Protein AF-0000000075588028 (afdb_homodimer)

Foldseek 3Di:
DVVVVVVVVVVVVVVVVVVLQCLLPDADDDDDFDLPLLADDQPDPPDRLPLDDDPALQPDAPCVQFVFPLLVVLLVLLCVAFPVLVVLVVVLVVLVVQLVVLVCLQAKDKDWDKDWDWDDDPPDHTDIKTKTKIKIKGWHPPRCLSVLVSVLSVLLSLLSLLVSLLVSLVLSLVSLLLQLVLQLLVVLLVLLVVLLVVLVVLLVVLVVCVVVPPPSDPVLNVLSVVLNVVSVVVSVVSVVVNQVSQQVSCVSSNHHRDDRDHDHNVPTDGDDCRVSSLHSVLLCVASNLSSLVSQLSSLSSQLSSLSSLQAKIKMKMKMWMFMQPPPPDGHPPTDIDIDIDIDIDHDDDDPCPSVVSNVVSVVSSVVSVVVSSVSSSVLNVLLNVLSNLLVVLVVLLVVLVVVLVVLVVQLVVLVVVVVVPVPRSVSNSVSSVVNSVSSSVSSVSSSSNVSSSSSNNSSSNHNSD/DVVVVVVVVVVVVVVVVVVLQCLLPDADDDDDFDLPQLADDQPDPVDRLPQDPDPALQPDAVCVQFVFPLLVVLLVLLCVAFVVLVVLVVVLVVLVVQLVVLVCLQAKDKDWDKDWDWDDDPPDHTDIKIKTKIKIKGWHPPRCLSVLSSQLSVLLSLLSLLVSLLVSLVLSLVSLLLQLVLQLLVLLLVLLVVLLVVLVVLLVVLVVCVVVPPQSDPVLNVVSVVLNVVSVVVNVVSVVVNQVSQQVSCVSSNHHRDDRDHDHNVPTDGDDCRVSSLHLVLLCPASNLSSLVSQLSSLSSQLSNLSSLQAKIKMKMKMWMFMQDPPPDGHPPTDIDIDIDIDIDHDDDDPCPSVVSSVVSVVSSVVSVVVSSVSSSVLNVLLNVLVNQLVVLVVLLVVLVVVLVVLVVQLVVLVVVVVVPVPRSVSNSVSSVVNSVSVSVSSVSSSSNVSSSSSNNSSSNHNSD

Nearest PDB structures (foldseek):
  4k7r-assembly1_A  TM=8.901E-01  e=1.497E-24  Escherichia coli K-12
  7akz-assembly1_A  TM=8.810E-01  e=5.188E-25  Pseudomonas aeruginosa PAO1
  6zre-assembly2_B  TM=8.779E-01  e=4.750E-25  Pseudomonas aeruginosa PAO1
  1wp1-assembly1_A  TM=8.869E-01  e=4.131E-24  Pseudomonas aeruginosa
  4mt4-assembly1_C  TM=8.392E-01  e=1.401E-21  Campylobacter jejuni

Structure (mmCIF, N/CA/C/O backbone):
data_AF-0000000075588028-model_v1
#
loop_
_entity.id
_entity.type
_entity.pdbx_description
1 polymer 'Uncharacterized protein'
#
loop_
_atom_site.group_PDB
_atom_site.id
_atom_site.type_symbol
_atom_site.label_atom_id
_atom_site.label_alt_id
_atom_site.label_comp_id
_atom_site.label_asym_id
_atom_site.label_entity_id
_atom_site.label_seq_id
_atom_site.pdbx_PDB_ins_code
_atom_site.Cartn_x
_atom_site.Cartn_y
_atom_site.Cartn_z
_atom_site.occupancy
_atom_site.B_iso_or_equiv
_atom_site.auth_seq_id
_atom_site.auth_comp_id
_atom_site.auth_asym_id
_atom_site.auth_atom_id
_atom_site.pdbx_PDB_model_num
ATOM 1 N N . MET A 1 1 ? 25.781 61.438 11.453 1 48 1 MET A N 1
ATOM 2 C CA . MET A 1 1 ? 26.156 60.031 11.727 1 48 1 MET A CA 1
ATOM 3 C C . MET A 1 1 ? 24.906 59.219 12.055 1 48 1 MET A C 1
ATOM 5 O O . MET A 1 1 ? 24.953 57.969 11.969 1 48 1 MET A O 1
ATOM 9 N N . LYS A 1 2 ? 23.922 59.875 12.719 1 62.16 2 LYS A N 1
ATOM 10 C CA . LYS A 1 2 ? 22.688 59.219 13.102 1 62.16 2 LYS A CA 1
ATOM 11 C C . LYS A 1 2 ? 21.875 58.812 11.875 1 62.16 2 LYS A C 1
ATOM 13 O O . LYS A 1 2 ? 21.188 57.781 11.875 1 62.16 2 LYS A O 1
ATOM 18 N N . LYS A 1 3 ? 21.844 59.625 10.828 1 65.94 3 LYS A N 1
ATOM 19 C CA . LYS A 1 3 ? 21.078 59.344 9.617 1 65.94 3 LYS A CA 1
ATOM 20 C C . LYS A 1 3 ? 21.672 58.188 8.828 1 65.94 3 LYS A C 1
ATOM 22 O O . LYS A 1 3 ? 20.938 57.406 8.227 1 65.94 3 LYS A O 1
ATOM 27 N N . ILE A 1 4 ? 22.984 58.062 8.875 1 60.91 4 ILE A N 1
ATOM 28 C CA . ILE A 1 4 ? 23.656 57 8.117 1 60.91 4 ILE A CA 1
ATOM 29 C C . ILE A 1 4 ? 23.375 55.656 8.734 1 60.91 4 ILE A C 1
ATOM 31 O O . ILE A 1 4 ? 23.125 54.688 8.023 1 60.91 4 ILE A O 1
ATOM 35 N N . TYR A 1 5 ? 23.328 55.625 10.109 1 59.22 5 TYR A N 1
ATOM 36 C CA . TYR A 1 5 ? 23.078 54.344 10.75 1 59.22 5 TYR A CA 1
ATOM 37 C C . TYR A 1 5 ? 21.641 53.875 10.492 1 59.22 5 TYR A C 1
ATOM 39 O O . TYR A 1 5 ? 21.406 52.656 10.328 1 59.22 5 TYR A O 1
ATOM 47 N N . SER A 1 6 ? 20.75 54.875 10.375 1 64.06 6 SER A N 1
ATOM 48 C CA . SER A 1 6 ? 19.375 54.5 10.109 1 64.06 6 SER A CA 1
ATOM 49 C C . SER A 1 6 ? 19.219 53.875 8.727 1 64.06 6 SER A C 1
ATOM 51 O O . SER A 1 6 ? 18.516 52.875 8.555 1 64.06 6 SER A O 1
ATOM 53 N N . HIS A 1 7 ? 19.922 54.469 7.793 1 66.31 7 HIS A N 1
ATOM 54 C CA . HIS A 1 7 ? 19.859 53.938 6.438 1 66.31 7 HIS A CA 1
ATOM 55 C C . HIS A 1 7 ? 20.562 52.562 6.344 1 66.31 7 HIS A C 1
ATOM 57 O O . HIS A 1 7 ? 20.125 51.688 5.59 1 66.31 7 HIS A O 1
ATOM 63 N N . MET A 1 8 ? 21.562 52.438 7.105 1 61.06 8 MET A N 1
ATOM 64 C CA . MET A 1 8 ? 22.281 51.188 7.074 1 61.06 8 MET A CA 1
ATOM 65 C C . MET A 1 8 ? 21.469 50.062 7.707 1 61.06 8 MET A C 1
ATOM 67 O O . MET A 1 8 ? 21.484 48.938 7.23 1 61.06 8 MET A O 1
ATOM 71 N N . ILE A 1 9 ? 20.781 50.406 8.781 1 60.84 9 ILE A N 1
ATOM 72 C CA . ILE A 1 9 ? 19.922 49.375 9.398 1 60.84 9 ILE A CA 1
ATOM 73 C C . ILE A 1 9 ? 18.781 49.031 8.445 1 60.84 9 ILE A C 1
ATOM 75 O O . ILE A 1 9 ? 18.422 47.875 8.297 1 60.84 9 ILE A O 1
ATOM 79 N N . LEU A 1 10 ? 18.281 50.062 7.781 1 60.84 10 LEU A N 1
ATOM 80 C CA . LEU A 1 10 ? 17.234 49.781 6.809 1 60.84 10 LEU A CA 1
ATOM 81 C C . LEU A 1 10 ? 17.75 48.938 5.66 1 60.84 10 LEU A C 1
ATOM 83 O O . LEU A 1 10 ? 17.062 48.031 5.176 1 60.84 10 LEU A O 1
ATOM 87 N N . LEU A 1 11 ? 18.938 49.25 5.266 1 58.44 11 LEU A N 1
ATOM 88 C CA . LEU A 1 11 ? 19.531 48.469 4.184 1 58.44 11 LEU A CA 1
ATOM 89 C C . LEU A 1 11 ? 19.844 47.062 4.641 1 58.44 11 LEU A C 1
ATOM 91 O O . LEU A 1 11 ? 19.656 46.094 3.883 1 58.44 11 LEU A O 1
ATOM 95 N N . ALA A 1 12 ? 20.359 46.875 5.789 1 57.34 12 ALA A N 1
ATOM 96 C CA . ALA A 1 12 ? 20.656 45.531 6.312 1 57.34 12 ALA A CA 1
ATOM 97 C C . ALA A 1 12 ? 19.375 44.719 6.461 1 57.34 12 ALA A C 1
ATOM 99 O O . ALA A 1 12 ? 19.359 43.531 6.137 1 57.34 12 ALA A O 1
ATOM 100 N N . LEU A 1 13 ? 18.406 45.375 6.914 1 58.62 13 LEU A N 1
ATOM 101 C CA . LEU A 1 13 ? 17.109 44.688 7.012 1 58.62 13 LEU A CA 1
ATOM 102 C C . LEU A 1 13 ? 16.578 44.312 5.633 1 58.62 13 LEU A C 1
ATOM 104 O O . LEU A 1 13 ? 15.977 43.25 5.457 1 58.62 13 LEU A O 1
ATOM 108 N N . ALA A 1 14 ? 16.891 45.156 4.672 1 56.53 14 ALA A N 1
ATOM 109 C CA . ALA A 1 14 ? 16.469 44.875 3.301 1 56.53 14 ALA A CA 1
ATOM 110 C C . ALA A 1 14 ? 17.25 43.688 2.719 1 56.53 14 ALA A C 1
ATOM 112 O O . ALA A 1 14 ? 16.688 42.875 1.979 1 56.53 14 ALA A O 1
ATOM 113 N N . THR A 1 15 ? 18.516 43.656 2.986 1 55.44 15 THR A N 1
ATOM 114 C CA . THR A 1 15 ? 19.344 42.594 2.42 1 55.44 15 THR A CA 1
ATOM 115 C C . THR A 1 15 ? 18.969 41.219 3.025 1 55.44 15 THR A C 1
ATOM 117 O O . THR A 1 15 ? 18.969 40.219 2.332 1 55.44 15 THR A O 1
ATOM 120 N N . VAL A 1 16 ? 18.891 41.125 4.289 1 54.81 16 VAL A N 1
ATOM 121 C CA . VAL A 1 16 ? 18.469 39.875 4.898 1 54.81 16 VAL A CA 1
ATOM 122 C C . VAL A 1 16 ? 17.109 39.438 4.316 1 54.81 16 VAL A C 1
ATOM 124 O O . VAL A 1 16 ? 16.875 38.25 4.109 1 54.81 16 VAL A O 1
ATOM 127 N N . SER A 1 17 ? 16.359 40.406 3.93 1 55.72 17 SER A N 1
ATOM 128 C CA . SER A 1 17 ? 15.062 40.094 3.332 1 55.72 17 SER A CA 1
ATOM 129 C C . SER A 1 17 ? 15.227 39.469 1.952 1 55.72 17 SER A C 1
ATOM 131 O O . SER A 1 17 ? 14.445 38.594 1.566 1 55.72 17 SER A O 1
ATOM 133 N N . LEU A 1 18 ? 16.281 39.906 1.206 1 54.34 18 LEU A N 1
ATOM 134 C CA . LEU A 1 18 ? 16.375 39.438 -0.17 1 54.34 18 LEU A CA 1
ATOM 135 C C . LEU A 1 18 ? 16.844 37.969 -0.214 1 54.34 18 LEU A C 1
ATOM 137 O O . LEU A 1 18 ? 16.391 37.219 -1.071 1 54.34 18 LEU A O 1
ATOM 141 N N . THR A 1 19 ? 17.906 37.656 0.457 1 53.19 19 THR A N 1
ATOM 142 C CA . THR A 1 19 ? 18.375 36.25 0.379 1 53.19 19 THR A CA 1
ATOM 143 C C . THR A 1 19 ? 17.297 35.312 0.869 1 53.19 19 THR A C 1
ATOM 145 O O . THR A 1 19 ? 17.188 34.188 0.38 1 53.19 19 THR A O 1
ATOM 148 N N . ALA A 1 20 ? 16.531 35.656 1.812 1 57.19 20 ALA A N 1
ATOM 149 C CA . ALA A 1 20 ? 15.414 34.875 2.309 1 57.19 20 ALA A CA 1
ATOM 150 C C . ALA A 1 20 ? 14.359 34.656 1.224 1 57.19 20 ALA A C 1
ATOM 152 O O . ALA A 1 20 ? 13.703 33.625 1.163 1 57.19 20 ALA A O 1
ATOM 153 N N . CYS A 1 21 ? 14.391 35.594 0.306 1 58.97 21 CYS A N 1
ATOM 154 C CA . CYS A 1 21 ? 13.336 35.594 -0.703 1 58.97 21 CYS A CA 1
ATOM 155 C C . CYS A 1 21 ? 13.492 34.469 -1.692 1 58.97 21 CYS A C 1
ATOM 157 O O . CYS A 1 21 ? 12.508 33.875 -2.133 1 58.97 21 CYS A O 1
ATOM 159 N N . LYS A 1 22 ? 14.797 34.188 -2.127 1 58.81 22 LYS A N 1
ATOM 160 C CA . LYS A 1 22 ? 14.938 33.125 -3.113 1 58.81 22 LYS A CA 1
ATOM 161 C C . LYS A 1 22 ? 14.477 31.781 -2.547 1 58.81 22 LYS A C 1
ATOM 163 O O . LYS A 1 22 ? 13.891 30.969 -3.264 1 58.81 22 LYS A O 1
ATOM 168 N N . ALA A 1 23 ? 14.617 31.609 -1.317 1 69.69 23 ALA A N 1
ATOM 169 C CA . ALA A 1 23 ? 14.258 30.344 -0.697 1 69.69 23 ALA A CA 1
ATOM 170 C C . ALA A 1 23 ? 12.742 30.219 -0.536 1 69.69 23 ALA A C 1
ATOM 172 O O . ALA A 1 23 ? 12.195 29.109 -0.586 1 69.69 23 ALA A O 1
ATOM 173 N N . LEU A 1 24 ? 12.016 31.297 -0.492 1 79.12 24 LEU A N 1
ATOM 174 C CA . LEU A 1 24 ? 10.594 31.281 -0.192 1 79.12 24 LEU A CA 1
ATOM 175 C C . LEU A 1 24 ? 9.766 31.188 -1.473 1 79.12 24 LEU A C 1
ATOM 177 O O . LEU A 1 24 ? 8.656 30.656 -1.46 1 79.12 24 LEU A O 1
ATOM 181 N N . TYR A 1 25 ? 10.328 31.562 -2.635 1 83.88 25 TYR A N 1
ATOM 182 C CA . TYR A 1 25 ? 9.531 31.656 -3.855 1 83.88 25 TYR A CA 1
ATOM 183 C C . TYR A 1 25 ? 10.008 30.641 -4.891 1 83.88 25 TYR A C 1
ATOM 185 O O . TYR A 1 25 ? 9.797 30.828 -6.09 1 83.88 25 TYR A O 1
ATOM 193 N N . GLY A 1 26 ? 10.664 29.703 -4.367 1 89.06 26 GLY A N 1
ATOM 194 C CA . GLY A 1 26 ? 11.195 28.703 -5.289 1 89.06 26 GLY A CA 1
ATOM 195 C C . GLY A 1 26 ? 10.117 27.953 -6.039 1 89.06 26 GLY A C 1
ATOM 196 O O . GLY A 1 26 ? 9 27.797 -5.543 1 89.06 26 GLY A O 1
ATOM 197 N N . LYS A 1 27 ? 10.406 27.516 -7.227 1 94.06 27 LYS A N 1
ATOM 198 C CA . LYS A 1 27 ? 9.547 26.656 -8.039 1 94.06 27 LYS A CA 1
ATOM 199 C C . LYS A 1 27 ? 10.07 25.219 -8.055 1 94.06 27 LYS A C 1
ATOM 201 O O . LYS A 1 27 ? 11.281 24.984 -8.016 1 94.06 27 LYS A O 1
ATOM 206 N N . TYR A 1 28 ? 9.164 24.375 -8.078 1 96.69 28 TYR A N 1
ATOM 207 C CA . TYR A 1 28 ? 9.539 22.969 -8.125 1 96.69 28 TYR A CA 1
ATOM 208 C C . TYR A 1 28 ? 10.281 22.641 -9.414 1 96.69 28 TYR A C 1
ATOM 210 O O . TYR A 1 28 ? 9.875 23.062 -10.5 1 96.69 28 TYR A O 1
ATOM 218 N N . GLU A 1 29 ? 11.383 21.969 -9.242 1 94.94 29 GLU A N 1
ATOM 219 C CA . GLU A 1 29 ? 12.141 21.359 -10.336 1 94.94 29 GLU A CA 1
ATOM 220 C C . GLU A 1 29 ? 12.344 19.859 -10.102 1 94.94 29 GLU A C 1
ATOM 222 O O . GLU A 1 29 ? 12.711 19.453 -9 1 94.94 29 GLU A O 1
ATOM 227 N N . ARG A 1 30 ? 12.141 19.141 -11.125 1 93 30 ARG A N 1
ATOM 228 C CA . ARG A 1 30 ? 12.25 17.688 -10.992 1 93 30 ARG A CA 1
ATOM 229 C C . ARG A 1 30 ? 13.664 17.281 -10.609 1 93 30 ARG A C 1
ATOM 231 O O . ARG A 1 30 ? 14.633 17.656 -11.281 1 93 30 ARG A O 1
ATOM 238 N N . PRO A 1 31 ? 13.836 16.406 -9.586 1 91.06 31 PRO A N 1
ATOM 239 C CA . PRO A 1 31 ? 15.148 15.867 -9.242 1 91.06 31 PRO A CA 1
ATOM 240 C C . PRO A 1 31 ? 15.656 14.852 -10.266 1 91.06 31 PRO A C 1
ATOM 242 O O . PRO A 1 31 ? 14.875 14.359 -11.086 1 91.06 31 PRO A O 1
ATOM 245 N N . GLU A 1 32 ? 16.969 14.578 -10.148 1 83.5 32 GLU A N 1
ATOM 246 C CA . GLU A 1 32 ? 17.594 13.609 -11.055 1 83.5 32 GLU A CA 1
ATOM 247 C C . GLU A 1 32 ? 17.016 12.211 -10.836 1 83.5 32 GLU A C 1
ATOM 249 O O . GLU A 1 32 ? 16.797 11.797 -9.695 1 83.5 32 GLU A O 1
ATOM 254 N N . LEU A 1 33 ? 16.641 11.695 -11.938 1 77.19 33 LEU A N 1
ATOM 255 C CA . LEU A 1 33 ? 16.125 10.336 -11.922 1 77.19 33 LEU A CA 1
ATOM 256 C C . LEU A 1 33 ? 17.125 9.367 -12.539 1 77.19 33 LEU A C 1
ATOM 258 O O . LEU A 1 33 ? 17.625 9.602 -13.633 1 77.19 33 LEU A O 1
ATOM 262 N N . LYS A 1 34 ? 17.547 8.414 -11.773 1 69.75 34 LYS A N 1
ATOM 263 C CA . LYS A 1 34 ? 18.391 7.371 -12.352 1 69.75 34 LYS A CA 1
ATOM 264 C C . LYS A 1 34 ? 17.562 6.414 -13.203 1 69.75 34 LYS A C 1
ATOM 266 O O . LYS A 1 34 ? 16.797 5.613 -12.68 1 69.75 34 LYS A O 1
ATOM 271 N N . THR A 1 35 ? 17.656 6.531 -14.516 1 69.94 35 THR A N 1
ATOM 272 C CA . THR A 1 35 ? 16.781 5.77 -15.406 1 69.94 35 THR A CA 1
ATOM 273 C C . THR A 1 35 ? 17.562 4.664 -16.109 1 69.94 35 THR A C 1
ATOM 275 O O . THR A 1 35 ? 17 3.926 -16.922 1 69.94 35 THR A O 1
ATOM 278 N N . SER A 1 36 ? 18.781 4.566 -15.695 1 71.31 36 SER A N 1
ATOM 279 C CA . SER A 1 36 ? 19.547 3.541 -16.391 1 71.31 36 SER A CA 1
ATOM 280 C C . SER A 1 36 ? 19.156 2.141 -15.93 1 71.31 36 SER A C 1
ATOM 282 O O . SER A 1 36 ? 18.969 1.906 -14.734 1 71.31 36 SER A O 1
ATOM 284 N N . GLY A 1 37 ? 18.891 1.226 -16.984 1 75.06 37 GLY A N 1
ATOM 285 C CA . GLY A 1 37 ? 18.703 -0.19 -16.703 1 75.06 37 GLY A CA 1
ATOM 286 C C . GLY A 1 37 ? 17.359 -0.5 -16.094 1 75.06 37 GLY A C 1
ATOM 287 O O . GLY A 1 37 ? 17.234 -1.419 -15.273 1 75.06 37 GLY A O 1
ATOM 288 N N . LEU A 1 38 ? 16.359 0.239 -16.438 1 79.06 38 LEU A N 1
ATOM 289 C CA . LEU A 1 38 ? 15.062 0.067 -15.773 1 79.06 38 LEU A CA 1
ATOM 290 C C . LEU A 1 38 ? 14.328 -1.155 -16.312 1 79.06 38 LEU A C 1
ATOM 292 O O . LEU A 1 38 ? 13.531 -1.769 -15.609 1 79.06 38 LEU A O 1
ATOM 296 N N . ILE A 1 39 ? 14.68 -1.475 -17.562 1 79.81 39 ILE A N 1
ATOM 297 C CA . ILE A 1 39 ? 13.992 -2.6 -18.188 1 79.81 39 ILE A CA 1
ATOM 298 C C . ILE A 1 39 ? 15 -3.688 -18.547 1 79.81 39 ILE A C 1
ATOM 300 O O . ILE A 1 39 ? 16.031 -3.408 -19.156 1 79.81 39 ILE A O 1
ATOM 304 N N . ARG A 1 40 ? 14.617 -4.836 -18.172 1 80.56 40 ARG A N 1
ATOM 305 C CA . ARG A 1 40 ? 15.5 -5.977 -18.406 1 80.56 40 ARG A CA 1
ATOM 306 C C . ARG A 1 40 ? 15.211 -6.625 -19.75 1 80.56 40 ARG A C 1
ATOM 308 O O . ARG A 1 40 ? 14.047 -6.754 -20.141 1 80.56 40 ARG A O 1
ATOM 315 N N . ASP A 1 41 ? 16.359 -7.008 -20.344 1 72.62 41 ASP A N 1
ATOM 316 C CA . ASP A 1 41 ? 16.219 -7.695 -21.625 1 72.62 41 ASP A CA 1
ATOM 317 C C . ASP A 1 41 ? 15.617 -9.086 -21.438 1 72.62 41 ASP A C 1
ATOM 319 O O . ASP A 1 41 ? 15.812 -9.719 -20.406 1 72.62 41 ASP A O 1
ATOM 323 N N . ILE A 1 42 ? 14.977 -9.531 -22.484 1 65.31 42 ILE A N 1
ATOM 324 C CA . ILE A 1 42 ? 14.25 -10.797 -22.406 1 65.31 42 ILE A CA 1
ATOM 325 C C . ILE A 1 42 ? 15.219 -11.961 -22.547 1 65.31 42 ILE A C 1
ATOM 327 O O . ILE A 1 42 ? 14.961 -13.055 -22.031 1 65.31 42 ILE A O 1
ATOM 331 N N . THR A 1 43 ? 16.219 -11.789 -23.328 1 62.47 43 THR A N 1
ATOM 332 C CA . THR A 1 43 ? 17.062 -12.938 -23.672 1 62.47 43 THR A CA 1
ATOM 333 C C . THR A 1 43 ? 18.375 -12.891 -22.906 1 62.47 43 THR A C 1
ATOM 335 O O . THR A 1 43 ? 18.891 -13.93 -22.469 1 62.47 43 THR A O 1
ATOM 338 N N . SER A 1 44 ? 18.828 -11.648 -22.734 1 61.94 44 SER A N 1
ATOM 339 C CA . SER A 1 44 ? 20.156 -11.562 -22.125 1 61.94 44 SER A CA 1
ATOM 340 C C . SER A 1 44 ? 20.062 -11.414 -20.609 1 61.94 44 SER A C 1
ATOM 342 O O . SER A 1 44 ? 19.25 -10.641 -20.109 1 61.94 44 SER A O 1
ATOM 344 N N . ASP A 1 45 ? 20.734 -12.328 -19.875 1 55.69 45 ASP A N 1
ATOM 345 C CA . ASP A 1 45 ? 20.734 -12.289 -18.422 1 55.69 45 ASP A CA 1
ATOM 346 C C . ASP A 1 45 ? 21.328 -10.984 -17.906 1 55.69 45 ASP A C 1
ATOM 348 O O . ASP A 1 45 ? 21.156 -10.641 -16.734 1 55.69 45 ASP A O 1
ATOM 352 N N . ARG A 1 46 ? 22.297 -10.516 -18.641 1 54.25 46 ARG A N 1
ATOM 353 C CA . ARG A 1 46 ? 23.047 -9.375 -18.125 1 54.25 46 ARG A CA 1
ATOM 354 C C . ARG A 1 46 ? 22.516 -8.062 -18.688 1 54.25 46 ARG A C 1
ATOM 356 O O . ARG A 1 46 ? 22.906 -6.98 -18.25 1 54.25 46 ARG A O 1
ATOM 363 N N . ASP A 1 47 ? 21.609 -8.078 -19.688 1 56.12 47 ASP A N 1
ATOM 364 C CA . ASP A 1 47 ? 21.531 -6.879 -20.516 1 56.12 47 ASP A CA 1
ATOM 365 C C . ASP A 1 47 ? 20.266 -6.09 -20.234 1 56.12 47 ASP A C 1
ATOM 367 O O . ASP A 1 47 ? 19.234 -6.664 -19.844 1 56.12 47 ASP A O 1
ATOM 371 N N . THR A 1 48 ? 20.453 -4.867 -19.922 1 60.31 48 THR A N 1
ATOM 372 C CA . THR A 1 48 ? 19.422 -3.84 -19.922 1 60.31 48 THR A CA 1
ATOM 373 C C . THR A 1 48 ? 18.953 -3.535 -21.344 1 60.31 48 THR A C 1
ATOM 375 O O . THR A 1 48 ? 19.75 -3.617 -22.297 1 60.31 48 THR A O 1
ATOM 378 N N . LEU A 1 49 ? 17.75 -3.738 -21.484 1 60.12 49 LEU A N 1
ATOM 379 C CA . LEU A 1 49 ? 17.203 -3.373 -22.797 1 60.12 49 LEU A CA 1
ATOM 380 C C . LEU A 1 49 ? 17.469 -1.905 -23.109 1 60.12 49 LEU A C 1
ATOM 382 O O . LEU A 1 49 ? 17.281 -1.038 -22.25 1 60.12 49 LEU A O 1
ATOM 386 N N . ALA A 1 50 ? 18.547 -1.751 -24.125 1 50.59 50 ALA A N 1
ATOM 387 C CA . ALA A 1 50 ? 18.859 -0.409 -24.609 1 50.59 50 ALA A CA 1
ATOM 388 C C . ALA A 1 50 ? 17.594 0.303 -25.094 1 50.59 50 ALA A C 1
ATOM 390 O O . ALA A 1 50 ? 16.734 -0.313 -25.719 1 50.59 50 ALA A O 1
ATOM 391 N N . ALA A 1 51 ? 17.391 1.486 -24.469 1 49.59 51 ALA A N 1
ATOM 392 C CA . ALA A 1 51 ? 16.344 2.453 -24.781 1 49.59 51 ALA A CA 1
ATOM 393 C C . ALA A 1 51 ? 16.344 2.787 -26.266 1 49.59 51 ALA A C 1
ATOM 395 O O . ALA A 1 51 ? 17.281 3.4 -26.781 1 49.59 51 ALA A O 1
ATOM 396 N N . THR A 1 52 ? 16.078 1.812 -27.234 1 47.22 52 THR A N 1
ATOM 397 C CA . THR A 1 52 ? 16.031 2.461 -28.531 1 47.22 52 THR A CA 1
ATOM 398 C C . THR A 1 52 ? 14.852 3.428 -28.625 1 47.22 52 THR A C 1
ATOM 400 O O . THR A 1 52 ? 13.969 3.416 -27.766 1 47.22 52 THR A O 1
ATOM 403 N N . ASP A 1 53 ? 14.57 3.771 -30.156 1 45.59 53 ASP A N 1
ATOM 404 C CA . ASP A 1 53 ? 13.742 4.852 -30.672 1 45.59 53 ASP A CA 1
ATOM 405 C C . ASP A 1 53 ? 12.367 4.852 -30.016 1 45.59 53 ASP A C 1
ATOM 407 O O . ASP A 1 53 ? 11.953 3.85 -29.422 1 45.59 53 ASP A O 1
ATOM 411 N N . THR A 1 54 ? 11.477 6.047 -30.281 1 45.22 54 THR A N 1
ATOM 412 C CA . THR A 1 54 ? 10.344 6.871 -29.891 1 45.22 54 THR A CA 1
ATOM 413 C C . THR A 1 54 ? 9.047 6.062 -29.938 1 45.22 54 THR A C 1
ATOM 415 O O . THR A 1 54 ? 8.016 6.512 -29.438 1 45.22 54 THR A O 1
ATOM 418 N N . SER A 1 55 ? 8.508 5.492 -31.203 1 51.38 55 SER A N 1
ATOM 419 C CA . SER A 1 55 ? 7.082 5.387 -31.484 1 51.38 55 SER A CA 1
ATOM 420 C C . SER A 1 55 ? 6.43 4.305 -30.641 1 51.38 55 SER A C 1
ATOM 422 O O . SER A 1 55 ? 6.676 3.115 -30.844 1 51.38 55 SER A O 1
ATOM 424 N N . SER A 1 56 ? 6.238 4.496 -29.25 1 62.47 56 SER A N 1
ATOM 425 C CA . SER A 1 56 ? 5.992 3.709 -28.047 1 62.47 56 SER A CA 1
ATOM 426 C C . SER A 1 56 ? 4.656 2.975 -28.141 1 62.47 56 SER A C 1
ATOM 428 O O . SER A 1 56 ? 3.67 3.525 -28.625 1 62.47 56 SER A O 1
ATOM 430 N N . PHE A 1 57 ? 4.621 1.544 -28.219 1 75.25 57 PHE A N 1
ATOM 431 C CA . PHE A 1 57 ? 3.457 0.68 -28.047 1 75.25 57 PHE A CA 1
ATOM 432 C C . PHE A 1 57 ? 2.422 1.342 -27.141 1 75.25 57 PHE A C 1
ATOM 434 O O . PHE A 1 57 ? 1.217 1.209 -27.375 1 75.25 57 PHE A O 1
ATOM 441 N N . ALA A 1 58 ? 2.902 2.246 -26.375 1 77.81 58 ALA A N 1
ATOM 442 C CA . ALA A 1 58 ? 2.014 2.906 -25.422 1 77.81 58 ALA A CA 1
ATOM 443 C C . ALA A 1 58 ? 1.254 4.055 -26.078 1 77.81 58 ALA A C 1
ATOM 445 O O . ALA A 1 58 ? 0.206 4.477 -25.594 1 77.81 58 ALA A O 1
ATOM 446 N N . ASN A 1 59 ? 1.768 4.531 -27.156 1 79.94 59 ASN A N 1
ATOM 447 C CA . ASN A 1 59 ? 1.162 5.688 -27.812 1 79.94 59 ASN A CA 1
ATOM 448 C C . ASN A 1 59 ? 0.052 5.273 -28.766 1 79.94 59 ASN A C 1
ATOM 450 O O . ASN A 1 59 ? -0.716 6.117 -29.234 1 79.94 59 ASN A O 1
ATOM 454 N N . ILE A 1 60 ? 0.008 4.016 -29.016 1 83.88 60 ILE A N 1
ATOM 455 C CA . ILE A 1 60 ? -1.064 3.52 -29.875 1 83.88 60 ILE A CA 1
ATOM 456 C C . ILE A 1 60 ? -2.4 3.621 -29.141 1 83.88 60 ILE A C 1
ATOM 458 O O . ILE A 1 60 ? -2.529 3.152 -28 1 83.88 60 ILE A O 1
ATOM 462 N N . PRO A 1 61 ? -3.406 4.281 -29.844 1 90.94 61 PRO A N 1
ATOM 463 C CA . PRO A 1 61 ? -4.723 4.297 -29.219 1 90.94 61 PRO A CA 1
ATOM 464 C C . PRO A 1 61 ? -5.25 2.895 -28.922 1 90.94 61 PRO A C 1
ATOM 466 O O . PRO A 1 61 ? -4.992 1.959 -29.672 1 90.94 61 PRO A O 1
ATOM 469 N N . TRP A 1 62 ? -5.949 2.857 -27.844 1 94.25 62 TRP A N 1
ATOM 470 C CA . TRP A 1 62 ? -6.359 1.533 -27.375 1 94.25 62 TRP A CA 1
ATOM 471 C C . TRP A 1 62 ? -7.227 0.842 -28.438 1 94.25 62 TRP A C 1
ATOM 473 O O . TRP A 1 62 ? -7.203 -0.385 -28.547 1 94.25 62 TRP A O 1
ATOM 483 N N . ARG A 1 63 ? -7.965 1.579 -29.266 1 94.94 63 ARG A N 1
ATOM 484 C CA . ARG A 1 63 ? -8.82 1.002 -30.297 1 94.94 63 ARG A CA 1
ATOM 485 C C . ARG A 1 63 ? -7.992 0.31 -31.375 1 94.94 63 ARG A C 1
ATOM 487 O O . ARG A 1 63 ? -8.461 -0.628 -32.031 1 94.94 63 ARG A O 1
ATOM 494 N N . SER A 1 64 ? -6.77 0.747 -31.547 1 92.75 64 SER A N 1
ATOM 495 C CA . SER A 1 64 ? -5.887 0.153 -32.531 1 92.75 64 SER A CA 1
ATOM 496 C C . SER A 1 64 ? -5.145 -1.054 -31.984 1 92.75 64 SER A C 1
ATOM 498 O O . SER A 1 64 ? -4.594 -1.857 -32.719 1 92.75 64 SER A O 1
ATOM 500 N N . VAL A 1 65 ? -5.117 -1.183 -30.703 1 92.88 65 VAL A N 1
ATOM 501 C CA . VAL A 1 65 ? -4.52 -2.344 -30.047 1 92.88 65 VAL A CA 1
ATOM 502 C C . VAL A 1 65 ? -5.559 -3.455 -29.906 1 92.88 65 VAL A C 1
ATOM 504 O O . VAL A 1 65 ? -5.293 -4.609 -30.266 1 92.88 65 VAL A O 1
ATOM 507 N N . PHE A 1 66 ? -6.68 -3.037 -29.391 1 96.5 66 PHE A N 1
ATOM 508 C CA . PHE A 1 66 ? -7.801 -3.957 -29.219 1 96.5 66 PHE A CA 1
ATOM 509 C C . PHE A 1 66 ? -8.781 -3.826 -30.375 1 96.5 66 PHE A C 1
ATOM 511 O O . PHE A 1 66 ? -9.758 -3.074 -30.281 1 96.5 66 PHE A O 1
ATOM 518 N N . THR A 1 67 ? -8.625 -4.68 -31.359 1 95.44 67 THR A N 1
ATOM 519 C CA . THR A 1 67 ? -9.312 -4.453 -32.625 1 95.44 67 THR A CA 1
ATOM 520 C C . THR A 1 67 ? -10.641 -5.211 -32.656 1 95.44 67 THR A C 1
ATOM 522 O O . THR A 1 67 ? -11.477 -4.969 -33.531 1 95.44 67 THR A O 1
ATOM 525 N N . ASP A 1 68 ? -10.867 -6.141 -31.75 1 97.56 68 ASP A N 1
ATOM 526 C CA . ASP A 1 68 ? -12.141 -6.852 -31.703 1 97.56 68 ASP A CA 1
ATOM 527 C C . ASP A 1 68 ? -13.297 -5.891 -31.406 1 97.56 68 ASP A C 1
ATOM 529 O O . ASP A 1 68 ? -13.328 -5.254 -30.359 1 97.56 68 ASP A O 1
ATOM 533 N N . PRO A 1 69 ? -14.281 -5.836 -32.375 1 97.38 69 PRO A N 1
ATOM 534 C CA . PRO A 1 69 ? -15.352 -4.852 -32.219 1 97.38 69 PRO A CA 1
ATOM 535 C C . PRO A 1 69 ? -16.172 -5.086 -30.938 1 97.38 69 PRO A C 1
ATOM 537 O O . PRO A 1 69 ? -16.641 -4.129 -30.328 1 97.38 69 PRO A O 1
ATOM 540 N N . GLN A 1 70 ? -16.359 -6.301 -30.578 1 98 70 GLN A N 1
ATOM 541 C CA . GLN A 1 70 ? -17.094 -6.578 -29.344 1 98 70 GLN A CA 1
ATOM 542 C C . GLN A 1 70 ? -16.344 -6.074 -28.125 1 98 70 GLN A C 1
ATOM 544 O O . GLN A 1 70 ? -16.938 -5.5 -27.203 1 98 70 GLN A O 1
ATOM 549 N N . LEU A 1 71 ? -15.039 -6.285 -28.125 1 98.5 71 LEU A N 1
ATOM 550 C CA . LEU A 1 71 ? -14.211 -5.793 -27.016 1 98.5 71 LEU A CA 1
ATOM 551 C C . LEU A 1 71 ? -14.227 -4.27 -26.969 1 98.5 71 LEU A C 1
ATOM 553 O O . LEU A 1 71 ? -14.312 -3.682 -25.891 1 98.5 71 LEU A O 1
ATOM 557 N N . GLN A 1 72 ? -14.172 -3.654 -28.125 1 97.94 72 GLN A N 1
ATOM 558 C CA . GLN A 1 72 ? -14.188 -2.195 -28.156 1 97.94 72 GLN A CA 1
ATOM 559 C C . GLN A 1 72 ? -15.469 -1.64 -27.562 1 97.94 72 GLN A C 1
ATOM 561 O O . GLN A 1 72 ? -15.438 -0.643 -26.828 1 97.94 72 GLN A O 1
ATOM 566 N N . LYS A 1 73 ? -16.547 -2.293 -27.875 1 98.25 73 LYS A N 1
ATOM 567 C CA . LYS A 1 73 ? -17.812 -1.871 -27.312 1 98.25 73 LYS A CA 1
ATOM 568 C C . LYS A 1 73 ? -17.812 -1.987 -25.797 1 98.25 73 LYS A C 1
ATOM 570 O O . LYS A 1 73 ? -18.312 -1.102 -25.094 1 98.25 73 LYS A O 1
ATOM 575 N N . LEU A 1 74 ? -17.281 -3.029 -25.266 1 98.69 74 LEU A N 1
ATOM 576 C CA . LEU A 1 74 ? -17.219 -3.248 -23.828 1 98.69 74 LEU A CA 1
ATOM 577 C C . LEU A 1 74 ? -16.312 -2.215 -23.156 1 98.69 74 LEU A C 1
ATOM 579 O O . LEU A 1 74 ? -16.641 -1.692 -22.094 1 98.69 74 LEU A O 1
ATOM 583 N N . ILE A 1 75 ? -15.18 -1.929 -23.781 1 98.56 75 ILE A N 1
ATOM 584 C CA . ILE A 1 75 ? -14.2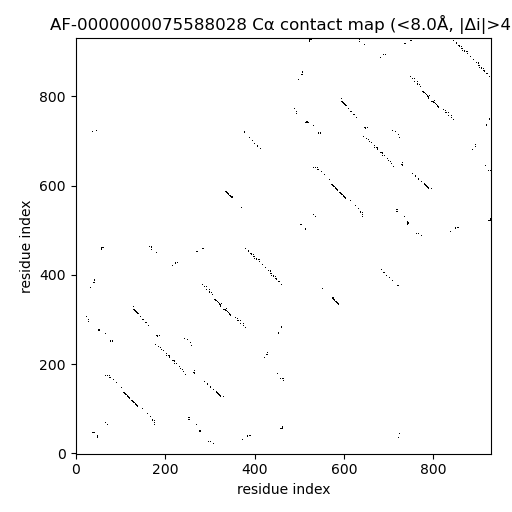66 -0.937 -23.234 1 98.56 75 ILE A CA 1
ATOM 585 C C . ILE A 1 75 ? -14.945 0.43 -23.188 1 98.56 75 ILE A C 1
ATOM 587 O O . ILE A 1 75 ? -14.867 1.141 -22.188 1 98.56 75 ILE A O 1
ATOM 591 N N . GLU A 1 76 ? -15.672 0.745 -24.25 1 98 76 GLU A N 1
ATOM 592 C CA . GLU A 1 76 ? -16.406 2.008 -24.281 1 98 76 GLU A CA 1
ATOM 593 C C . GLU A 1 76 ? -17.453 2.072 -23.172 1 98 76 GLU A C 1
ATOM 595 O O . GLU A 1 76 ? -17.594 3.098 -22.5 1 98 76 GLU A O 1
ATOM 600 N N . GLN A 1 77 ? -18.125 0.985 -23.031 1 98.12 77 GLN A N 1
ATOM 601 C CA . GLN A 1 77 ? -19.125 0.917 -21.969 1 98.12 77 GLN A CA 1
ATOM 602 C C . GLN A 1 77 ? -18.469 1.105 -20.609 1 98.12 77 GLN A C 1
ATOM 604 O O . GLN A 1 77 ? -19 1.833 -19.766 1 98.12 77 GLN A O 1
ATOM 609 N N . GLY A 1 78 ? -17.375 0.414 -20.344 1 98.31 78 GLY A N 1
ATOM 610 C CA . GLY A 1 78 ? -16.641 0.586 -19.094 1 98.31 78 GLY A CA 1
ATOM 611 C C . GLY A 1 78 ? -16.172 2.01 -18.875 1 98.31 78 GLY A C 1
ATOM 612 O O . GLY A 1 78 ? -16.281 2.541 -17.766 1 98.31 78 GLY A O 1
ATOM 613 N N . LEU A 1 79 ? -15.68 2.67 -19.906 1 98.12 79 LEU A N 1
ATOM 614 C CA . LEU A 1 79 ? -15.172 4.035 -19.812 1 98.12 79 LEU A CA 1
ATOM 615 C C . LEU A 1 79 ? -16.297 5.012 -19.469 1 98.12 79 LEU A C 1
ATOM 617 O O . LEU A 1 79 ? -16.062 6.047 -18.844 1 98.12 79 LEU A O 1
ATOM 621 N N . ASN A 1 80 ? -17.516 4.617 -19.812 1 97.69 80 ASN A N 1
ATOM 622 C CA . ASN A 1 80 ? -18.656 5.516 -19.609 1 97.69 80 ASN A CA 1
ATOM 623 C C . ASN A 1 80 ? -19.359 5.25 -18.281 1 97.69 80 ASN A C 1
ATOM 625 O O . ASN A 1 80 ? -20.016 6.133 -17.734 1 97.69 80 ASN A O 1
ATOM 629 N N . HIS A 1 81 ? -19.172 3.967 -17.703 1 97.94 81 HIS A N 1
ATOM 630 C CA . HIS A 1 81 ? -20.094 3.619 -16.641 1 97.94 81 HIS A CA 1
ATOM 631 C C . HIS A 1 81 ? -19.344 3.092 -15.414 1 97.94 81 HIS A C 1
ATOM 633 O O . HIS A 1 81 ? -19.938 2.896 -14.352 1 97.94 81 HIS A O 1
ATOM 639 N N . ASN A 1 82 ? -18.094 2.822 -15.477 1 98.25 82 ASN A N 1
ATOM 640 C CA . ASN A 1 82 ? -17.375 2.277 -14.328 1 98.25 82 ASN A CA 1
ATOM 641 C C . ASN A 1 82 ? -17.328 3.273 -13.172 1 98.25 82 ASN A C 1
ATOM 643 O O . ASN A 1 82 ? -16.859 4.398 -13.344 1 98.25 82 ASN A O 1
ATOM 647 N N . PRO A 1 83 ? -17.766 2.834 -12.023 1 98.19 83 PRO A N 1
ATOM 648 C CA . PRO A 1 83 ? -17.875 3.783 -10.914 1 98.19 83 PRO A CA 1
ATOM 649 C C . PRO A 1 83 ? -16.516 4.32 -10.461 1 98.19 83 PRO A C 1
ATOM 651 O O . PRO A 1 83 ? -16.406 5.469 -10.023 1 98.19 83 PRO A O 1
ATOM 654 N N . ASN A 1 84 ? -15.531 3.527 -10.5 1 98.25 84 ASN A N 1
ATOM 655 C CA . ASN A 1 84 ? -14.219 4.012 -10.094 1 98.25 84 ASN A CA 1
ATOM 656 C C . ASN A 1 84 ? -13.734 5.148 -10.984 1 98.25 84 ASN A C 1
ATOM 658 O O . ASN A 1 84 ? -13.148 6.117 -10.5 1 98.25 84 ASN A O 1
ATOM 662 N N . LEU A 1 85 ? -13.883 5.027 -12.305 1 98.25 85 LEU A N 1
ATOM 663 C CA . LEU A 1 85 ? -13.469 6.078 -13.234 1 98.25 85 LEU A CA 1
ATOM 664 C C . LEU A 1 85 ? -14.328 7.324 -13.055 1 98.25 85 LEU A C 1
ATOM 666 O O . LEU A 1 85 ? -13.82 8.445 -13.07 1 98.25 85 LEU A O 1
ATOM 670 N N . LEU A 1 86 ? -15.617 7.129 -12.883 1 98.38 86 LEU A N 1
ATOM 671 C CA . LEU A 1 86 ? -16.516 8.25 -12.641 1 98.38 86 LEU A CA 1
ATOM 672 C C . LEU A 1 86 ? -16.125 9 -11.367 1 98.38 86 LEU A C 1
ATOM 674 O O . LEU A 1 86 ? -16.109 10.234 -11.352 1 98.38 86 LEU A O 1
ATOM 678 N N . ASN A 1 87 ? -15.781 8.25 -10.375 1 98.75 87 ASN A N 1
ATOM 679 C CA . ASN A 1 87 ? -15.359 8.867 -9.125 1 98.75 87 ASN A CA 1
ATOM 680 C C . ASN A 1 87 ? -14.023 9.578 -9.266 1 98.75 87 ASN A C 1
ATOM 682 O O . ASN A 1 87 ? -13.797 10.617 -8.648 1 98.75 87 ASN A O 1
ATOM 686 N N . ALA A 1 88 ? -13.125 9.047 -10.039 1 98.44 88 ALA A N 1
ATOM 687 C CA . ALA A 1 88 ? -11.867 9.727 -10.312 1 98.44 88 ALA A CA 1
ATOM 688 C C . ALA A 1 88 ? -12.102 11.07 -11 1 98.44 88 ALA A C 1
ATOM 690 O O . ALA A 1 88 ? -11.414 12.047 -10.711 1 98.44 88 ALA A O 1
ATOM 691 N N . ALA A 1 89 ? -13.047 11.148 -11.883 1 98.56 89 ALA A N 1
ATOM 692 C CA . ALA A 1 89 ? -13.406 12.406 -12.539 1 98.56 89 ALA A CA 1
ATOM 693 C C . ALA A 1 89 ? -13.945 13.414 -11.531 1 98.56 89 ALA A C 1
ATOM 695 O O . ALA A 1 89 ? -13.656 14.609 -11.633 1 98.56 89 ALA A O 1
ATOM 696 N N . LEU A 1 90 ? -14.734 12.93 -10.547 1 98.75 90 LEU A N 1
ATOM 697 C CA . LEU A 1 90 ? -15.258 13.805 -9.508 1 98.75 90 LEU A CA 1
ATOM 698 C C . LEU A 1 90 ? -14.125 14.336 -8.625 1 98.75 90 LEU A C 1
ATOM 700 O O . LEU A 1 90 ? -14.172 15.477 -8.172 1 98.75 90 LEU A O 1
ATOM 704 N N . ASN A 1 91 ? -13.148 13.539 -8.398 1 98.69 91 ASN A N 1
ATOM 705 C CA . ASN A 1 91 ? -11.977 14.008 -7.66 1 98.69 91 ASN A CA 1
ATOM 706 C C . ASN A 1 91 ? -11.297 15.172 -8.367 1 98.69 91 ASN A C 1
ATOM 708 O O . ASN A 1 91 ? -10.828 16.109 -7.719 1 98.69 91 ASN A O 1
ATOM 712 N N . VAL A 1 92 ? -11.188 15.133 -9.688 1 98.75 92 VAL A N 1
ATOM 713 C CA . VAL A 1 92 ? -10.609 16.219 -10.469 1 98.75 92 VAL A CA 1
ATOM 714 C C . VAL A 1 92 ? -11.422 17.5 -10.266 1 98.75 92 VAL A C 1
ATOM 716 O O . VAL A 1 92 ? -10.867 18.562 -10.039 1 98.75 92 VAL A O 1
ATOM 719 N N . LYS A 1 93 ? -12.742 17.344 -10.258 1 98.75 93 LYS A N 1
ATOM 720 C CA . LYS A 1 93 ? -13.617 18.484 -10.031 1 98.75 93 LYS A CA 1
ATOM 721 C C . LYS A 1 93 ? -13.414 19.062 -8.633 1 98.75 93 LYS A C 1
ATOM 723 O O . LYS A 1 93 ? -13.406 20.297 -8.453 1 98.75 93 LYS A O 1
ATOM 728 N N . MET A 1 94 ? -13.266 18.234 -7.664 1 98.75 94 MET A N 1
ATOM 729 C CA . MET A 1 94 ? -12.992 18.688 -6.301 1 98.75 94 MET A CA 1
ATOM 730 C C . MET A 1 94 ? -11.68 19.453 -6.23 1 98.75 94 MET A C 1
ATOM 732 O O . MET A 1 94 ? -11.602 20.5 -5.586 1 98.75 94 MET A O 1
ATOM 736 N N . ALA A 1 95 ? -10.664 18.938 -6.93 1 98.69 95 ALA A N 1
ATOM 737 C CA . ALA A 1 95 ? -9.367 19.594 -6.945 1 98.69 95 ALA A CA 1
ATOM 738 C C . ALA A 1 95 ? -9.453 20.953 -7.645 1 98.69 95 ALA A C 1
ATOM 740 O O . ALA A 1 95 ? -8.789 21.906 -7.242 1 98.69 95 ALA A O 1
ATOM 741 N N . GLU A 1 96 ? -10.258 21.016 -8.695 1 98.81 96 GLU A N 1
ATOM 742 C CA . GLU A 1 96 ? -10.484 22.281 -9.391 1 98.81 96 GLU A CA 1
ATOM 743 C C . GLU A 1 96 ? -11.125 23.312 -8.469 1 98.81 96 GLU A C 1
ATOM 745 O O . GLU A 1 96 ? -10.734 24.484 -8.461 1 98.81 96 GLU A O 1
ATOM 750 N N . ALA A 1 97 ? -12.102 22.875 -7.676 1 98.75 97 ALA A N 1
ATOM 751 C CA . ALA A 1 97 ? -12.766 23.766 -6.734 1 98.75 97 ALA A CA 1
ATOM 752 C C . ALA A 1 97 ? -11.797 24.266 -5.668 1 98.75 97 ALA A C 1
ATOM 754 O O . ALA A 1 97 ? -11.812 25.453 -5.305 1 98.75 97 ALA A O 1
ATOM 755 N N . GLN A 1 98 ? -10.93 23.453 -5.203 1 98.62 98 GLN A N 1
ATOM 756 C CA . GLN A 1 98 ? -9.938 23.828 -4.195 1 98.62 98 GLN A CA 1
ATOM 757 C C . GLN A 1 98 ? -8.93 24.828 -4.758 1 98.62 98 GLN A C 1
ATOM 759 O O . GLN A 1 98 ? -8.516 25.75 -4.066 1 98.62 98 GLN A O 1
ATOM 764 N N . LEU A 1 99 ? -8.477 24.594 -6.023 1 98.62 99 LEU A N 1
ATOM 765 C CA . LEU A 1 99 ? -7.562 25.547 -6.668 1 98.62 99 LEU A CA 1
ATOM 766 C C . LEU A 1 99 ? -8.219 26.906 -6.82 1 98.62 99 LEU A C 1
ATOM 768 O O . LEU A 1 99 ? -7.57 27.938 -6.609 1 98.62 99 LEU A O 1
ATOM 772 N N . GLN A 1 100 ? -9.547 26.906 -7.156 1 98.75 100 GLN A N 1
ATOM 773 C CA . GLN A 1 100 ? -10.266 28.172 -7.285 1 98.75 100 GLN A CA 1
ATOM 774 C C . GLN A 1 100 ? -10.32 28.906 -5.953 1 98.75 100 GLN A C 1
ATOM 776 O O . GLN A 1 100 ? -10.133 30.125 -5.902 1 98.75 100 GLN A O 1
ATOM 781 N N . ALA A 1 101 ? -10.539 28.188 -4.871 1 98.56 101 ALA A N 1
ATOM 782 C CA . ALA A 1 101 ? -10.539 28.797 -3.543 1 98.56 101 ALA A CA 1
ATOM 783 C C . ALA A 1 101 ? -9.164 29.359 -3.201 1 98.56 101 ALA A C 1
ATOM 785 O O . ALA A 1 101 ? -9.055 30.453 -2.625 1 98.56 101 ALA A O 1
ATOM 786 N N . ALA A 1 102 ? -8.133 28.625 -3.541 1 98.25 102 ALA A N 1
ATOM 787 C CA . ALA A 1 102 ? -6.77 29.094 -3.285 1 98.25 102 ALA A CA 1
ATOM 788 C C . ALA A 1 102 ? -6.465 30.359 -4.07 1 98.25 102 ALA A C 1
ATOM 790 O O . ALA A 1 102 ? -5.805 31.266 -3.561 1 98.25 102 ALA A O 1
ATOM 791 N N . LYS A 1 103 ? -6.953 30.484 -5.305 1 98.38 103 LYS A N 1
ATOM 792 C CA . LYS A 1 103 ? -6.781 31.672 -6.129 1 98.38 103 LYS A CA 1
ATOM 793 C C . LYS A 1 103 ? -7.504 32.875 -5.52 1 98.38 103 LYS A C 1
ATOM 795 O O . LYS A 1 103 ? -6.973 33.969 -5.508 1 98.38 103 LYS A O 1
ATOM 800 N N . LEU A 1 104 ? -8.703 32.594 -4.934 1 98.31 104 LEU A N 1
ATOM 801 C CA . LEU A 1 104 ? -9.523 33.688 -4.406 1 98.31 104 LEU A CA 1
ATOM 802 C C . LEU A 1 104 ? -9.039 34.094 -3.023 1 98.31 104 LEU A C 1
ATOM 804 O O . LEU A 1 104 ? -9.43 35.156 -2.523 1 98.31 104 LEU A O 1
ATOM 808 N N . SER A 1 105 ? -8.125 33.344 -2.398 1 97.5 105 SER A N 1
ATOM 809 C CA . SER A 1 105 ? -7.586 33.656 -1.081 1 97.5 105 SER A CA 1
ATOM 810 C C . SER A 1 105 ? -6.715 34.906 -1.129 1 97.5 105 SER A C 1
ATOM 812 O O . SER A 1 105 ? -6.402 35.5 -0.091 1 97.5 105 SER A O 1
ATOM 814 N N . PHE A 1 106 ? -6.297 35.406 -2.387 1 97.81 106 PHE A N 1
ATOM 815 C CA . PHE A 1 106 ? -5.488 36.594 -2.561 1 97.81 106 PHE A CA 1
ATOM 816 C C . PHE A 1 106 ? -6.348 37.875 -2.434 1 97.81 106 PHE A C 1
ATOM 818 O O . PHE A 1 106 ? -5.82 38.969 -2.314 1 97.81 106 PHE A O 1
ATOM 825 N N . LEU A 1 107 ? -7.715 37.688 -2.332 1 98.06 107 LEU A N 1
ATOM 826 C CA . LEU A 1 107 ? -8.633 38.812 -2.242 1 98.06 107 LEU A CA 1
ATOM 827 C C . LEU A 1 107 ? -9.148 38.969 -0.817 1 98.06 107 LEU A C 1
ATOM 829 O O . LEU A 1 107 ? -9.188 38 -0.049 1 98.06 107 LEU A O 1
ATOM 833 N N . PRO A 1 108 ? -9.531 40.188 -0.394 1 97.81 108 PRO A N 1
ATOM 834 C CA . PRO A 1 108 ? -10.094 40.406 0.944 1 97.81 108 PRO A CA 1
ATOM 835 C C . PRO A 1 108 ? -11.43 39.688 1.135 1 97.81 108 PRO A C 1
ATOM 837 O O . PRO A 1 108 ? -12.219 39.562 0.189 1 97.81 108 PRO A O 1
ATOM 840 N N . SER A 1 109 ? -11.688 39.188 2.264 1 98 109 SER A N 1
ATOM 841 C CA . SER A 1 109 ? -13.016 38.719 2.646 1 98 109 SER A CA 1
ATOM 842 C C . SER A 1 109 ? -13.891 39.875 3.111 1 98 109 SER A C 1
ATOM 844 O O . SER A 1 109 ? -13.391 40.875 3.605 1 98 109 SER A O 1
ATOM 846 N N . VAL A 1 110 ? -15.219 39.812 2.865 1 97.88 110 VAL A N 1
ATOM 847 C CA . VAL A 1 110 ? -16.172 40.844 3.273 1 97.88 110 VAL A CA 1
ATOM 848 C C . VAL A 1 110 ? -17.297 40.219 4.07 1 97.88 110 VAL A C 1
ATOM 850 O O . VAL A 1 110 ? -17.797 39.156 3.709 1 97.88 110 VAL A O 1
ATOM 853 N N . ALA A 1 111 ? -17.672 40.844 5.238 1 97.94 111 ALA A N 1
ATOM 854 C CA . ALA A 1 111 ? -18.766 40.344 6.066 1 97.94 111 ALA A CA 1
ATOM 855 C C . ALA A 1 111 ? -19.594 41.5 6.625 1 97.94 111 ALA A C 1
ATOM 857 O O . ALA A 1 111 ? -19.094 42.625 6.781 1 97.94 111 ALA A O 1
ATOM 858 N N . LEU A 1 112 ? -20.922 41.25 6.789 1 97.56 112 LEU A N 1
ATOM 859 C CA . LEU A 1 112 ? -21.828 42.125 7.547 1 97.56 112 LEU A CA 1
ATOM 860 C C . LEU A 1 112 ? -22.047 41.562 8.953 1 97.56 112 LEU A C 1
ATOM 862 O O . LEU A 1 112 ? -22.453 40.406 9.109 1 97.56 112 LEU A O 1
ATOM 866 N N . THR A 1 113 ? -21.766 42.406 10.023 1 96.94 113 THR A N 1
ATOM 867 C CA . THR A 1 113 ? -21.828 41.906 11.383 1 96.94 113 THR A CA 1
ATOM 868 C C . THR A 1 113 ? -22.625 42.844 12.289 1 96.94 113 THR A C 1
ATOM 870 O O . THR A 1 113 ? -22.094 43.344 13.281 1 96.94 113 THR A O 1
ATOM 873 N N . PRO A 1 114 ? -23.875 42.969 12.109 1 96.31 114 PRO A N 1
ATOM 874 C CA . PRO A 1 114 ? -24.656 43.812 13 1 96.31 114 PRO A CA 1
ATOM 875 C C . PRO A 1 114 ? -24.625 43.344 14.453 1 96.31 114 PRO A C 1
ATOM 877 O O . PRO A 1 114 ? -24.641 42.156 14.711 1 96.31 114 PRO A O 1
ATOM 880 N N . GLN A 1 115 ? -24.562 44.406 15.344 1 96.5 115 GLN A N 1
ATOM 881 C CA . GLN A 1 115 ? -24.484 44.094 16.766 1 96.5 115 GLN A CA 1
ATOM 882 C C . GLN A 1 115 ? -25.25 45.094 17.625 1 96.5 115 GLN A C 1
ATOM 884 O O . GLN A 1 115 ? -25.344 46.25 17.266 1 96.5 115 GLN A O 1
ATOM 889 N N . GLY A 1 116 ? -25.875 44.594 18.734 1 95.81 116 GLY A N 1
ATOM 890 C CA . GLY A 1 116 ? -26.453 45.406 19.797 1 95.81 116 GLY A CA 1
ATOM 891 C C . GLY A 1 116 ? -25.891 45.031 21.172 1 95.81 116 GLY A C 1
ATOM 892 O O . GLY A 1 116 ? -25.656 43.875 21.469 1 95.81 116 GLY A O 1
ATOM 893 N N . THR A 1 117 ? -25.547 46.094 21.906 1 95.38 117 THR A N 1
ATOM 894 C CA . THR A 1 117 ? -24.984 45.906 23.234 1 95.38 117 THR A CA 1
ATOM 895 C C . THR A 1 117 ? -25.781 46.656 24.297 1 95.38 117 THR A C 1
ATOM 897 O O . THR A 1 117 ? -26.047 47.844 24.141 1 95.38 117 THR A O 1
ATOM 900 N N . LEU A 1 118 ? -26.078 45.906 25.422 1 96.06 118 LEU A N 1
ATOM 901 C CA . LEU A 1 118 ? -26.641 46.5 26.625 1 96.06 118 LEU A CA 1
ATOM 902 C C . LEU A 1 118 ? -25.688 46.344 27.797 1 96.06 118 LEU A C 1
ATOM 904 O O . LEU A 1 118 ? -25.188 45.25 28.047 1 96.06 118 LEU A O 1
ATOM 908 N N . SER A 1 119 ? -25.359 47.438 28.359 1 94.44 119 SER A N 1
ATOM 909 C CA . SER A 1 119 ? -24.484 47.375 29.531 1 94.44 119 SER A CA 1
ATOM 910 C C . SER A 1 119 ? -25 48.25 30.656 1 94.44 119 SER A C 1
ATOM 912 O O . SER A 1 119 ? -25.531 49.344 30.406 1 94.44 119 SER A O 1
ATOM 914 N N . SER A 1 120 ? -24.875 47.688 31.906 1 96.06 120 SER A N 1
ATOM 915 C CA . SER A 1 120 ? -25.25 48.406 33.094 1 96.06 120 SER A CA 1
ATOM 916 C C . SER A 1 120 ? -24.141 48.406 34.125 1 96.06 120 SER A C 1
ATOM 918 O O . SER A 1 120 ? -23.484 47.375 34.344 1 96.06 120 SER A O 1
ATOM 920 N N . TRP A 1 121 ? -23.969 49.625 34.594 1 93.81 121 TRP A N 1
ATOM 921 C CA . TRP A 1 121 ? -22.969 49.75 35.656 1 93.81 121 TRP A CA 1
ATOM 922 C C . TRP A 1 121 ? -23.641 49.969 37 1 93.81 121 TRP A C 1
ATOM 924 O O . TRP A 1 121 ? -24.266 51 37.25 1 93.81 121 TRP A O 1
ATOM 934 N N . ASP A 1 122 ? -23.422 49 37.938 1 95.69 122 ASP A N 1
ATOM 935 C CA . ASP A 1 122 ? -23.906 49.094 39.312 1 95.69 122 ASP A CA 1
ATOM 936 C C . ASP A 1 122 ? -25.406 49.344 39.344 1 95.69 122 ASP A C 1
ATOM 938 O O . ASP A 1 122 ? -25.875 50.219 40.062 1 95.69 122 ASP A O 1
ATOM 942 N N . GLY A 1 123 ? -26.125 48.812 38.562 1 93.88 123 GLY A N 1
ATOM 943 C CA . GLY A 1 123 ? -27.578 48.844 38.594 1 93.88 123 GLY A CA 1
ATOM 944 C C . GLY A 1 123 ? -28.172 50.062 37.875 1 93.88 123 GLY A C 1
ATOM 945 O O . GLY A 1 123 ? -29.391 50.188 37.812 1 93.88 123 GLY A O 1
ATOM 946 N N . ASN A 1 124 ? -27.391 50.969 37.375 1 95.44 124 ASN A N 1
ATOM 947 C CA . ASN A 1 124 ? -27.875 52.125 36.656 1 95.44 124 ASN A CA 1
ATOM 948 C C . ASN A 1 124 ? -28.516 51.75 35.312 1 95.44 124 ASN A C 1
ATOM 950 O O . ASN A 1 124 ? -28.422 50.625 34.875 1 95.44 124 ASN A O 1
ATOM 954 N N . LYS A 1 125 ? -29.203 52.781 34.812 1 94.69 125 LYS A N 1
ATOM 955 C CA . LYS A 1 125 ? -29.844 52.562 33.531 1 94.69 125 LYS A CA 1
ATOM 956 C C . LYS A 1 125 ? -28.844 52.062 32.5 1 94.69 125 LYS A C 1
ATOM 958 O O . LYS A 1 125 ? -27.703 52.531 32.438 1 94.69 125 LYS A O 1
ATOM 963 N N . ALA A 1 126 ? -29.312 51.031 31.672 1 94.75 126 ALA A N 1
ATOM 964 C CA . ALA A 1 126 ? -28.422 50.375 30.719 1 94.75 126 ALA A CA 1
ATOM 965 C C . ALA A 1 126 ? -28.094 51.312 29.547 1 94.75 126 ALA A C 1
ATOM 967 O O . ALA A 1 126 ? -28.969 52 29.031 1 94.75 126 ALA A O 1
ATOM 968 N N . ASN A 1 127 ? -26.844 51.406 29.234 1 93.62 127 ASN A N 1
ATOM 969 C CA . ASN A 1 127 ? -26.422 52 27.969 1 93.62 127 ASN A CA 1
ATOM 970 C C . ASN A 1 127 ? -26.781 51.094 26.781 1 93.62 127 ASN A C 1
ATOM 972 O O . ASN A 1 127 ? -26.594 49.875 26.844 1 93.62 127 ASN A O 1
ATOM 976 N N . LYS A 1 128 ? -27.469 51.656 25.719 1 95.81 128 LYS A N 1
ATOM 977 C CA . LYS A 1 128 ? -27.859 50.938 24.516 1 95.81 128 LYS A CA 1
ATOM 978 C C . LYS A 1 128 ? -27 51.344 23.328 1 95.81 128 LYS A C 1
ATOM 980 O O . LYS A 1 128 ? -27.094 52.469 22.859 1 95.81 128 LYS A O 1
ATOM 985 N N . ILE A 1 129 ? -26.234 50.5 22.844 1 96.31 129 ILE A N 1
ATOM 986 C CA . ILE A 1 129 ? -25.359 50.75 21.719 1 96.31 129 ILE A CA 1
ATOM 987 C C . ILE A 1 129 ? -25.703 49.812 20.562 1 96.31 129 ILE A C 1
ATOM 989 O O . ILE A 1 129 ? -25.953 48.625 20.766 1 96.31 129 ILE A O 1
ATOM 993 N N . TYR A 1 130 ? -25.922 50.344 19.359 1 96.31 130 TYR A N 1
ATOM 994 C CA . TYR A 1 130 ? -26.062 49.531 18.156 1 96.31 130 TYR A CA 1
ATOM 995 C C . TYR A 1 130 ? -24.984 49.844 17.141 1 96.31 130 TYR A C 1
ATOM 997 O O . TYR A 1 130 ? -24.5 50.969 17.094 1 96.31 130 TYR A O 1
ATOM 1005 N N . SER A 1 131 ? -24.547 48.938 16.406 1 96.38 131 SER A N 1
ATOM 1006 C CA . SER A 1 131 ? -23.578 49.094 15.328 1 96.38 131 SER A CA 1
ATOM 1007 C C . SER A 1 131 ? -23.891 48.219 14.133 1 96.38 131 SER A C 1
ATOM 1009 O O . SER A 1 131 ? -24.25 47.031 14.305 1 96.38 131 SER A O 1
ATOM 1011 N N . LEU A 1 132 ? -23.891 48.688 12.914 1 96.94 132 LEU A N 1
ATOM 1012 C CA . LEU A 1 132 ? -24.094 47.969 11.664 1 96.94 132 LEU A CA 1
ATOM 1013 C C . LEU A 1 132 ? -22.859 48.062 10.781 1 96.94 132 LEU A C 1
ATOM 1015 O O . LEU A 1 132 ? -22.844 48.75 9.773 1 96.94 132 LEU A O 1
ATOM 1019 N N . PRO A 1 133 ? -21.906 47.281 11.07 1 96.75 133 PRO A N 1
ATOM 1020 C CA . PRO A 1 133 ? -20.641 47.375 10.336 1 96.75 133 PRO A CA 1
ATOM 1021 C C . PRO A 1 133 ? -20.594 46.438 9.125 1 96.75 133 PRO A C 1
ATOM 1023 O O . PRO A 1 133 ? -21.109 45.344 9.18 1 96.75 133 PRO A O 1
ATOM 1026 N N . ILE A 1 134 ? -20.031 46.906 7.98 1 97.62 134 ILE A N 1
ATOM 1027 C CA . ILE A 1 134 ? -19.453 46.094 6.918 1 97.62 134 ILE A CA 1
ATOM 1028 C C . ILE A 1 134 ? -17.938 46.031 7.078 1 97.62 134 ILE A C 1
ATOM 1030 O O . ILE A 1 134 ? -17.266 47.062 7.176 1 97.62 134 ILE A O 1
ATOM 1034 N N . GLN A 1 135 ? -17.484 44.844 7.195 1 97.88 135 GLN A N 1
ATOM 1035 C CA . GLN A 1 135 ? -16.078 44.656 7.492 1 97.88 135 GLN A CA 1
ATOM 1036 C C . GLN A 1 135 ? -15.367 43.906 6.367 1 97.88 135 GLN A C 1
ATOM 1038 O O . GLN A 1 135 ? -15.93 42.969 5.797 1 97.88 135 GLN A O 1
ATOM 1043 N N . ALA A 1 136 ? -14.18 44.344 5.961 1 97.94 136 ALA A N 1
ATOM 1044 C CA . ALA A 1 136 ? -13.297 43.688 5.02 1 97.94 136 ALA A CA 1
ATOM 1045 C C . ALA A 1 136 ? -11.969 43.312 5.68 1 97.94 136 ALA A C 1
ATOM 1047 O O . ALA A 1 136 ? -11.453 44.062 6.504 1 97.94 136 ALA A O 1
ATOM 1048 N N . SER A 1 137 ? -11.5 42.125 5.441 1 97.75 137 SER A N 1
ATOM 1049 C CA . SER A 1 137 ? -10.203 41.688 5.934 1 97.75 137 SER A CA 1
ATOM 1050 C C . SER A 1 137 ? -9.367 41.094 4.805 1 97.75 137 SER A C 1
ATOM 1052 O O . SER A 1 137 ? -9.844 40.25 4.035 1 97.75 137 SER A O 1
ATOM 1054 N N . TRP A 1 138 ? -8.102 41.5 4.648 1 97.44 138 TRP A N 1
ATOM 1055 C CA . TRP A 1 138 ? -7.199 41.094 3.574 1 97.44 138 TRP A CA 1
ATOM 1056 C C . TRP A 1 138 ? -5.855 40.625 4.133 1 97.44 138 TRP A C 1
ATOM 1058 O O . TRP A 1 138 ? -5.16 41.406 4.801 1 97.44 138 TRP A O 1
ATOM 1068 N N . ASN A 1 139 ? -5.574 39.344 3.928 1 96.69 139 ASN A N 1
ATOM 1069 C CA . ASN A 1 139 ? -4.219 38.875 4.184 1 96.69 139 ASN A CA 1
ATOM 1070 C C . ASN A 1 139 ? -3.303 39.094 2.984 1 96.69 139 ASN A C 1
ATOM 1072 O O . ASN A 1 139 ? -3.463 38.469 1.939 1 96.69 139 ASN A O 1
ATOM 1076 N N . VAL A 1 140 ? -2.314 39.969 3.129 1 96.5 140 VAL A N 1
ATOM 1077 C CA . VAL A 1 140 ? -1.401 40.312 2.043 1 96.5 140 VAL A CA 1
ATOM 1078 C C . VAL A 1 140 ? -0.266 39.281 1.985 1 96.5 140 VAL A C 1
ATOM 1080 O O . VAL A 1 140 ? 0.41 39.062 2.988 1 96.5 140 VAL A O 1
ATOM 1083 N N . ASP A 1 141 ? -0.029 38.781 0.864 1 94.75 141 ASP A N 1
ATOM 1084 C CA . ASP A 1 141 ? 0.974 37.719 0.721 1 94.75 141 ASP A CA 1
ATOM 1085 C C . ASP A 1 141 ? 2.365 38.312 0.505 1 94.75 141 ASP A C 1
ATOM 1087 O O . ASP A 1 141 ? 2.889 38.312 -0.61 1 94.75 141 ASP A O 1
ATOM 1091 N N . LEU A 1 142 ? 2.982 38.625 1.513 1 92.94 142 LEU A N 1
ATOM 1092 C CA . LEU A 1 142 ? 4.285 39.281 1.432 1 92.94 142 LEU A CA 1
ATOM 1093 C C . LEU A 1 142 ? 5.395 38.25 1.242 1 92.94 142 LEU A C 1
ATOM 1095 O O . LEU A 1 142 ? 6.383 38.531 0.553 1 92.94 142 LEU A O 1
ATOM 1099 N N . PHE A 1 143 ? 5.215 37.125 1.823 1 94.19 143 PHE A N 1
ATOM 1100 C CA . PHE A 1 143 ? 6.332 36.188 1.865 1 94.19 143 PHE A CA 1
ATOM 1101 C C . PHE A 1 143 ? 5.945 34.875 1.242 1 94.19 143 PHE A C 1
ATOM 1103 O O . PHE A 1 143 ? 6.52 33.812 1.575 1 94.19 143 PHE A O 1
ATOM 1110 N N . GLY A 1 144 ? 4.848 34.844 0.465 1 95.19 144 GLY A N 1
ATOM 1111 C CA . GLY A 1 144 ? 4.582 33.75 -0.456 1 95.19 144 GLY A CA 1
ATOM 1112 C C . GLY A 1 144 ? 3.77 32.625 0.165 1 95.19 144 GLY A C 1
ATOM 1113 O O . GLY A 1 144 ? 3.75 31.5 -0.351 1 95.19 144 GLY A O 1
ATOM 1114 N N . THR A 1 145 ? 3.121 32.781 1.363 1 95.88 145 THR A N 1
ATOM 1115 C CA . THR A 1 145 ? 2.293 31.75 1.973 1 95.88 145 THR A CA 1
ATOM 1116 C C . THR A 1 145 ? 1.124 31.391 1.062 1 95.88 145 THR A C 1
ATOM 1118 O O . THR A 1 145 ? 0.881 30.203 0.795 1 95.88 145 THR A O 1
ATOM 1121 N N . LEU A 1 146 ? 0.4 32.406 0.582 1 97 146 LEU A N 1
ATOM 1122 C CA . LEU A 1 146 ? -0.727 32.156 -0.312 1 97 146 LEU A CA 1
ATOM 1123 C C . LEU A 1 146 ? -0.247 31.625 -1.66 1 97 146 LEU A C 1
ATOM 1125 O O . LEU A 1 146 ? -0.893 30.75 -2.26 1 97 146 LEU A O 1
ATOM 1129 N N . LEU A 1 147 ? 0.918 32.188 -2.139 1 97.31 147 LEU A N 1
ATOM 1130 C CA . LEU A 1 147 ? 1.48 31.734 -3.412 1 97.31 147 LEU A CA 1
ATOM 1131 C C . LEU A 1 147 ? 1.814 30.25 -3.379 1 97.31 147 LEU A C 1
ATOM 1133 O O . LEU A 1 147 ? 1.425 29.5 -4.277 1 97.31 147 LEU A O 1
ATOM 1137 N N . SER A 1 148 ? 2.57 29.859 -2.334 1 97.5 148 SER A N 1
ATOM 1138 C CA . SER A 1 148 ? 2.953 28.453 -2.23 1 97.5 148 SER A CA 1
ATOM 1139 C C . SER A 1 148 ? 1.729 27.562 -2.066 1 97.5 148 SER A C 1
ATOM 1141 O O . SER A 1 148 ? 1.689 26.453 -2.604 1 97.5 148 SER A O 1
ATOM 1143 N N . SER A 1 149 ? 0.722 27.969 -1.305 1 97.38 149 SER A N 1
ATOM 1144 C CA . SER A 1 149 ? -0.517 27.219 -1.155 1 97.38 149 SER A CA 1
ATOM 1145 C C . SER A 1 149 ? -1.234 27.062 -2.492 1 97.38 149 SER A C 1
ATOM 1147 O O . SER A 1 149 ? -1.754 25.984 -2.803 1 97.38 149 SER A O 1
ATOM 1149 N N . LYS A 1 150 ? -1.335 28.125 -3.281 1 98.19 150 LYS A N 1
ATOM 1150 C CA . LYS A 1 150 ? -1.943 28.062 -4.605 1 98.19 150 LYS A CA 1
ATOM 1151 C C . LYS A 1 150 ? -1.187 27.094 -5.516 1 98.19 150 LYS A C 1
ATOM 1153 O O . LYS A 1 150 ? -1.796 26.281 -6.199 1 98.19 150 LYS A O 1
ATOM 1158 N N . ARG A 1 151 ? 0.147 27.219 -5.5 1 98.31 151 ARG A N 1
ATOM 1159 C CA . ARG A 1 151 ? 0.962 26.328 -6.328 1 98.31 151 ARG A CA 1
ATOM 1160 C C . ARG A 1 151 ? 0.805 24.875 -5.895 1 98.31 151 ARG A C 1
ATOM 1162 O O . ARG A 1 151 ? 0.784 23.969 -6.734 1 98.31 151 ARG A O 1
ATOM 1169 N N . SER A 1 152 ? 0.72 24.641 -4.535 1 98.31 152 SER A N 1
ATOM 1170 C CA . SER A 1 152 ? 0.43 23.297 -4.02 1 98.31 152 SER A CA 1
ATOM 1171 C C . SER A 1 152 ? -0.888 22.766 -4.574 1 98.31 152 SER A C 1
ATOM 1173 O O . SER A 1 152 ? -0.966 21.609 -5.008 1 98.31 152 SER A O 1
ATOM 1175 N N . ALA A 1 153 ? -1.913 23.609 -4.602 1 98.5 153 ALA A N 1
ATOM 1176 C CA . ALA A 1 153 ? -3.217 23.219 -5.129 1 98.5 153 ALA A CA 1
ATOM 1177 C C . ALA A 1 153 ? -3.139 22.938 -6.629 1 98.5 153 ALA A C 1
ATOM 1179 O O . ALA A 1 153 ? -3.828 22.047 -7.137 1 98.5 153 ALA A O 1
ATOM 1180 N N . GLN A 1 154 ? -2.352 23.719 -7.359 1 98.62 154 GLN A N 1
ATOM 1181 C CA . GLN A 1 154 ? -2.184 23.531 -8.797 1 98.62 154 GLN A CA 1
ATOM 1182 C C . GLN A 1 154 ? -1.615 22.156 -9.102 1 98.62 154 GLN A C 1
ATOM 1184 O O . GLN A 1 154 ? -2.125 21.438 -9.977 1 98.62 154 GLN A O 1
ATOM 1189 N N . VAL A 1 155 ? -0.583 21.797 -8.422 1 98.5 155 VAL A N 1
ATOM 1190 C CA . VAL A 1 155 ? 0.039 20.5 -8.703 1 98.5 155 VAL A CA 1
ATOM 1191 C C . VAL A 1 155 ? -0.848 19.375 -8.172 1 98.5 155 VAL A C 1
ATOM 1193 O O . VAL A 1 155 ? -0.867 18.281 -8.734 1 98.5 155 VAL A O 1
ATOM 1196 N N . ALA A 1 156 ? -1.634 19.609 -7.078 1 98.56 156 ALA A N 1
ATOM 1197 C CA . ALA A 1 156 ? -2.611 18.641 -6.613 1 98.56 156 ALA A CA 1
ATOM 1198 C C . ALA A 1 156 ? -3.652 18.344 -7.691 1 98.56 156 ALA A C 1
ATOM 1200 O O . ALA A 1 156 ? -4.102 17.203 -7.836 1 98.56 156 ALA A O 1
ATOM 1201 N N . LEU A 1 157 ? -4.078 19.375 -8.461 1 98.69 157 LEU A N 1
ATOM 1202 C CA . LEU A 1 157 ? -4.988 19.172 -9.586 1 98.69 157 LEU A CA 1
ATOM 1203 C C . LEU A 1 157 ? -4.348 18.281 -10.648 1 98.69 157 LEU A C 1
ATOM 1205 O O . LEU A 1 157 ? -4.984 17.359 -11.164 1 98.69 157 LEU A O 1
ATOM 1209 N N . LEU A 1 158 ? -3.1 18.562 -10.953 1 98.38 158 LEU A N 1
ATOM 1210 C CA . LEU A 1 158 ? -2.391 17.75 -11.93 1 98.38 158 LEU A CA 1
ATOM 1211 C C . LEU A 1 158 ? -2.305 16.297 -11.461 1 98.38 158 LEU A C 1
ATOM 1213 O O . LEU A 1 158 ? -2.473 15.367 -12.258 1 98.38 158 LEU A O 1
ATOM 1217 N N . GLN A 1 159 ? -2.023 16.062 -10.125 1 97.94 159 GLN A N 1
ATOM 1218 C CA . GLN A 1 159 ? -1.987 14.727 -9.547 1 97.94 159 GLN A CA 1
ATOM 1219 C C . GLN A 1 159 ? -3.32 14.008 -9.734 1 97.94 159 GLN A C 1
ATOM 1221 O O . GLN A 1 159 ? -3.35 12.828 -10.07 1 97.94 159 GLN A O 1
ATOM 1226 N N . SER A 1 160 ? -4.391 14.703 -9.492 1 98.44 160 SER A N 1
ATOM 1227 C CA . SER A 1 160 ? -5.723 14.117 -9.617 1 98.44 160 SER A CA 1
ATOM 1228 C C . SER A 1 160 ? -6.031 13.734 -11.062 1 98.44 160 SER A C 1
ATOM 1230 O O . SER A 1 160 ? -6.629 12.688 -11.312 1 98.44 160 SER A O 1
ATOM 1232 N N . LYS A 1 161 ? -5.633 14.594 -12.031 1 98.06 161 LYS A N 1
ATOM 1233 C CA . LYS A 1 161 ? -5.805 14.273 -13.445 1 98.06 161 LYS A CA 1
ATOM 1234 C C . LYS A 1 161 ? -5.004 13.031 -13.828 1 98.06 161 LYS A C 1
ATOM 1236 O O . LYS A 1 161 ? -5.508 12.164 -14.539 1 98.06 161 LYS A O 1
ATOM 1241 N N . ASP A 1 162 ? -3.777 13.008 -13.344 1 97.19 162 ASP A N 1
ATOM 1242 C CA . ASP A 1 162 ? -2.934 11.836 -13.594 1 97.19 162 ASP A CA 1
ATOM 1243 C C . ASP A 1 162 ? -3.564 10.57 -13.023 1 97.19 162 ASP A C 1
ATOM 1245 O O . ASP A 1 162 ? -3.527 9.516 -13.656 1 97.19 162 ASP A O 1
ATOM 1249 N N . TYR A 1 163 ? -4.113 10.594 -11.844 1 97.44 163 TYR A N 1
ATOM 1250 C CA . TYR A 1 163 ? -4.77 9.445 -11.219 1 97.44 163 TYR A CA 1
ATOM 1251 C C . TYR A 1 163 ? -5.957 8.977 -12.055 1 97.44 163 TYR A C 1
ATOM 1253 O O . TYR A 1 163 ? -6.168 7.773 -12.219 1 97.44 163 TYR A O 1
ATOM 1261 N N . GLN A 1 164 ? -6.703 9.875 -12.547 1 97.75 164 GLN A N 1
ATOM 1262 C CA . GLN A 1 164 ? -7.824 9.516 -13.406 1 97.75 164 GLN A CA 1
ATOM 1263 C C . GLN A 1 164 ? -7.355 8.727 -14.625 1 97.75 164 GLN A C 1
ATOM 1265 O O . GLN A 1 164 ? -7.953 7.711 -14.984 1 97.75 164 GLN A O 1
ATOM 1270 N N . VAL A 1 165 ? -6.316 9.227 -15.266 1 96.81 165 VAL A N 1
ATOM 1271 C CA . VAL A 1 165 ? -5.766 8.547 -16.438 1 96.81 165 VAL A CA 1
ATOM 1272 C C . VAL A 1 165 ? -5.293 7.145 -16.031 1 96.81 165 VAL A C 1
ATOM 1274 O O . VAL A 1 165 ? -5.496 6.184 -16.781 1 96.81 165 VAL A O 1
ATOM 1277 N N . SER A 1 166 ? -4.621 7.027 -14.875 1 96.44 166 SER A N 1
ATOM 1278 C CA . SER A 1 166 ? -4.16 5.727 -14.406 1 96.44 166 SER A CA 1
ATOM 1279 C C . SER A 1 166 ? -5.328 4.766 -14.203 1 96.44 166 SER A C 1
ATOM 1281 O O . SER A 1 166 ? -5.234 3.586 -14.539 1 96.44 166 SER A O 1
ATOM 1283 N N . VAL A 1 167 ? -6.418 5.254 -13.656 1 97.38 167 VAL A N 1
ATOM 1284 C CA . VAL A 1 167 ? -7.613 4.438 -13.461 1 97.38 167 VAL A CA 1
ATOM 1285 C C . VAL A 1 167 ? -8.156 3.99 -14.82 1 97.38 167 VAL A C 1
ATOM 1287 O O . VAL A 1 167 ? -8.539 2.83 -14.992 1 97.38 167 VAL A O 1
ATOM 1290 N N . GLN A 1 168 ? -8.18 4.887 -15.773 1 97.38 168 GLN A N 1
ATOM 1291 C CA . GLN A 1 168 ? -8.656 4.578 -17.109 1 97.38 168 GLN A CA 1
ATOM 1292 C C . GLN A 1 168 ? -7.828 3.471 -17.75 1 97.38 168 GLN A C 1
ATOM 1294 O O . GLN A 1 168 ? -8.383 2.512 -18.297 1 97.38 168 GLN A O 1
ATOM 1299 N N . THR A 1 169 ? -6.523 3.643 -17.734 1 95.75 169 THR A N 1
ATOM 1300 C CA . THR A 1 169 ? -5.621 2.668 -18.344 1 95.75 169 THR A CA 1
ATOM 1301 C C . THR A 1 169 ? -5.805 1.294 -17.703 1 95.75 169 THR A C 1
ATOM 1303 O O . THR A 1 169 ? -5.883 0.284 -18.406 1 95.75 169 THR A O 1
ATOM 1306 N N . LYS A 1 170 ? -5.91 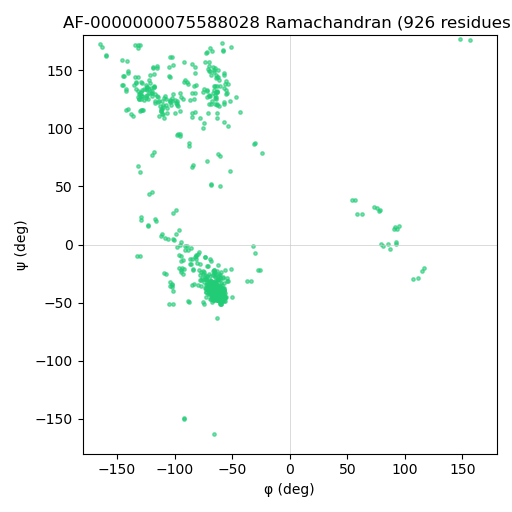1.248 -16.391 1 97.12 170 LYS A N 1
ATOM 1307 C CA . LYS A 1 170 ? -6.098 -0.018 -15.68 1 97.12 170 LYS A CA 1
ATOM 1308 C C . LYS A 1 170 ? -7.453 -0.634 -16 1 97.12 170 LYS A C 1
ATOM 1310 O O . LYS A 1 170 ? -7.574 -1.854 -16.125 1 97.12 170 LYS A O 1
ATOM 1315 N N . LEU A 1 171 ? -8.43 0.173 -16.125 1 98.12 171 LEU A N 1
ATOM 1316 C CA . LEU A 1 171 ? -9.766 -0.305 -16.453 1 98.12 171 LEU A CA 1
ATOM 1317 C C . LEU A 1 171 ? -9.781 -0.972 -17.812 1 98.12 171 LEU A C 1
ATOM 1319 O O . LEU A 1 171 ? -10.32 -2.07 -17.969 1 98.12 171 LEU A O 1
ATOM 1323 N N . ILE A 1 172 ? -9.172 -0.308 -18.781 1 98.06 172 ILE A N 1
ATOM 1324 C CA . ILE A 1 172 ? -9.109 -0.851 -20.125 1 98.06 172 ILE A CA 1
ATOM 1325 C C . ILE A 1 172 ? -8.406 -2.207 -20.109 1 98.06 172 ILE A C 1
ATOM 1327 O O . ILE A 1 172 ? -8.906 -3.178 -20.688 1 98.06 172 ILE A O 1
ATOM 1331 N N . ALA A 1 173 ? -7.297 -2.285 -19.406 1 97.69 173 ALA A N 1
ATOM 1332 C CA . ALA A 1 173 ? -6.543 -3.533 -19.328 1 97.69 173 ALA A CA 1
ATOM 1333 C C . ALA A 1 173 ? -7.363 -4.621 -18.641 1 97.69 173 ALA A C 1
ATOM 1335 O O . ALA A 1 173 ? -7.367 -5.773 -19.078 1 97.69 173 ALA A O 1
ATOM 1336 N N . ASN A 1 174 ? -8.078 -4.273 -17.594 1 98.5 174 ASN A N 1
ATOM 1337 C CA . ASN A 1 174 ? -8.875 -5.246 -16.844 1 98.5 174 ASN A CA 1
ATOM 1338 C C . ASN A 1 174 ? -10.016 -5.797 -17.688 1 98.5 174 ASN A C 1
ATOM 1340 O O . ASN A 1 174 ? -10.273 -7.004 -17.672 1 98.5 174 ASN A O 1
ATOM 1344 N N . ILE A 1 175 ? -10.625 -4.93 -18.422 1 98.69 175 ILE A N 1
ATOM 1345 C CA . ILE A 1 175 ? -11.711 -5.371 -19.297 1 98.69 175 ILE A CA 1
ATOM 1346 C C . ILE A 1 175 ? -11.172 -6.293 -20.375 1 98.69 175 ILE A C 1
ATOM 1348 O O . ILE A 1 175 ? -11.742 -7.355 -20.641 1 98.69 175 ILE A O 1
ATOM 1352 N N . ALA A 1 176 ? -10.094 -5.895 -20.984 1 98.5 176 ALA A N 1
ATOM 1353 C CA . ALA A 1 176 ? -9.484 -6.727 -22.016 1 98.5 176 ALA A CA 1
ATOM 1354 C C . ALA A 1 176 ? -9.117 -8.102 -21.469 1 98.5 176 ALA A C 1
ATOM 1356 O O . ALA A 1 176 ? -9.43 -9.125 -22.078 1 98.5 176 ALA A O 1
ATOM 1357 N N . ASN A 1 177 ? -8.523 -8.133 -20.297 1 98.38 177 ASN A N 1
ATOM 1358 C CA . ASN A 1 177 ? -8.117 -9.398 -19.688 1 98.38 177 ASN A CA 1
ATOM 1359 C C . ASN A 1 177 ? -9.32 -10.289 -19.375 1 98.38 177 ASN A C 1
ATOM 1361 O O . ASN A 1 177 ? -9.281 -11.5 -19.594 1 98.38 177 ASN A O 1
ATOM 1365 N N . MET A 1 178 ? -10.352 -9.719 -18.906 1 98.56 178 MET A N 1
ATOM 1366 C CA . MET A 1 178 ? -11.539 -10.508 -18.594 1 98.56 178 MET A CA 1
ATOM 1367 C C . MET A 1 178 ? -12.211 -11.016 -19.875 1 98.56 178 MET A C 1
ATOM 1369 O O . MET A 1 178 ? -12.695 -12.148 -19.922 1 98.56 178 MET A O 1
ATOM 1373 N N . TYR A 1 179 ? -12.211 -10.195 -20.891 1 98.56 179 TYR A N 1
ATOM 1374 C CA . TYR A 1 179 ? -12.758 -10.602 -22.188 1 98.56 179 TYR A CA 1
ATOM 1375 C C . TYR A 1 179 ? -11.984 -11.781 -22.766 1 98.56 179 TYR A C 1
ATOM 1377 O O . TYR A 1 179 ? -12.578 -12.781 -23.172 1 98.56 179 TYR A O 1
ATOM 1385 N N . TYR A 1 180 ? -10.711 -11.672 -22.75 1 98.62 180 TYR A N 1
ATOM 1386 C CA . TYR A 1 180 ? -9.883 -12.75 -23.281 1 98.62 180 TYR A CA 1
ATOM 1387 C C . TYR A 1 180 ? -9.977 -13.984 -22.406 1 98.62 180 TYR A C 1
ATOM 1389 O O . TYR A 1 180 ? -9.859 -15.117 -22.891 1 98.62 180 TYR A O 1
ATOM 1397 N N . THR A 1 181 ? -10.18 -13.82 -21.094 1 98.75 181 THR A N 1
ATOM 1398 C CA . THR A 1 181 ? -10.438 -14.969 -20.219 1 98.75 181 THR A CA 1
ATOM 1399 C C . THR A 1 181 ? -11.68 -15.719 -20.672 1 98.75 181 THR A C 1
ATOM 1401 O O . THR A 1 181 ? -11.68 -16.953 -20.734 1 98.75 181 THR A O 1
ATOM 1404 N N . LEU A 1 182 ? -12.672 -15 -21.047 1 98.81 182 LEU A N 1
ATOM 1405 C CA . LEU A 1 182 ? -13.891 -15.625 -21.547 1 98.81 182 LEU A CA 1
ATOM 1406 C C . LEU A 1 182 ? -13.617 -16.391 -22.844 1 98.81 182 LEU A C 1
ATOM 1408 O O . LEU A 1 182 ? -14.109 -17.516 -23.016 1 98.81 182 LEU A O 1
ATOM 1412 N N . LEU A 1 183 ? -12.867 -15.797 -23.703 1 98.75 183 LEU A N 1
ATOM 1413 C CA . LEU A 1 183 ? -12.555 -16.469 -24.953 1 98.75 183 LEU A CA 1
ATOM 1414 C C . LEU A 1 183 ? -11.75 -17.75 -24.703 1 98.75 183 LEU A C 1
ATOM 1416 O O . LEU A 1 183 ? -11.961 -18.766 -25.359 1 98.75 183 LEU A O 1
ATOM 1420 N N . MET A 1 184 ? -10.797 -17.672 -23.75 1 98.69 184 MET A N 1
ATOM 1421 C CA . MET A 1 184 ? -10.039 -18.844 -23.344 1 98.69 184 MET A CA 1
ATOM 1422 C C . MET A 1 184 ? -10.961 -19.953 -22.844 1 98.69 184 MET A C 1
ATOM 1424 O O . MET A 1 184 ? -10.867 -21.094 -23.266 1 98.69 184 MET A O 1
ATOM 1428 N N . LEU A 1 185 ? -11.891 -19.578 -21.984 1 98.75 185 LEU A N 1
ATOM 1429 C CA . LEU A 1 185 ? -12.805 -20.547 -21.375 1 98.75 185 LEU A CA 1
ATOM 1430 C C . LEU A 1 185 ? -13.727 -21.141 -22.438 1 98.75 185 LEU A C 1
ATOM 1432 O O . LEU A 1 185 ? -14.031 -22.344 -22.391 1 98.75 185 LEU A O 1
ATOM 1436 N N . ASP A 1 186 ? -14.156 -20.391 -23.391 1 98.75 186 ASP A N 1
ATOM 1437 C CA . ASP A 1 186 ? -14.977 -20.891 -24.5 1 98.75 186 ASP A CA 1
ATOM 1438 C C . ASP A 1 186 ? -14.219 -21.938 -25.297 1 98.75 186 ASP A C 1
ATOM 1440 O O . ASP A 1 186 ? -14.773 -22.984 -25.641 1 98.75 186 ASP A O 1
ATOM 1444 N N . LYS A 1 187 ? -13 -21.562 -25.609 1 98.56 187 LYS A N 1
ATOM 1445 C CA . LYS A 1 187 ? -12.195 -22.516 -26.375 1 98.56 187 LYS A CA 1
ATOM 1446 C C . LYS A 1 187 ? -11.945 -23.797 -25.578 1 98.56 187 LYS A C 1
ATOM 1448 O O . LYS A 1 187 ? -11.977 -24.891 -26.141 1 98.56 187 LYS A O 1
ATOM 1453 N N . GLN A 1 188 ? -11.742 -23.703 -24.281 1 98.5 188 GLN A N 1
ATOM 1454 C CA . GLN A 1 188 ? -11.586 -24.859 -23.406 1 98.5 188 GLN A CA 1
ATOM 1455 C C . GLN A 1 188 ? -12.867 -25.688 -23.359 1 98.5 188 GLN A C 1
ATOM 1457 O O . GLN A 1 188 ? -12.82 -26.922 -23.375 1 98.5 188 GLN A O 1
ATOM 1462 N N . LEU A 1 189 ? -13.969 -25 -23.312 1 98.44 189 LEU A N 1
ATOM 1463 C CA . LEU A 1 189 ? -15.25 -25.688 -23.297 1 98.44 189 LEU A CA 1
ATOM 1464 C C . LEU A 1 189 ? -15.445 -26.516 -24.562 1 98.44 189 LEU A C 1
ATOM 1466 O O . LEU A 1 189 ? -15.914 -27.656 -24.516 1 98.44 189 LEU A O 1
ATOM 1470 N N . ASN A 1 190 ? -15.07 -25.984 -25.672 1 98.31 190 ASN A N 1
ATOM 1471 C CA . ASN A 1 190 ? -15.172 -26.719 -26.922 1 98.31 190 ASN A CA 1
ATOM 1472 C C . ASN A 1 190 ? -14.305 -27.969 -26.922 1 98.31 190 ASN A C 1
ATOM 1474 O O . ASN A 1 190 ? -14.758 -29.031 -27.344 1 98.31 190 ASN A O 1
ATOM 1478 N N . ILE A 1 191 ? -13.094 -27.75 -26.438 1 98.06 191 ILE A N 1
ATOM 1479 C CA . ILE A 1 191 ? -12.156 -28.859 -26.391 1 98.06 191 ILE A CA 1
ATOM 1480 C C . ILE A 1 191 ? -12.695 -29.953 -25.453 1 98.06 191 ILE A C 1
ATOM 1482 O O . ILE A 1 191 ? -12.648 -31.141 -25.781 1 98.06 191 ILE A O 1
ATOM 1486 N N . VAL A 1 192 ? -13.18 -29.594 -24.344 1 98.06 192 VAL A N 1
ATOM 1487 C CA . VAL A 1 192 ? -13.664 -30.547 -23.359 1 98.06 192 VAL A CA 1
ATOM 1488 C C . VAL A 1 192 ? -14.938 -31.219 -23.875 1 98.06 192 VAL A C 1
ATOM 1490 O O . VAL A 1 192 ? -15.164 -32.406 -23.609 1 98.06 192 VAL A O 1
ATOM 1493 N N . THR A 1 193 ? -15.75 -30.531 -24.609 1 97.88 193 THR A N 1
ATOM 1494 C CA . THR A 1 193 ? -16.938 -31.109 -25.234 1 97.88 193 THR A CA 1
ATOM 1495 C C . THR A 1 193 ? -16.562 -32.156 -26.266 1 97.88 193 THR A C 1
ATOM 1497 O O . THR A 1 193 ? -17.188 -33.219 -26.344 1 97.88 193 THR A O 1
ATOM 1500 N N . ASP A 1 194 ? -15.609 -31.797 -27.062 1 97.12 194 ASP A N 1
ATOM 1501 C CA . ASP A 1 194 ? -15.102 -32.781 -28.016 1 97.12 194 ASP A CA 1
ATOM 1502 C C . ASP A 1 194 ? -14.57 -34.031 -27.297 1 97.12 194 ASP A C 1
ATOM 1504 O O . ASP A 1 194 ? -14.789 -35.156 -27.75 1 97.12 194 ASP A O 1
ATOM 1508 N N . MET A 1 195 ? -13.898 -33.75 -26.188 1 96.69 195 MET A N 1
ATOM 1509 C CA . MET A 1 195 ? -13.344 -34.875 -25.438 1 96.69 195 MET A CA 1
ATOM 1510 C C . MET A 1 195 ? -14.453 -35.688 -24.781 1 96.69 195 MET A C 1
ATOM 1512 O O . MET A 1 195 ? -14.328 -36.938 -24.656 1 96.69 195 MET A O 1
ATOM 1516 N N . GLU A 1 196 ? -15.516 -35.062 -24.391 1 97 196 GLU A N 1
ATOM 1517 C CA . GLU A 1 196 ? -16.688 -35.75 -23.875 1 97 196 GLU A CA 1
ATOM 1518 C C . GLU A 1 196 ? -17.203 -36.781 -24.891 1 97 196 GLU A C 1
ATOM 1520 O O . GLU A 1 196 ? -17.453 -37.938 -24.531 1 97 196 GLU A O 1
ATOM 1525 N N . LYS A 1 197 ? -17.281 -36.438 -26.062 1 97.25 197 LYS A N 1
ATOM 1526 C CA . LYS A 1 197 ? -17.734 -37.312 -27.125 1 97.25 197 LYS A CA 1
ATOM 1527 C C . LYS A 1 197 ? -16.75 -38.469 -27.344 1 97.25 197 LYS A C 1
ATOM 1529 O O . LYS A 1 197 ? -17.156 -39.625 -27.469 1 97.25 197 LYS A O 1
ATOM 1534 N N . LEU A 1 198 ? -15.531 -38.031 -27.359 1 94.88 198 LEU A N 1
ATOM 1535 C CA . LEU A 1 198 ? -14.492 -39.031 -27.625 1 94.88 198 LEU A CA 1
ATOM 1536 C C . LEU A 1 198 ? -14.469 -40.094 -26.516 1 94.88 198 LEU A C 1
ATOM 1538 O O . LEU A 1 198 ? -14.383 -41.281 -26.797 1 94.88 198 LEU A O 1
ATOM 1542 N N . THR A 1 199 ? -14.5 -39.719 -25.281 1 95.94 199 THR A N 1
ATOM 1543 C CA . THR A 1 199 ? -14.438 -40.656 -24.156 1 95.94 199 THR A CA 1
ATOM 1544 C C . THR A 1 199 ? -15.727 -41.469 -24.062 1 95.94 199 THR A C 1
ATOM 1546 O O . THR A 1 199 ? -15.695 -42.625 -23.656 1 95.94 199 THR A O 1
ATOM 1549 N N . LYS A 1 200 ? -16.859 -40.938 -24.422 1 96.69 200 LYS A N 1
ATOM 1550 C CA . LYS A 1 200 ? -18.109 -41.688 -24.469 1 96.69 200 LYS A CA 1
ATOM 1551 C C . LYS A 1 200 ? -18.031 -42.781 -25.531 1 96.69 200 LYS A C 1
ATOM 1553 O O . LYS A 1 200 ? -18.453 -43.938 -25.281 1 96.69 200 LYS A O 1
ATOM 1558 N N . ASP A 1 201 ? -17.516 -42.406 -26.688 1 94.88 201 ASP A N 1
ATOM 1559 C CA . ASP A 1 201 ? -17.344 -43.406 -27.75 1 94.88 201 ASP A CA 1
ATOM 1560 C C . ASP A 1 201 ? -16.438 -44.531 -27.281 1 94.88 201 ASP A C 1
ATOM 1562 O O . ASP A 1 201 ? -16.734 -45.719 -27.562 1 94.88 201 ASP A O 1
ATOM 1566 N N . THR A 1 202 ? -15.359 -44.125 -26.625 1 92.38 202 THR A N 1
ATOM 1567 C CA . THR A 1 202 ? -14.438 -45.156 -26.125 1 92.38 202 THR A CA 1
ATOM 1568 C C . THR A 1 202 ? -15.141 -46.062 -25.125 1 92.38 202 THR A C 1
ATOM 1570 O O . THR A 1 202 ? -14.984 -47.281 -25.188 1 92.38 202 THR A O 1
ATOM 1573 N N . TRP A 1 203 ? -15.93 -45.531 -24.234 1 93.44 203 TRP A N 1
ATOM 1574 C CA . TRP A 1 203 ? -16.688 -46.312 -23.266 1 93.44 203 TRP A CA 1
ATOM 1575 C C . TRP A 1 203 ? -17.656 -47.25 -23.969 1 93.44 203 TRP A C 1
ATOM 1577 O O . TRP A 1 203 ? -17.703 -48.469 -23.672 1 93.44 203 TRP A O 1
ATOM 1587 N N . ASP A 1 204 ? -18.391 -46.844 -24.953 1 93.5 204 ASP A N 1
ATOM 1588 C CA . ASP A 1 204 ? -19.375 -47.625 -25.688 1 93.5 204 ASP A CA 1
ATOM 1589 C C . ASP A 1 204 ? -18.703 -48.781 -26.422 1 93.5 204 ASP A C 1
ATOM 1591 O O . ASP A 1 204 ? -19.234 -49.906 -26.422 1 93.5 204 ASP A O 1
ATOM 1595 N N . ILE A 1 205 ? -17.609 -48.406 -27 1 89.5 205 ILE A N 1
ATOM 1596 C CA . ILE A 1 205 ? -16.875 -49.469 -27.719 1 89.5 205 ILE A CA 1
ATOM 1597 C C . ILE A 1 205 ? -16.422 -50.531 -26.734 1 89.5 205 ILE A C 1
ATOM 1599 O O . ILE A 1 205 ? -16.531 -51.719 -27.031 1 89.5 205 ILE A O 1
ATOM 1603 N N . MET A 1 206 ? -15.93 -50.156 -25.547 1 88.62 206 MET A N 1
ATOM 1604 C CA . MET A 1 206 ? -15.445 -51.125 -24.562 1 88.62 206 MET A CA 1
ATOM 1605 C C . MET A 1 206 ? -16.594 -51.969 -24.031 1 88.62 206 MET A C 1
ATOM 1607 O O . MET A 1 206 ? -16.422 -53.156 -23.75 1 88.62 206 MET A O 1
ATOM 1611 N N . VAL A 1 207 ? -17.766 -51.406 -23.891 1 90 207 VAL A N 1
ATOM 1612 C CA . VAL A 1 207 ? -18.953 -52.156 -23.453 1 90 207 VAL A CA 1
ATOM 1613 C C . VAL A 1 207 ? -19.297 -53.219 -24.5 1 90 207 VAL A C 1
ATOM 1615 O O . VAL A 1 207 ? -19.578 -54.375 -24.156 1 90 207 VAL A O 1
ATOM 1618 N N . LEU A 1 208 ? -19.234 -52.844 -25.719 1 88.31 208 LEU A N 1
ATOM 1619 C CA . LEU A 1 208 ? -19.578 -53.75 -26.812 1 88.31 208 LEU A CA 1
ATOM 1620 C C . LEU A 1 208 ? -18.547 -54.875 -26.922 1 88.31 208 LEU A C 1
ATOM 1622 O O . LEU A 1 208 ? -18.891 -56.031 -27.141 1 88.31 208 LEU A O 1
ATOM 1626 N N . GLN A 1 209 ? -17.312 -54.531 -26.766 1 84.5 209 GLN A N 1
ATOM 1627 C CA . GLN A 1 209 ? -16.234 -55.5 -26.891 1 84.5 209 GLN A CA 1
ATOM 1628 C C . GLN A 1 209 ? -16.234 -56.5 -25.734 1 84.5 209 GLN A C 1
ATOM 1630 O O . GLN A 1 209 ? -15.898 -57.656 -25.922 1 84.5 209 GLN A O 1
ATOM 1635 N N . LYS A 1 210 ? -16.562 -56.031 -24.516 1 85.31 210 LYS A N 1
ATOM 1636 C CA . LYS A 1 210 ? -16.609 -56.906 -23.375 1 85.31 210 LYS A CA 1
ATO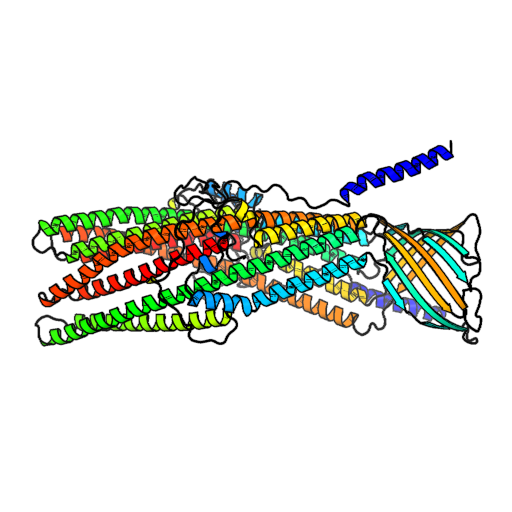M 1637 C C . LYS A 1 210 ? -17.531 -58.094 -23.641 1 85.31 210 LYS A C 1
ATOM 1639 O O . LYS A 1 210 ? -17.234 -59.219 -23.234 1 85.31 210 LYS A O 1
ATOM 1644 N N . ASP A 1 211 ? -18.484 -57.938 -24.375 1 83.69 211 ASP A N 1
ATOM 1645 C CA . ASP A 1 211 ? -19.453 -59 -24.625 1 83.69 211 ASP A CA 1
ATOM 1646 C C . ASP A 1 211 ? -19.109 -59.781 -25.891 1 83.69 211 ASP A C 1
ATOM 1648 O O . ASP A 1 211 ? -19.469 -60.969 -26.016 1 83.69 211 ASP A O 1
ATOM 1652 N N . ALA A 1 212 ? -18.391 -59.188 -26.766 1 81.38 212 ALA A N 1
ATOM 1653 C CA . ALA A 1 212 ? -18.203 -59.75 -28.094 1 81.38 212 ALA A CA 1
ATOM 1654 C C . ALA A 1 212 ? -16.812 -60.375 -28.234 1 81.38 212 ALA A C 1
ATOM 1656 O O . ALA A 1 212 ? -16.594 -61.219 -29.109 1 81.38 212 ALA A O 1
ATOM 1657 N N . VAL A 1 213 ? -15.906 -59.844 -27.594 1 77 213 VAL A N 1
ATOM 1658 C CA . VAL A 1 213 ? -14.516 -60.25 -27.812 1 77 213 VAL A CA 1
ATOM 1659 C C . VAL A 1 213 ? -13.969 -60.906 -26.547 1 77 213 VAL A C 1
ATOM 1661 O O . VAL A 1 213 ? -14.039 -60.344 -25.453 1 77 213 VAL A O 1
ATOM 1664 N N . ALA A 1 214 ? -13.445 -62.062 -26.641 1 73.19 214 ALA A N 1
ATOM 1665 C CA . ALA A 1 214 ? -12.836 -62.781 -25.516 1 73.19 214 ALA A CA 1
ATOM 1666 C C . ALA A 1 214 ? -11.602 -62.062 -25 1 73.19 214 ALA A C 1
ATOM 1668 O O . ALA A 1 214 ? -10.781 -61.562 -25.781 1 73.19 214 ALA A O 1
ATOM 1669 N N . GLY A 1 215 ? -11.602 -61.656 -23.625 1 71.75 215 GLY A N 1
ATOM 1670 C CA . GLY A 1 215 ? -10.406 -61.094 -23.031 1 71.75 215 GLY A CA 1
ATOM 1671 C C . GLY A 1 215 ? -10.594 -59.656 -22.594 1 71.75 215 GLY A C 1
ATOM 1672 O O . GLY A 1 215 ? -9.805 -59.125 -21.812 1 71.75 215 GLY A O 1
ATOM 1673 N N . VAL A 1 216 ? -11.586 -59.094 -23.188 1 75.5 216 VAL A N 1
ATOM 1674 C CA . VAL A 1 216 ? -11.859 -57.75 -22.719 1 75.5 216 VAL A CA 1
ATOM 1675 C C . VAL A 1 216 ? -12.453 -57.781 -21.312 1 75.5 216 VAL A C 1
ATOM 1677 O O . VAL A 1 216 ? -13.477 -58.438 -21.094 1 75.5 216 VAL A O 1
ATOM 1680 N N . ARG A 1 217 ? -11.672 -57.25 -20.359 1 81.88 217 ARG A N 1
ATOM 1681 C CA . ARG A 1 217 ? -12 -57.344 -18.938 1 81.88 217 ARG A CA 1
ATOM 1682 C C . ARG A 1 217 ? -12.945 -56.219 -18.516 1 81.88 217 ARG A C 1
ATOM 1684 O O . ARG A 1 217 ? -12.984 -55.188 -19.141 1 81.88 217 ARG A O 1
ATOM 1691 N N . SER A 1 218 ? -13.617 -56.469 -17.531 1 87.19 218 SER A N 1
ATOM 1692 C CA . SER A 1 218 ? -14.516 -55.469 -16.922 1 87.19 218 SER A CA 1
ATOM 1693 C C . SER A 1 218 ? -13.742 -54.25 -16.422 1 87.19 218 SER A C 1
ATOM 1695 O O . SER A 1 218 ? -14.281 -53.156 -16.375 1 87.19 218 SER A O 1
ATOM 1697 N N . THR A 1 219 ? -12.531 -54.406 -16.094 1 86.44 219 THR A N 1
ATOM 1698 C CA . THR A 1 219 ? -11.688 -53.312 -15.586 1 86.44 219 THR A CA 1
ATOM 1699 C C . THR A 1 219 ? -11.477 -52.25 -16.656 1 86.44 219 THR A C 1
ATOM 1701 O O . THR A 1 219 ? -11.398 -51.062 -16.344 1 86.44 219 THR A O 1
ATOM 1704 N N . ALA A 1 220 ? -11.523 -52.656 -17.906 1 86.19 220 ALA A N 1
ATOM 1705 C CA . ALA A 1 220 ? -11.375 -51.688 -19 1 86.19 220 ALA A CA 1
ATOM 1706 C C . ALA A 1 220 ? -12.617 -50.812 -19.141 1 86.19 220 ALA A C 1
ATOM 1708 O O . ALA A 1 220 ? -12.508 -49.594 -19.359 1 86.19 220 ALA A O 1
ATOM 1709 N N . VAL A 1 221 ? -13.758 -51.5 -19.078 1 90.5 221 VAL A N 1
ATOM 1710 C CA . VAL A 1 221 ? -15.023 -50.781 -19.172 1 90.5 221 VAL A CA 1
ATOM 1711 C C . VAL A 1 221 ? -15.125 -49.781 -18.031 1 90.5 221 VAL A C 1
ATOM 1713 O O . VAL A 1 221 ? -15.477 -48.625 -18.25 1 90.5 221 VAL A O 1
ATOM 1716 N N . GLN A 1 222 ? -14.734 -50.188 -16.875 1 93.5 222 GLN A N 1
ATOM 1717 C CA . GLN A 1 222 ? -14.812 -49.344 -15.68 1 93.5 222 GLN A CA 1
ATOM 1718 C C . GLN A 1 222 ? -13.875 -48.156 -15.805 1 93.5 222 GLN A C 1
ATOM 1720 O O . GLN A 1 222 ? -14.234 -47.031 -15.43 1 93.5 222 GLN A O 1
ATOM 1725 N N . ARG A 1 223 ? -12.703 -48.312 -16.297 1 91.94 223 ARG A N 1
ATOM 1726 C CA . ARG A 1 223 ? -11.75 -47.219 -16.469 1 91.94 223 ARG A CA 1
ATOM 1727 C C . ARG A 1 223 ? -12.242 -46.219 -17.5 1 91.94 223 ARG A C 1
ATOM 1729 O O . ARG A 1 223 ? -12.094 -45 -17.312 1 91.94 223 ARG A O 1
ATOM 1736 N N . ALA A 1 224 ? -12.734 -46.75 -18.578 1 92.56 224 ALA A N 1
ATOM 1737 C CA . ALA A 1 224 ? -13.25 -45.844 -19.625 1 92.56 224 ALA A CA 1
ATOM 1738 C C . ALA A 1 224 ? -14.43 -45.031 -19.109 1 92.56 224 ALA A C 1
ATOM 1740 O O . ALA A 1 224 ? -14.523 -43.844 -19.391 1 92.56 224 ALA A O 1
ATOM 1741 N N . GLU A 1 225 ? -15.289 -45.688 -18.344 1 95.5 225 GLU A N 1
ATOM 1742 C CA . GLU A 1 225 ? -16.422 -45 -17.734 1 95.5 225 GLU A CA 1
ATOM 1743 C C . GLU A 1 225 ? -15.961 -43.906 -16.797 1 95.5 225 GLU A C 1
ATOM 1745 O O . GLU A 1 225 ? -16.484 -42.781 -16.844 1 95.5 225 GLU A O 1
ATOM 1750 N N . SER A 1 226 ? -15.031 -44.219 -15.938 1 96.12 226 SER A N 1
ATOM 1751 C CA . SER A 1 226 ? -14.469 -43.219 -15.008 1 96.12 226 SER A CA 1
ATOM 1752 C C . SER A 1 226 ? -13.875 -42.031 -15.758 1 96.12 226 SER A C 1
ATOM 1754 O O . SER A 1 226 ? -14.023 -40.906 -15.328 1 96.12 226 SER A O 1
ATOM 1756 N N . SER A 1 227 ? -13.172 -42.312 -16.844 1 95.19 227 SER A N 1
ATOM 1757 C CA . SER A 1 227 ? -12.562 -41.25 -17.656 1 95.19 227 SER A CA 1
ATOM 1758 C C . SER A 1 227 ? -13.625 -40.312 -18.234 1 95.19 227 SER A C 1
ATOM 1760 O O . SER A 1 227 ? -13.445 -39.094 -18.25 1 95.19 227 SER A O 1
ATOM 1762 N N . TYR A 1 228 ? -14.719 -40.938 -18.719 1 96.19 228 TYR A N 1
ATOM 1763 C CA . TYR A 1 228 ? -15.844 -40.156 -19.219 1 96.19 228 TYR A CA 1
ATOM 1764 C C . TYR A 1 228 ? -16.391 -39.219 -18.141 1 96.19 228 TYR A C 1
ATOM 1766 O O . TYR A 1 228 ? -16.578 -38.031 -18.391 1 96.19 228 TYR A O 1
ATOM 1774 N N . TYR A 1 229 ? -16.531 -39.719 -16.938 1 96.94 229 TYR A N 1
ATOM 1775 C CA . TYR A 1 229 ? -17.078 -38.906 -15.836 1 96.94 229 TYR A CA 1
ATOM 1776 C C . TYR A 1 229 ? -16.109 -37.781 -15.445 1 96.94 229 TYR A C 1
ATOM 1778 O O . TYR A 1 229 ? -16.547 -36.688 -15.078 1 96.94 229 TYR A O 1
ATOM 1786 N N . SER A 1 230 ? -14.836 -38.062 -15.484 1 96.62 230 SER A N 1
ATOM 1787 C CA . SER A 1 230 ? -13.836 -37.031 -15.203 1 96.62 230 SER A CA 1
ATOM 1788 C C . SER A 1 230 ? -13.969 -35.844 -16.172 1 96.62 230 SER A C 1
ATOM 1790 O O . SER A 1 230 ? -13.867 -34.688 -15.758 1 96.62 230 SER A O 1
ATOM 1792 N N . VAL A 1 231 ? -14.195 -36.125 -17.422 1 96.94 231 VAL A N 1
ATOM 1793 C CA . VAL A 1 231 ? -14.344 -35.094 -18.438 1 96.94 231 VAL A CA 1
ATOM 1794 C C . VAL A 1 231 ? -15.609 -34.281 -18.156 1 96.94 231 VAL A C 1
ATOM 1796 O O . VAL A 1 231 ? -15.625 -33.062 -18.312 1 96.94 231 VAL A O 1
ATOM 1799 N N . LEU A 1 232 ? -16.672 -35.031 -17.719 1 97.56 232 LEU A N 1
ATOM 1800 C CA . LEU A 1 232 ? -17.922 -34.344 -17.406 1 97.56 232 LEU A CA 1
ATOM 1801 C C . LEU A 1 232 ? -17.75 -33.344 -16.281 1 97.56 232 LEU A C 1
ATOM 1803 O O . LEU A 1 232 ? -18.312 -32.25 -16.312 1 97.56 232 LEU A O 1
ATOM 1807 N N . THR A 1 233 ? -17 -33.719 -15.234 1 97.81 233 THR A N 1
ATOM 1808 C CA . THR A 1 233 ? -16.766 -32.812 -14.117 1 97.81 233 THR A CA 1
ATOM 1809 C C . THR A 1 233 ? -15.961 -31.578 -14.562 1 97.81 233 THR A C 1
ATOM 1811 O O . THR A 1 233 ? -16.203 -30.469 -14.109 1 97.81 233 THR A O 1
ATOM 1814 N N . GLN A 1 234 ? -15.016 -31.797 -15.422 1 97.38 234 GLN A N 1
ATOM 1815 C CA . GLN A 1 234 ? -14.227 -30.688 -15.953 1 97.38 234 GLN A CA 1
ATOM 1816 C C . GLN A 1 234 ? -15.086 -29.734 -16.766 1 97.38 234 GLN A C 1
ATOM 1818 O O . GLN A 1 234 ? -14.922 -28.516 -16.672 1 97.38 234 GLN A O 1
ATOM 1823 N N . LYS A 1 235 ? -15.953 -30.266 -17.609 1 97.81 235 LYS A N 1
ATOM 1824 C CA . LYS A 1 235 ? -16.875 -29.453 -18.406 1 97.81 235 LYS A CA 1
ATOM 1825 C C . LYS A 1 235 ? -17.734 -28.578 -17.5 1 97.81 235 LYS A C 1
ATOM 1827 O O . LYS A 1 235 ? -17.906 -27.391 -17.766 1 97.81 235 LYS A O 1
ATOM 1832 N N . THR A 1 236 ? -18.25 -29.156 -16.406 1 98.31 236 THR A N 1
ATOM 1833 C CA . THR A 1 236 ? -19.078 -28.438 -15.453 1 98.31 236 THR A CA 1
ATOM 1834 C C . THR A 1 236 ? -18.297 -27.297 -14.805 1 98.31 236 THR A C 1
ATOM 1836 O O . THR A 1 236 ? -18.812 -26.188 -14.617 1 98.31 236 THR A O 1
ATOM 1839 N N . ASP A 1 237 ? -17.062 -27.547 -14.469 1 98.19 237 ASP A N 1
ATOM 1840 C CA . ASP A 1 237 ? -16.203 -26.547 -13.867 1 98.19 237 ASP A CA 1
ATOM 1841 C C . ASP A 1 237 ? -15.992 -25.359 -14.82 1 98.19 237 ASP A C 1
ATOM 1843 O O . ASP A 1 237 ? -16.016 -24.203 -14.391 1 98.19 237 ASP A O 1
ATOM 1847 N N . ILE A 1 238 ? -15.734 -25.609 -16.094 1 98.5 238 ILE A N 1
ATOM 1848 C CA . ILE A 1 238 ? -15.477 -24.562 -17.078 1 98.5 238 ILE A CA 1
ATOM 1849 C C . ILE A 1 238 ? -16.734 -23.719 -17.266 1 98.5 238 ILE A C 1
ATOM 1851 O O . ILE A 1 238 ? -16.656 -22.484 -17.359 1 98.5 238 ILE A O 1
ATOM 1855 N N . LYS A 1 239 ? -17.875 -24.375 -17.281 1 98.44 239 LYS A N 1
ATOM 1856 C CA . LYS A 1 239 ? -19.125 -23.641 -17.406 1 98.44 239 LYS A CA 1
ATOM 1857 C C . LYS A 1 239 ? -19.328 -22.672 -16.234 1 98.44 239 LYS A C 1
ATOM 1859 O O . LYS A 1 239 ? -19.781 -21.547 -16.438 1 98.44 239 LYS A O 1
ATOM 1864 N N . ARG A 1 240 ? -19.062 -23.141 -15.055 1 98.31 240 ARG A N 1
ATOM 1865 C CA . ARG A 1 240 ? -19.125 -22.281 -13.883 1 98.31 240 ARG A CA 1
ATOM 1866 C C . ARG A 1 240 ? -18.203 -21.062 -14.039 1 98.31 240 ARG A C 1
ATOM 1868 O O . ARG A 1 240 ? -18.625 -19.938 -13.789 1 98.31 240 ARG A O 1
ATOM 1875 N N . GLN A 1 241 ? -16.984 -21.297 -14.477 1 98.62 241 GLN A N 1
ATOM 1876 C CA . GLN A 1 241 ? -15.984 -20.234 -14.633 1 98.62 241 GLN A CA 1
ATOM 1877 C C . GLN A 1 241 ? -16.453 -19.203 -15.664 1 98.62 241 GLN A C 1
ATOM 1879 O O . GLN A 1 241 ? -16.203 -18.016 -15.5 1 98.62 241 GLN A O 1
ATOM 1884 N N . ILE A 1 242 ? -17.047 -19.656 -16.734 1 98.69 242 ILE A N 1
ATOM 1885 C CA . ILE A 1 242 ? -17.562 -18.75 -17.75 1 98.69 242 ILE A CA 1
ATOM 1886 C C . ILE A 1 242 ? -18.594 -17.812 -17.141 1 98.69 242 ILE A C 1
ATOM 1888 O O . ILE A 1 242 ? -18.484 -16.594 -17.281 1 98.69 242 ILE A O 1
ATOM 1892 N N . ARG A 1 243 ? -19.5 -18.375 -16.391 1 98.44 243 ARG A N 1
ATOM 1893 C CA . ARG A 1 243 ? -20.547 -17.562 -15.781 1 98.44 243 ARG A CA 1
ATOM 1894 C C . ARG A 1 243 ? -19.969 -16.594 -14.758 1 98.44 243 ARG A C 1
ATOM 1896 O O . ARG A 1 243 ? -20.375 -15.438 -14.703 1 98.44 243 ARG A O 1
ATOM 1903 N N . GLU A 1 244 ? -19.078 -17.047 -13.945 1 98.44 244 GLU A N 1
ATOM 1904 C CA . GLU A 1 244 ? -18.438 -16.188 -12.953 1 98.44 244 GLU A CA 1
ATOM 1905 C C . GLU A 1 244 ? -17.688 -15.047 -13.617 1 98.44 244 GLU A C 1
ATOM 1907 O O . GLU A 1 244 ? -17.703 -13.914 -13.125 1 98.44 244 GLU A O 1
ATOM 1912 N N . THR A 1 245 ? -16.984 -15.289 -14.695 1 98.75 245 THR A N 1
ATOM 1913 C CA . THR A 1 245 ? -16.25 -14.258 -15.414 1 98.75 245 THR A CA 1
ATOM 1914 C C . THR A 1 245 ? -17.203 -13.258 -16.062 1 98.75 245 THR A C 1
ATOM 1916 O O . THR A 1 245 ? -16.938 -12.055 -16.062 1 98.75 245 THR A O 1
ATOM 1919 N N . GLU A 1 246 ? -18.281 -13.789 -16.609 1 98.75 246 GLU A N 1
ATOM 1920 C CA . GLU A 1 246 ? -19.297 -12.898 -17.156 1 98.75 246 GLU A CA 1
ATOM 1921 C C . GLU A 1 246 ? -19.844 -11.961 -16.078 1 98.75 246 GLU A C 1
ATOM 1923 O O . GLU A 1 246 ? -20.031 -10.766 -16.328 1 98.75 246 GLU A O 1
ATOM 1928 N N . ASN A 1 247 ? -20.109 -12.523 -14.883 1 98.5 247 ASN A N 1
ATOM 1929 C CA . ASN A 1 247 ? -20.594 -11.719 -13.773 1 98.5 247 ASN A CA 1
ATOM 1930 C C . ASN A 1 247 ? -19.594 -10.641 -13.375 1 98.5 247 ASN A C 1
ATOM 1932 O O . ASN A 1 247 ? -19.953 -9.484 -13.18 1 98.5 247 ASN A O 1
ATOM 1936 N N . ALA A 1 248 ? -18.344 -11.031 -13.273 1 98.56 248 ALA A N 1
ATOM 1937 C CA . ALA A 1 248 ? -17.297 -10.102 -12.883 1 98.56 248 ALA A CA 1
ATOM 1938 C C . ALA A 1 248 ? -17.141 -8.984 -13.914 1 98.56 248 ALA A C 1
ATOM 1940 O O . ALA A 1 248 ? -16.969 -7.816 -13.555 1 98.56 248 ALA A O 1
ATOM 1941 N N . LEU A 1 249 ? -17.125 -9.328 -15.172 1 98.75 249 LEU A N 1
ATOM 1942 C CA . LEU A 1 249 ? -17 -8.336 -16.234 1 98.75 249 LEU A CA 1
ATOM 1943 C C . LEU A 1 249 ? -18.188 -7.395 -16.25 1 98.75 249 LEU A C 1
ATOM 1945 O O . LEU A 1 249 ? -18.031 -6.188 -16.438 1 98.75 249 LEU A O 1
ATOM 1949 N N . SER A 1 250 ? -19.375 -7.977 -16.047 1 98.62 250 SER A N 1
ATOM 1950 C CA . SER A 1 250 ? -20.578 -7.148 -15.984 1 98.62 250 SER A CA 1
ATOM 1951 C C . SER A 1 250 ? -20.469 -6.102 -14.883 1 98.62 250 SER A C 1
ATOM 1953 O O . SER A 1 250 ? -20.797 -4.934 -15.086 1 98.62 250 SER A O 1
ATOM 1955 N N . LEU A 1 251 ? -19.953 -6.496 -13.734 1 98.19 251 LEU A N 1
ATOM 1956 C CA . LEU A 1 251 ? -19.766 -5.562 -12.633 1 98.19 251 LEU A CA 1
ATOM 1957 C C . LEU A 1 251 ? -18.797 -4.453 -13.023 1 98.19 251 LEU A C 1
ATOM 1959 O O . LEU A 1 251 ? -19.031 -3.281 -12.719 1 98.19 251 LEU A O 1
ATOM 1963 N N . LEU A 1 252 ? -17.719 -4.828 -13.688 1 97.94 252 LEU A N 1
ATOM 1964 C CA . LEU A 1 252 ? -16.719 -3.871 -14.141 1 97.94 252 LEU A CA 1
ATOM 1965 C C . LEU A 1 252 ? -17.328 -2.861 -15.109 1 97.94 252 LEU A C 1
ATOM 1967 O O . LEU A 1 252 ? -16.891 -1.709 -15.164 1 97.94 252 LEU A O 1
ATOM 1971 N N . LEU A 1 253 ? -18.312 -3.256 -15.844 1 98.44 253 LEU A N 1
ATOM 1972 C CA . LEU A 1 253 ? -18.953 -2.434 -16.859 1 98.44 253 LEU A CA 1
ATOM 1973 C C . LEU A 1 253 ? -20.078 -1.611 -16.266 1 98.44 253 LEU A C 1
ATOM 1975 O O . LEU A 1 253 ? -20.719 -0.82 -16.953 1 98.44 253 LEU A O 1
ATOM 1979 N N . GLY A 1 254 ? -20.422 -1.802 -14.945 1 97 254 GLY A N 1
ATOM 1980 C CA . GLY A 1 254 ? -21.469 -1.054 -14.281 1 97 254 GLY A CA 1
ATOM 1981 C C . GLY A 1 254 ? -22.859 -1.531 -14.641 1 97 254 GLY A C 1
ATOM 1982 O O . GLY A 1 254 ? -23.797 -0.731 -14.719 1 97 254 GLY A O 1
ATOM 1983 N N . GLN A 1 255 ? -23 -2.826 -14.969 1 96.88 255 GLN A N 1
ATOM 1984 C CA . GLN A 1 255 ? -24.297 -3.375 -15.352 1 96.88 255 GLN A CA 1
ATOM 1985 C C . GLN A 1 255 ? -24.594 -4.656 -14.57 1 96.88 255 GLN A C 1
ATOM 1987 O O . GLN A 1 255 ? -23.719 -5.191 -13.883 1 96.88 255 GLN A O 1
ATOM 1992 N N . GLN A 1 256 ? -25.781 -5.156 -14.688 1 97.44 256 GLN A N 1
ATOM 1993 C CA . GLN A 1 256 ? -26.203 -6.398 -14.055 1 97.44 256 GLN A CA 1
ATOM 1994 C C . GLN A 1 256 ? -25.547 -7.605 -14.727 1 97.44 256 GLN A C 1
ATOM 1996 O O . GLN A 1 256 ? -25.297 -7.586 -15.93 1 97.44 256 GLN A O 1
ATOM 2001 N N . ALA A 1 257 ? -25.375 -8.602 -13.914 1 97.88 257 ALA A N 1
ATOM 2002 C CA . ALA A 1 257 ? -24.797 -9.844 -14.445 1 97.88 257 ALA A CA 1
ATOM 2003 C C . ALA A 1 257 ? -25.609 -10.367 -15.625 1 97.88 257 ALA A C 1
ATOM 2005 O O . ALA A 1 257 ? -26.844 -10.461 -15.539 1 97.88 257 ALA A O 1
ATOM 2006 N N . GLN A 1 258 ? -24.922 -10.688 -16.766 1 97.56 258 GLN A N 1
ATOM 2007 C CA . GLN A 1 258 ? -25.562 -11.195 -17.969 1 97.56 258 GLN A CA 1
ATOM 2008 C C . GLN A 1 258 ? -24.531 -11.852 -18.906 1 97.56 258 GLN A C 1
ATOM 2010 O O . GLN A 1 258 ? -23.328 -11.742 -18.672 1 97.56 258 GLN A O 1
ATOM 2015 N N . THR A 1 259 ? -25.062 -12.484 -19.859 1 97.62 259 THR A N 1
ATOM 2016 C CA . THR A 1 259 ? -24.203 -13.023 -20.891 1 97.62 259 THR A CA 1
ATOM 2017 C C . THR A 1 259 ? -23.484 -11.906 -21.641 1 97.62 259 THR A C 1
ATOM 2019 O O . THR A 1 259 ? -24.062 -10.836 -21.859 1 97.62 259 THR A O 1
ATOM 2022 N N . ILE A 1 260 ? -22.312 -12.141 -22.047 1 98.44 260 ILE A N 1
ATOM 2023 C CA . ILE A 1 260 ? -21.5 -11.164 -22.766 1 98.44 260 ILE A CA 1
ATOM 2024 C C . ILE A 1 260 ? -21.25 -11.648 -24.188 1 98.44 260 ILE A C 1
ATOM 2026 O O . ILE A 1 260 ? -20.703 -12.734 -24.391 1 98.44 260 ILE A O 1
ATOM 2030 N N . ALA A 1 261 ? -21.656 -10.828 -25.141 1 97.44 261 ALA A N 1
ATOM 2031 C CA . ALA A 1 261 ? -21.359 -11.141 -26.547 1 97.44 261 ALA A CA 1
ATOM 2032 C C . ALA A 1 261 ? -19.844 -11.094 -26.797 1 97.44 261 ALA A C 1
ATOM 2034 O O . ALA A 1 261 ? -19.156 -10.188 -26.328 1 97.44 261 ALA A O 1
ATOM 2035 N N . ARG A 1 262 ? -19.359 -12.094 -27.531 1 97.44 262 ARG A N 1
ATOM 2036 C CA . ARG A 1 262 ? -17.906 -12.156 -27.719 1 97.44 262 ARG A CA 1
ATOM 2037 C C . ARG A 1 262 ? -17.547 -12.992 -28.938 1 97.44 262 ARG A C 1
ATOM 2039 O O . ARG A 1 262 ? -18.406 -13.703 -29.484 1 97.44 262 ARG A O 1
ATOM 2046 N N . GLY A 1 263 ? -16.328 -12.812 -29.391 1 95.81 263 GLY A N 1
ATOM 2047 C CA . GLY A 1 263 ? -15.797 -13.602 -30.484 1 95.81 263 GLY A CA 1
ATOM 2048 C C . GLY A 1 263 ? -15.062 -14.844 -30.031 1 95.81 263 GLY A C 1
ATOM 2049 O O . GLY A 1 263 ? -15.469 -15.484 -29.047 1 95.81 263 GLY A O 1
ATOM 2050 N N . SER A 1 264 ? -14.039 -15.227 -30.859 1 96.81 264 SER A N 1
ATOM 2051 C CA . SER A 1 264 ? -13.25 -16.406 -30.516 1 96.81 264 SER A CA 1
ATOM 2052 C C . SER A 1 264 ? -11.781 -16.047 -30.312 1 96.81 264 SER A C 1
ATOM 2054 O O . SER A 1 264 ? -11.297 -15.047 -30.828 1 96.81 264 SER A O 1
ATOM 2056 N N . LEU A 1 265 ? -11.195 -16.859 -29.5 1 96.81 265 LEU A N 1
ATOM 2057 C CA . LEU A 1 265 ? -9.797 -16.641 -29.156 1 96.81 265 LEU A CA 1
ATOM 2058 C C . LEU A 1 265 ? -8.93 -16.641 -30.422 1 96.81 265 LEU A C 1
ATOM 2060 O O . LEU A 1 265 ? -8.016 -15.82 -30.547 1 96.81 265 LEU A O 1
ATOM 2064 N N . ASP A 1 266 ? -9.234 -17.5 -31.422 1 94.06 266 ASP A N 1
ATOM 2065 C CA . ASP A 1 266 ? -8.414 -17.703 -32.594 1 94.06 266 ASP A CA 1
ATOM 2066 C C . ASP A 1 266 ? -8.492 -16.5 -33.531 1 94.06 266 ASP A C 1
ATOM 2068 O O . ASP A 1 266 ? -7.621 -16.312 -34.406 1 94.06 266 ASP A O 1
ATOM 2072 N N . GLN A 1 267 ? -9.484 -15.688 -33.375 1 94.5 267 GLN A N 1
ATOM 2073 C CA . GLN A 1 267 ? -9.695 -14.547 -34.25 1 94.5 267 GLN A CA 1
ATOM 2074 C C . GLN A 1 267 ? -9.078 -13.281 -33.656 1 94.5 267 GLN A C 1
ATOM 2076 O O . GLN A 1 267 ? -9.102 -12.227 -34.312 1 94.5 267 GLN A O 1
ATOM 2081 N N . GLN A 1 268 ? -8.461 -13.445 -32.531 1 95.94 268 GLN A N 1
ATOM 2082 C CA . GLN A 1 268 ? -7.871 -12.273 -31.891 1 95.94 268 GLN A CA 1
ATOM 2083 C C . GLN A 1 268 ? -6.488 -11.969 -32.469 1 95.94 268 GLN A C 1
ATOM 2085 O O . GLN A 1 268 ? -5.719 -12.891 -32.75 1 95.94 268 GLN A O 1
ATOM 2090 N N . THR A 1 269 ? -6.27 -10.672 -32.719 1 90.25 269 THR A N 1
ATOM 2091 C CA . THR A 1 269 ? -4.961 -10.219 -33.188 1 90.25 269 THR A CA 1
ATOM 2092 C C . THR A 1 269 ? -4.457 -9.062 -32.312 1 90.25 269 THR A C 1
ATOM 2094 O O . THR A 1 269 ? -5.105 -8.016 -32.25 1 90.25 269 THR A O 1
ATOM 2097 N N . LEU A 1 270 ? -3.369 -9.336 -31.641 1 91.44 270 LEU A N 1
ATOM 2098 C CA . LEU A 1 270 ? -2.695 -8.297 -30.875 1 91.44 270 LEU A CA 1
ATOM 2099 C C . LEU A 1 270 ? -1.31 -8.016 -31.453 1 91.44 270 LEU A C 1
ATOM 2101 O O . LEU A 1 270 ? -0.712 -8.883 -32.094 1 91.44 270 LEU A O 1
ATOM 2105 N N . PRO A 1 271 ? -0.87 -6.809 -31.219 1 84.44 271 PRO A N 1
ATOM 2106 C CA . PRO A 1 271 ? 0.478 -6.512 -31.703 1 84.44 271 PRO A CA 1
ATOM 2107 C C . PRO A 1 271 ? 1.535 -7.457 -31.141 1 84.44 271 PRO A C 1
ATOM 2109 O O . PRO A 1 271 ? 1.464 -7.836 -29.969 1 84.44 271 PRO A O 1
ATOM 2112 N N . ALA A 1 272 ? 2.426 -7.961 -32 1 75.44 272 ALA A N 1
ATOM 2113 C CA . ALA A 1 272 ? 3.439 -8.93 -31.594 1 75.44 272 ALA A CA 1
ATOM 2114 C C . ALA A 1 272 ? 4.828 -8.297 -31.594 1 75.44 272 ALA A C 1
ATOM 2116 O O . ALA A 1 272 ? 5.758 -8.836 -30.984 1 75.44 272 ALA A O 1
ATOM 2117 N N . LYS A 1 273 ? 4.965 -7.285 -32.375 1 68.44 273 LYS A N 1
ATOM 2118 C CA . LYS A 1 273 ? 6.273 -6.641 -32.438 1 68.44 273 LYS A CA 1
ATOM 2119 C C . LYS A 1 273 ? 6.324 -5.441 -31.484 1 68.44 273 LYS A C 1
ATOM 2121 O O . LYS A 1 273 ? 5.586 -4.473 -31.656 1 68.44 273 LYS A O 1
ATOM 2126 N N . PHE A 1 274 ? 6.84 -5.848 -30.359 1 64.31 274 PHE A N 1
ATOM 2127 C CA . PHE A 1 274 ? 6.992 -4.789 -29.375 1 64.31 274 PHE A CA 1
ATOM 2128 C C . PHE A 1 274 ? 8.305 -4.039 -29.578 1 64.31 274 PHE A C 1
ATOM 2130 O O . PHE A 1 274 ? 9.375 -4.645 -29.609 1 64.31 274 PHE A O 1
ATOM 2137 N N . SER A 1 275 ? 8.367 -3.314 -30.75 1 51.03 275 SER A N 1
ATOM 2138 C CA . SER A 1 275 ? 9.664 -2.652 -30.859 1 51.03 275 SER A CA 1
ATOM 2139 C C . SER A 1 275 ? 10.227 -2.307 -29.484 1 51.03 275 SER A C 1
ATOM 2141 O O . SER A 1 275 ? 9.539 -1.718 -28.656 1 51.03 275 SER A O 1
ATOM 2143 N N . THR A 1 276 ? 10.914 -3.213 -28.891 1 49.53 276 THR A N 1
ATOM 2144 C CA . THR A 1 276 ? 11.562 -3.098 -27.578 1 49.53 276 THR A CA 1
ATOM 2145 C C . THR A 1 276 ? 12.016 -1.664 -27.328 1 49.53 276 THR A C 1
ATOM 2147 O O . THR A 1 276 ? 12.68 -1.384 -26.328 1 49.53 276 THR A O 1
ATOM 2150 N N . GLY A 1 277 ? 11.812 -0.797 -28.266 1 50.12 277 GLY A N 1
ATOM 2151 C CA . GLY A 1 277 ? 12.289 0.513 -27.859 1 50.12 277 GLY A CA 1
ATOM 2152 C C . GLY A 1 277 ? 11.469 1.12 -26.734 1 50.12 277 GLY A C 1
ATOM 2153 O O . GLY A 1 277 ? 10.703 2.062 -26.953 1 50.12 277 GLY A O 1
ATOM 2154 N N . ILE A 1 278 ? 11.297 0.313 -25.656 1 55 278 ILE A N 1
ATOM 2155 C CA . ILE A 1 278 ? 10.562 0.793 -24.5 1 55 278 ILE A CA 1
ATOM 2156 C C . ILE A 1 278 ? 11.297 1.987 -23.891 1 55 278 ILE A C 1
ATOM 2158 O O . ILE A 1 278 ? 12.375 1.834 -23.312 1 55 278 ILE A O 1
ATOM 2162 N N . GLY A 1 279 ? 11.148 3.115 -24.516 1 55.72 279 GLY A N 1
ATOM 2163 C CA . GLY A 1 279 ? 11.859 4.309 -24.078 1 55.72 279 GLY A CA 1
ATOM 2164 C C . GLY A 1 279 ? 11.578 4.684 -22.641 1 55.72 279 GLY A C 1
ATOM 2165 O O . GLY A 1 279 ? 10.438 4.586 -22.188 1 55.72 279 GLY A O 1
ATOM 2166 N N . LEU A 1 280 ? 12.648 4.754 -21.859 1 57.75 280 LEU A N 1
ATOM 2167 C CA . LEU A 1 280 ? 12.695 5.266 -20.484 1 57.75 280 LEU A CA 1
ATOM 2168 C C . LEU A 1 280 ? 11.766 6.469 -20.328 1 57.75 280 LEU A C 1
ATOM 2170 O O . LEU A 1 280 ? 11.172 6.668 -19.266 1 57.75 280 LEU A O 1
ATOM 2174 N N . GLN A 1 281 ? 11.641 7.199 -21.422 1 60.81 281 GLN A N 1
ATOM 2175 C CA . GLN A 1 281 ? 10.805 8.398 -21.344 1 60.81 281 GLN A CA 1
ATOM 2176 C C . GLN A 1 281 ? 9.352 8.039 -21.078 1 60.81 281 GLN A C 1
ATOM 2178 O O . GLN A 1 281 ? 8.641 8.789 -20.406 1 60.81 281 GLN A O 1
ATOM 2183 N N . LEU A 1 282 ? 9.07 6.805 -21.469 1 60.31 282 LEU A N 1
ATOM 2184 C CA . LEU A 1 282 ? 7.676 6.41 -21.297 1 60.31 282 LEU A CA 1
ATOM 2185 C C . LEU A 1 282 ? 7.371 6.094 -19.844 1 60.31 282 LEU A C 1
ATOM 2187 O O . LEU A 1 282 ? 6.297 6.426 -19.344 1 60.31 282 LEU A O 1
ATOM 2191 N N . LEU A 1 283 ? 8.336 5.664 -19.172 1 68.44 283 LEU A N 1
ATOM 2192 C CA . LEU A 1 283 ? 8.07 5.324 -17.781 1 68.44 283 LEU A CA 1
ATOM 2193 C C . LEU A 1 283 ? 7.934 6.582 -16.922 1 68.44 283 LEU A C 1
ATOM 2195 O O . LEU A 1 283 ? 7.121 6.621 -16 1 68.44 283 LEU A O 1
ATOM 2199 N N . LYS A 1 284 ? 8.555 7.547 -17.516 1 66.94 284 LYS A N 1
ATOM 2200 C CA . LYS A 1 284 ? 8.539 8.789 -16.75 1 66.94 284 LYS A CA 1
ATOM 2201 C C . LYS A 1 284 ? 7.223 9.531 -16.938 1 66.94 284 LYS A C 1
ATOM 2203 O O . LYS A 1 284 ? 6.832 10.328 -16.078 1 66.94 284 LYS A O 1
ATOM 2208 N N . ASN A 1 285 ? 6.555 9.109 -17.953 1 71.94 285 ASN A N 1
ATOM 2209 C CA . ASN A 1 285 ? 5.332 9.859 -18.219 1 71.94 285 ASN A CA 1
ATOM 2210 C C . ASN A 1 285 ? 4.09 9.016 -17.953 1 71.94 285 ASN A C 1
ATOM 2212 O O . ASN A 1 285 ? 2.979 9.398 -18.328 1 71.94 285 ASN A O 1
ATOM 2216 N N . ARG A 1 286 ? 4.41 7.82 -17.375 1 87.81 286 ARG A N 1
ATOM 2217 C CA . ARG A 1 286 ? 3.258 7.043 -16.938 1 87.81 286 ARG A CA 1
ATOM 2218 C C . ARG A 1 286 ? 2.451 7.805 -15.891 1 87.81 286 ARG A C 1
ATOM 2220 O O . ARG A 1 286 ? 3.02 8.414 -14.984 1 87.81 286 ARG A O 1
ATOM 2227 N N . ALA A 1 287 ? 1.137 7.758 -16.062 1 94 287 ALA A N 1
ATOM 2228 C CA . ALA A 1 287 ? 0.261 8.617 -15.273 1 94 287 ALA A CA 1
ATOM 2229 C C . ALA A 1 287 ? 0.467 8.383 -13.781 1 94 287 ALA A C 1
ATOM 2231 O O . ALA A 1 287 ? 0.49 9.336 -12.992 1 94 287 ALA A O 1
ATOM 2232 N N . ASP A 1 288 ? 0.626 7.152 -13.344 1 94.94 288 ASP A N 1
ATOM 2233 C CA . ASP A 1 288 ? 0.788 6.871 -11.922 1 94.94 288 ASP A CA 1
ATOM 2234 C C . ASP A 1 288 ? 2.152 7.34 -11.422 1 94.94 288 ASP A C 1
ATOM 2236 O O . ASP A 1 288 ? 2.277 7.812 -10.289 1 94.94 288 ASP A O 1
ATOM 2240 N N . VAL A 1 289 ? 3.229 7.234 -12.227 1 93.88 289 VAL A N 1
ATOM 2241 C CA . VAL A 1 289 ? 4.559 7.73 -11.875 1 93.88 289 VAL A CA 1
ATOM 2242 C C . VAL A 1 289 ? 4.539 9.258 -11.805 1 93.88 289 VAL A C 1
ATOM 2244 O O . VAL A 1 289 ? 5.082 9.844 -10.859 1 93.88 289 VAL A O 1
ATOM 2247 N N . HIS A 1 290 ? 3.889 9.883 -12.82 1 94.94 290 HIS A N 1
ATOM 2248 C CA . HIS A 1 290 ? 3.777 11.336 -12.812 1 94.94 290 HIS A CA 1
ATOM 2249 C C . HIS A 1 290 ? 2.939 11.82 -11.633 1 94.94 290 HIS A C 1
ATOM 2251 O O . HIS A 1 290 ? 3.234 12.859 -11.047 1 94.94 290 HIS A O 1
ATOM 2257 N N . ALA A 1 291 ? 1.839 11.055 -11.266 1 96.75 291 ALA A N 1
ATOM 2258 C CA . ALA A 1 291 ? 1.051 11.398 -10.086 1 96.75 291 ALA A CA 1
ATOM 2259 C C . ALA A 1 291 ? 1.922 11.406 -8.836 1 96.75 291 ALA A C 1
ATOM 2261 O O . ALA A 1 291 ? 1.796 12.305 -7.992 1 96.75 291 ALA A O 1
ATOM 2262 N N . ALA A 1 292 ? 2.82 10.414 -8.68 1 96.56 292 ALA A N 1
ATOM 2263 C CA . ALA A 1 292 ? 3.744 10.367 -7.547 1 96.56 292 ALA A CA 1
ATOM 2264 C C . ALA A 1 292 ? 4.691 11.562 -7.559 1 96.56 292 ALA A C 1
ATOM 2266 O O . ALA A 1 292 ? 5.031 12.109 -6.508 1 96.56 292 ALA A O 1
ATOM 2267 N N . GLU A 1 293 ? 5.145 11.992 -8.766 1 96.25 293 GLU A N 1
ATOM 2268 C CA . GLU A 1 293 ? 5.977 13.18 -8.883 1 96.25 293 GLU A CA 1
ATOM 2269 C C . GLU A 1 293 ? 5.215 14.43 -8.453 1 96.25 293 GLU A C 1
ATOM 2271 O O . GLU A 1 293 ? 5.773 15.305 -7.789 1 96.25 293 GLU A O 1
ATOM 2276 N N . MET A 1 294 ? 3.951 14.523 -8.828 1 97.69 294 MET A N 1
ATOM 2277 C CA . MET A 1 294 ? 3.156 15.688 -8.445 1 97.69 294 MET A CA 1
ATOM 2278 C C . MET A 1 294 ? 2.934 15.727 -6.938 1 97.69 294 MET A C 1
ATOM 2280 O O . MET A 1 294 ? 2.865 16.797 -6.34 1 97.69 294 MET A O 1
ATOM 2284 N N . ASN A 1 295 ? 2.818 14.555 -6.32 1 98.31 295 ASN A N 1
ATOM 2285 C CA . ASN A 1 295 ? 2.799 14.531 -4.859 1 98.31 295 ASN A CA 1
ATOM 2286 C C . ASN A 1 295 ? 4.098 15.078 -4.273 1 98.31 295 ASN A C 1
ATOM 2288 O O . ASN A 1 295 ? 4.074 15.789 -3.266 1 98.31 295 ASN A O 1
ATOM 2292 N N . LEU A 1 296 ? 5.277 14.742 -4.918 1 98.06 296 LEU A N 1
ATOM 2293 C CA . LEU A 1 296 ? 6.574 15.289 -4.535 1 98.06 296 LEU A CA 1
ATOM 2294 C C . LEU A 1 296 ? 6.586 16.812 -4.684 1 98.06 296 LEU A C 1
ATOM 2296 O O . LEU A 1 296 ? 7.023 17.516 -3.777 1 98.06 296 LEU A O 1
ATOM 2300 N N . ALA A 1 297 ? 6.039 17.281 -5.758 1 98.44 297 ALA A N 1
ATOM 2301 C CA . ALA A 1 297 ? 5.953 18.719 -5.992 1 98.44 297 ALA A CA 1
ATOM 2302 C C . ALA A 1 297 ? 5.078 19.406 -4.941 1 98.44 297 ALA A C 1
ATOM 2304 O O . ALA A 1 297 ? 5.402 20.484 -4.457 1 98.44 297 ALA A O 1
ATOM 2305 N N . GLN A 1 298 ? 3.967 18.766 -4.637 1 98.56 298 GLN A N 1
ATOM 2306 C CA . GLN A 1 298 ? 3.084 19.312 -3.605 1 98.56 298 GLN A CA 1
ATOM 2307 C C . GLN A 1 298 ? 3.814 19.438 -2.273 1 98.56 298 GLN A C 1
ATOM 2309 O O . GLN A 1 298 ? 3.705 20.469 -1.602 1 98.56 298 GLN A O 1
ATOM 2314 N N . CYS A 1 299 ? 4.59 18.406 -1.881 1 98.56 299 CYS A N 1
ATOM 2315 C CA . CYS A 1 299 ? 5.359 18.438 -0.642 1 98.56 299 CYS A CA 1
ATOM 2316 C C . CYS A 1 299 ? 6.418 19.531 -0.689 1 98.56 299 CYS A C 1
ATOM 2318 O O . CYS A 1 299 ? 6.727 20.156 0.333 1 98.56 299 CYS A O 1
ATOM 2320 N N . PHE A 1 300 ? 7.031 19.844 -1.873 1 98.38 300 PHE A N 1
ATOM 2321 C CA . PHE A 1 300 ? 7.977 20.938 -2.047 1 98.38 300 PHE A CA 1
ATOM 2322 C C . PHE A 1 300 ? 7.332 22.266 -1.688 1 98.38 300 PHE A C 1
ATOM 2324 O O . PHE A 1 300 ? 7.902 23.062 -0.927 1 98.38 300 PHE A O 1
ATOM 2331 N N . TYR A 1 301 ? 6.102 22.5 -2.191 1 98.5 301 TYR A N 1
ATOM 2332 C CA . TYR A 1 301 ? 5.426 23.766 -1.926 1 98.5 301 TYR A CA 1
ATOM 2333 C C . TYR A 1 301 ? 4.945 23.828 -0.48 1 98.5 301 TYR A C 1
ATOM 2335 O O . TYR A 1 301 ? 4.91 24.906 0.117 1 98.5 301 TYR A O 1
ATOM 2343 N N . ASN A 1 302 ? 4.633 22.734 0.139 1 98.06 302 ASN A N 1
ATOM 2344 C CA . ASN A 1 302 ? 4.297 22.703 1.559 1 98.06 302 ASN A CA 1
ATOM 2345 C C . ASN A 1 302 ? 5.492 23.109 2.422 1 98.06 302 ASN A C 1
ATOM 2347 O O . ASN A 1 302 ? 5.324 23.719 3.475 1 98.06 302 ASN A O 1
ATOM 2351 N N . VAL A 1 303 ? 6.742 22.672 1.994 1 98.31 303 VAL A N 1
ATOM 2352 C CA . VAL A 1 303 ? 7.949 23.125 2.68 1 98.31 303 VAL A CA 1
ATOM 2353 C C . VAL A 1 303 ? 8.062 24.656 2.572 1 98.31 303 VAL A C 1
ATOM 2355 O O . VAL A 1 303 ? 8.375 25.328 3.557 1 98.31 303 VAL A O 1
ATOM 2358 N N . GLN A 1 304 ? 7.742 25.219 1.383 1 97.62 304 GLN A N 1
ATOM 2359 C CA . GLN A 1 304 ? 7.77 26.656 1.2 1 97.62 304 GLN A CA 1
ATOM 2360 C C . GLN A 1 304 ? 6.746 27.344 2.104 1 97.62 304 GLN A C 1
ATOM 2362 O O . GLN A 1 304 ? 7.031 28.406 2.686 1 97.62 304 GLN A O 1
ATOM 2367 N N . THR A 1 305 ? 5.574 26.734 2.201 1 97.44 305 THR A N 1
ATOM 2368 C CA . THR A 1 305 ? 4.543 27.266 3.084 1 97.44 305 THR A CA 1
ATOM 2369 C C . THR A 1 305 ? 5.016 27.25 4.535 1 97.44 305 THR A C 1
ATOM 2371 O O . THR A 1 305 ? 4.84 28.234 5.258 1 97.44 305 THR A O 1
ATOM 2374 N N . ALA A 1 306 ? 5.617 26.156 4.949 1 97.44 306 ALA A N 1
ATOM 2375 C CA . ALA A 1 306 ? 6.137 26.062 6.312 1 97.44 306 ALA A CA 1
ATOM 2376 C C . ALA A 1 306 ? 7.227 27.094 6.559 1 97.44 306 ALA A C 1
ATOM 2378 O O . ALA A 1 306 ? 7.293 27.688 7.641 1 97.44 306 ALA A O 1
ATOM 2379 N N . ARG A 1 307 ? 8.086 27.391 5.594 1 96.94 307 ARG A N 1
ATOM 2380 C CA . ARG A 1 307 ? 9.133 28.406 5.699 1 96.94 307 ARG A CA 1
ATOM 2381 C C . ARG A 1 307 ? 8.531 29.797 5.824 1 96.94 307 ARG A C 1
ATOM 2383 O O . ARG A 1 307 ? 9.016 30.625 6.605 1 96.94 307 ARG A O 1
ATOM 2390 N N . SER A 1 308 ? 7.48 29.969 5.066 1 96.12 308 SER A N 1
ATOM 2391 C CA . SER A 1 308 ? 6.867 31.281 5.035 1 96.12 308 SER A CA 1
ATOM 2392 C C . SER A 1 308 ? 6.258 31.641 6.387 1 96.12 308 SER A C 1
ATOM 2394 O O . SER A 1 308 ? 6.133 32.812 6.723 1 96.12 308 SER A O 1
ATOM 2396 N N . ARG A 1 309 ? 5.945 30.672 7.238 1 96 309 ARG A N 1
ATOM 2397 C CA . ARG A 1 309 ? 5.289 30.906 8.523 1 96 309 ARG A CA 1
ATOM 2398 C C . ARG A 1 309 ? 6.258 31.516 9.531 1 96 309 ARG A C 1
ATOM 2400 O O . ARG A 1 309 ? 5.844 32 10.578 1 96 309 ARG A O 1
ATOM 2407 N N . PHE A 1 310 ? 7.594 31.562 9.25 1 96.25 310 PHE A N 1
ATOM 2408 C CA . PHE A 1 310 ? 8.594 32.188 10.117 1 96.25 310 PHE A CA 1
ATOM 2409 C C . PHE A 1 310 ? 8.648 33.688 9.883 1 96.25 310 PHE A C 1
ATOM 2411 O O . PHE A 1 310 ? 9.234 34.406 10.68 1 96.25 310 PHE A O 1
ATOM 2418 N N . TYR A 1 311 ? 7.961 34.156 8.805 1 95.06 311 TYR A N 1
ATOM 2419 C CA . TYR A 1 311 ? 8.016 35.562 8.43 1 95.06 311 TYR A CA 1
ATOM 2420 C C . TYR A 1 311 ? 6.742 36.281 8.836 1 95.06 311 TYR A C 1
ATOM 2422 O O . TYR A 1 311 ? 5.727 35.656 9.141 1 95.06 311 TYR A O 1
ATOM 2430 N N . PRO A 1 312 ? 6.773 37.625 8.914 1 95 312 PRO A N 1
ATOM 2431 C CA . PRO A 1 312 ? 5.602 38.375 9.375 1 95 312 PRO A CA 1
ATOM 2432 C C . PRO A 1 312 ? 4.395 38.219 8.461 1 95 312 PRO A C 1
ATOM 2434 O O . PRO A 1 312 ? 4.547 38.125 7.242 1 95 312 PRO A O 1
ATOM 2437 N N . ALA A 1 313 ? 3.262 38.188 9.055 1 95.69 313 ALA A N 1
ATOM 2438 C CA . ALA A 1 313 ? 1.999 38.188 8.32 1 95.69 313 ALA A CA 1
ATOM 2439 C C . ALA A 1 313 ? 1.328 39.562 8.383 1 95.69 313 ALA A C 1
ATOM 2441 O O . ALA A 1 313 ? 1.146 40.125 9.461 1 95.69 313 ALA A O 1
ATOM 2442 N N . LEU A 1 314 ? 1.043 40.094 7.199 1 97.06 314 LEU A N 1
ATOM 2443 C CA . LEU A 1 314 ? 0.376 41.406 7.109 1 97.06 314 LEU A CA 1
ATOM 2444 C C . LEU A 1 314 ? -1.123 41.219 6.891 1 97.06 314 LEU A C 1
ATOM 2446 O O . LEU A 1 314 ? -1.544 40.594 5.926 1 97.06 314 LEU A O 1
ATOM 2450 N N . ASN A 1 315 ? -1.865 41.719 7.781 1 97.56 315 ASN A N 1
ATOM 2451 C CA . ASN A 1 315 ? -3.316 41.75 7.645 1 97.56 315 ASN A CA 1
ATOM 2452 C C . ASN A 1 315 ? -3.828 43.188 7.59 1 97.56 315 ASN A C 1
ATOM 2454 O O . ASN A 1 315 ? -3.406 44.031 8.383 1 97.56 315 ASN A O 1
ATOM 2458 N N . ILE A 1 316 ? -4.617 43.5 6.645 1 98.06 316 ILE A N 1
ATOM 2459 C CA . ILE A 1 316 ? -5.289 44.812 6.535 1 98.06 316 ILE A CA 1
ATOM 2460 C C . ILE A 1 316 ? -6.793 44.625 6.715 1 98.06 316 ILE A C 1
ATOM 2462 O O . ILE A 1 316 ? -7.414 43.812 6.02 1 98.06 316 ILE A O 1
ATOM 2466 N N . SER A 1 317 ? -7.32 45.312 7.645 1 97.69 317 SER A N 1
ATOM 2467 C CA . SER A 1 317 ? -8.758 45.25 7.875 1 97.69 317 SER A CA 1
ATOM 2468 C C . SER A 1 317 ? -9.391 46.625 7.762 1 97.69 317 SER A C 1
ATOM 2470 O O . SER A 1 317 ? -8.773 47.625 8.117 1 97.69 317 SER A O 1
ATOM 2472 N N . ALA A 1 318 ? -10.531 46.688 7.199 1 96.88 318 ALA A N 1
ATOM 2473 C CA . ALA A 1 318 ? -11.32 47.938 7.07 1 96.88 318 ALA A CA 1
ATOM 2474 C C . ALA A 1 318 ? -12.781 47.688 7.453 1 96.88 318 ALA A C 1
ATOM 2476 O O . ALA A 1 318 ? -13.312 46.594 7.234 1 96.88 318 ALA A O 1
ATOM 2477 N N . SER A 1 319 ? -13.328 48.688 8.055 1 96.94 319 SER A N 1
ATOM 2478 C CA . SER A 1 319 ? -14.742 48.594 8.406 1 96.94 319 SER A CA 1
ATOM 2479 C C . SER A 1 319 ? -15.453 49.938 8.289 1 96.94 319 SER A C 1
ATOM 2481 O O . SER A 1 319 ? -14.859 50.969 8.555 1 96.94 319 SER A O 1
ATOM 2483 N N . GLY A 1 320 ? -16.625 49.969 7.754 1 96.69 320 GLY A N 1
ATOM 2484 C CA . GLY A 1 320 ? -17.609 51.031 7.844 1 96.69 320 GLY A CA 1
ATOM 2485 C C . GLY A 1 320 ? -18.828 50.656 8.648 1 96.69 320 GLY A C 1
ATOM 2486 O O . GLY A 1 320 ? -19.547 49.719 8.305 1 96.69 320 GLY A O 1
ATOM 2487 N N . ALA A 1 321 ? -18.969 51.406 9.742 1 96.88 321 ALA A N 1
ATOM 2488 C CA . ALA A 1 321 ? -20.078 51.031 10.625 1 96.88 321 ALA A CA 1
ATOM 2489 C C . ALA A 1 321 ? -21 52.219 10.867 1 96.88 321 ALA A C 1
ATOM 2491 O O . ALA A 1 321 ? -20.531 53.344 11.148 1 96.88 321 ALA A O 1
ATOM 2492 N N . PHE A 1 322 ? -22.25 52.031 10.656 1 96.94 322 PHE A N 1
ATOM 2493 C CA . PHE A 1 322 ? -23.234 52.969 11.211 1 96.94 322 PHE A CA 1
ATOM 2494 C C . PHE A 1 322 ? -23.531 52.625 12.672 1 96.94 322 PHE A C 1
ATOM 2496 O O . PHE A 1 322 ? -24 51.531 12.984 1 96.94 322 PHE A O 1
ATOM 2503 N N . THR A 1 323 ? -23.156 53.5 13.57 1 97.06 323 THR A N 1
ATOM 2504 C CA . THR A 1 323 ? -23.219 53.219 14.992 1 97.06 323 THR A CA 1
ATOM 2505 C C . THR A 1 323 ? -23.562 54.469 15.789 1 97.06 323 THR A C 1
ATOM 2507 O O . THR A 1 323 ? -23.375 55.594 15.312 1 97.06 323 THR A O 1
ATOM 2510 N N . ASN A 1 324 ? -24.062 54.281 17 1 96.25 324 ASN A N 1
ATOM 2511 C CA . ASN A 1 324 ? -24.375 55.406 17.844 1 96.25 324 ASN A CA 1
ATOM 2512 C C . ASN A 1 324 ? -23.297 55.656 18.906 1 96.25 324 ASN A C 1
ATOM 2514 O O . ASN A 1 324 ? -23.5 56.438 19.844 1 96.25 324 ASN A O 1
ATOM 2518 N N . SER A 1 325 ? -22.234 54.906 18.844 1 92.06 325 SER A N 1
ATOM 2519 C CA . SER A 1 325 ? -21.141 55.125 19.797 1 92.06 325 SER A CA 1
ATOM 2520 C C . SER A 1 325 ? -19.797 55.031 19.094 1 92.06 325 SER A C 1
ATOM 2522 O O . SER A 1 325 ? -19.406 53.969 18.609 1 92.06 325 SER A O 1
ATOM 2524 N N . GLY A 1 326 ? -19.078 56.156 18.984 1 81.62 326 GLY A N 1
ATOM 2525 C CA . GLY A 1 326 ? -17.734 56.188 18.406 1 81.62 326 GLY A CA 1
ATOM 2526 C C . GLY A 1 326 ? -16.641 56.125 19.453 1 81.62 326 GLY A C 1
ATOM 2527 O O . GLY A 1 326 ? -15.469 56.375 19.141 1 81.62 326 GLY A O 1
ATOM 2528 N N . GLY A 1 327 ? -16.984 55.812 20.672 1 78.88 327 GLY A N 1
ATOM 2529 C CA . GLY A 1 327 ? -16 55.75 21.75 1 78.88 327 GLY A CA 1
ATOM 2530 C C . GLY A 1 327 ? -16.094 56.906 22.719 1 78.88 327 GLY A C 1
ATOM 2531 O O . GLY A 1 327 ? -15.648 56.781 23.859 1 78.88 327 GLY A O 1
ATOM 2532 N N . MET A 1 328 ? -16.516 58.094 22.344 1 78.56 328 MET A N 1
ATOM 2533 C CA . MET A 1 328 ? -16.562 59.281 23.203 1 78.56 328 MET A CA 1
ATOM 2534 C C . MET A 1 328 ? -17.938 59.438 23.844 1 78.56 328 MET A C 1
ATOM 2536 O O . MET A 1 328 ? -18.109 60.25 24.75 1 78.56 328 MET A O 1
ATOM 2540 N N . GLY A 1 329 ? -18.844 58.688 23.422 1 85.25 329 GLY A N 1
ATOM 2541 C CA . GLY A 1 329 ? -20.203 58.75 23.953 1 85.25 329 GLY A CA 1
ATOM 2542 C C . GLY A 1 329 ? -21.25 58.219 22.984 1 85.25 329 GLY A C 1
ATOM 2543 O O . GLY A 1 329 ? -20.922 57.781 21.875 1 85.25 329 GLY A O 1
ATOM 2544 N N . ILE A 1 330 ? -22.5 58.188 23.5 1 93.81 330 ILE A N 1
ATOM 2545 C CA . ILE A 1 330 ? -23.609 57.688 22.688 1 93.81 330 ILE A CA 1
ATOM 2546 C C . ILE A 1 330 ? -24.312 58.875 22.016 1 93.81 330 ILE A C 1
ATOM 2548 O O . ILE A 1 330 ? -24.625 59.875 22.656 1 93.81 330 ILE A O 1
ATOM 2552 N N . VAL A 1 331 ? -24.531 58.812 20.734 1 92.94 331 VAL A N 1
ATOM 2553 C CA . VAL A 1 331 ? -25.188 59.875 19.969 1 92.94 331 VAL A CA 1
ATOM 2554 C C . VAL A 1 331 ? -26.344 59.25 19.156 1 92.94 331 VAL A C 1
ATOM 2556 O O . VAL A 1 331 ? -26.188 58.188 18.562 1 92.94 331 VAL A O 1
ATOM 2559 N N . ASN A 1 332 ? -27.484 59.938 19.094 1 91.88 332 ASN A N 1
ATOM 2560 C CA . ASN A 1 332 ? -28.641 59.5 18.312 1 91.88 332 ASN A CA 1
ATOM 2561 C C . ASN A 1 332 ? -29.172 60.625 17.438 1 91.88 332 ASN A C 1
ATOM 2563 O O . ASN A 1 332 ? -29.438 61.719 17.922 1 91.88 332 ASN A O 1
ATOM 2567 N N . PRO A 1 333 ? -29.375 60.406 16.156 1 91.5 333 PRO A N 1
ATOM 2568 C CA . PRO A 1 333 ? -29.188 59.188 15.398 1 91.5 333 PRO A CA 1
ATOM 2569 C C . PRO A 1 333 ? -27.719 58.812 15.234 1 91.5 333 PRO A C 1
ATOM 2571 O O . PRO A 1 333 ? -26.844 59.656 15.43 1 91.5 333 PRO A O 1
ATOM 2574 N N . GLY A 1 334 ? -27.406 57.5 14.984 1 95 334 GLY A N 1
ATOM 2575 C CA . GLY A 1 334 ? -26.047 57.031 14.789 1 95 334 GLY A CA 1
ATOM 2576 C C . GLY A 1 334 ? -25.328 57.719 13.648 1 95 334 GLY A C 1
ATOM 2577 O O . GLY A 1 334 ? -25.953 58.438 12.867 1 95 334 GLY A O 1
ATOM 2578 N N . LYS A 1 335 ? -23.984 57.562 13.555 1 95.94 335 LYS A N 1
ATOM 2579 C CA . LYS A 1 335 ? -23.125 58.125 12.523 1 95.94 335 LYS A CA 1
ATOM 2580 C C . LYS A 1 335 ? -22.188 57.062 11.953 1 95.94 335 LYS A C 1
ATOM 2582 O O . LYS A 1 335 ? -22.141 55.938 12.445 1 95.94 335 LYS A O 1
ATOM 2587 N N . TRP A 1 336 ? -21.531 57.562 10.875 1 96.19 336 TRP A N 1
ATOM 2588 C CA . TRP A 1 336 ? -20.625 56.625 10.211 1 96.19 336 TRP A CA 1
ATOM 2589 C C . TRP A 1 336 ? -19.266 56.656 10.883 1 96.19 336 TRP A C 1
ATOM 2591 O O . TRP A 1 336 ? -18.688 57.719 11.133 1 96.19 336 TRP A O 1
ATOM 2601 N N . LEU A 1 337 ? -18.875 55.531 11.273 1 96.19 337 LEU A N 1
ATOM 2602 C CA . LEU A 1 337 ? -17.5 55.344 11.75 1 96.19 337 LEU A CA 1
ATOM 2603 C C . LEU A 1 337 ? -16.703 54.5 10.75 1 96.19 337 LEU A C 1
ATOM 2605 O O . LEU A 1 337 ? -17 53.344 10.523 1 96.19 337 LEU A O 1
ATOM 2609 N N . LEU A 1 338 ? -15.711 55.125 10.086 1 97.25 338 LEU A N 1
ATOM 2610 C CA . LEU A 1 338 ? -14.805 54.406 9.172 1 97.25 338 LEU A CA 1
ATOM 2611 C C . LEU A 1 338 ? -13.477 54.125 9.852 1 97.25 338 LEU A C 1
ATOM 2613 O O . LEU A 1 338 ? -12.914 54.969 10.531 1 97.25 338 LEU A O 1
ATOM 2617 N N . THR A 1 339 ? -13.055 52.875 9.781 1 96.5 339 THR A N 1
ATOM 2618 C CA . THR A 1 339 ? -11.805 52.469 10.414 1 96.5 339 THR A CA 1
ATOM 2619 C C . THR A 1 339 ? -10.969 51.625 9.461 1 96.5 339 THR A C 1
ATOM 2621 O O . THR A 1 339 ? -11.508 50.781 8.727 1 96.5 339 THR A O 1
ATOM 2624 N N . ALA A 1 340 ? -9.664 51.781 9.367 1 97.44 340 ALA A N 1
ATOM 2625 C CA . ALA A 1 340 ? -8.68 50.969 8.68 1 97.44 340 ALA A CA 1
ATOM 2626 C C . ALA A 1 340 ? -7.535 50.594 9.609 1 97.44 340 ALA A C 1
ATOM 2628 O O . ALA A 1 340 ? -6.988 51.438 10.32 1 97.44 340 ALA A O 1
ATOM 2629 N N . VAL A 1 341 ? -7.25 49.344 9.672 1 97.44 341 VAL A N 1
ATOM 2630 C CA . VAL A 1 341 ? -6.195 48.844 10.547 1 97.44 341 VAL A CA 1
ATOM 2631 C C . VAL A 1 341 ? -5.211 48 9.742 1 97.44 341 VAL A C 1
ATOM 2633 O O . VAL A 1 341 ? -5.609 47.094 9.016 1 97.44 341 VAL A O 1
ATOM 2636 N N . GLY A 1 342 ? -3.98 48.344 9.789 1 97.31 342 GLY A N 1
ATOM 2637 C CA . GLY A 1 342 ? -2.896 47.5 9.328 1 97.31 342 GLY A CA 1
ATOM 2638 C C . GLY A 1 342 ? -2.123 46.844 10.453 1 97.31 342 GLY A C 1
ATOM 2639 O O . GLY A 1 342 ? -1.71 47.5 11.406 1 97.31 342 GLY A O 1
ATOM 2640 N N . SER A 1 343 ? -2.062 45.531 10.406 1 96.75 343 SER A N 1
ATOM 2641 C CA . SER A 1 343 ? -1.371 44.812 11.469 1 96.75 343 SER A CA 1
ATOM 2642 C C . SER A 1 343 ? -0.345 43.844 10.891 1 96.75 343 SER A C 1
ATOM 2644 O O . SER A 1 343 ? -0.641 43.094 9.945 1 96.75 343 SER A O 1
ATOM 2646 N N . LEU A 1 344 ? 0.867 43.938 11.359 1 96.38 344 LEU A N 1
ATOM 2647 C CA . LEU A 1 344 ? 1.945 43 11.008 1 96.38 344 LEU A CA 1
ATOM 2648 C C . LEU A 1 344 ? 2.318 42.125 12.188 1 96.38 344 LEU A C 1
ATOM 2650 O O . LEU A 1 344 ? 2.711 42.625 13.242 1 96.38 344 LEU A O 1
ATOM 2654 N N . THR A 1 345 ? 2.17 40.812 12.031 1 95.81 345 THR A N 1
ATOM 2655 C CA . THR A 1 345 ? 2.486 39.906 13.125 1 95.81 345 THR A CA 1
ATOM 2656 C C . THR A 1 345 ? 3.73 39.062 12.797 1 95.81 345 THR A C 1
ATOM 2658 O O . THR A 1 345 ? 3.74 38.312 11.828 1 95.81 345 THR A O 1
ATOM 2661 N N . GLN A 1 346 ? 4.797 39.219 13.555 1 95.56 346 GLN A N 1
ATOM 2662 C CA . GLN A 1 346 ? 6.039 38.469 13.43 1 95.56 346 GLN A CA 1
ATOM 2663 C C . GLN A 1 346 ? 6.215 37.5 14.602 1 95.56 346 GLN A C 1
ATOM 2665 O O . GLN A 1 346 ? 6.488 37.906 15.727 1 95.56 346 GLN A O 1
ATOM 2670 N N . PRO A 1 347 ? 6.078 36.188 14.305 1 95.5 347 PRO A N 1
ATOM 2671 C CA . PRO A 1 347 ? 6.398 35.25 15.391 1 95.5 347 PRO A CA 1
ATOM 2672 C C . PRO A 1 347 ? 7.879 35.281 15.766 1 95.5 347 PRO A C 1
ATOM 2674 O O . PRO A 1 347 ? 8.742 35.25 14.883 1 95.5 347 PRO A O 1
ATOM 2677 N N . ILE A 1 348 ? 8.156 35.344 17 1 96.12 348 ILE A N 1
ATOM 2678 C CA . ILE A 1 348 ? 9.523 35.312 17.484 1 96.12 348 ILE A CA 1
ATOM 2679 C C . ILE A 1 348 ? 9.82 33.938 18.094 1 96.12 348 ILE A C 1
ATOM 2681 O O . ILE A 1 348 ? 10.844 33.312 17.766 1 96.12 348 ILE A O 1
ATOM 2685 N N . PHE A 1 349 ? 9 33.5 18.953 1 96.94 349 PHE A N 1
ATOM 2686 C CA . PHE A 1 349 ? 9.047 32.188 19.578 1 96.94 349 PHE A CA 1
ATOM 2687 C C . PHE A 1 349 ? 7.648 31.594 19.734 1 96.94 349 PHE A C 1
ATOM 2689 O O . PHE A 1 349 ? 6.824 32.156 20.469 1 96.94 349 PHE A O 1
ATOM 2696 N N . GLN A 1 350 ? 7.344 30.453 19.062 1 96.38 350 GLN A N 1
ATOM 2697 C CA . GLN A 1 350 ? 6.023 29.844 19.062 1 96.38 350 GLN A CA 1
ATOM 2698 C C . GLN A 1 350 ? 6.082 28.406 19.578 1 96.38 350 GLN A C 1
ATOM 2700 O O . GLN A 1 350 ? 5.566 27.484 18.938 1 96.38 350 GLN A O 1
ATOM 2705 N N . ASN A 1 351 ? 6.828 28.219 20.625 1 95.75 351 ASN A N 1
ATOM 2706 C CA . ASN A 1 351 ? 6.883 26.969 21.359 1 95.75 351 ASN A CA 1
ATOM 2707 C C . ASN A 1 351 ? 7.41 25.828 20.5 1 95.75 351 ASN A C 1
ATOM 2709 O O . ASN A 1 351 ? 6.977 24.688 20.641 1 95.75 351 ASN A O 1
ATOM 2713 N N . GLY A 1 352 ? 8.203 26.156 19.516 1 96.44 352 GLY A N 1
ATOM 2714 C CA . GLY A 1 352 ? 8.82 25.156 18.656 1 96.44 352 GLY A CA 1
ATOM 2715 C C . GLY A 1 352 ? 7.883 24.625 17.594 1 96.44 352 GLY A C 1
ATOM 2716 O O . GLY A 1 352 ? 8.266 23.766 16.797 1 96.44 352 GLY A O 1
ATOM 2717 N N . LYS A 1 353 ? 6.66 25.094 17.547 1 97.25 353 LYS A N 1
ATOM 2718 C CA . LYS A 1 353 ? 5.66 24.578 16.609 1 97.25 353 LYS A CA 1
ATOM 2719 C C . LYS A 1 353 ? 6.07 24.859 15.164 1 97.25 353 LYS A C 1
ATOM 2721 O O . LYS A 1 353 ? 5.918 24 14.297 1 97.25 353 LYS A O 1
ATOM 2726 N N . LEU A 1 354 ? 6.617 26.078 14.875 1 97.69 354 LEU A N 1
ATOM 2727 C CA . LEU A 1 354 ? 7.02 26.422 13.516 1 97.69 354 LEU A CA 1
ATOM 2728 C C . LEU A 1 354 ? 8.203 25.562 13.062 1 97.69 354 LEU A C 1
ATOM 2730 O O . LEU A 1 354 ? 8.219 25.078 11.938 1 97.69 354 LEU A O 1
ATOM 2734 N N . VAL A 1 355 ? 9.203 25.406 13.977 1 97.88 355 VAL A N 1
ATOM 2735 C CA . VAL A 1 355 ? 10.383 24.594 13.656 1 97.88 355 VAL A CA 1
ATOM 2736 C C . VAL A 1 355 ? 9.969 23.156 13.406 1 97.88 355 VAL A C 1
ATOM 2738 O O . VAL A 1 355 ? 10.391 22.531 12.43 1 97.88 355 VAL A O 1
ATOM 2741 N N . ALA A 1 356 ? 9.133 22.609 14.336 1 97.94 356 ALA A N 1
ATOM 2742 C CA . ALA A 1 356 ? 8.641 21.25 14.164 1 97.94 356 ALA A CA 1
ATOM 2743 C C . ALA A 1 356 ? 7.875 21.094 12.859 1 97.94 356 ALA A C 1
ATOM 2745 O O . ALA A 1 356 ? 8.039 20.109 12.141 1 97.94 356 ALA A O 1
ATOM 2746 N N . GLY A 1 357 ? 7.016 22.078 12.562 1 97.88 357 GLY A N 1
ATOM 2747 C CA . GLY A 1 357 ? 6.262 22.062 11.32 1 97.88 357 GLY A CA 1
ATOM 2748 C C . GLY A 1 357 ? 7.148 22.016 10.086 1 97.88 357 GLY A C 1
ATOM 2749 O O . GLY A 1 357 ? 6.875 21.266 9.148 1 97.88 357 GLY A O 1
ATOM 2750 N N . LEU A 1 358 ? 8.227 22.781 10.039 1 98.12 358 LEU A N 1
ATOM 2751 C CA . LEU A 1 358 ? 9.164 22.797 8.914 1 98.12 358 LEU A CA 1
ATOM 2752 C C . LEU A 1 358 ? 9.891 21.469 8.797 1 98.12 358 LEU A C 1
ATOM 2754 O O . LEU A 1 358 ? 10.047 20.938 7.699 1 98.12 358 LEU A O 1
ATOM 2758 N N . LYS A 1 359 ? 10.336 20.922 9.961 1 98.44 359 LYS A N 1
ATOM 2759 C CA . LYS A 1 359 ? 11.016 19.625 9.953 1 98.44 359 LYS A CA 1
ATOM 2760 C C . LYS A 1 359 ? 10.109 18.531 9.414 1 98.44 359 LYS A C 1
ATOM 2762 O O . LYS A 1 359 ? 10.539 17.688 8.625 1 98.44 359 LYS A O 1
ATOM 2767 N N . VAL A 1 360 ? 8.828 18.516 9.82 1 98.44 360 VAL A N 1
ATOM 2768 C CA . VAL A 1 360 ? 7.852 17.531 9.352 1 98.44 360 VAL A CA 1
ATOM 2769 C C . VAL A 1 360 ? 7.641 17.688 7.844 1 98.44 360 VAL A C 1
ATOM 2771 O O . VAL A 1 360 ? 7.633 16.703 7.105 1 98.44 360 VAL A O 1
ATOM 2774 N N . ALA A 1 361 ? 7.465 18.938 7.375 1 98.44 361 ALA A N 1
ATOM 2775 C CA . ALA A 1 361 ? 7.273 19.188 5.949 1 98.44 361 ALA A CA 1
ATOM 2776 C C . ALA A 1 361 ? 8.461 18.672 5.141 1 98.44 361 ALA A C 1
ATOM 2778 O O . ALA A 1 361 ? 8.289 18.062 4.082 1 98.44 361 ALA A O 1
ATOM 2779 N N . LYS A 1 362 ? 9.688 18.906 5.617 1 98.56 362 LYS A N 1
ATOM 2780 C CA . LYS A 1 362 ? 10.891 18.453 4.934 1 98.56 362 LYS A CA 1
ATOM 2781 C C . LYS A 1 362 ? 10.945 16.922 4.906 1 98.56 362 LYS A C 1
ATOM 2783 O O . LYS A 1 362 ? 11.328 16.328 3.898 1 98.56 362 LYS A O 1
ATOM 2788 N N . ALA A 1 363 ? 10.609 16.266 6.043 1 98.75 363 ALA A N 1
ATOM 2789 C CA . ALA A 1 363 ? 10.586 14.805 6.098 1 98.75 363 ALA A CA 1
ATOM 2790 C C . ALA A 1 363 ? 9.562 14.234 5.117 1 98.75 363 ALA A C 1
ATOM 2792 O O . ALA A 1 363 ? 9.828 13.234 4.453 1 98.75 363 ALA A O 1
ATOM 2793 N N . GLN A 1 364 ? 8.414 14.875 4.996 1 98.69 364 GLN A N 1
ATOM 2794 C CA . GLN A 1 364 ? 7.383 14.43 4.066 1 98.69 364 GLN A CA 1
ATOM 2795 C C . GLN A 1 364 ? 7.84 14.586 2.619 1 98.69 364 GLN A C 1
ATOM 2797 O O . GLN A 1 364 ? 7.504 13.758 1.767 1 98.69 364 GLN A O 1
ATOM 2802 N N . TYR A 1 365 ? 8.547 15.648 2.334 1 98.56 365 TYR A N 1
ATOM 2803 C CA . TYR A 1 365 ? 9.141 15.797 1.011 1 98.56 365 TYR A CA 1
ATOM 2804 C C . TYR A 1 365 ? 10.086 14.641 0.7 1 98.56 365 TYR A C 1
ATOM 2806 O O . TYR A 1 365 ? 10.031 14.062 -0.388 1 98.56 365 TYR A O 1
ATOM 2814 N N . GLU A 1 366 ? 10.922 14.281 1.669 1 98.56 366 GLU A N 1
ATOM 2815 C CA . GLU A 1 366 ? 11.859 13.18 1.478 1 98.56 366 GLU A CA 1
ATOM 2816 C C . GLU A 1 366 ? 11.125 11.852 1.291 1 98.56 366 GLU A C 1
ATOM 2818 O O . GLU A 1 366 ? 11.531 11.016 0.485 1 98.56 366 GLU A O 1
ATOM 2823 N N . GLN A 1 367 ? 10.062 11.625 2.057 1 98.56 367 GLN A N 1
ATOM 2824 C CA . GLN A 1 367 ? 9.242 10.43 1.872 1 98.56 367 GLN A CA 1
ATOM 2825 C C . GLN A 1 367 ? 8.656 10.375 0.463 1 98.56 367 GLN A C 1
ATOM 2827 O O . GLN A 1 367 ? 8.68 9.328 -0.185 1 98.56 367 GLN A O 1
ATOM 2832 N N . ALA A 1 368 ? 8.094 11.547 -0.003 1 98.44 368 ALA A N 1
ATOM 2833 C CA . ALA A 1 368 ? 7.527 11.617 -1.346 1 98.44 368 ALA A CA 1
ATOM 2834 C C . ALA A 1 368 ? 8.586 11.328 -2.406 1 98.44 368 ALA A C 1
ATOM 2836 O O . ALA A 1 368 ? 8.305 10.695 -3.422 1 98.44 368 ALA A O 1
ATOM 2837 N N . TYR A 1 369 ? 9.828 11.781 -2.164 1 97.44 369 TYR A N 1
ATOM 2838 C CA . TYR A 1 369 ? 10.938 11.516 -3.064 1 97.44 369 TYR A CA 1
ATOM 2839 C C . TYR A 1 369 ? 11.227 10.023 -3.154 1 97.44 369 TYR A C 1
ATOM 2841 O O . TYR A 1 369 ? 11.344 9.469 -4.25 1 97.44 369 TYR A O 1
ATOM 2849 N N . ASN A 1 370 ? 11.289 9.328 -2.012 1 97.06 370 ASN A N 1
ATOM 2850 C CA . ASN A 1 370 ? 11.516 7.887 -1.971 1 97.06 370 ASN A CA 1
ATOM 2851 C C . ASN A 1 370 ? 10.406 7.125 -2.695 1 97.06 370 ASN A C 1
ATOM 2853 O O . ASN A 1 370 ? 10.68 6.203 -3.465 1 97.06 370 ASN A O 1
ATOM 2857 N N . ASN A 1 371 ? 9.172 7.504 -2.443 1 97.06 371 ASN A N 1
ATOM 2858 C CA . ASN A 1 371 ? 8.023 6.844 -3.057 1 97.06 371 ASN A CA 1
ATOM 2859 C C . ASN A 1 371 ? 8.008 7.031 -4.57 1 97.06 371 ASN A C 1
ATOM 2861 O O . ASN A 1 371 ? 7.668 6.109 -5.312 1 97.06 371 ASN A O 1
ATOM 2865 N N . TRP A 1 372 ? 8.367 8.266 -5.031 1 95.56 372 TRP A N 1
ATOM 2866 C CA . TRP A 1 372 ? 8.438 8.547 -6.461 1 95.56 372 TRP A CA 1
ATOM 2867 C C . TRP A 1 372 ? 9.523 7.711 -7.129 1 95.56 372 TRP A C 1
ATOM 2869 O O . TRP A 1 372 ? 9.281 7.074 -8.156 1 95.56 372 TRP A O 1
ATOM 2879 N N . GLN A 1 373 ? 10.672 7.621 -6.52 1 93.31 373 GLN A N 1
ATOM 2880 C CA . GLN A 1 373 ? 11.75 6.797 -7.051 1 93.31 373 GLN A CA 1
ATOM 2881 C C . GLN A 1 373 ? 11.328 5.332 -7.137 1 93.31 373 GLN A C 1
ATOM 2883 O O . GLN A 1 373 ? 11.594 4.66 -8.133 1 93.31 373 GLN A O 1
ATOM 2888 N N . ASN A 1 374 ? 10.719 4.824 -6.109 1 94.19 374 ASN A N 1
ATOM 2889 C CA . ASN A 1 374 ? 10.258 3.441 -6.086 1 94.19 374 ASN A CA 1
ATOM 2890 C C . ASN A 1 374 ? 9.219 3.176 -7.168 1 94.19 374 ASN A C 1
ATOM 2892 O O . ASN A 1 374 ? 9.172 2.08 -7.73 1 94.19 374 ASN A O 1
ATOM 2896 N N . SER A 1 375 ? 8.359 4.191 -7.41 1 94.19 375 SER A N 1
ATOM 2897 C CA . SER A 1 375 ? 7.344 4.02 -8.445 1 94.19 375 SER A CA 1
ATOM 2898 C C . SER A 1 375 ? 7.977 3.85 -9.82 1 94.19 375 SER A C 1
ATOM 2900 O O . SER A 1 375 ? 7.461 3.105 -10.656 1 94.19 375 SER A O 1
ATOM 2902 N N . VAL A 1 376 ? 9.055 4.5 -10.047 1 91.5 376 VAL A N 1
ATOM 2903 C CA . VAL A 1 376 ? 9.781 4.363 -11.312 1 91.5 376 VAL A CA 1
ATOM 2904 C C . VAL A 1 376 ? 10.344 2.949 -11.43 1 91.5 376 VAL A C 1
ATOM 2906 O O . VAL A 1 376 ? 10.195 2.297 -12.469 1 91.5 376 VAL A O 1
ATOM 2909 N N . LEU A 1 377 ? 11.008 2.451 -10.367 1 91.94 377 LEU A N 1
ATOM 2910 C CA . LEU A 1 377 ? 11.562 1.1 -10.352 1 91.94 377 LEU A CA 1
ATOM 2911 C C . LEU A 1 377 ? 10.461 0.062 -10.547 1 91.94 377 LEU A C 1
ATOM 2913 O O . LEU A 1 377 ? 10.633 -0.898 -11.305 1 91.94 377 LEU A O 1
ATOM 2917 N N . ALA A 1 378 ? 9.328 0.281 -9.898 1 93.75 378 ALA A N 1
ATOM 2918 C CA . ALA A 1 378 ? 8.203 -0.638 -10 1 93.75 378 ALA A CA 1
ATOM 2919 C C . ALA A 1 378 ? 7.652 -0.673 -11.422 1 93.75 378 ALA A C 1
ATOM 2921 O O . ALA A 1 378 ? 7.285 -1.737 -11.93 1 93.75 378 ALA A O 1
ATOM 2922 N N . ALA A 1 379 ? 7.562 0.473 -12.016 1 91.56 379 ALA A N 1
ATOM 2923 C CA . ALA A 1 379 ? 7.109 0.54 -13.406 1 91.56 379 ALA A CA 1
ATOM 2924 C C . ALA A 1 379 ? 8.023 -0.269 -14.32 1 91.56 379 ALA A C 1
ATOM 2926 O O . ALA A 1 379 ? 7.547 -1.003 -15.188 1 91.56 379 ALA A O 1
ATOM 2927 N N . GLY A 1 380 ? 9.305 -0.116 -14.133 1 88.69 380 GLY A N 1
ATOM 2928 C CA . GLY A 1 380 ? 10.242 -0.917 -14.898 1 88.69 380 GLY A CA 1
ATOM 2929 C C . GLY A 1 380 ? 10.07 -2.408 -14.68 1 88.69 380 GLY A C 1
ATOM 2930 O O . GLY A 1 380 ? 10.141 -3.193 -15.625 1 88.69 380 GLY A O 1
ATOM 2931 N N . ASN A 1 381 ? 9.93 -2.789 -13.484 1 91.94 381 ASN A N 1
ATOM 2932 C CA . ASN A 1 381 ? 9.711 -4.184 -13.125 1 91.94 381 ASN A CA 1
ATOM 2933 C C . ASN A 1 381 ? 8.477 -4.754 -13.812 1 91.94 381 ASN A C 1
ATOM 2935 O O . ASN A 1 381 ? 8.492 -5.887 -14.297 1 91.94 381 ASN A O 1
ATOM 2939 N N . GLU A 1 382 ? 7.418 -3.971 -13.914 1 92.56 382 GLU A N 1
ATOM 2940 C CA . GLU A 1 382 ? 6.188 -4.402 -14.57 1 92.56 382 GLU A CA 1
ATOM 2941 C C . GLU A 1 382 ? 6.418 -4.676 -16.047 1 92.56 382 GLU A C 1
ATOM 2943 O O . GLU A 1 382 ? 5.93 -5.676 -16.578 1 92.56 382 GLU A O 1
ATOM 2948 N N . VAL A 1 383 ? 7.121 -3.799 -16.656 1 89.5 383 VAL A N 1
ATOM 2949 C CA . VAL A 1 383 ? 7.434 -3.977 -18.062 1 89.5 383 VAL A CA 1
ATOM 2950 C C . VAL A 1 383 ? 8.281 -5.23 -18.25 1 89.5 383 VAL A C 1
ATOM 2952 O O . VAL A 1 383 ? 7.984 -6.066 -19.109 1 89.5 383 VAL A O 1
ATOM 2955 N N . SER A 1 384 ? 9.328 -5.398 -17.453 1 90.44 384 SER A N 1
ATOM 2956 C CA . SER A 1 384 ? 10.211 -6.551 -17.531 1 90.44 384 SER A CA 1
ATOM 2957 C C . SER A 1 384 ? 9.445 -7.855 -17.344 1 90.44 384 SER A C 1
ATOM 2959 O O . SER A 1 384 ? 9.672 -8.828 -18.062 1 90.44 384 SER A O 1
ATOM 2961 N N . ASN A 1 385 ? 8.547 -7.887 -16.453 1 93.44 385 ASN A N 1
ATOM 2962 C CA . ASN A 1 385 ? 7.754 -9.078 -16.188 1 93.44 385 ASN A CA 1
ATOM 2963 C C . ASN A 1 385 ? 6.812 -9.398 -17.344 1 93.44 385 ASN A C 1
ATOM 2965 O O . ASN A 1 385 ? 6.633 -10.562 -17.703 1 93.44 385 ASN A O 1
ATOM 2969 N N . ALA A 1 386 ? 6.184 -8.352 -17.891 1 92.06 386 ALA A N 1
ATOM 2970 C CA . ALA A 1 386 ? 5.301 -8.578 -19.031 1 92.06 386 ALA A CA 1
ATOM 2971 C C . ALA A 1 386 ? 6.066 -9.148 -20.219 1 92.06 386 ALA A C 1
ATOM 2973 O O . ALA A 1 386 ? 5.578 -10.047 -20.906 1 92.06 386 ALA A O 1
ATOM 2974 N N . LEU A 1 387 ? 7.254 -8.695 -20.406 1 89.69 387 LEU A N 1
ATOM 2975 C CA . LEU A 1 387 ? 8.07 -9.156 -21.516 1 89.69 387 LEU A CA 1
ATOM 2976 C C . LEU A 1 387 ? 8.477 -10.617 -21.328 1 89.69 387 LEU A C 1
ATOM 2978 O O . LEU A 1 387 ? 8.391 -11.406 -22.266 1 89.69 387 LEU A O 1
ATOM 2982 N N . ILE A 1 388 ? 8.914 -10.945 -20.156 1 92.5 388 ILE A N 1
ATOM 2983 C CA . ILE A 1 388 ? 9.336 -12.32 -19.938 1 92.5 388 ILE A CA 1
ATOM 2984 C C . ILE A 1 388 ? 8.117 -13.25 -19.969 1 92.5 388 ILE A C 1
ATOM 2986 O O . ILE A 1 388 ? 8.211 -14.391 -20.422 1 92.5 388 ILE A O 1
ATOM 2990 N N . GLN A 1 389 ? 6.973 -12.773 -19.516 1 94.31 389 GLN A N 1
ATOM 2991 C CA . GLN A 1 389 ? 5.738 -13.547 -19.625 1 94.31 389 GLN A CA 1
ATOM 2992 C C . GLN A 1 389 ? 5.387 -13.82 -21.078 1 94.31 389 GLN A C 1
ATOM 2994 O O . GLN A 1 389 ? 5.027 -14.945 -21.438 1 94.31 389 GLN A O 1
ATOM 2999 N N . TYR A 1 390 ? 5.5 -12.867 -21.938 1 93.19 390 TYR A N 1
ATOM 3000 C CA . TYR A 1 390 ? 5.219 -13.016 -23.359 1 93.19 390 TYR A CA 1
ATOM 3001 C C . TYR A 1 390 ? 6.133 -14.062 -23.984 1 93.19 390 TYR A C 1
ATOM 3003 O O . TYR A 1 390 ? 5.664 -14.992 -24.656 1 93.19 390 TYR A O 1
ATOM 3011 N N . ASN A 1 391 ? 7.395 -13.914 -23.75 1 92.31 391 ASN A N 1
ATOM 3012 C CA . ASN A 1 391 ? 8.375 -14.805 -24.344 1 92.31 391 ASN A CA 1
ATOM 3013 C C . ASN A 1 391 ? 8.18 -16.25 -23.875 1 92.31 391 ASN A C 1
ATOM 3015 O O . ASN A 1 391 ? 8.234 -17.172 -24.688 1 92.31 391 ASN A O 1
ATOM 3019 N N . SER A 1 392 ? 7.965 -16.391 -22.594 1 95.38 392 SER A N 1
ATOM 3020 C CA . SER A 1 392 ? 7.762 -17.719 -22.047 1 95.38 392 SER A CA 1
ATOM 3021 C C . SER A 1 392 ? 6.496 -18.359 -22.594 1 95.38 392 SER A C 1
ATOM 3023 O O . SER A 1 392 ? 6.508 -19.531 -22.984 1 95.38 392 SER A O 1
ATOM 3025 N N . ALA A 1 393 ? 5.43 -17.578 -22.656 1 96.25 393 ALA A N 1
ATOM 3026 C CA . ALA A 1 393 ? 4.168 -18.109 -23.172 1 96.25 393 ALA A CA 1
ATOM 3027 C C . ALA A 1 393 ? 4.297 -18.484 -24.641 1 96.25 393 ALA A C 1
ATOM 3029 O O . ALA A 1 393 ? 3.777 -19.516 -25.078 1 96.25 393 ALA A O 1
ATOM 3030 N N . GLU A 1 394 ? 4.984 -17.703 -25.422 1 94.19 394 GLU A N 1
ATOM 3031 C CA . GLU A 1 394 ? 5.211 -17.969 -26.828 1 94.19 394 GLU A CA 1
ATOM 3032 C C . GLU A 1 394 ? 6.016 -19.266 -27.016 1 94.19 394 GLU A C 1
ATOM 3034 O O . GLU A 1 394 ? 5.656 -20.109 -27.828 1 94.19 394 GLU A O 1
ATOM 3039 N N . GLU A 1 395 ? 7.07 -19.391 -26.25 1 95.88 395 GLU A N 1
ATOM 3040 C CA . GLU A 1 395 ? 7.906 -20.578 -26.328 1 95.88 395 GLU A CA 1
ATOM 3041 C C . GLU A 1 395 ? 7.117 -21.828 -25.953 1 95.88 395 GLU A C 1
ATOM 3043 O O . GLU A 1 395 ? 7.156 -22.828 -26.656 1 95.88 395 GLU A O 1
ATOM 3048 N N . LYS A 1 396 ? 6.32 -21.766 -24.906 1 97.31 396 LYS A N 1
ATOM 3049 C CA . LYS A 1 396 ? 5.539 -22.906 -24.438 1 97.31 396 LYS A CA 1
ATOM 3050 C C . LYS A 1 396 ? 4.457 -23.266 -25.453 1 97.31 396 LYS A C 1
ATOM 3052 O O . LYS A 1 396 ? 4.254 -24.453 -25.75 1 97.31 396 LYS A O 1
ATOM 3057 N N . SER A 1 397 ? 3.812 -22.281 -25.969 1 96.81 397 SER A N 1
ATOM 3058 C CA . SER A 1 397 ? 2.766 -22.516 -26.953 1 96.81 397 SER A CA 1
ATOM 3059 C C . SER A 1 397 ? 3.309 -23.266 -28.172 1 96.81 397 SER A C 1
ATOM 3061 O O . SER A 1 397 ? 2.676 -24.203 -28.672 1 96.81 397 SER A O 1
ATOM 3063 N N . LYS A 1 398 ? 4.469 -22.938 -28.641 1 97.31 398 LYS A N 1
ATOM 3064 C CA . LYS A 1 398 ? 5.082 -23.594 -29.797 1 97.31 398 LYS A CA 1
ATOM 3065 C C . LYS A 1 398 ? 5.422 -25.047 -29.484 1 97.31 398 LYS A C 1
ATOM 3067 O O . LYS A 1 398 ? 5.172 -25.938 -30.297 1 97.31 398 LYS A O 1
ATOM 3072 N N . ILE A 1 399 ? 5.949 -25.234 -28.297 1 98 399 ILE A N 1
ATOM 3073 C CA . ILE A 1 399 ? 6.293 -26.594 -27.891 1 98 399 ILE A CA 1
ATOM 3074 C C . ILE A 1 399 ? 5.023 -27.438 -27.766 1 98 399 ILE A C 1
ATOM 3076 O O . ILE A 1 399 ? 4.977 -28.578 -28.234 1 98 399 ILE A O 1
ATOM 3080 N N . GLU A 1 400 ? 3.98 -26.859 -27.203 1 98 400 GLU A N 1
ATOM 3081 C CA . GLU A 1 400 ? 2.721 -27.562 -26.969 1 98 400 GLU A CA 1
ATOM 3082 C C . GLU A 1 400 ? 2.014 -27.875 -28.297 1 98 400 GLU A C 1
ATOM 3084 O O . GLU A 1 400 ? 1.353 -28.906 -28.422 1 98 400 GLU A O 1
ATOM 3089 N N . ALA A 1 401 ? 2.164 -27.031 -29.281 1 97.44 401 ALA A N 1
ATOM 3090 C CA . ALA A 1 401 ? 1.598 -27.297 -30.609 1 97.44 401 ALA A CA 1
ATOM 3091 C C . ALA A 1 401 ? 2.203 -28.562 -31.203 1 97.44 401 ALA A C 1
ATOM 3093 O O . ALA A 1 401 ? 1.484 -29.406 -31.766 1 97.44 401 ALA A O 1
ATOM 3094 N N . LYS A 1 402 ? 3.49 -28.719 -31.094 1 97.75 402 LYS A N 1
ATOM 3095 C CA . LYS A 1 402 ? 4.152 -29.938 -31.562 1 97.75 402 LYS A CA 1
ATOM 3096 C C . LYS A 1 402 ? 3.693 -31.156 -30.766 1 97.75 402 LYS A C 1
ATOM 3098 O O . LYS A 1 402 ? 3.447 -32.219 -31.328 1 97.75 402 LYS A O 1
ATOM 3103 N N . GLN A 1 403 ? 3.559 -30.969 -29.5 1 97.5 403 GLN A N 1
ATOM 3104 C CA . GLN A 1 403 ? 3.133 -32.031 -28.609 1 97.5 403 GLN A CA 1
ATOM 3105 C C . GLN A 1 403 ? 1.724 -32.5 -28.953 1 97.5 403 GLN A C 1
ATOM 3107 O O . GLN A 1 403 ? 1.437 -33.719 -28.906 1 97.5 403 GLN A O 1
ATOM 3112 N N . ILE A 1 404 ? 0.863 -31.578 -29.25 1 97.62 404 ILE A N 1
ATOM 3113 C CA . ILE A 1 404 ? -0.518 -31.906 -29.594 1 97.62 404 ILE A CA 1
ATOM 3114 C C . ILE A 1 404 ? -0.552 -32.75 -30.875 1 97.62 404 ILE A C 1
ATOM 3116 O O . ILE A 1 404 ? -1.301 -33.719 -30.953 1 97.62 404 ILE A O 1
ATOM 3120 N N . GLU A 1 405 ? 0.243 -32.438 -31.859 1 97.38 405 GLU A N 1
ATOM 3121 C CA . GLU A 1 405 ? 0.299 -33.219 -33.094 1 97.38 405 GLU A CA 1
ATOM 3122 C C . GLU A 1 405 ? 0.708 -34.656 -32.812 1 97.38 405 GLU A C 1
ATOM 3124 O O . GLU A 1 405 ? 0.092 -35.594 -33.312 1 97.38 405 GLU A O 1
ATOM 3129 N N . VAL A 1 406 ? 1.678 -34.75 -31.984 1 97.31 406 VAL A N 1
ATOM 3130 C CA . VAL A 1 406 ? 2.172 -36.062 -31.625 1 97.31 406 VAL A CA 1
ATOM 3131 C C . VAL A 1 406 ? 1.086 -36.844 -30.859 1 97.31 406 VAL A C 1
ATOM 3133 O O . VAL A 1 406 ? 0.862 -38.031 -31.125 1 97.31 406 VAL A O 1
ATOM 3136 N N . LEU A 1 407 ? 0.359 -36.219 -29.969 1 96.94 407 LEU A N 1
ATOM 3137 C CA . LEU A 1 407 ? -0.632 -36.875 -29.125 1 96.94 407 LEU A CA 1
ATOM 3138 C C . LEU A 1 407 ? -1.887 -37.219 -29.906 1 96.94 407 LEU A C 1
ATOM 3140 O O . LEU A 1 407 ? -2.537 -38.219 -29.641 1 96.94 407 LEU A O 1
ATOM 3144 N N . LYS A 1 408 ? -2.236 -36.406 -30.891 1 96.06 408 LYS A N 1
ATOM 3145 C CA . LYS A 1 408 ? -3.342 -36.75 -31.781 1 96.06 408 LYS A CA 1
ATOM 3146 C C . LYS A 1 408 ? -3.059 -38.031 -32.531 1 96.06 408 LYS A C 1
ATOM 3148 O O . LYS A 1 408 ? -3.922 -38.906 -32.625 1 96.06 408 LYS A O 1
ATOM 3153 N N . GLN A 1 409 ? -1.867 -38.125 -33.094 1 96.12 409 GLN A N 1
ATOM 3154 C CA . GLN A 1 409 ? -1.463 -39.344 -33.75 1 96.12 409 GLN A CA 1
ATOM 3155 C C . GLN A 1 409 ? -1.467 -40.531 -32.781 1 96.12 409 GLN A C 1
ATOM 3157 O O . GLN A 1 409 ? -1.871 -41.625 -33.125 1 96.12 409 GLN A O 1
ATOM 3162 N N . ASN A 1 410 ? -1.061 -40.281 -31.578 1 94.56 410 ASN A N 1
ATOM 3163 C CA . ASN A 1 410 ? -1.031 -41.312 -30.562 1 94.56 410 ASN A CA 1
ATOM 3164 C C . ASN A 1 410 ? -2.432 -41.844 -30.25 1 94.56 410 ASN A C 1
ATOM 3166 O O . ASN A 1 410 ? -2.625 -43.031 -30.109 1 94.56 410 ASN A O 1
ATOM 3170 N N . VAL A 1 411 ? -3.383 -41 -30.094 1 93.81 411 VAL A N 1
ATOM 3171 C CA . VAL A 1 411 ? -4.766 -41.406 -29.859 1 93.81 411 VAL A CA 1
ATOM 3172 C C . VAL A 1 411 ? -5.266 -42.25 -31.031 1 93.81 411 VAL A C 1
ATOM 3174 O O . VAL A 1 411 ? -5.84 -43.312 -30.828 1 93.81 411 VAL A O 1
ATOM 3177 N N . ASN A 1 412 ? -5.031 -41.844 -32.25 1 93.31 412 ASN A N 1
ATOM 3178 C CA . ASN A 1 412 ? -5.469 -42.562 -33.438 1 93.31 412 ASN A CA 1
ATOM 3179 C C . ASN A 1 412 ? -4.836 -43.969 -33.5 1 93.31 412 ASN A C 1
ATOM 3181 O O . ASN A 1 412 ? -5.535 -44.969 -33.688 1 93.31 412 ASN A O 1
ATOM 3185 N N . ASP A 1 413 ? -3.514 -43.938 -33.281 1 91.81 413 ASP A N 1
ATOM 3186 C CA . ASP A 1 413 ? -2.795 -45.219 -33.406 1 91.81 413 ASP A CA 1
ATOM 3187 C C . ASP A 1 413 ? -3.227 -46.188 -32.312 1 91.81 413 ASP A C 1
ATOM 3189 O O . ASP A 1 413 ? -3.377 -47.375 -32.531 1 91.81 413 ASP A O 1
ATOM 3193 N N . THR A 1 414 ? -3.396 -45.688 -31.078 1 90.31 414 THR A N 1
ATOM 3194 C CA . THR A 1 414 ? -3.793 -46.562 -29.969 1 90.31 414 THR A CA 1
ATOM 3195 C C . THR A 1 414 ? -5.219 -47.062 -30.172 1 90.31 414 THR A C 1
ATOM 3197 O O . THR A 1 414 ? -5.531 -48.219 -29.812 1 90.31 414 THR A O 1
ATOM 3200 N N . ARG A 1 415 ? -6.094 -46.344 -30.703 1 87.62 415 ARG A N 1
ATOM 3201 C CA . ARG A 1 415 ? -7.457 -46.781 -31 1 87.62 415 ARG A CA 1
ATOM 3202 C C . ARG A 1 415 ? -7.477 -47.875 -32.062 1 87.62 415 ARG A C 1
ATOM 3204 O O . ARG A 1 415 ? -8.234 -48.844 -31.969 1 87.62 415 ARG A O 1
ATOM 3211 N N . GLU A 1 416 ? -6.625 -47.719 -33.094 1 86.31 416 GLU A N 1
ATOM 3212 C CA . GLU A 1 416 ? -6.523 -48.75 -34.156 1 86.31 416 GLU A CA 1
ATOM 3213 C C . GLU A 1 416 ? -6.004 -50.062 -33.594 1 86.31 416 GLU A C 1
ATOM 3215 O O . GLU A 1 416 ? -6.5 -51.125 -33.938 1 86.31 416 GLU A O 1
ATOM 3220 N N . LEU A 1 417 ? -5.051 -49.938 -32.688 1 83.5 417 LEU A N 1
ATOM 3221 C CA . LEU A 1 417 ? -4.473 -51.125 -32.094 1 83.5 417 LEU A CA 1
ATOM 3222 C C . LEU A 1 417 ? -5.488 -51.812 -31.172 1 83.5 417 LEU A C 1
ATOM 3224 O O . LEU A 1 417 ? -5.504 -53.062 -31.078 1 83.5 417 LEU A O 1
ATOM 3228 N N . MET A 1 418 ? -6.227 -51.031 -30.406 1 80.25 418 MET A N 1
ATOM 3229 C CA . MET A 1 418 ? -7.238 -51.594 -29.516 1 80.25 418 MET A CA 1
ATOM 3230 C C . MET A 1 418 ? -8.258 -52.406 -30.312 1 80.25 418 MET A C 1
ATOM 3232 O O . MET A 1 418 ? -8.742 -53.438 -29.828 1 80.25 418 MET A O 1
ATOM 3236 N N . ALA A 1 419 ? -8.469 -52.062 -31.5 1 73.38 419 ALA A N 1
ATOM 3237 C CA . ALA A 1 419 ? -9.398 -52.781 -32.344 1 73.38 419 ALA A CA 1
ATOM 3238 C C . ALA A 1 419 ? -8.812 -54.125 -32.781 1 73.38 419 ALA A C 1
ATOM 3240 O O . ALA A 1 419 ? -9.547 -55.094 -33 1 73.38 419 ALA A O 1
ATOM 3241 N N . SER A 1 420 ? -7.535 -54.188 -32.812 1 70.06 420 SER A N 1
ATOM 3242 C CA . SER A 1 420 ? -6.906 -55.406 -33.312 1 70.06 420 SER A CA 1
ATOM 3243 C C . SER A 1 420 ? -6.383 -56.281 -32.188 1 70.06 420 SER A C 1
ATOM 3245 O O . SER A 1 420 ? -6.227 -57.5 -32.344 1 70.06 420 SER A O 1
ATOM 3247 N N . ALA A 1 421 ? -5.867 -55.562 -31.047 1 62.44 421 ALA A N 1
ATOM 3248 C CA . ALA A 1 421 ? -5.215 -56.312 -29.984 1 62.44 421 ALA A CA 1
ATOM 3249 C C . ALA A 1 421 ? -5.797 -55.938 -28.625 1 62.44 421 ALA A C 1
ATOM 3251 O O . ALA A 1 421 ? -6.219 -54.812 -28.406 1 62.44 421 ALA A O 1
ATOM 3252 N N . ASN A 1 422 ? -6.348 -56.906 -27.688 1 53.91 422 ASN A N 1
ATOM 3253 C CA . ASN A 1 422 ? -7.09 -56.75 -26.438 1 53.91 422 ASN A CA 1
ATOM 3254 C C . ASN A 1 422 ? -6.328 -55.906 -25.422 1 53.91 422 ASN A C 1
ATOM 3256 O O . ASN A 1 422 ? -6.875 -55.531 -24.391 1 53.91 422 ASN A O 1
ATOM 3260 N N . SER A 1 423 ? -4.996 -55.719 -25.453 1 56.59 423 SER A N 1
ATOM 3261 C CA . SER A 1 423 ? -4.277 -55.281 -24.25 1 56.59 423 SER A CA 1
ATOM 3262 C C . SER A 1 423 ? -4.008 -53.781 -24.281 1 56.59 423 SER A C 1
ATOM 3264 O O . SER A 1 423 ? -3.287 -53.25 -23.438 1 56.59 423 SER A O 1
ATOM 3266 N N . THR A 1 424 ? -5.035 -52.969 -25.031 1 76.5 424 THR A N 1
ATOM 3267 C CA . THR A 1 424 ? -4.453 -51.656 -25.266 1 76.5 424 THR A CA 1
ATOM 3268 C C . THR A 1 424 ? -5.414 -50.562 -24.812 1 76.5 424 THR A C 1
ATOM 3270 O O . THR A 1 424 ? -5.246 -49.406 -25.172 1 76.5 424 THR A O 1
ATOM 3273 N N . TYR A 1 425 ? -6.363 -51.031 -23.812 1 79.38 425 TYR A N 1
ATOM 3274 C CA . TYR A 1 425 ? -7.348 -50 -23.469 1 79.38 425 TYR A CA 1
ATOM 3275 C C . TYR A 1 425 ? -6.73 -48.906 -22.609 1 79.38 425 TYR A C 1
ATOM 3277 O O . TYR A 1 425 ? -7.078 -47.75 -22.734 1 79.38 425 TYR A O 1
ATOM 3285 N N . LEU A 1 426 ? -5.848 -49.25 -21.719 1 81.56 426 LEU A N 1
ATOM 3286 C CA . LEU A 1 426 ? -5.18 -48.312 -20.859 1 81.56 426 LEU A CA 1
ATOM 3287 C C . LEU A 1 426 ? -4.383 -47.281 -21.672 1 81.56 426 LEU A C 1
ATOM 3289 O O . LEU A 1 426 ? -4.312 -46.125 -21.312 1 81.56 426 LEU A O 1
ATOM 3293 N N . GLU A 1 427 ? -3.896 -47.75 -22.766 1 85.88 427 GLU A N 1
ATOM 3294 C CA . GLU A 1 427 ? -3.123 -46.875 -23.641 1 85.88 427 GLU A CA 1
ATOM 3295 C C . GLU A 1 427 ? -4.016 -45.812 -24.297 1 85.88 427 GLU A C 1
ATOM 3297 O O . GLU A 1 427 ? -3.623 -44.656 -24.422 1 85.88 427 GLU A O 1
ATOM 3302 N N . VAL A 1 428 ? -5.199 -46.25 -24.672 1 88.06 428 VAL A N 1
ATOM 3303 C CA . VAL A 1 428 ? -6.133 -45.344 -25.312 1 88.06 428 VAL A CA 1
ATOM 3304 C C . VAL A 1 428 ? -6.562 -44.25 -24.312 1 88.06 428 VAL A C 1
ATOM 3306 O O . VAL A 1 428 ? -6.527 -43.062 -24.625 1 88.06 428 VAL A O 1
ATOM 3309 N N . ILE A 1 429 ? -6.918 -44.688 -23.109 1 88.81 429 ILE A N 1
ATOM 3310 C CA . ILE A 1 429 ? -7.418 -43.781 -22.078 1 88.81 429 ILE A CA 1
ATOM 3311 C C . ILE A 1 429 ? -6.316 -42.781 -21.672 1 88.81 429 ILE A C 1
ATOM 3313 O O . ILE A 1 429 ? -6.562 -41.594 -21.547 1 88.81 429 ILE A O 1
ATOM 3317 N N . THR A 1 430 ? -5.141 -43.281 -21.469 1 89.88 430 THR A N 1
ATOM 3318 C CA . THR A 1 430 ? -4.004 -42.438 -21.125 1 89.88 430 THR A CA 1
ATOM 3319 C C . THR A 1 430 ? -3.695 -41.469 -22.266 1 89.88 430 THR A C 1
ATOM 3321 O O . THR A 1 430 ? -3.365 -40.281 -22 1 89.88 430 THR A O 1
ATOM 3324 N N . ALA A 1 431 ? -3.764 -41.938 -23.5 1 91.94 431 ALA A N 1
ATOM 3325 C CA . ALA A 1 431 ? -3.525 -41.062 -24.656 1 91.94 431 ALA A CA 1
ATOM 3326 C C . ALA A 1 431 ? -4.551 -39.938 -24.719 1 91.94 431 ALA A C 1
ATOM 3328 O O . ALA A 1 431 ? -4.191 -38.781 -24.953 1 91.94 431 ALA A O 1
ATOM 3329 N N . GLU A 1 432 ? -5.797 -40.312 -24.516 1 93.31 432 GLU A N 1
ATOM 3330 C CA . GLU A 1 432 ? -6.867 -39.312 -24.531 1 93.31 432 GLU A CA 1
ATOM 3331 C C . GLU A 1 432 ? -6.68 -38.281 -23.438 1 93.31 432 GLU A C 1
ATOM 3333 O O . GLU A 1 432 ? -6.809 -37.062 -23.672 1 93.31 432 GLU A O 1
ATOM 3338 N N . SER A 1 433 ? -6.391 -38.75 -22.281 1 93.69 433 SER A N 1
ATOM 3339 C CA . SER A 1 433 ? -6.18 -37.844 -21.141 1 93.69 433 SER A CA 1
ATOM 3340 C C . SER A 1 433 ? -4.996 -36.938 -21.375 1 93.69 433 SER A C 1
ATOM 3342 O O . SER A 1 433 ? -5.066 -35.719 -21.078 1 93.69 433 SER A O 1
ATOM 3344 N N . SER A 1 434 ? -3.936 -37.438 -21.844 1 94.19 434 SER A N 1
ATOM 3345 C CA . SER A 1 434 ? -2.752 -36.656 -22.141 1 94.19 434 SER A CA 1
ATOM 3346 C C . SER A 1 434 ? -3.047 -35.594 -23.188 1 94.19 434 SER A C 1
ATOM 3348 O O . SER A 1 434 ? -2.621 -34.438 -23.062 1 94.19 434 SER A O 1
ATOM 3350 N N . LEU A 1 435 ? -3.764 -35.969 -24.281 1 95.81 435 LEU A N 1
ATOM 3351 C CA . LEU A 1 435 ? -4.129 -35.031 -25.328 1 95.81 435 LEU A CA 1
ATOM 3352 C C . LEU A 1 435 ? -4.965 -33.875 -24.766 1 95.81 435 LEU A C 1
ATOM 3354 O O . LEU A 1 435 ? -4.672 -32.719 -25.016 1 95.81 435 LEU A O 1
ATOM 3358 N N . LEU A 1 436 ? -5.977 -34.219 -23.984 1 95.75 436 LEU A N 1
ATOM 3359 C CA . LEU A 1 436 ? -6.848 -33.188 -23.391 1 95.75 436 LEU A CA 1
ATOM 3360 C C . LEU A 1 436 ? -6.043 -32.219 -22.547 1 95.75 436 LEU A C 1
ATOM 3362 O O . LEU A 1 436 ? -6.195 -31 -22.688 1 95.75 436 LEU A O 1
ATOM 3366 N N . ASN A 1 437 ? -5.188 -32.75 -21.688 1 95.62 437 ASN A N 1
ATOM 3367 C CA . ASN A 1 437 ? -4.41 -31.922 -20.766 1 95.62 437 ASN A CA 1
ATOM 3368 C C . ASN A 1 437 ? -3.52 -30.938 -21.531 1 95.62 437 ASN A C 1
ATOM 3370 O O . ASN A 1 437 ? -3.461 -29.75 -21.188 1 95.62 437 ASN A O 1
ATOM 3374 N N . VAL A 1 438 ? -2.826 -31.375 -22.516 1 96.88 438 VAL A N 1
ATOM 3375 C CA . VAL A 1 438 ? -1.908 -30.516 -23.266 1 96.88 438 VAL A CA 1
ATOM 3376 C C . VAL A 1 438 ? -2.697 -29.5 -24.078 1 96.88 438 VAL A C 1
ATOM 3378 O O . VAL A 1 438 ? -2.266 -28.359 -24.25 1 96.88 438 VAL A O 1
ATOM 3381 N N . GLN A 1 439 ? -3.85 -29.922 -24.641 1 96.88 439 GLN A N 1
ATOM 3382 C CA . GLN A 1 439 ? -4.699 -28.969 -25.359 1 96.88 439 GLN A CA 1
ATOM 3383 C C . GLN A 1 439 ? -5.152 -27.844 -24.438 1 96.88 439 GLN A C 1
ATOM 3385 O O . GLN A 1 439 ? -5.113 -26.672 -24.828 1 96.88 439 GLN A O 1
ATOM 3390 N N . LEU A 1 440 ? -5.539 -28.156 -23.25 1 96.69 440 LEU A N 1
ATOM 3391 C CA . LEU A 1 440 ? -5.984 -27.156 -22.281 1 96.69 440 LEU A CA 1
ATOM 3392 C C . LEU A 1 440 ? -4.832 -26.234 -21.891 1 96.69 440 LEU A C 1
ATOM 3394 O O . LEU A 1 440 ? -5.016 -25.016 -21.766 1 96.69 440 LEU A O 1
ATOM 3398 N N . THR A 1 441 ? -3.666 -26.766 -21.703 1 96.88 441 THR A N 1
ATOM 3399 C CA . THR A 1 441 ? -2.512 -25.969 -21.297 1 96.88 441 THR A CA 1
ATOM 3400 C C . THR A 1 441 ? -2.07 -25.047 -22.422 1 96.88 441 THR A C 1
ATOM 3402 O O . THR A 1 441 ? -1.646 -23.906 -22.172 1 96.88 441 THR A O 1
ATOM 3405 N N . LYS A 1 442 ? -2.107 -25.531 -23.656 1 97.5 442 LYS A N 1
ATOM 3406 C CA . LYS A 1 442 ? -1.758 -24.641 -24.766 1 97.5 442 LYS A CA 1
ATOM 3407 C C . LYS A 1 442 ? -2.697 -23.438 -24.828 1 97.5 442 LYS A C 1
ATOM 3409 O O . LYS A 1 442 ? -2.254 -22.312 -25.031 1 97.5 442 LYS A O 1
ATOM 3414 N N . ILE A 1 443 ? -4.016 -23.703 -24.656 1 97.56 443 ILE A N 1
ATOM 3415 C CA . ILE A 1 443 ? -4.996 -22.625 -24.672 1 97.56 443 ILE A CA 1
ATOM 3416 C C . ILE A 1 443 ? -4.68 -21.625 -23.562 1 97.56 443 ILE A C 1
ATOM 3418 O O . ILE A 1 443 ? -4.742 -20.422 -23.781 1 97.56 443 ILE A O 1
ATOM 3422 N N . ALA A 1 444 ? -4.328 -22.125 -22.391 1 97.12 444 ALA A N 1
ATOM 3423 C CA . ALA A 1 444 ? -3.971 -21.281 -21.25 1 97.12 444 ALA A CA 1
ATOM 3424 C C . ALA A 1 444 ? -2.727 -20.438 -21.562 1 97.12 444 ALA A C 1
ATOM 3426 O O . ALA A 1 444 ? -2.656 -19.266 -21.203 1 97.12 444 ALA A O 1
ATOM 3427 N N . ASP A 1 445 ? -1.741 -21.047 -22.219 1 97.31 445 ASP A N 1
ATOM 3428 C CA . ASP A 1 445 ? -0.512 -20.328 -22.547 1 97.31 445 ASP A CA 1
ATOM 3429 C C . ASP A 1 445 ? -0.747 -19.328 -23.672 1 97.31 445 ASP A C 1
ATOM 3431 O O . ASP A 1 445 ? -0.137 -18.266 -23.703 1 97.31 445 ASP A O 1
ATOM 3435 N N . ASP A 1 446 ? -1.633 -19.703 -24.609 1 96.38 446 ASP A N 1
ATOM 3436 C CA . ASP A 1 446 ? -2.041 -18.734 -25.625 1 96.38 446 ASP A CA 1
ATOM 3437 C C . ASP A 1 446 ? -2.707 -17.516 -24.984 1 96.38 446 ASP A C 1
ATOM 3439 O O . ASP A 1 446 ? -2.422 -16.375 -25.359 1 96.38 446 ASP A O 1
ATOM 3443 N N . PHE A 1 447 ? -3.541 -17.75 -24.047 1 97.12 447 PHE A N 1
ATOM 3444 C CA . PHE A 1 447 ? -4.168 -16.688 -23.281 1 97.12 447 PHE A CA 1
ATOM 3445 C C . PHE A 1 447 ? -3.119 -15.875 -22.531 1 97.12 447 PHE A C 1
ATOM 3447 O O . PHE A 1 447 ? -3.189 -14.648 -22.484 1 97.12 447 PHE A O 1
ATOM 3454 N N . SER A 1 448 ? -2.17 -16.594 -21.891 1 97.38 448 SER A N 1
ATOM 3455 C CA . SER A 1 448 ? -1.11 -15.922 -21.141 1 97.38 448 SER A CA 1
ATOM 3456 C C . SER A 1 448 ? -0.315 -14.977 -22.031 1 97.38 448 SER A C 1
ATOM 3458 O O . SER A 1 448 ? 0.109 -13.906 -21.594 1 97.38 448 SER A O 1
ATOM 3460 N N . LYS A 1 449 ? -0.084 -15.352 -23.219 1 95.38 449 LYS A N 1
ATOM 3461 C CA . LYS A 1 449 ? 0.589 -14.5 -24.188 1 95.38 449 LYS A CA 1
ATOM 3462 C C . LYS A 1 449 ? -0.206 -13.219 -24.438 1 95.38 449 LYS A C 1
ATOM 3464 O O . LYS A 1 449 ? 0.357 -12.125 -24.453 1 95.38 449 LYS A O 1
ATOM 3469 N N . MET A 1 450 ? -1.47 -13.367 -24.609 1 96.12 450 MET A N 1
ATOM 3470 C CA . MET A 1 450 ? -2.344 -12.211 -24.812 1 96.12 450 MET A CA 1
ATOM 3471 C C . MET A 1 450 ? -2.35 -11.312 -23.578 1 96.12 450 MET A C 1
ATOM 3473 O O . MET A 1 450 ? -2.273 -10.094 -23.703 1 96.12 450 MET A O 1
ATOM 3477 N N . GLN A 1 451 ? -2.412 -11.93 -22.438 1 96.81 451 GLN A N 1
ATOM 3478 C CA . GLN A 1 451 ? -2.385 -11.188 -21.188 1 96.81 451 GLN A CA 1
ATOM 3479 C C . GLN A 1 451 ? -1.098 -10.383 -21.047 1 96.81 451 GLN A C 1
ATOM 3481 O O . GLN A 1 451 ? -1.113 -9.258 -20.547 1 96.81 451 GLN A O 1
ATOM 3486 N N . ALA A 1 452 ? -0.014 -10.984 -21.453 1 95.19 452 ALA A N 1
ATOM 3487 C CA . ALA A 1 452 ? 1.276 -10.305 -21.391 1 95.19 452 ALA A CA 1
ATOM 3488 C C . ALA A 1 452 ? 1.267 -9.047 -22.25 1 95.19 452 ALA A C 1
ATOM 3490 O O . ALA A 1 452 ? 1.816 -8.016 -21.859 1 95.19 452 ALA A O 1
ATOM 3491 N N . VAL A 1 453 ? 0.651 -9.109 -23.391 1 93.88 453 VAL A N 1
ATOM 3492 C CA . VAL A 1 453 ? 0.562 -7.961 -24.281 1 93.88 453 VAL A CA 1
ATOM 3493 C C . VAL A 1 453 ? -0.289 -6.871 -23.641 1 93.88 453 VAL A C 1
ATOM 3495 O O . VAL A 1 453 ? 0.088 -5.695 -23.641 1 93.88 453 VAL A O 1
ATOM 3498 N N . VAL A 1 454 ? -1.439 -7.273 -23.078 1 95.81 454 VAL A N 1
ATOM 3499 C CA . VAL A 1 454 ? -2.322 -6.332 -22.406 1 95.81 454 VAL A CA 1
ATOM 3500 C C . VAL A 1 454 ? -1.582 -5.672 -21.25 1 95.81 454 VAL A C 1
ATOM 3502 O O . VAL A 1 454 ? -1.623 -4.449 -21.094 1 95.81 454 VAL A O 1
ATOM 3505 N N . ASN A 1 455 ? -0.892 -6.508 -20.484 1 93.69 455 ASN A N 1
ATOM 3506 C CA . ASN A 1 455 ? -0.148 -6.012 -19.328 1 93.69 455 ASN A CA 1
ATOM 3507 C C . ASN A 1 455 ? 0.994 -5.09 -19.75 1 93.69 455 ASN A C 1
ATOM 3509 O O . ASN A 1 455 ? 1.276 -4.098 -19.078 1 93.69 455 ASN A O 1
ATOM 3513 N N . LEU A 1 456 ? 1.651 -5.461 -20.812 1 90.5 456 LEU A N 1
ATOM 3514 C CA . LEU A 1 456 ? 2.723 -4.621 -21.344 1 90.5 456 LEU A CA 1
ATOM 3515 C C . LEU A 1 456 ? 2.186 -3.266 -21.781 1 90.5 456 LEU A C 1
ATOM 3517 O O . LEU A 1 456 ? 2.783 -2.229 -21.484 1 90.5 456 LEU A O 1
ATOM 3521 N N . TYR A 1 457 ? 1.078 -3.281 -22.5 1 90.12 457 TYR A N 1
ATOM 3522 C CA . TYR A 1 457 ? 0.438 -2.055 -22.953 1 90.12 457 TYR A CA 1
ATOM 3523 C C . TYR A 1 457 ? 0.108 -1.141 -21.781 1 90.12 457 TYR A C 1
ATOM 3525 O O . TYR A 1 457 ? 0.422 0.052 -21.812 1 90.12 457 TYR A O 1
ATOM 3533 N N . SER A 1 458 ? -0.464 -1.716 -20.719 1 91.38 458 SER A N 1
ATOM 3534 C CA . SER A 1 458 ? -0.814 -0.965 -19.516 1 91.38 458 SER A CA 1
ATOM 3535 C C . SER A 1 458 ? 0.432 -0.484 -18.781 1 91.38 458 SER A C 1
ATOM 3537 O O . SER A 1 458 ? 0.484 0.657 -18.328 1 91.38 458 SER A O 1
ATOM 3539 N N . ALA A 1 459 ? 1.432 -1.322 -18.688 1 90.12 459 ALA A N 1
ATOM 3540 C CA . ALA A 1 459 ? 2.664 -1.013 -17.969 1 90.12 459 ALA A CA 1
ATOM 3541 C C . ALA A 1 459 ? 3.408 0.144 -18.625 1 90.12 459 ALA A C 1
ATOM 3543 O O . ALA A 1 459 ? 4.113 0.902 -17.953 1 90.12 459 ALA A O 1
ATOM 3544 N N . LEU A 1 460 ? 3.186 0.306 -19.906 1 87.12 460 LEU A N 1
ATOM 3545 C CA . LEU A 1 460 ? 3.854 1.366 -20.656 1 87.12 460 LEU A CA 1
ATOM 3546 C C . LEU A 1 460 ? 3.01 2.637 -20.656 1 87.12 460 LEU A C 1
ATOM 3548 O O . LEU A 1 460 ? 3.438 3.664 -21.188 1 87.12 460 LEU A O 1
ATOM 3552 N N . GLY A 1 461 ? 1.805 2.533 -20.078 1 87.25 461 GLY A N 1
ATOM 3553 C CA . GLY A 1 461 ? 0.942 3.701 -20 1 87.25 461 GLY A CA 1
ATOM 3554 C C . GLY A 1 461 ? -0.052 3.793 -21.141 1 87.25 461 GLY A C 1
ATOM 3555 O O . GLY A 1 461 ? -0.596 4.863 -21.406 1 87.25 461 GLY A O 1
ATOM 3556 N N . GLY A 1 462 ? -0.228 2.691 -21.828 1 86.12 462 GLY A N 1
ATOM 3557 C CA . GLY A 1 462 ? -1.186 2.67 -22.938 1 86.12 462 GLY A CA 1
ATOM 3558 C C . GLY A 1 462 ? -2.623 2.828 -22.469 1 86.12 462 GLY A C 1
ATOM 3559 O O . GLY A 1 462 ? -2.961 2.461 -21.344 1 86.12 462 GLY A O 1
ATOM 3560 N N . GLY A 1 463 ? -3.488 3.404 -23.406 1 85.25 463 GLY A N 1
ATOM 3561 C CA . GLY A 1 463 ? -4.898 3.584 -23.109 1 85.25 463 GLY A CA 1
ATOM 3562 C C . GLY A 1 463 ? -5.211 4.945 -22.516 1 85.25 463 GLY A C 1
ATOM 3563 O O . GLY A 1 463 ? -6.367 5.238 -22.188 1 85.25 463 GLY A O 1
ATOM 3564 N N . ALA A 1 464 ? -4.188 5.734 -22.422 1 84 464 ALA A N 1
ATOM 3565 C CA . ALA A 1 464 ? -4.355 7.062 -21.828 1 84 464 ALA A CA 1
ATOM 3566 C C . ALA A 1 464 ? -5.129 7.98 -22.781 1 84 464 ALA A C 1
ATOM 3568 O O . ALA A 1 464 ? -5.734 8.961 -22.344 1 84 464 ALA A O 1
ATOM 3569 N N . LYS A 1 465 ? -5.062 7.738 -24.062 1 76.19 465 LYS A N 1
ATOM 3570 C CA . LYS A 1 465 ? -5.75 8.555 -25.062 1 76.19 465 LYS A CA 1
ATOM 3571 C C . LYS A 1 465 ? -6.977 7.832 -25.609 1 76.19 465 LYS A C 1
ATOM 3573 O O . LYS A 1 465 ? -6.969 6.605 -25.766 1 76.19 465 LYS A O 1
ATOM 3578 N N . MET B 1 1 ? -16.203 34.219 63.25 1 48.88 1 MET B N 1
ATOM 3579 C CA . MET B 1 1 ? -16.891 33.125 62.562 1 48.88 1 MET B CA 1
ATOM 3580 C C . MET B 1 1 ? -16.75 33.219 61.062 1 48.88 1 MET B C 1
ATOM 3582 O O . MET B 1 1 ? -16.875 32.219 60.344 1 48.88 1 MET B O 1
ATOM 3586 N N . LYS B 1 2 ? -16.734 34.469 60.5 1 62.59 2 LYS B N 1
ATOM 3587 C CA . LYS B 1 2 ? -16.609 34.719 59.094 1 62.59 2 LYS B CA 1
ATOM 3588 C C . LYS B 1 2 ? -15.219 34.312 58.594 1 62.59 2 LYS B C 1
ATOM 3590 O O . LYS B 1 2 ? -15.062 33.844 57.469 1 62.59 2 LYS B O 1
ATOM 3595 N N . LYS B 1 3 ? -14.164 34.531 59.375 1 66.69 3 LYS B N 1
ATOM 3596 C CA . LYS B 1 3 ? -12.797 34.188 58.969 1 66.69 3 LYS B CA 1
ATOM 3597 C C . LYS B 1 3 ? -12.586 32.688 58.938 1 66.69 3 LYS B C 1
ATOM 3599 O O . LYS B 1 3 ? -11.859 32.188 58.062 1 66.69 3 LYS B O 1
ATOM 3604 N N . ILE B 1 4 ? -13.281 31.984 59.844 1 62.31 4 ILE B N 1
ATOM 3605 C CA . ILE B 1 4 ? -13.109 30.547 59.938 1 62.31 4 ILE B CA 1
ATOM 3606 C C . ILE B 1 4 ? -13.773 29.875 58.719 1 62.31 4 ILE B C 1
ATOM 3608 O O . ILE B 1 4 ? -13.211 28.953 58.125 1 62.31 4 ILE B O 1
ATOM 3612 N N . TYR B 1 5 ? -14.938 30.438 58.312 1 60.91 5 TYR B N 1
ATOM 3613 C CA . TYR B 1 5 ? -15.625 29.844 57.188 1 60.91 5 TYR B CA 1
ATOM 3614 C C . TYR B 1 5 ? -14.844 30.078 55.906 1 60.91 5 TYR B C 1
ATOM 3616 O O . TYR B 1 5 ? -14.805 29.203 55.031 1 60.91 5 TYR B O 1
ATOM 3624 N N . SER B 1 6 ? -14.125 31.25 55.906 1 66.12 6 SER B N 1
ATOM 3625 C CA . SER B 1 6 ? -13.344 31.516 54.719 1 66.12 6 SER B CA 1
ATOM 3626 C C . SER B 1 6 ? -12.18 30.547 54.562 1 66.12 6 SER B C 1
ATOM 3628 O O . SER B 1 6 ? -11.891 30.047 53.469 1 66.12 6 SER B O 1
ATOM 3630 N N . HIS B 1 7 ? -11.602 30.25 55.75 1 69.25 7 HIS B N 1
ATOM 3631 C CA . HIS B 1 7 ? -10.484 29.312 55.719 1 69.25 7 HIS B CA 1
ATOM 3632 C C . HIS B 1 7 ? -10.969 27.891 55.438 1 69.25 7 HIS B C 1
ATOM 3634 O O . HIS B 1 7 ? -10.281 27.109 54.75 1 69.25 7 HIS B O 1
ATOM 3640 N N . MET B 1 8 ? -12.102 27.609 55.938 1 63.59 8 MET B N 1
ATOM 3641 C CA . MET B 1 8 ? -12.641 26.266 55.719 1 63.59 8 MET B CA 1
ATOM 3642 C C . MET B 1 8 ? -13.047 26.078 54.25 1 63.59 8 MET B C 1
ATOM 3644 O O . MET B 1 8 ? -12.852 25 53.688 1 63.59 8 MET B O 1
ATOM 3648 N N . ILE B 1 9 ? -13.641 27.109 53.625 1 63.84 9 ILE B N 1
ATOM 3649 C CA . ILE B 1 9 ? -13.984 27.031 52.219 1 63.84 9 ILE B CA 1
ATOM 3650 C C . ILE B 1 9 ? -12.719 26.922 51.375 1 63.84 9 ILE B C 1
ATOM 3652 O O . ILE B 1 9 ? -12.648 26.141 50.438 1 63.84 9 ILE B O 1
ATOM 3656 N N . LEU B 1 10 ? -11.711 27.672 51.812 1 63.91 10 LEU B N 1
ATOM 3657 C CA . LEU B 1 10 ? -10.445 27.562 51.094 1 63.91 10 LEU B CA 1
ATOM 3658 C C . LEU B 1 10 ? -9.836 26.172 51.25 1 63.91 10 LEU B C 1
ATOM 3660 O O . LEU B 1 10 ? -9.273 25.625 50.312 1 63.91 10 LEU B O 1
ATOM 3664 N N . LEU B 1 11 ? -9.977 25.672 52.469 1 61.22 11 LEU B N 1
ATOM 3665 C CA . LEU B 1 11 ? -9.445 24.328 52.688 1 61.22 11 LEU B CA 1
ATOM 3666 C C . LEU B 1 11 ? -10.258 23.281 51.938 1 61.22 11 LEU B C 1
ATOM 3668 O O . LEU B 1 11 ? -9.695 22.328 51.406 1 61.22 11 LEU B O 1
ATOM 3672 N N . ALA B 1 12 ? -11.562 23.375 51.938 1 59.41 12 ALA B N 1
ATOM 3673 C CA . ALA B 1 12 ? -12.398 22.422 51.188 1 59.41 12 ALA B CA 1
ATOM 3674 C C . ALA B 1 12 ? -12.102 22.5 49.688 1 59.41 12 ALA B C 1
ATOM 3676 O O . ALA B 1 12 ? -12.031 21.453 49.031 1 59.41 12 ALA B O 1
ATOM 3677 N N . LEU B 1 13 ? -11.938 23.656 49.219 1 60.31 13 LEU B N 1
ATOM 3678 C CA . LEU B 1 13 ? -11.578 23.812 47.812 1 60.31 13 LEU B CA 1
ATOM 3679 C C . LEU B 1 13 ? -10.203 23.219 47.531 1 60.31 13 LEU B C 1
ATOM 3681 O O . LEU B 1 13 ? -9.977 22.641 46.469 1 60.31 13 LEU B O 1
ATOM 3685 N N . ALA B 1 14 ? -9.375 23.297 48.562 1 58.53 14 ALA B N 1
ATOM 3686 C CA . ALA B 1 14 ? -8.039 22.719 48.406 1 58.53 14 ALA B CA 1
ATOM 3687 C C . ALA B 1 14 ? -8.094 21.203 48.406 1 58.53 14 ALA B C 1
ATOM 3689 O O . ALA B 1 14 ? -7.352 20.547 47.688 1 58.53 14 ALA B O 1
ATOM 3690 N N . THR B 1 15 ? -8.914 20.641 49.281 1 56.5 15 THR B N 1
ATOM 3691 C CA . THR B 1 15 ? -8.977 19.188 49.375 1 56.5 15 THR B CA 1
ATOM 3692 C C . THR B 1 15 ? -9.594 18.594 48.125 1 56.5 15 THR B C 1
ATOM 3694 O O . THR B 1 15 ? -9.172 17.531 47.656 1 56.5 15 THR B O 1
ATOM 3697 N N . VAL B 1 16 ? -10.688 19.078 47.625 1 55.22 16 VAL B N 1
ATOM 3698 C CA . VAL B 1 16 ? -11.273 18.578 46.406 1 55.22 16 VAL B CA 1
ATOM 3699 C C . VAL B 1 16 ? -10.258 18.688 45.25 1 55.22 16 VAL B C 1
ATOM 3701 O O . VAL B 1 16 ? -10.195 17.828 44.375 1 55.22 16 VAL B O 1
ATOM 3704 N N . SER B 1 17 ? -9.422 19.625 45.406 1 55 17 SER B N 1
ATOM 3705 C CA . SER B 1 17 ? -8.391 19.797 44.406 1 55 17 SER B CA 1
ATOM 3706 C C . SER B 1 17 ? -7.371 18.656 44.438 1 55 17 SER B C 1
ATOM 3708 O O . SER B 1 17 ? -6.855 18.25 43.406 1 55 17 SER B O 1
ATOM 3710 N N . LEU B 1 18 ? -7.125 18.141 45.656 1 54.38 18 LEU B N 1
ATOM 3711 C CA . LEU B 1 18 ? -6.051 17.156 45.75 1 54.38 18 LEU B CA 1
ATOM 3712 C C . LEU B 1 18 ? -6.5 15.82 45.188 1 54.38 18 LEU B C 1
ATOM 3714 O O . LEU B 1 18 ? -5.699 15.086 44.594 1 54.38 18 LEU B O 1
ATOM 3718 N N . THR B 1 19 ? -7.641 15.328 45.594 1 52.97 19 THR B N 1
ATOM 3719 C CA . THR B 1 19 ? -8.055 14.023 45.094 1 52.97 19 THR B CA 1
ATOM 3720 C C . THR B 1 19 ? -8.172 14.055 43.562 1 52.97 19 THR B C 1
ATOM 3722 O O . THR B 1 19 ? -7.93 13.047 42.906 1 52.97 19 THR B O 1
ATOM 3725 N N . ALA B 1 20 ? -8.617 15.07 42.938 1 56.44 20 ALA B N 1
ATOM 3726 C CA . ALA B 1 20 ? -8.68 15.25 41.5 1 56.44 20 ALA B CA 1
ATOM 3727 C C . ALA B 1 20 ? -7.293 15.172 40.875 1 56.44 20 ALA B C 1
ATOM 3729 O O . ALA B 1 20 ? -7.141 14.695 39.75 1 56.44 20 ALA B O 1
ATOM 3730 N N . CYS B 1 21 ? -6.348 15.445 41.688 1 58.59 21 CYS B N 1
ATOM 3731 C CA . CYS B 1 21 ? -4.977 15.555 41.219 1 58.59 21 CYS B CA 1
ATOM 3732 C C . CYS B 1 21 ? -4.414 14.18 40.844 1 58.59 21 CYS B C 1
ATOM 3734 O O . CYS B 1 21 ? -3.668 14.039 39.875 1 58.59 21 CYS B O 1
ATOM 3736 N N . LYS B 1 22 ? -4.711 13.125 41.719 1 59.16 22 LYS B N 1
ATOM 3737 C CA . LYS B 1 22 ? -4.133 11.82 41.438 1 59.16 22 LYS B CA 1
ATOM 3738 C C . LYS B 1 22 ? -4.641 11.297 40.094 1 59.16 22 LYS B C 1
ATOM 3740 O O . LYS B 1 22 ? -3.896 10.648 39.344 1 59.16 22 LYS B O 1
ATOM 3745 N N . ALA B 1 23 ? -5.789 11.641 39.719 1 68.38 23 ALA B N 1
ATOM 3746 C CA . ALA B 1 23 ? -6.402 11.125 38.469 1 68.38 23 ALA B CA 1
ATOM 3747 C C . ALA B 1 23 ? -5.852 11.852 37.25 1 68.38 23 ALA B C 1
ATOM 3749 O O . ALA B 1 23 ? -5.746 11.258 36.188 1 68.38 23 ALA B O 1
ATOM 3750 N N . LEU B 1 24 ? -5.355 12.945 37.375 1 79.31 24 LEU B N 1
ATOM 3751 C CA . LEU B 1 24 ? -4.965 13.773 36.25 1 79.31 24 LEU B CA 1
ATOM 3752 C C . LEU B 1 24 ? -3.492 13.562 35.906 1 79.31 24 LEU B C 1
ATOM 3754 O O . LEU B 1 24 ? -3.09 13.727 34.75 1 79.31 24 LEU B O 1
ATOM 3758 N N . TYR B 1 25 ? -2.66 13.016 36.875 1 83.75 25 TYR B N 1
ATOM 3759 C CA . TYR B 1 25 ? -1.218 12.961 36.656 1 83.75 25 TYR B CA 1
ATOM 3760 C C . TYR B 1 25 ? -0.726 11.523 36.625 1 83.75 25 TYR B C 1
ATOM 3762 O O . TYR B 1 25 ? 0.453 11.25 36.875 1 83.75 25 TYR B O 1
ATOM 3770 N N . GLY B 1 26 ? -1.648 10.711 36.344 1 88.94 26 GLY B N 1
ATOM 3771 C CA . GLY B 1 26 ? -1.28 9.305 36.344 1 88.94 26 GLY B CA 1
ATOM 3772 C C . GLY B 1 26 ? -0.287 8.961 35.25 1 88.94 26 GLY B C 1
ATOM 3773 O O . GLY B 1 26 ? -0.247 9.625 34.188 1 88.94 26 GLY B O 1
ATOM 3774 N N . LYS B 1 27 ? 0.556 7.98 35.469 1 94 27 LYS B N 1
ATOM 3775 C CA . LYS B 1 27 ? 1.492 7.426 34.5 1 94 27 LYS B CA 1
ATOM 3776 C C . LYS B 1 27 ? 1.002 6.082 33.969 1 94 27 LYS B C 1
ATOM 3778 O O . LYS B 1 27 ? 0.372 5.312 34.719 1 94 27 LYS B O 1
ATOM 3783 N N . TYR B 1 28 ? 1.278 5.91 32.781 1 96.56 28 TYR B N 1
ATOM 3784 C CA . TYR B 1 28 ? 0.88 4.648 32.156 1 96.56 28 TYR B CA 1
ATOM 3785 C C . TYR B 1 28 ? 1.595 3.473 32.812 1 96.56 28 TYR B C 1
ATOM 3787 O O . TYR B 1 28 ? 2.803 3.527 33.031 1 96.56 28 TYR B O 1
ATOM 3795 N N . GLU B 1 29 ? 0.862 2.488 33.156 1 94.38 29 GLU B N 1
ATOM 3796 C CA . GLU B 1 29 ? 1.345 1.182 33.594 1 94.38 29 GLU B CA 1
ATOM 3797 C C . GLU B 1 29 ? 0.762 0.061 32.719 1 94.38 29 GLU B C 1
ATOM 3799 O O . GLU B 1 29 ? -0.438 0.047 32.438 1 94.38 29 GLU B O 1
ATOM 3804 N N . ARG B 1 30 ? 1.591 -0.832 32.344 1 92.69 30 ARG B N 1
ATOM 3805 C CA . ARG B 1 30 ? 1.144 -1.916 31.484 1 92.69 30 ARG B CA 1
ATOM 3806 C C . ARG B 1 30 ? 0.093 -2.775 32.188 1 92.69 30 ARG B C 1
ATOM 3808 O O . ARG B 1 30 ? 0.317 -3.264 33.281 1 92.69 30 ARG B O 1
ATOM 3815 N N . PRO B 1 31 ? -0.989 -3.041 31.516 1 90.69 31 PRO B N 1
ATOM 3816 C CA . PRO B 1 31 ? -1.99 -3.959 32.062 1 90.69 31 PRO B CA 1
ATOM 3817 C C . PRO B 1 31 ? -1.527 -5.414 32.031 1 90.69 31 PRO B C 1
ATOM 3819 O O . PRO B 1 31 ? -0.557 -5.75 31.359 1 90.69 31 PRO B O 1
ATOM 3822 N N . GLU B 1 32 ? -2.281 -6.227 32.812 1 83.12 32 GLU B N 1
ATOM 3823 C CA . GLU B 1 32 ? -1.975 -7.652 32.875 1 83.12 32 GLU B CA 1
ATOM 3824 C C . GLU B 1 32 ? -2.182 -8.312 31.5 1 83.12 32 GLU B C 1
ATOM 3826 O O . GLU B 1 32 ? -3.16 -8.023 30.812 1 83.12 32 GLU B O 1
ATOM 3831 N N . LEU B 1 33 ? -1.136 -8.961 31.125 1 77.12 33 LEU B N 1
ATOM 3832 C CA . LEU B 1 33 ? -1.188 -9.703 29.875 1 77.12 33 LEU B CA 1
ATOM 3833 C C . LEU B 1 33 ? -1.342 -11.195 30.125 1 77.12 33 LEU B C 1
ATOM 3835 O O . LEU B 1 33 ? -0.595 -11.773 30.922 1 77.12 33 LEU B O 1
ATOM 3839 N N . LYS B 1 34 ? -2.41 -11.781 29.625 1 69.12 34 LYS B N 1
ATOM 3840 C CA . LYS B 1 34 ? -2.547 -13.227 29.719 1 69.12 34 LYS B CA 1
ATOM 3841 C C . LYS B 1 34 ? -1.645 -13.93 28.719 1 69.12 34 LYS B C 1
ATOM 3843 O O . LYS B 1 34 ? -1.919 -13.914 27.516 1 69.12 34 LYS B O 1
ATOM 3848 N N . THR B 1 35 ? -0.525 -14.414 29.141 1 69.75 35 THR B N 1
ATOM 3849 C CA . THR B 1 35 ? 0.464 -14.961 28.219 1 69.75 35 THR B CA 1
ATOM 3850 C C . THR B 1 35 ? 0.481 -16.484 28.297 1 69.75 35 THR B C 1
ATOM 3852 O O . THR B 1 35 ? 1.278 -17.125 27.609 1 69.75 35 THR B O 1
ATOM 3855 N N . SER B 1 36 ? -0.421 -17.016 29.062 1 69.25 36 SER B N 1
ATOM 3856 C CA . SER B 1 36 ? -0.413 -18.469 29.188 1 69.25 36 SER B CA 1
ATOM 3857 C C . SER B 1 36 ? -0.901 -19.125 27.891 1 69.25 36 SER B C 1
ATOM 3859 O O . SER B 1 36 ? -1.901 -18.703 27.312 1 69.25 36 SER B O 1
ATOM 3861 N N . GLY B 1 37 ? -0.065 -20.125 27.297 1 71.94 37 GLY B N 1
ATOM 3862 C CA . GLY B 1 37 ? -0.507 -20.953 26.188 1 71.94 37 GLY B CA 1
ATOM 3863 C C . GLY B 1 37 ? -0.453 -20.234 24.859 1 71.94 37 GLY B C 1
ATOM 3864 O O . GLY B 1 37 ? -1.267 -20.5 23.969 1 71.94 37 GLY B O 1
ATOM 3865 N N . LEU B 1 38 ? 0.422 -19.344 24.719 1 76.25 38 LEU B N 1
ATOM 3866 C CA . LEU B 1 38 ? 0.445 -18.531 23.5 1 76.25 38 LEU B CA 1
ATOM 3867 C C . LEU B 1 38 ? 1.014 -19.328 22.328 1 76.25 38 LEU B C 1
ATOM 3869 O O . LEU B 1 38 ? 0.669 -19.062 21.172 1 76.25 38 LEU B O 1
ATOM 3873 N N . ILE B 1 39 ? 1.84 -20.328 22.641 1 73.19 39 ILE B N 1
ATOM 3874 C CA . ILE B 1 39 ? 2.494 -21.094 21.594 1 73.19 39 ILE B CA 1
ATOM 3875 C C . ILE B 1 39 ? 2.098 -22.562 21.703 1 73.19 39 ILE B C 1
ATOM 3877 O O . ILE B 1 39 ? 2.141 -23.141 22.781 1 73.19 39 ILE B O 1
ATOM 3881 N N . ARG B 1 40 ? 1.684 -23.094 20.547 1 74.75 40 ARG B N 1
ATOM 3882 C CA . ARG B 1 40 ? 1.244 -24.484 20.516 1 74.75 40 ARG B CA 1
ATOM 3883 C C . ARG B 1 40 ? 2.418 -25.422 20.266 1 74.75 40 ARG B C 1
ATOM 3885 O O . ARG B 1 40 ? 3.301 -25.125 19.453 1 74.75 40 ARG B O 1
ATOM 3892 N N . ASP B 1 41 ? 2.35 -26.547 21.078 1 66.94 41 ASP B N 1
ATOM 3893 C CA . ASP B 1 41 ? 3.379 -27.562 20.891 1 66.94 41 ASP B CA 1
ATOM 3894 C C . ASP B 1 41 ? 3.211 -28.266 19.547 1 66.94 41 ASP B C 1
ATOM 3896 O O . ASP B 1 41 ? 2.092 -28.406 19.062 1 66.94 41 ASP B O 1
ATOM 3900 N N . ILE B 1 42 ? 4.293 -28.688 19 1 63.16 42 ILE B N 1
ATOM 3901 C CA . ILE B 1 42 ? 4.301 -29.281 17.672 1 63.16 42 ILE B CA 1
ATOM 3902 C C . ILE B 1 42 ? 3.768 -30.719 17.734 1 63.16 42 ILE B C 1
ATOM 3904 O O . ILE B 1 42 ? 3.217 -31.219 16.75 1 63.16 42 ILE B O 1
ATOM 3908 N N . THR B 1 43 ? 4.082 -31.375 18.781 1 60.34 43 THR B N 1
ATOM 3909 C CA . THR B 1 43 ? 3.793 -32.812 18.812 1 60.34 43 THR B CA 1
ATOM 3910 C C . THR B 1 43 ? 2.547 -33.094 19.656 1 60.34 43 THR B C 1
ATOM 3912 O O . THR B 1 43 ? 1.787 -34 19.344 1 60.34 43 THR B O 1
ATOM 3915 N N . SER B 1 44 ? 2.389 -32.25 20.719 1 58.12 44 SER B N 1
ATOM 3916 C CA . SER B 1 44 ? 1.293 -32.594 21.609 1 58.12 44 SER B CA 1
ATOM 3917 C C . SER B 1 44 ? 0.024 -31.828 21.266 1 58.12 44 SER B C 1
ATOM 3919 O O . SER B 1 44 ? 0.074 -30.625 21 1 58.12 44 SER B O 1
ATOM 3921 N N . ASP B 1 45 ? -1.024 -32.5 20.844 1 54.97 45 ASP B N 1
ATOM 3922 C CA . ASP B 1 45 ? -2.307 -31.859 20.547 1 54.97 45 ASP B CA 1
ATOM 3923 C C . ASP B 1 45 ? -2.752 -30.969 21.719 1 54.97 45 ASP B C 1
ATOM 3925 O O . ASP B 1 45 ? -3.648 -30.141 21.562 1 54.97 45 ASP B O 1
ATOM 3929 N N . ARG B 1 46 ? -2.629 -31.5 22.922 1 51.84 46 ARG B N 1
ATOM 3930 C CA . ARG B 1 46 ? -3.232 -30.812 24.062 1 51.84 46 ARG B CA 1
ATOM 3931 C C . ARG B 1 46 ? -2.297 -29.75 24.625 1 51.84 46 ARG B C 1
ATOM 3933 O O . ARG B 1 46 ? -2.67 -29 25.531 1 51.84 46 ARG B O 1
ATOM 3940 N N . ASP B 1 47 ? -0.875 -29.406 24.203 1 54.81 47 ASP B N 1
ATOM 3941 C CA . ASP B 1 47 ? -0.036 -28.828 25.25 1 54.81 47 ASP B CA 1
ATOM 3942 C C . ASP B 1 47 ? 0.683 -27.578 24.75 1 54.81 47 ASP B C 1
ATOM 3944 O O . ASP B 1 47 ? 0.85 -27.391 23.547 1 54.81 47 ASP B O 1
ATOM 3948 N N . THR B 1 48 ? 0.62 -26.5 25.562 1 57.03 48 THR B N 1
ATOM 3949 C CA . THR B 1 48 ? 1.336 -25.234 25.516 1 57.03 48 THR B CA 1
ATOM 3950 C C . THR B 1 48 ? 2.84 -25.453 25.656 1 57.03 48 THR B C 1
ATOM 3952 O O . THR B 1 48 ? 3.273 -26.359 26.359 1 57.03 48 THR B O 1
ATOM 3955 N N . LEU B 1 49 ? 3.586 -25.109 24.781 1 56.31 49 LEU B N 1
ATOM 3956 C CA . LEU B 1 49 ? 5.039 -25.125 24.875 1 56.31 49 LEU B CA 1
ATOM 3957 C C . LEU B 1 49 ? 5.512 -24.359 26.109 1 56.31 49 LEU B C 1
ATOM 3959 O O . LEU B 1 49 ? 5.082 -23.219 26.328 1 56.31 49 LEU B O 1
ATOM 3963 N N . ALA B 1 50 ? 5.938 -25.141 27.328 1 48.97 50 ALA B N 1
ATOM 3964 C CA . ALA B 1 50 ? 6.531 -24.547 28.516 1 48.97 50 ALA B CA 1
ATOM 3965 C C . ALA B 1 50 ? 7.637 -23.562 28.156 1 48.97 50 ALA B C 1
ATOM 3967 O O . ALA B 1 50 ? 8.328 -23.75 27.141 1 48.97 50 ALA B O 1
ATOM 3968 N N . ALA B 1 51 ? 7.586 -22.25 28.688 1 48.41 51 ALA B N 1
ATOM 3969 C CA . ALA B 1 51 ? 8.453 -21.078 28.562 1 48.41 51 ALA B CA 1
ATOM 3970 C C . ALA B 1 51 ? 9.852 -21.391 29.094 1 48.41 51 ALA B C 1
ATOM 3972 O O . ALA B 1 51 ? 10.078 -21.391 30.312 1 48.41 51 ALA B O 1
ATOM 3973 N N . THR B 1 52 ? 10.664 -22.391 28.828 1 47 52 THR B N 1
ATOM 3974 C CA . THR B 1 52 ? 11.977 -22.406 29.453 1 47 52 THR B CA 1
ATOM 3975 C C . THR B 1 52 ? 12.766 -21.141 29.078 1 47 52 THR B C 1
ATOM 3977 O O . THR B 1 52 ? 12.398 -20.438 28.141 1 47 52 THR B O 1
ATOM 3980 N N . ASP B 1 53 ? 14.211 -20.969 29.859 1 45.53 53 ASP B N 1
ATOM 3981 C CA . ASP B 1 53 ? 15.195 -19.891 29.922 1 45.53 53 ASP B CA 1
ATOM 3982 C C . ASP B 1 53 ? 15.578 -19.406 28.531 1 45.53 53 ASP B C 1
ATOM 3984 O O . ASP B 1 53 ? 16.641 -18.812 28.344 1 45.53 53 ASP B O 1
ATOM 3988 N N . THR B 1 54 ? 15.422 -20.109 27.469 1 45.19 54 THR B N 1
ATOM 3989 C CA . THR B 1 54 ? 16.281 -20.172 26.281 1 45.19 54 THR B CA 1
ATOM 3990 C C . THR B 1 54 ? 16.734 -18.766 25.875 1 45.19 54 THR B C 1
ATOM 3992 O O . THR B 1 54 ? 15.922 -17.828 25.875 1 45.19 54 THR B O 1
ATOM 3995 N N . SER B 1 55 ? 17.891 -18.391 25.922 1 51.22 55 SER B N 1
ATOM 3996 C CA . SER B 1 55 ? 18.703 -17.531 25.062 1 51.22 55 SER B CA 1
ATOM 3997 C C . SER B 1 55 ? 18.172 -17.5 23.641 1 51.22 55 SER B C 1
ATOM 3999 O O . SER B 1 55 ? 18.031 -18.547 23 1 51.22 55 SER B O 1
ATOM 4001 N N . SER B 1 56 ? 17.125 -16.781 23.203 1 62.75 56 SER B N 1
ATOM 4002 C CA . SER B 1 56 ? 16.047 -16.656 22.234 1 62.75 56 SER B CA 1
ATOM 4003 C C . SER B 1 56 ? 16.578 -16.516 20.812 1 62.75 56 SER B C 1
ATOM 4005 O O . SER B 1 56 ? 17.562 -15.812 20.578 1 62.75 56 SER B O 1
ATOM 4007 N N . PHE B 1 57 ? 16.422 -17.625 19.891 1 74.88 57 PHE B N 1
ATOM 4008 C CA . PHE B 1 57 ? 16.641 -17.609 18.438 1 74.88 57 PHE B CA 1
ATOM 4009 C C . PHE B 1 57 ? 16.453 -16.203 17.891 1 74.88 57 PHE B C 1
ATOM 4011 O O . PHE B 1 57 ? 17.188 -15.789 16.984 1 74.88 57 PHE B O 1
ATOM 4018 N N . ALA B 1 58 ? 15.758 -15.445 18.609 1 77.69 58 ALA B N 1
ATOM 4019 C CA . ALA B 1 58 ? 15.469 -14.086 18.141 1 77.69 58 ALA B CA 1
ATOM 4020 C C . ALA B 1 58 ? 16.609 -13.141 18.484 1 77.69 58 ALA B C 1
ATOM 4022 O O . ALA B 1 58 ? 16.75 -12.078 17.859 1 77.69 58 ALA B O 1
ATOM 4023 N N . ASN B 1 59 ? 17.406 -13.492 19.469 1 79.94 59 ASN B N 1
ATOM 4024 C CA . ASN B 1 59 ? 18.469 -12.609 19.922 1 79.94 59 ASN B CA 1
ATOM 4025 C C . ASN B 1 59 ? 19.734 -12.773 19.078 1 79.94 59 ASN B C 1
ATOM 4027 O O . ASN B 1 59 ? 20.656 -11.961 19.172 1 79.94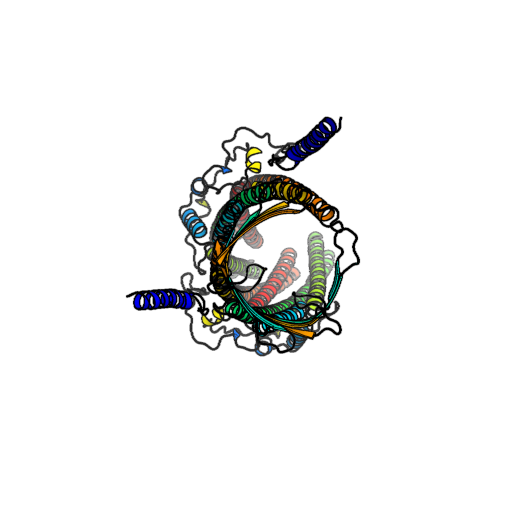 59 ASN B O 1
ATOM 4031 N N . ILE B 1 60 ? 19.734 -13.812 18.297 1 83.69 60 ILE B N 1
ATOM 4032 C CA . ILE B 1 60 ? 20.875 -14.016 17.406 1 83.69 60 ILE B CA 1
ATOM 4033 C C . ILE B 1 60 ? 20.859 -12.953 16.297 1 83.69 60 ILE B C 1
ATOM 4035 O O . ILE B 1 60 ? 19.844 -12.742 15.641 1 83.69 60 ILE B O 1
ATOM 4039 N N . PRO B 1 61 ? 22.047 -12.266 16.156 1 90.88 61 PRO B N 1
ATOM 4040 C CA . PRO B 1 61 ? 22.094 -11.32 15.039 1 90.88 61 PRO B CA 1
ATOM 4041 C C . PRO B 1 61 ? 21.797 -11.984 13.695 1 90.88 61 PRO B C 1
ATOM 4043 O O . PRO B 1 61 ? 22.172 -13.141 13.477 1 90.88 61 PRO B O 1
ATOM 4046 N N . TRP B 1 62 ? 21.203 -11.203 12.867 1 94.19 62 TRP B N 1
ATOM 4047 C CA . TRP B 1 62 ? 20.734 -11.797 11.617 1 94.19 62 TRP B CA 1
ATOM 4048 C C . TRP B 1 62 ? 21.906 -12.336 10.805 1 94.19 62 TRP B C 1
ATOM 4050 O O . TRP B 1 62 ? 21.75 -13.32 10.078 1 94.19 62 TRP B O 1
ATOM 4060 N N . ARG B 1 63 ? 23.094 -11.734 10.945 1 94.75 63 ARG B N 1
ATOM 4061 C CA . ARG B 1 63 ? 24.266 -12.188 10.195 1 94.75 63 ARG B CA 1
ATOM 4062 C C . ARG B 1 63 ? 24.688 -13.586 10.633 1 94.75 63 ARG B C 1
ATOM 4064 O O . ARG B 1 63 ? 25.281 -14.328 9.852 1 94.75 63 ARG B O 1
ATOM 4071 N N . SER B 1 64 ? 24.359 -13.977 11.875 1 92.62 64 SER B N 1
ATOM 4072 C CA . SER B 1 64 ? 24.703 -15.297 12.391 1 92.62 64 SER B CA 1
ATOM 4073 C C . SER B 1 64 ? 23.641 -16.328 12.023 1 92.62 64 SER B C 1
ATOM 4075 O O . SER B 1 64 ? 23.891 -17.531 12.094 1 92.62 64 SER B O 1
ATOM 4077 N N . VAL B 1 65 ? 22.5 -15.883 11.641 1 92.75 65 VAL B N 1
ATOM 4078 C CA . VAL B 1 65 ? 21.438 -16.766 11.18 1 92.75 65 VAL B CA 1
ATOM 4079 C C . VAL B 1 65 ? 21.562 -17.016 9.68 1 92.75 65 VAL B C 1
ATOM 4081 O O . VAL B 1 65 ? 21.516 -18.156 9.227 1 92.75 65 VAL B O 1
ATOM 4084 N N . PHE B 1 66 ? 21.719 -15.93 8.984 1 96.44 66 PHE B N 1
ATOM 4085 C CA . PHE B 1 66 ? 21.906 -15.984 7.543 1 96.44 66 PHE B CA 1
ATOM 4086 C C . PHE B 1 66 ? 23.391 -15.898 7.191 1 96.44 66 PHE B C 1
ATOM 4088 O O . PHE B 1 66 ? 23.906 -14.805 6.953 1 96.44 66 PHE B O 1
ATOM 4095 N N . THR B 1 67 ? 24 -17.047 7.035 1 95.38 67 THR B N 1
ATOM 4096 C CA . THR B 1 67 ? 25.453 -17.094 6.988 1 95.38 67 THR B CA 1
ATOM 4097 C C . THR B 1 67 ? 25.953 -17.016 5.547 1 95.38 67 THR B C 1
ATOM 4099 O O . THR B 1 67 ? 27.141 -16.797 5.305 1 95.38 67 THR B O 1
ATOM 4102 N N . ASP B 1 68 ? 25.094 -17.188 4.559 1 97.44 68 ASP B N 1
ATOM 4103 C CA . ASP B 1 68 ? 25.484 -17.062 3.16 1 97.44 68 ASP B CA 1
ATOM 4104 C C . ASP B 1 68 ? 25.953 -15.633 2.854 1 97.44 68 ASP B C 1
ATOM 4106 O O . ASP B 1 68 ? 25.172 -14.688 2.992 1 97.44 68 ASP B O 1
ATOM 4110 N N . PRO B 1 69 ? 27.234 -15.492 2.389 1 97.44 69 PRO B N 1
ATOM 4111 C CA . PRO B 1 69 ? 27.766 -14.141 2.186 1 97.44 69 PRO B CA 1
ATOM 4112 C C . PRO B 1 69 ? 27 -13.359 1.128 1 97.44 69 PRO B C 1
ATOM 4114 O O . PRO B 1 69 ? 26.875 -12.133 1.232 1 97.44 69 PRO B O 1
ATOM 4117 N N . GLN B 1 70 ? 26.562 -14.023 0.117 1 97.88 70 GLN B N 1
ATOM 4118 C CA . GLN B 1 70 ? 25.766 -13.328 -0.899 1 97.88 70 GLN B CA 1
ATOM 4119 C C . GLN B 1 70 ? 24.469 -12.805 -0.32 1 97.88 70 GLN B C 1
ATOM 4121 O O . GLN B 1 70 ? 24.062 -11.68 -0.604 1 97.88 70 GLN B O 1
ATOM 4126 N N . LEU B 1 71 ? 23.812 -13.609 0.492 1 98.38 71 LEU B N 1
ATOM 4127 C CA . LEU B 1 71 ? 22.578 -13.188 1.143 1 98.38 71 LEU B CA 1
ATOM 4128 C C . LEU B 1 71 ? 22.828 -12.016 2.088 1 98.38 71 LEU B C 1
ATOM 4130 O O . LEU B 1 71 ? 22.047 -11.062 2.131 1 98.38 71 LEU B O 1
ATOM 4134 N N . GLN B 1 72 ? 23.906 -12.07 2.805 1 97.94 72 GLN B N 1
ATOM 4135 C CA . GLN B 1 72 ? 24.234 -10.992 3.729 1 97.94 72 GLN B CA 1
ATOM 4136 C C . GLN B 1 72 ? 24.406 -9.672 2.988 1 97.94 72 GLN B C 1
ATOM 4138 O O . GLN B 1 72 ? 23.953 -8.625 3.463 1 97.94 72 GLN B O 1
ATOM 4143 N N . LYS B 1 73 ? 25.062 -9.727 1.86 1 98.31 73 LYS B N 1
ATOM 4144 C CA . LYS B 1 73 ? 25.25 -8.531 1.05 1 98.31 73 LYS B CA 1
ATOM 4145 C C . LYS B 1 73 ? 23.891 -7.961 0.61 1 98.31 73 LYS B C 1
ATOM 4147 O O . LYS B 1 73 ? 23.688 -6.75 0.651 1 98.31 73 LYS B O 1
ATOM 4152 N N . LEU B 1 74 ? 22.969 -8.797 0.205 1 98.62 74 LEU B N 1
ATOM 4153 C CA . LEU B 1 74 ? 21.656 -8.367 -0.238 1 98.62 74 LEU B CA 1
ATOM 4154 C C . LEU B 1 74 ? 20.859 -7.762 0.917 1 98.62 74 LEU B C 1
ATOM 4156 O O . LEU B 1 74 ? 20.188 -6.742 0.747 1 98.62 74 LEU B O 1
ATOM 4160 N N . ILE B 1 75 ? 20.938 -8.391 2.074 1 98.44 75 ILE B N 1
ATOM 4161 C CA . ILE B 1 75 ? 20.234 -7.871 3.242 1 98.44 75 ILE B CA 1
ATOM 4162 C C . ILE B 1 75 ? 20.781 -6.488 3.602 1 98.44 75 ILE B C 1
ATOM 4164 O O . ILE B 1 75 ? 20.016 -5.562 3.865 1 98.44 75 ILE B O 1
ATOM 4168 N N . GLU B 1 76 ? 22.078 -6.336 3.545 1 98.06 76 GLU B N 1
ATOM 4169 C CA . GLU B 1 76 ? 22.688 -5.039 3.824 1 98.06 76 GLU B CA 1
ATOM 4170 C C . GLU B 1 76 ? 22.219 -3.984 2.826 1 98.06 76 GLU B C 1
ATOM 4172 O O . GLU B 1 76 ? 21.906 -2.857 3.209 1 98.06 76 GLU B O 1
ATOM 4177 N N . GLN B 1 77 ? 22.203 -4.379 1.611 1 97.94 77 GLN B N 1
ATOM 4178 C CA . GLN B 1 77 ? 21.734 -3.467 0.578 1 97.94 77 GLN B CA 1
ATOM 4179 C C . GLN B 1 77 ? 20.281 -3.053 0.836 1 97.94 77 GLN B C 1
ATOM 4181 O O . GLN B 1 77 ? 19.938 -1.874 0.722 1 97.94 77 GLN B O 1
ATOM 4186 N N . GLY B 1 78 ? 19.406 -4.027 1.159 1 98.12 78 GLY B N 1
ATOM 4187 C CA . GLY B 1 78 ? 18.031 -3.721 1.489 1 98.12 78 GLY B CA 1
ATOM 4188 C C . GLY B 1 78 ? 17.891 -2.795 2.684 1 98.12 78 GLY B C 1
ATOM 4189 O O . GLY B 1 78 ? 17.078 -1.864 2.664 1 98.12 78 GLY B O 1
ATOM 4190 N N . LEU B 1 79 ? 18.703 -2.998 3.686 1 98.06 79 LEU B N 1
ATOM 4191 C CA . LEU B 1 79 ? 18.656 -2.189 4.898 1 98.06 79 LEU B CA 1
ATOM 4192 C C . LEU B 1 79 ? 19.062 -0.75 4.609 1 98.06 79 LEU B C 1
ATOM 4194 O O . LEU B 1 79 ? 18.625 0.177 5.293 1 98.06 79 LEU B O 1
ATOM 4198 N N . ASN B 1 80 ? 19.812 -0.575 3.535 1 97.38 80 ASN B N 1
ATOM 4199 C CA . ASN B 1 80 ? 20.344 0.754 3.23 1 97.38 80 ASN B CA 1
ATOM 4200 C C . ASN B 1 80 ? 19.453 1.48 2.219 1 97.38 80 ASN B C 1
ATOM 4202 O O . ASN B 1 80 ? 19.453 2.711 2.166 1 97.38 80 ASN B O 1
ATOM 4206 N N . HIS B 1 81 ? 18.609 0.707 1.438 1 96.75 81 HIS B N 1
ATOM 4207 C CA . HIS B 1 81 ? 18.047 1.376 0.273 1 96.75 81 HIS B CA 1
ATOM 4208 C C . HIS B 1 81 ? 16.547 1.124 0.17 1 96.75 81 HIS B C 1
ATOM 4210 O O . HIS B 1 81 ? 15.867 1.729 -0.661 1 96.75 81 HIS B O 1
ATOM 4216 N N . ASN B 1 82 ? 15.984 0.237 0.951 1 97.81 82 ASN B N 1
ATOM 4217 C CA . ASN B 1 82 ? 14.555 -0.04 0.849 1 97.81 82 ASN B CA 1
ATOM 4218 C C . ASN B 1 82 ? 13.719 1.181 1.226 1 97.81 82 ASN B C 1
ATOM 4220 O O . ASN B 1 82 ? 13.867 1.728 2.318 1 97.81 82 ASN B O 1
ATOM 4224 N N . PRO B 1 83 ? 12.844 1.582 0.339 1 97.25 83 PRO B N 1
ATOM 4225 C CA . PRO B 1 83 ? 12.117 2.83 0.578 1 97.25 83 PRO B CA 1
ATOM 4226 C C . PRO B 1 83 ? 11.219 2.762 1.812 1 97.25 83 PRO B C 1
ATOM 4228 O O . PRO B 1 83 ? 11.039 3.766 2.508 1 97.25 83 PRO B O 1
ATOM 4231 N N . ASN B 1 84 ? 10.648 1.631 2.084 1 97.81 84 ASN B N 1
ATOM 4232 C CA . ASN B 1 84 ? 9.789 1.512 3.254 1 97.81 84 ASN B CA 1
ATOM 4233 C C . ASN B 1 84 ? 10.57 1.719 4.547 1 97.81 84 ASN B C 1
ATOM 4235 O O . ASN B 1 84 ? 10.078 2.363 5.477 1 97.81 84 ASN B O 1
ATOM 4239 N N . LEU B 1 85 ? 11.758 1.192 4.633 1 98.19 85 LEU B N 1
ATOM 4240 C CA . LEU B 1 85 ? 12.586 1.367 5.824 1 98.19 85 LEU B CA 1
ATOM 4241 C C . LEU B 1 85 ? 13.078 2.807 5.938 1 98.19 85 LEU B C 1
ATOM 4243 O O . LEU B 1 85 ? 13.078 3.381 7.027 1 98.19 85 LEU B O 1
ATOM 4247 N N . LEU B 1 86 ? 13.461 3.385 4.809 1 98.25 86 LEU B N 1
ATOM 4248 C CA . LEU B 1 86 ? 13.875 4.785 4.793 1 98.25 86 LEU B CA 1
ATOM 4249 C C . LEU B 1 86 ? 12.75 5.688 5.273 1 98.25 86 LEU B C 1
ATOM 4251 O O . LEU B 1 86 ? 12.977 6.598 6.078 1 98.25 86 LEU B O 1
ATOM 4255 N N . ASN B 1 87 ? 11.547 5.395 4.797 1 98.62 87 ASN B N 1
ATOM 4256 C CA . ASN B 1 87 ? 10.383 6.191 5.184 1 98.62 87 ASN B CA 1
ATOM 4257 C C . ASN B 1 87 ? 10.031 5.988 6.656 1 98.62 87 ASN B C 1
ATOM 4259 O O . ASN B 1 87 ? 9.602 6.926 7.328 1 98.62 87 ASN B O 1
ATOM 4263 N N . ALA B 1 88 ? 10.227 4.773 7.168 1 98.44 88 ALA B N 1
ATOM 4264 C CA . ALA B 1 88 ? 10.008 4.523 8.594 1 98.44 88 ALA B CA 1
ATOM 4265 C C . ALA B 1 88 ? 10.977 5.344 9.445 1 98.44 88 ALA B C 1
ATOM 4267 O O . ALA B 1 88 ? 10.602 5.855 10.5 1 98.44 88 ALA B O 1
ATOM 4268 N N . ALA B 1 89 ? 12.211 5.512 9.023 1 98.56 89 ALA B N 1
ATOM 4269 C CA . ALA B 1 89 ? 13.188 6.332 9.727 1 98.56 89 ALA B CA 1
ATOM 4270 C C . ALA B 1 89 ? 12.766 7.801 9.734 1 98.56 89 ALA B C 1
ATOM 4272 O O . ALA B 1 89 ? 12.953 8.5 10.734 1 98.56 89 ALA B O 1
ATOM 4273 N N . LEU B 1 90 ? 12.188 8.227 8.641 1 98.75 90 LEU B N 1
ATOM 4274 C CA . LEU B 1 90 ? 11.703 9.602 8.555 1 98.75 90 LEU B CA 1
ATOM 4275 C C . LEU B 1 90 ? 10.516 9.82 9.484 1 98.75 90 LEU B C 1
ATOM 4277 O O . LEU B 1 90 ? 10.359 10.898 10.055 1 98.75 90 LEU B O 1
ATOM 4281 N N . ASN B 1 91 ? 9.672 8.836 9.68 1 98.62 91 ASN B N 1
ATOM 4282 C CA . ASN B 1 91 ? 8.586 8.922 10.656 1 98.62 91 ASN B CA 1
ATOM 4283 C C . ASN B 1 91 ? 9.125 9.148 12.07 1 98.62 91 ASN B C 1
ATOM 4285 O O . ASN B 1 91 ? 8.531 9.898 12.844 1 98.62 91 ASN B O 1
ATOM 4289 N N . VAL B 1 92 ? 10.242 8.492 12.414 1 98.75 92 VAL B N 1
ATOM 4290 C CA . VAL B 1 92 ? 10.867 8.672 13.727 1 98.75 92 VAL B CA 1
ATOM 4291 C C . VAL B 1 92 ? 11.32 10.117 13.883 1 98.75 92 VAL B C 1
ATOM 4293 O O . VAL B 1 92 ? 11.094 10.734 14.93 1 98.75 92 VAL B O 1
ATOM 4296 N N . LYS B 1 93 ? 11.914 10.672 12.836 1 98.62 93 LYS B N 1
ATOM 4297 C CA . LYS B 1 93 ? 12.359 12.062 12.875 1 98.62 93 LYS B CA 1
ATOM 4298 C C . LYS B 1 93 ? 11.18 13.008 13.07 1 98.62 93 LYS B C 1
ATOM 4300 O O . LYS B 1 93 ? 11.281 13.984 13.812 1 98.62 93 LYS B O 1
ATOM 4305 N N . MET B 1 94 ? 10.078 12.75 12.43 1 98.69 94 MET B N 1
ATOM 4306 C CA . MET B 1 94 ? 8.875 13.562 12.586 1 98.69 94 MET B CA 1
ATOM 4307 C C . MET B 1 94 ? 8.352 13.484 14.016 1 98.69 94 MET B C 1
ATOM 4309 O O . MET B 1 94 ? 7.973 14.5 14.602 1 98.69 94 MET B O 1
ATOM 4313 N N . ALA B 1 95 ? 8.367 12.258 14.555 1 98.56 95 ALA B N 1
ATOM 4314 C CA . ALA B 1 95 ? 7.918 12.078 15.938 1 98.56 95 ALA B CA 1
ATOM 4315 C C . ALA B 1 95 ? 8.828 12.812 16.906 1 98.56 95 ALA B C 1
ATOM 4317 O O . ALA B 1 95 ? 8.367 13.375 17.906 1 98.56 95 ALA B O 1
ATOM 4318 N N . GLU B 1 96 ? 10.117 12.844 16.641 1 98.69 96 GLU B N 1
ATOM 4319 C CA . GLU B 1 96 ? 11.078 13.586 17.453 1 98.69 96 GLU B CA 1
ATOM 4320 C C . GLU B 1 96 ? 10.781 15.086 17.438 1 98.69 96 GLU B C 1
ATOM 4322 O O . GLU B 1 96 ? 10.828 15.75 18.469 1 98.69 96 GLU B O 1
ATOM 4327 N N . ALA B 1 97 ? 10.492 15.562 16.234 1 98.44 97 ALA B N 1
ATOM 4328 C CA . ALA B 1 97 ? 10.172 16.984 16.094 1 98.44 97 ALA B CA 1
ATOM 4329 C C . ALA B 1 97 ? 8.898 17.328 16.875 1 98.44 97 ALA B C 1
ATOM 4331 O O . ALA B 1 97 ? 8.828 18.375 17.531 1 98.44 97 ALA B O 1
ATOM 4332 N N . GLN B 1 98 ? 7.91 16.484 16.891 1 97.94 98 GLN B N 1
ATOM 4333 C CA . GLN B 1 98 ? 6.656 16.703 17.609 1 97.94 98 GLN B CA 1
ATOM 4334 C C . GLN B 1 98 ? 6.867 16.672 19.109 1 97.94 98 GLN B C 1
ATOM 4336 O O . GLN B 1 98 ? 6.254 17.453 19.844 1 97.94 98 GLN B O 1
ATOM 4341 N N . LEU B 1 99 ? 7.723 15.773 19.594 1 98.44 99 LEU B N 1
ATOM 4342 C CA . LEU B 1 99 ? 8.047 15.719 21.016 1 98.44 99 LEU B CA 1
ATOM 4343 C C . LEU B 1 99 ? 8.75 17 21.469 1 98.44 99 LEU B C 1
ATOM 4345 O O . LEU B 1 99 ? 8.469 17.531 22.531 1 98.44 99 LEU B O 1
ATOM 4349 N N . GLN B 1 100 ? 9.648 17.484 20.609 1 98.44 100 GLN B N 1
ATOM 4350 C CA . GLN B 1 100 ? 10.344 18.719 20.938 1 98.44 100 GLN B CA 1
ATOM 4351 C C . GLN B 1 100 ? 9.375 19.891 21.047 1 98.44 100 GLN B C 1
ATOM 4353 O O . GLN B 1 100 ? 9.484 20.719 21.938 1 98.44 100 GLN B O 1
ATOM 4358 N N . ALA B 1 101 ? 8.391 19.969 20.125 1 98.12 101 ALA B N 1
ATOM 4359 C CA . ALA B 1 101 ? 7.363 21 20.188 1 98.12 101 ALA B CA 1
ATOM 4360 C C . ALA B 1 101 ? 6.531 20.875 21.453 1 98.12 101 ALA B C 1
ATOM 4362 O O . ALA B 1 101 ? 6.199 21.875 22.094 1 98.12 101 ALA B O 1
ATOM 4363 N N . ALA B 1 102 ? 6.195 19.656 21.812 1 97.88 102 ALA B N 1
ATOM 4364 C CA . ALA B 1 102 ? 5.434 19.422 23.047 1 97.88 102 ALA B CA 1
ATOM 4365 C C . ALA B 1 102 ? 6.219 19.875 24.266 1 97.88 102 ALA B C 1
ATOM 4367 O O . ALA B 1 102 ? 5.648 20.453 25.203 1 97.88 102 ALA B O 1
ATOM 4368 N N . LYS B 1 103 ? 7.512 19.703 24.344 1 98.31 103 LYS B N 1
ATOM 4369 C CA . LYS B 1 103 ? 8.375 20.125 25.453 1 98.31 103 LYS B CA 1
ATOM 4370 C C . LYS B 1 103 ? 8.438 21.656 25.531 1 98.31 103 LYS B C 1
ATOM 4372 O O . LYS B 1 103 ? 8.414 22.219 26.625 1 98.31 103 LYS B O 1
ATOM 4377 N N . LEU B 1 104 ? 8.445 22.25 24.359 1 98.19 104 LEU B N 1
ATOM 4378 C CA . LEU B 1 104 ? 8.602 23.703 24.312 1 98.19 104 LEU B CA 1
ATOM 4379 C C . LEU B 1 104 ? 7.273 24.406 24.578 1 98.19 104 LEU B C 1
ATOM 4381 O O . LEU B 1 104 ? 7.238 25.609 24.828 1 98.19 104 LEU B O 1
ATOM 4385 N N . SER B 1 105 ? 6.145 23.641 24.609 1 97.38 105 SER B N 1
ATOM 4386 C CA . SER B 1 105 ? 4.82 24.203 24.844 1 97.38 105 SER B CA 1
ATOM 4387 C C . SER B 1 105 ? 4.688 24.688 26.281 1 97.38 105 SER B C 1
ATOM 4389 O O . SER B 1 105 ? 3.764 25.453 26.609 1 97.38 105 SER B O 1
ATOM 4391 N N . PHE B 1 106 ? 5.648 24.328 27.234 1 97.69 106 PHE B N 1
ATOM 4392 C CA . PHE B 1 106 ? 5.637 24.75 28.625 1 97.69 106 PHE B CA 1
ATOM 4393 C C . PHE B 1 106 ? 6.18 26.172 28.766 1 97.69 106 PHE B C 1
ATOM 4395 O O . PHE B 1 106 ? 6.035 26.797 29.812 1 97.69 106 PHE B O 1
ATOM 4402 N N . LEU B 1 107 ? 6.723 26.734 27.656 1 97.88 107 LEU B N 1
ATOM 4403 C CA . LEU B 1 107 ? 7.277 28.078 27.672 1 97.88 107 LEU B CA 1
ATOM 4404 C C . LEU B 1 107 ? 6.305 29.078 27.047 1 97.88 107 LEU B C 1
ATOM 4406 O O . LEU B 1 107 ? 5.445 28.688 26.25 1 97.88 107 LEU B O 1
ATOM 4410 N N . PRO B 1 108 ? 6.383 30.344 27.406 1 97.69 108 PRO B N 1
ATOM 4411 C CA . PRO B 1 108 ? 5.531 31.328 26.766 1 97.69 108 PRO B CA 1
ATOM 4412 C C . PRO B 1 108 ? 5.891 31.562 25.297 1 97.69 108 PRO B C 1
ATOM 4414 O O . PRO B 1 108 ? 7.066 31.484 24.922 1 97.69 108 PRO B O 1
ATOM 4417 N N . SER B 1 109 ? 4.977 31.812 24.5 1 97.75 109 SER B N 1
ATOM 4418 C CA . SER B 1 109 ? 5.23 32.281 23.141 1 97.75 109 SER B CA 1
ATOM 4419 C C . SER B 1 109 ? 5.477 33.781 23.109 1 97.75 109 SER B C 1
ATOM 4421 O O . SER B 1 109 ? 5.043 34.5 24 1 97.75 109 SER B O 1
ATOM 4423 N N . VAL B 1 110 ? 6.223 34.25 22.141 1 98 110 VAL B N 1
ATOM 4424 C CA . VAL B 1 110 ? 6.543 35.688 21.984 1 98 110 VAL B CA 1
ATOM 4425 C C . VAL B 1 110 ? 6.332 36.094 20.547 1 98 110 VAL B C 1
ATOM 4427 O O . VAL B 1 110 ? 6.703 35.375 19.609 1 98 110 VAL B O 1
ATOM 4430 N N . ALA B 1 111 ? 5.656 37.219 20.375 1 97.31 111 ALA B N 1
ATOM 4431 C CA . ALA B 1 111 ? 5.457 37.781 19.031 1 97.31 111 ALA B CA 1
ATOM 4432 C C . ALA B 1 111 ? 5.574 39.281 19.031 1 97.31 111 ALA B C 1
ATOM 4434 O O . ALA B 1 111 ? 5.383 39.938 20.078 1 97.31 111 ALA B O 1
ATOM 4435 N N . LEU B 1 112 ? 6.004 39.875 17.984 1 97.44 112 LEU B N 1
ATOM 4436 C CA . LEU B 1 112 ? 5.941 41.312 17.688 1 97.44 112 LEU B CA 1
ATOM 4437 C C . LEU B 1 112 ? 4.766 41.625 16.766 1 97.44 112 LEU B C 1
ATOM 4439 O O . LEU B 1 112 ? 4.633 41.031 15.695 1 97.44 112 LEU B O 1
ATOM 4443 N N . THR B 1 113 ? 3.826 42.5 17.172 1 96.31 113 THR B N 1
ATOM 4444 C CA . THR B 1 113 ? 2.607 42.719 16.391 1 96.31 113 THR B CA 1
ATOM 4445 C C . THR B 1 113 ? 2.381 44.219 16.172 1 96.31 113 THR B C 1
ATOM 4447 O O . THR B 1 113 ? 1.347 44.75 16.562 1 96.31 113 THR B O 1
ATOM 4450 N N . PRO B 1 114 ? 3.262 44.938 15.492 1 96.38 114 PRO B N 1
ATOM 4451 C CA . PRO B 1 114 ? 3.006 46.344 15.18 1 96.38 114 PRO B CA 1
ATOM 4452 C C . PRO B 1 114 ? 1.694 46.562 14.43 1 96.38 114 PRO B C 1
ATOM 4454 O O . 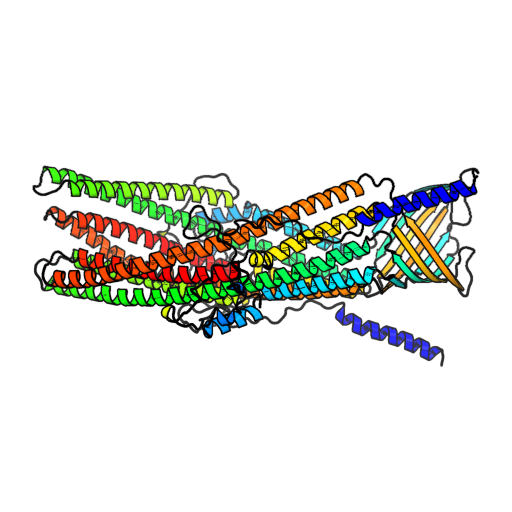PRO B 1 114 ? 1.328 45.75 13.578 1 96.38 114 PRO B O 1
ATOM 4457 N N . GLN B 1 115 ? 1.01 47.625 14.789 1 96.62 115 GLN B N 1
ATOM 4458 C CA . GLN B 1 115 ? -0.272 47.938 14.156 1 96.62 115 GLN B CA 1
ATOM 4459 C C . GLN B 1 115 ? -0.484 49.438 14.008 1 96.62 115 GLN B C 1
ATOM 4461 O O . GLN B 1 115 ? 0.039 50.219 14.805 1 96.62 115 GLN B O 1
ATOM 4466 N N . GLY B 1 116 ? -1.126 49.875 12.953 1 96.62 116 GLY B N 1
ATOM 4467 C CA . GLY B 1 116 ? -1.623 51.219 12.719 1 96.62 116 GLY B CA 1
ATOM 4468 C C . GLY B 1 116 ? -3.119 51.281 12.469 1 96.62 116 GLY B C 1
ATOM 4469 O O . GLY B 1 116 ? -3.67 50.406 11.797 1 96.62 116 GLY B O 1
ATOM 4470 N N . THR B 1 117 ? -3.781 52.188 13.102 1 95.69 117 THR B N 1
ATOM 4471 C CA . THR B 1 117 ? -5.227 52.344 12.961 1 95.69 117 THR B CA 1
ATOM 4472 C C . THR B 1 117 ? -5.586 53.75 12.531 1 95.69 117 THR B C 1
ATOM 4474 O O . THR B 1 117 ? -5.133 54.719 13.141 1 95.69 117 THR B O 1
ATOM 4477 N N . LEU B 1 118 ? -6.363 53.938 11.523 1 96.44 118 LEU B N 1
ATOM 4478 C CA . LEU B 1 118 ? -7.016 55.156 11.117 1 96.44 118 LEU B CA 1
ATOM 4479 C C . LEU B 1 118 ? -8.523 55.094 11.359 1 96.44 118 LEU B C 1
ATOM 4481 O O . LEU B 1 118 ? -9.164 54.094 10.992 1 96.44 118 LEU B O 1
ATOM 4485 N N . SER B 1 119 ? -9.023 56 12.016 1 94.5 119 SER B N 1
ATOM 4486 C CA . SER B 1 119 ? -10.461 56.031 12.258 1 94.5 119 SER B CA 1
ATOM 4487 C C . SER B 1 119 ? -11.039 57.406 12.047 1 94.5 119 SER B C 1
ATOM 4489 O O . SER B 1 119 ? -10.422 58.406 12.438 1 94.5 119 SER B O 1
ATOM 4491 N N . SER B 1 120 ? -12.18 57.5 11.398 1 95.31 120 SER B N 1
ATOM 4492 C CA . SER B 1 120 ? -12.883 58.781 11.156 1 95.31 120 SER B CA 1
ATOM 4493 C C . SER B 1 120 ? -14.352 58.656 11.57 1 95.31 120 SER B C 1
ATOM 4495 O O . SER B 1 120 ? -15.031 57.688 11.25 1 95.31 120 SER B O 1
ATOM 4497 N N . TRP B 1 121 ? -14.766 59.625 12.383 1 93.5 121 TRP B N 1
ATOM 4498 C CA . TRP B 1 121 ? -16.141 59.719 12.859 1 93.5 121 TRP B CA 1
ATOM 4499 C C . TRP B 1 121 ? -16.922 60.75 12.047 1 93.5 121 TRP B C 1
ATOM 4501 O O . TRP B 1 121 ? -16.656 61.938 12.125 1 93.5 121 TRP B O 1
ATOM 4511 N N . ASP B 1 122 ? -17.875 60.281 11.297 1 93.19 122 ASP B N 1
ATOM 4512 C CA . ASP B 1 122 ? -18.797 61.125 10.547 1 93.19 122 ASP B CA 1
ATOM 4513 C C . ASP B 1 122 ? -18.047 62.062 9.609 1 93.19 122 ASP B C 1
ATOM 4515 O O . ASP B 1 122 ? -18.328 63.25 9.555 1 93.19 122 ASP B O 1
ATOM 4519 N N . GLY B 1 123 ? -17.031 61.625 9.016 1 90.75 123 GLY B N 1
ATOM 4520 C CA . GLY B 1 123 ? -16.312 62.375 7.996 1 90.75 123 GLY B CA 1
ATOM 4521 C C . GLY B 1 123 ? -15.273 63.344 8.57 1 90.75 123 GLY B C 1
ATOM 4522 O O . GLY B 1 123 ? -14.578 64 7.824 1 90.75 123 GLY B O 1
ATOM 4523 N N . ASN B 1 124 ? -15.109 63.406 9.852 1 92.81 124 ASN B N 1
ATOM 4524 C CA . ASN B 1 124 ? -14.109 64.25 10.477 1 92.81 124 ASN B CA 1
ATOM 4525 C C . ASN B 1 124 ? -12.695 63.781 10.227 1 92.81 124 ASN B C 1
ATOM 4527 O O . ASN B 1 124 ? -12.508 62.688 9.68 1 92.81 124 ASN B O 1
ATOM 4531 N N . LYS B 1 125 ? -11.758 64.625 10.578 1 93.44 125 LYS B N 1
ATOM 4532 C CA . LYS B 1 125 ? -10.359 64.25 10.406 1 93.44 125 LYS B CA 1
ATOM 4533 C C . LYS B 1 125 ? -10.047 62.969 11.109 1 93.44 125 LYS B C 1
ATOM 4535 O O . LYS B 1 125 ? -10.523 62.719 12.219 1 93.44 125 LYS B O 1
ATOM 4540 N N . ALA B 1 126 ? -9.273 62.125 10.445 1 93.31 126 ALA B N 1
ATOM 4541 C CA . ALA B 1 126 ? -9 60.781 10.945 1 93.31 126 ALA B CA 1
ATOM 4542 C C . ALA B 1 126 ? -8.062 60.812 12.148 1 93.31 126 ALA B C 1
ATOM 4544 O O . ALA B 1 126 ? -7.086 61.562 12.156 1 93.31 126 ALA B O 1
ATOM 4545 N N . ASN B 1 127 ? -8.406 60.094 13.164 1 92.38 127 ASN B N 1
ATOM 4546 C CA . ASN B 1 127 ? -7.461 59.812 14.234 1 92.38 127 ASN B CA 1
ATOM 4547 C C . ASN B 1 127 ? -6.43 58.781 13.797 1 92.38 127 ASN B C 1
ATOM 4549 O O . ASN B 1 127 ? -6.766 57.781 13.125 1 92.38 127 ASN B O 1
ATOM 4553 N N . LYS B 1 128 ? -5.164 58.969 14.047 1 96.12 128 LYS B N 1
ATOM 4554 C CA . LYS B 1 128 ? -4.066 58.094 13.703 1 96.12 128 LYS B CA 1
ATOM 4555 C C . LYS B 1 128 ? -3.439 57.469 14.953 1 96.12 128 LYS B C 1
ATOM 4557 O O . LYS B 1 128 ? -2.83 58.188 15.758 1 96.12 128 LYS B O 1
ATOM 4562 N N . ILE B 1 129 ? -3.533 56.25 15.086 1 95.56 129 ILE B N 1
ATOM 4563 C CA . ILE B 1 129 ? -2.973 55.531 16.234 1 95.56 129 ILE B CA 1
ATOM 4564 C C . ILE B 1 129 ? -1.961 54.5 15.758 1 95.56 129 ILE B C 1
ATOM 4566 O O . ILE B 1 129 ? -2.189 53.812 14.758 1 95.56 129 ILE B O 1
ATOM 4570 N N . TYR B 1 130 ? -0.783 54.469 16.344 1 96.19 130 TYR B N 1
ATOM 4571 C CA . TYR B 1 130 ? 0.193 53.406 16.109 1 96.19 130 TYR B CA 1
ATOM 4572 C C . TYR B 1 130 ? 0.566 52.688 17.391 1 96.19 130 TYR B C 1
ATOM 4574 O O . TYR B 1 130 ? 0.52 53.281 18.469 1 96.19 130 TYR B O 1
ATOM 4582 N N . SER B 1 131 ? 0.815 51.469 17.297 1 96.31 131 SER B N 1
ATOM 4583 C CA . SER B 1 131 ? 1.263 50.656 18.422 1 96.31 131 SER B CA 1
ATOM 4584 C C . SER B 1 131 ? 2.301 49.625 17.984 1 96.31 131 SER B C 1
ATOM 4586 O O . SER B 1 131 ? 2.145 48.969 16.953 1 96.31 131 SER B O 1
ATOM 4588 N N . LEU B 1 132 ? 3.408 49.469 18.703 1 96.5 132 LEU B N 1
ATOM 4589 C CA . LEU B 1 132 ? 4.465 48.5 18.469 1 96.5 132 LEU B CA 1
ATOM 4590 C C . LEU B 1 132 ? 4.613 47.562 19.672 1 96.5 132 LEU B C 1
ATOM 4592 O O . LEU B 1 132 ? 5.586 47.688 20.422 1 96.5 132 LEU B O 1
ATOM 4596 N N . PRO B 1 133 ? 3.744 46.656 19.781 1 96.69 133 PRO B N 1
ATOM 4597 C CA . PRO B 1 133 ? 3.766 45.781 20.953 1 96.69 133 PRO B CA 1
ATOM 4598 C C . PRO B 1 133 ? 4.641 44.531 20.766 1 96.69 133 PRO B C 1
ATOM 4600 O O . PRO B 1 133 ? 4.676 43.969 19.672 1 96.69 133 PRO B O 1
ATOM 4603 N N . ILE B 1 134 ? 5.375 44.156 21.781 1 97.31 134 ILE B N 1
ATOM 4604 C CA . ILE B 1 134 ? 5.883 42.812 21.984 1 97.31 134 ILE B CA 1
ATOM 4605 C C . ILE B 1 134 ? 4.977 42.062 22.953 1 97.31 134 ILE B C 1
ATOM 4607 O O . ILE B 1 134 ? 4.703 42.562 24.062 1 97.31 134 ILE B O 1
ATOM 4611 N N . GLN B 1 135 ? 4.508 40.969 22.5 1 97.5 135 GLN B N 1
ATOM 4612 C CA . GLN B 1 135 ? 3.516 40.25 23.297 1 97.5 135 GLN B CA 1
ATOM 4613 C C . GLN B 1 135 ? 4.004 38.844 23.656 1 97.5 135 GLN B C 1
ATOM 4615 O O . GLN B 1 135 ? 4.621 38.156 22.828 1 97.5 135 GLN B O 1
ATOM 4620 N N . ALA B 1 136 ? 3.828 38.469 24.906 1 97.81 136 ALA B N 1
ATOM 4621 C CA . ALA B 1 136 ? 4.09 37.125 25.391 1 97.81 136 ALA B CA 1
ATOM 4622 C C . ALA B 1 136 ? 2.812 36.469 25.922 1 97.81 136 ALA B C 1
ATOM 4624 O O . ALA B 1 136 ? 1.969 37.156 26.531 1 97.81 136 ALA B O 1
ATOM 4625 N N . SER B 1 137 ? 2.59 35.219 25.594 1 97.38 137 SER B N 1
ATOM 4626 C CA . SER B 1 137 ? 1.45 34.469 26.078 1 97.38 137 SER B CA 1
ATOM 4627 C C . SER B 1 137 ? 1.892 33.094 26.625 1 97.38 137 SER B C 1
ATOM 4629 O O . SER B 1 137 ? 2.611 32.375 25.953 1 97.38 137 SER B O 1
ATOM 4631 N N . TRP B 1 138 ? 1.502 32.781 27.875 1 97.12 138 TRP B N 1
ATOM 4632 C CA . TRP B 1 138 ? 1.922 31.578 28.562 1 97.12 138 TRP B CA 1
ATOM 4633 C C . TRP B 1 138 ? 0.715 30.797 29.094 1 97.12 138 TRP B C 1
ATOM 4635 O O . TRP B 1 138 ? -0.065 31.312 29.891 1 97.12 138 TRP B O 1
ATOM 4645 N N . ASN B 1 139 ? 0.548 29.609 28.547 1 96.06 139 ASN B N 1
ATOM 4646 C CA . ASN B 1 139 ? -0.414 28.688 29.141 1 96.06 139 ASN B CA 1
ATOM 4647 C C . ASN B 1 139 ? 0.209 27.891 30.281 1 96.06 139 ASN B C 1
ATOM 4649 O O . ASN B 1 139 ? 1.039 27 30.047 1 96.06 139 ASN B O 1
ATOM 4653 N N . VAL B 1 140 ? -0.203 28.172 31.5 1 96.06 140 VAL B N 1
ATOM 4654 C CA . VAL B 1 140 ? 0.348 27.5 32.656 1 96.06 140 VAL B CA 1
ATOM 4655 C C . VAL B 1 140 ? -0.34 26.156 32.844 1 96.06 140 VAL B C 1
ATOM 4657 O O . VAL B 1 140 ? -1.57 26.078 32.906 1 96.06 140 VAL B O 1
ATOM 4660 N N . ASP B 1 141 ? 0.433 25.156 33 1 94.69 141 ASP B N 1
ATOM 4661 C CA . ASP B 1 141 ? -0.119 23.812 33.094 1 94.69 141 ASP B CA 1
ATOM 4662 C C . ASP B 1 141 ? -0.482 23.484 34.531 1 94.69 141 ASP B C 1
ATOM 4664 O O . ASP B 1 141 ? 0.228 22.719 35.188 1 94.69 141 ASP B O 1
ATOM 4668 N N . LEU B 1 142 ? -1.595 23.812 34.906 1 92.88 142 LEU B N 1
ATOM 4669 C CA . LEU B 1 142 ? -2.016 23.625 36.281 1 92.88 142 LEU B CA 1
ATOM 4670 C C . LEU B 1 142 ? -2.553 22.203 36.5 1 92.88 142 LEU B C 1
ATOM 4672 O O . LEU B 1 142 ? -2.367 21.625 37.562 1 92.88 142 LEU B O 1
ATOM 4676 N N . PHE B 1 143 ? -3.189 21.719 35.469 1 94 143 PHE B N 1
ATOM 4677 C CA . PHE B 1 143 ? -3.916 20.484 35.688 1 94 143 PHE B CA 1
ATOM 4678 C C . PHE B 1 143 ? -3.441 19.391 34.719 1 94 143 PHE B C 1
ATOM 4680 O O . PHE B 1 143 ? -4.191 18.469 34.406 1 94 143 PHE B O 1
ATOM 4687 N N . GLY B 1 144 ? -2.285 19.578 34.094 1 94.81 144 GLY B N 1
ATOM 4688 C CA . GLY B 1 144 ? -1.567 18.484 33.469 1 94.81 144 GLY B CA 1
ATOM 4689 C C . GLY B 1 144 ? -1.914 18.328 32 1 94.81 144 GLY B C 1
ATOM 4690 O O . GLY B 1 144 ? -1.644 17.281 31.406 1 94.81 144 GLY B O 1
ATOM 4691 N N . THR B 1 145 ? -2.592 19.297 31.344 1 95.75 145 THR B N 1
ATOM 4692 C CA . THR B 1 145 ? -2.918 19.203 29.922 1 95.75 145 THR B CA 1
ATOM 4693 C C . THR B 1 145 ? -1.65 19.125 29.078 1 95.75 145 THR B C 1
ATOM 4695 O O . THR B 1 145 ? -1.529 18.25 28.219 1 95.75 145 THR B O 1
ATOM 4698 N N . LEU B 1 146 ? -0.676 20.031 29.344 1 96.94 146 LEU B N 1
ATOM 4699 C CA . LEU B 1 146 ? 0.577 20.016 28.594 1 96.94 146 LEU B CA 1
ATOM 4700 C C . LEU B 1 146 ? 1.418 18.797 28.953 1 96.94 146 LEU B C 1
ATOM 4702 O O . LEU B 1 146 ? 2.082 18.219 28.094 1 96.94 146 LEU B O 1
ATOM 4706 N N . LEU B 1 147 ? 1.398 18.422 30.25 1 97.12 147 LEU B N 1
ATOM 4707 C CA . LEU B 1 147 ? 2.152 17.266 30.703 1 97.12 147 LEU B CA 1
ATOM 4708 C C . LEU B 1 147 ? 1.686 16 30 1 97.12 147 LEU B C 1
ATOM 4710 O O . LEU B 1 147 ? 2.504 15.242 29.469 1 97.12 147 LEU B O 1
ATOM 4714 N N . SER B 1 148 ? 0.363 15.773 30 1 97.38 148 SER B N 1
ATOM 4715 C CA . SER B 1 148 ? -0.178 14.586 29.359 1 97.38 148 SER B CA 1
ATOM 4716 C C . SER B 1 148 ? 0.084 14.602 27.859 1 97.38 148 SER B C 1
ATOM 4718 O O . SER B 1 148 ? 0.349 13.555 27.25 1 97.38 148 SER B O 1
ATOM 4720 N N . SER B 1 149 ? -0.04 15.742 27.219 1 97.12 149 SER B N 1
ATOM 4721 C CA . SER B 1 149 ? 0.263 15.859 25.797 1 97.12 149 SER B CA 1
ATOM 4722 C C . SER B 1 149 ? 1.721 15.516 25.516 1 97.12 149 SER B C 1
ATOM 4724 O O . SER B 1 149 ? 2.021 14.852 24.516 1 97.12 149 SER B O 1
ATOM 4726 N N . LYS B 1 150 ? 2.689 16.016 26.312 1 98 150 LYS B N 1
ATOM 4727 C CA . LYS B 1 150 ? 4.105 15.695 26.172 1 98 150 LYS B CA 1
ATOM 4728 C C . LYS B 1 150 ? 4.352 14.195 26.328 1 98 150 LYS B C 1
ATOM 4730 O O . LYS B 1 150 ? 5.07 13.594 25.531 1 98 150 LYS B O 1
ATOM 4735 N N . ARG B 1 151 ? 3.732 13.633 27.375 1 98.19 151 ARG B N 1
ATOM 4736 C CA . ARG B 1 151 ? 3.895 12.203 27.609 1 98.19 151 ARG B CA 1
ATOM 4737 C C . ARG B 1 151 ? 3.314 11.383 26.453 1 98.19 151 ARG B C 1
ATOM 4739 O O . ARG B 1 151 ? 3.879 10.359 26.078 1 98.19 151 ARG B O 1
ATOM 4746 N N . SER B 1 152 ? 2.143 11.82 25.891 1 98.25 152 SER B N 1
ATOM 4747 C CA . SER B 1 152 ? 1.568 11.195 24.703 1 98.25 152 SER B CA 1
ATOM 4748 C C . SER B 1 152 ? 2.553 11.227 23.547 1 98.25 152 SER B C 1
ATOM 4750 O O . SER B 1 152 ? 2.744 10.211 22.859 1 98.25 152 SER B O 1
ATOM 4752 N N . ALA B 1 153 ? 3.232 12.367 23.328 1 98.31 153 ALA B N 1
ATOM 4753 C CA . ALA B 1 153 ? 4.215 12.5 22.266 1 98.31 153 ALA B CA 1
ATOM 4754 C C . ALA B 1 153 ? 5.418 11.586 22.5 1 98.31 153 ALA B C 1
ATOM 4756 O O . ALA B 1 153 ? 6.004 11.062 21.562 1 98.31 153 ALA B O 1
ATOM 4757 N N . GLN B 1 154 ? 5.832 11.469 23.781 1 98.5 154 GLN B N 1
ATOM 4758 C CA . GLN B 1 154 ? 6.957 10.617 24.141 1 98.5 154 GLN B CA 1
ATOM 4759 C C . GLN B 1 154 ? 6.695 9.164 23.75 1 98.5 154 GLN B C 1
ATOM 4761 O O . GLN B 1 154 ? 7.543 8.516 23.141 1 98.5 154 GLN B O 1
ATOM 4766 N N . VAL B 1 155 ? 5.543 8.656 24.078 1 98.38 155 VAL B N 1
ATOM 4767 C CA . VAL B 1 155 ? 5.25 7.258 23.766 1 98.38 155 VAL B CA 1
ATOM 4768 C C . VAL B 1 155 ? 4.977 7.094 22.281 1 98.38 155 VAL B C 1
ATOM 4770 O O . VAL B 1 155 ? 5.25 6.039 21.703 1 98.38 155 VAL B O 1
ATOM 4773 N N . ALA B 1 156 ? 4.445 8.148 21.609 1 98.38 156 ALA B N 1
ATOM 4774 C CA . ALA B 1 156 ? 4.297 8.117 20.156 1 98.38 156 ALA B CA 1
ATOM 4775 C C . ALA B 1 156 ? 5.648 7.953 19.469 1 98.38 156 ALA B C 1
ATOM 4777 O O . ALA B 1 156 ? 5.754 7.266 18.453 1 98.38 156 ALA B O 1
ATOM 4778 N N . LEU B 1 157 ? 6.738 8.617 20 1 98.56 157 LEU B N 1
ATOM 4779 C CA . LEU B 1 157 ? 8.086 8.438 19.469 1 98.56 157 LEU B CA 1
ATOM 4780 C C . LEU B 1 157 ? 8.547 6.996 19.641 1 98.56 157 LEU B C 1
ATOM 4782 O O . LEU B 1 157 ? 9.102 6.406 18.703 1 98.56 157 LEU B O 1
ATOM 4786 N N . LEU B 1 158 ? 8.281 6.434 20.812 1 98.06 158 LEU B N 1
ATOM 4787 C CA . LEU B 1 158 ? 8.633 5.039 21.047 1 98.06 158 LEU B CA 1
ATOM 4788 C C . LEU B 1 158 ? 7.902 4.121 20.078 1 98.06 158 LEU B C 1
ATOM 4790 O O . LEU B 1 158 ? 8.492 3.176 19.547 1 98.06 158 LEU B O 1
ATOM 4794 N N . GLN B 1 159 ? 6.609 4.379 19.797 1 97.69 159 GLN B N 1
ATOM 4795 C CA . GLN B 1 159 ? 5.824 3.625 18.828 1 97.69 159 GLN B CA 1
ATOM 4796 C C . GLN B 1 159 ? 6.453 3.684 17.438 1 97.69 159 GLN B C 1
ATOM 4798 O O . GLN B 1 159 ? 6.531 2.668 16.75 1 97.69 159 GLN B O 1
ATOM 4803 N N . SER B 1 160 ? 6.859 4.855 17.062 1 98.25 160 SER B N 1
ATOM 4804 C CA . SER B 1 160 ? 7.461 5.035 15.75 1 98.25 160 SER B CA 1
ATOM 4805 C C . SER B 1 160 ? 8.773 4.27 15.625 1 98.25 160 SER B C 1
ATOM 4807 O O . SER B 1 160 ? 9.055 3.674 14.586 1 98.25 160 SER B O 1
ATOM 4809 N N . LYS B 1 161 ? 9.617 4.289 16.688 1 97.69 161 LYS B N 1
ATOM 4810 C CA . LYS B 1 161 ? 10.859 3.523 16.703 1 97.69 161 LYS B CA 1
ATOM 4811 C C . LYS B 1 161 ? 10.578 2.027 16.578 1 97.69 161 LYS B C 1
ATOM 4813 O O . LYS B 1 161 ? 11.258 1.323 15.828 1 97.69 161 LYS B O 1
ATOM 4818 N N . ASP B 1 162 ? 9.594 1.569 17.328 1 96.75 162 ASP B N 1
ATOM 4819 C CA . ASP B 1 162 ? 9.188 0.168 17.25 1 96.75 162 ASP B CA 1
ATOM 4820 C C . ASP B 1 162 ? 8.727 -0.203 15.844 1 96.75 162 ASP B C 1
ATOM 4822 O O . ASP B 1 162 ? 9.062 -1.279 15.344 1 96.75 162 ASP B O 1
ATOM 4826 N N . TYR B 1 163 ? 7.977 0.608 15.227 1 97.06 163 TYR B N 1
ATOM 4827 C CA . TYR B 1 163 ? 7.512 0.364 13.867 1 97.06 163 TYR B CA 1
ATOM 4828 C C . TYR B 1 163 ? 8.688 0.249 12.898 1 97.06 163 TYR B C 1
ATOM 4830 O O . TYR B 1 163 ? 8.695 -0.619 12.023 1 97.06 163 TYR B O 1
ATOM 4838 N N . GLN B 1 164 ? 9.672 1.12 13.031 1 97.31 164 GLN B N 1
ATOM 4839 C CA . GLN B 1 164 ? 10.859 1.041 12.188 1 97.31 164 GLN B CA 1
ATOM 4840 C C . GLN B 1 164 ? 11.547 -0.316 12.328 1 97.31 164 GLN B C 1
ATOM 4842 O O . GLN B 1 164 ? 11.938 -0.926 11.336 1 97.31 164 GLN B O 1
ATOM 4847 N N . VAL B 1 165 ? 11.672 -0.791 13.57 1 96.44 165 VAL B N 1
ATOM 4848 C CA . VAL B 1 165 ? 12.289 -2.086 13.82 1 96.44 165 VAL B CA 1
ATOM 4849 C C . VAL B 1 165 ? 11.453 -3.193 13.188 1 96.44 165 VAL B C 1
ATOM 4851 O O . VAL B 1 165 ? 12 -4.129 12.594 1 96.44 165 VAL B O 1
ATOM 4854 N N . SER B 1 166 ? 10.141 -3.129 13.328 1 96.25 166 SER B N 1
ATOM 4855 C CA . SER B 1 166 ? 9.258 -4.121 12.719 1 96.25 166 SER B CA 1
ATOM 4856 C C . SER B 1 166 ? 9.43 -4.164 11.203 1 96.25 166 SER B C 1
ATOM 4858 O O . SER B 1 166 ? 9.453 -5.242 10.609 1 96.25 166 SER B O 1
ATOM 4860 N N . VAL B 1 167 ? 9.555 -2.984 10.586 1 97.31 167 VAL B N 1
ATOM 4861 C CA . VAL B 1 167 ? 9.773 -2.914 9.141 1 97.31 167 VAL B CA 1
ATOM 4862 C C . VAL B 1 167 ? 11.109 -3.568 8.789 1 97.31 167 VAL B C 1
ATOM 4864 O O . VAL B 1 167 ? 11.195 -4.324 7.82 1 97.31 167 VAL B O 1
ATOM 4867 N N . GLN B 1 168 ? 12.109 -3.312 9.594 1 97.12 168 GLN B N 1
ATOM 4868 C CA . GLN B 1 168 ? 13.43 -3.879 9.367 1 97.12 168 GLN B CA 1
ATOM 4869 C C . GLN B 1 168 ? 13.398 -5.402 9.43 1 97.12 168 GLN B C 1
ATOM 4871 O O . GLN B 1 168 ? 13.938 -6.078 8.555 1 97.12 168 GLN B O 1
ATOM 4876 N N . THR B 1 169 ? 12.773 -5.941 10.453 1 95.62 169 THR B N 1
ATOM 4877 C CA . THR B 1 169 ? 12.695 -7.387 10.641 1 95.62 169 THR B CA 1
ATOM 4878 C C . THR B 1 169 ? 11.961 -8.047 9.477 1 95.62 169 THR B C 1
ATOM 4880 O O . THR B 1 169 ? 12.414 -9.055 8.938 1 95.62 169 THR B O 1
ATOM 4883 N N . LYS B 1 170 ? 10.883 -7.461 9.094 1 97 170 LYS B N 1
ATOM 4884 C CA . LYS B 1 170 ? 10.109 -8.008 7.98 1 97 170 LYS B CA 1
ATOM 4885 C C . LYS B 1 170 ? 10.891 -7.926 6.676 1 97 170 LYS B C 1
ATOM 4887 O O . LYS B 1 170 ? 10.812 -8.828 5.84 1 97 170 LYS B O 1
ATOM 4892 N N . LEU B 1 171 ? 11.648 -6.832 6.492 1 97.94 171 LEU B N 1
ATOM 4893 C CA . LEU B 1 171 ? 12.453 -6.66 5.293 1 97.94 171 LEU B CA 1
ATOM 4894 C C . LEU B 1 171 ? 13.516 -7.75 5.191 1 97.94 171 LEU B C 1
ATOM 4896 O O . LEU B 1 171 ? 13.688 -8.359 4.133 1 97.94 171 LEU B O 1
ATOM 4900 N N . ILE B 1 172 ? 14.164 -8 6.293 1 97.88 172 ILE B N 1
ATOM 4901 C CA . ILE B 1 172 ? 15.203 -9.031 6.328 1 97.88 172 ILE B CA 1
ATOM 4902 C C . ILE B 1 172 ? 14.602 -10.383 5.969 1 97.88 172 ILE B C 1
ATOM 4904 O O . ILE B 1 172 ? 15.141 -11.109 5.133 1 97.88 172 ILE B O 1
ATOM 4908 N N . ALA B 1 173 ? 13.469 -10.727 6.547 1 97.5 173 ALA B N 1
ATOM 4909 C CA . ALA B 1 173 ? 12.805 -11.992 6.281 1 97.5 173 ALA B CA 1
ATOM 4910 C C . ALA B 1 173 ? 12.375 -12.094 4.82 1 97.5 173 ALA B C 1
ATOM 4912 O O . ALA B 1 173 ? 12.531 -13.141 4.191 1 97.5 173 ALA B O 1
ATOM 4913 N N . ASN B 1 174 ? 11.859 -11.031 4.27 1 98.38 174 ASN B N 1
ATOM 4914 C CA . ASN B 1 174 ? 11.398 -11.031 2.887 1 98.38 174 ASN B CA 1
ATOM 4915 C C . ASN B 1 174 ? 12.562 -11.234 1.912 1 98.38 174 ASN B C 1
ATOM 4917 O O . ASN B 1 174 ? 12.438 -12 0.952 1 98.38 174 ASN B O 1
ATOM 4921 N N . ILE B 1 175 ? 13.664 -10.555 2.203 1 98.62 175 ILE B N 1
ATOM 4922 C CA . ILE B 1 175 ? 14.836 -10.711 1.346 1 98.62 175 ILE B CA 1
ATOM 4923 C C . ILE B 1 175 ? 15.344 -12.148 1.418 1 98.62 175 ILE B C 1
ATOM 4925 O O . ILE B 1 175 ? 15.633 -12.758 0.388 1 98.62 175 ILE B O 1
ATOM 4929 N N . ALA B 1 176 ? 15.406 -12.68 2.598 1 98.44 176 ALA B N 1
ATOM 4930 C CA . ALA B 1 176 ? 15.859 -14.055 2.768 1 98.44 176 ALA B CA 1
ATOM 4931 C C . ALA B 1 176 ? 14.945 -15.023 2.02 1 98.44 176 ALA B C 1
ATOM 4933 O O . ALA B 1 176 ? 15.43 -15.898 1.288 1 98.44 176 ALA B O 1
ATOM 4934 N N . ASN B 1 177 ? 13.664 -14.859 2.158 1 98.31 177 ASN B N 1
ATOM 4935 C CA . ASN B 1 177 ? 12.703 -15.742 1.504 1 98.31 177 ASN B CA 1
ATOM 4936 C C . ASN B 1 177 ? 12.82 -15.664 -0.016 1 98.31 177 ASN B C 1
ATOM 4938 O O . ASN B 1 177 ? 12.758 -16.688 -0.703 1 98.31 177 ASN B O 1
ATOM 4942 N N . MET B 1 178 ? 13 -14.508 -0.538 1 98.5 178 MET B N 1
ATOM 4943 C CA . MET B 1 178 ? 13.125 -14.367 -1.985 1 98.5 178 MET B CA 1
ATOM 4944 C C . MET B 1 178 ? 14.438 -14.969 -2.479 1 98.5 178 MET B C 1
ATOM 4946 O O . MET B 1 178 ? 14.484 -15.586 -3.543 1 98.5 178 MET B O 1
ATOM 4950 N N . TYR B 1 179 ? 15.477 -14.797 -1.687 1 98.44 179 TYR B N 1
ATOM 4951 C CA . TYR B 1 179 ? 16.766 -15.391 -2.027 1 98.44 179 TYR B CA 1
ATOM 4952 C C . TYR B 1 179 ? 16.672 -16.906 -2.066 1 98.44 179 TYR B C 1
ATOM 4954 O O . TYR B 1 179 ? 17.109 -17.531 -3.035 1 98.44 179 TYR B O 1
ATOM 4962 N N . TYR B 1 180 ? 16.094 -17.484 -1.07 1 98.56 180 TYR B N 1
ATOM 4963 C CA . TYR B 1 180 ? 15.961 -18.938 -1.016 1 98.56 180 TYR B CA 1
ATOM 4964 C C . TYR B 1 180 ? 15 -19.438 -2.086 1 98.56 180 TYR B C 1
ATOM 4966 O O . TYR B 1 180 ? 15.156 -20.547 -2.6 1 98.56 180 TYR B O 1
ATOM 4974 N N . THR B 1 181 ? 14.008 -18.656 -2.439 1 98.69 181 THR B N 1
ATOM 4975 C CA . THR B 1 181 ? 13.156 -19 -3.574 1 98.69 181 THR B CA 1
ATOM 4976 C C . THR B 1 181 ? 13.984 -19.141 -4.848 1 98.69 181 THR B C 1
ATOM 4978 O O . THR B 1 181 ? 13.797 -20.094 -5.613 1 98.69 181 THR B O 1
ATOM 4981 N N . LEU B 1 182 ? 14.914 -18.234 -5.031 1 98.62 182 LEU B N 1
ATOM 4982 C CA . LEU B 1 182 ? 15.789 -18.312 -6.195 1 98.62 182 LEU B CA 1
ATOM 4983 C C . LEU B 1 182 ? 16.625 -19.578 -6.168 1 98.62 182 LEU B C 1
ATOM 4985 O O . LEU B 1 182 ? 16.797 -20.25 -7.191 1 98.62 182 LEU B O 1
ATOM 4989 N N . LEU B 1 183 ? 17.125 -19.922 -5.012 1 98.62 183 LEU B N 1
ATOM 4990 C CA . LEU B 1 183 ? 17.922 -21.141 -4.898 1 98.62 183 LEU B CA 1
ATOM 4991 C C . LEU B 1 183 ? 17.078 -22.375 -5.184 1 98.62 183 LEU B C 1
ATOM 4993 O O . LEU B 1 183 ? 17.547 -23.312 -5.828 1 98.62 183 LEU B O 1
ATOM 4997 N N . MET B 1 184 ? 15.836 -22.375 -4.66 1 98.56 184 MET B N 1
ATOM 4998 C CA . MET B 1 184 ? 14.914 -23.469 -4.949 1 98.56 184 MET B CA 1
ATOM 4999 C C . MET B 1 184 ? 14.688 -23.609 -6.453 1 98.56 184 MET B C 1
ATOM 5001 O O . MET B 1 184 ? 14.789 -24.703 -6.996 1 98.56 184 MET B O 1
ATOM 5005 N N . LEU B 1 185 ? 14.461 -22.516 -7.125 1 98.69 185 LEU B N 1
ATOM 5006 C CA . LEU B 1 185 ? 14.188 -22.516 -8.555 1 98.69 185 LEU B CA 1
ATOM 5007 C C . LEU B 1 185 ? 15.414 -22.969 -9.344 1 98.69 185 LEU B C 1
ATOM 5009 O O . LEU B 1 185 ? 15.297 -23.703 -10.328 1 98.69 185 LEU B O 1
ATOM 5013 N N . ASP B 1 186 ? 16.578 -22.594 -8.891 1 98.5 186 ASP B N 1
ATOM 5014 C CA . ASP B 1 186 ? 17.812 -23.031 -9.539 1 98.5 186 ASP B CA 1
ATOM 5015 C C . ASP B 1 186 ? 17.953 -24.562 -9.445 1 98.5 186 ASP B C 1
ATOM 5017 O O . ASP B 1 186 ? 18.297 -25.219 -10.43 1 98.5 186 ASP B O 1
ATOM 5021 N N . LYS B 1 187 ? 17.703 -25.062 -8.258 1 98.38 187 LYS B N 1
ATOM 5022 C CA . LYS B 1 187 ? 17.797 -26.5 -8.07 1 98.38 187 LYS B CA 1
ATOM 5023 C C . LYS B 1 187 ? 16.75 -27.234 -8.906 1 98.38 187 LYS B C 1
ATOM 5025 O O . LYS B 1 187 ? 17.031 -28.281 -9.492 1 98.38 187 LYS B O 1
ATOM 5030 N N . GLN B 1 188 ? 15.57 -26.703 -8.984 1 98.31 188 GLN B N 1
ATOM 5031 C CA . GLN B 1 188 ? 14.523 -27.281 -9.828 1 98.31 188 GLN B CA 1
ATOM 5032 C C . GLN B 1 188 ? 14.922 -27.234 -11.297 1 98.31 188 GLN B C 1
ATOM 5034 O O . GLN B 1 188 ? 14.672 -28.188 -12.039 1 98.31 188 GLN B O 1
ATOM 5039 N N . LEU B 1 189 ? 15.516 -26.141 -11.703 1 98.19 189 LEU B N 1
ATOM 5040 C CA . LEU B 1 189 ? 15.969 -26.016 -13.086 1 98.19 189 LEU B CA 1
ATOM 5041 C C . LEU B 1 189 ? 17 -27.094 -13.414 1 98.19 189 LEU B C 1
ATOM 5043 O O . LEU B 1 189 ? 16.953 -27.688 -14.492 1 98.19 189 LEU B O 1
ATOM 5047 N N . ASN B 1 190 ? 17.875 -27.406 -12.5 1 98.06 190 ASN B N 1
ATOM 5048 C CA . ASN B 1 190 ? 18.875 -28.453 -12.703 1 98.06 190 ASN B CA 1
ATOM 5049 C C . ASN B 1 190 ? 18.219 -29.812 -12.859 1 98.06 190 ASN B C 1
ATOM 5051 O O . ASN B 1 190 ? 18.578 -30.578 -13.766 1 98.06 190 ASN B O 1
ATOM 5055 N N . ILE B 1 191 ? 17.266 -30.078 -11.969 1 97.94 191 ILE B N 1
ATOM 5056 C CA . ILE B 1 191 ? 16.562 -31.359 -12 1 97.94 191 ILE B CA 1
ATOM 5057 C C . ILE B 1 191 ? 15.805 -31.5 -13.32 1 97.94 191 ILE B C 1
ATOM 5059 O O . ILE B 1 191 ? 15.852 -32.562 -13.953 1 97.94 191 ILE B O 1
ATOM 5063 N N . VAL B 1 192 ? 15.133 -30.516 -13.719 1 98 192 VAL B N 1
ATOM 5064 C CA . VAL B 1 192 ? 14.344 -30.547 -14.945 1 98 192 VAL B CA 1
ATOM 5065 C C . VAL B 1 192 ? 15.266 -30.656 -16.156 1 98 192 VAL B C 1
ATOM 5067 O O . VAL B 1 192 ? 14.93 -31.328 -17.141 1 98 192 VAL B O 1
ATOM 5070 N N . THR B 1 193 ? 16.422 -30.031 -16.125 1 97.75 193 THR B N 1
ATOM 5071 C CA . THR B 1 193 ? 17.406 -30.141 -17.188 1 97.75 193 THR B CA 1
ATOM 5072 C C . THR B 1 193 ? 17.922 -31.562 -17.312 1 97.75 193 THR B C 1
ATOM 5074 O O . THR B 1 193 ? 18.062 -32.094 -18.422 1 97.75 193 THR B O 1
ATOM 5077 N N . ASP B 1 194 ? 18.203 -32.188 -16.203 1 96.75 194 ASP B N 1
ATOM 5078 C CA . ASP B 1 194 ? 18.609 -33.594 -16.203 1 96.75 194 ASP B CA 1
ATOM 5079 C C . ASP B 1 194 ? 17.5 -34.469 -16.781 1 96.75 194 ASP B C 1
ATOM 5081 O O . ASP B 1 194 ? 17.766 -35.406 -17.547 1 96.75 194 ASP B O 1
ATOM 5085 N N . MET B 1 195 ? 16.297 -34.125 -16.375 1 96.12 195 MET B N 1
ATOM 5086 C CA . MET B 1 195 ? 15.164 -34.906 -16.875 1 96.12 195 MET B CA 1
ATOM 5087 C C . MET B 1 195 ? 14.977 -34.688 -18.375 1 96.12 195 MET B C 1
ATOM 5089 O O . MET B 1 195 ? 14.57 -35.625 -19.094 1 96.12 195 MET B O 1
ATOM 5093 N N . GLU B 1 196 ? 15.266 -33.5 -18.844 1 97.19 196 GLU B N 1
ATOM 5094 C CA . GLU B 1 196 ? 15.25 -33.219 -20.281 1 97.19 196 GLU B CA 1
ATOM 5095 C C . GLU B 1 196 ? 16.172 -34.188 -21.031 1 97.19 196 GLU B C 1
ATOM 5097 O O . GLU B 1 196 ? 15.773 -34.781 -22.047 1 97.19 196 GLU B O 1
ATOM 5102 N N . LYS B 1 197 ? 17.328 -34.406 -20.531 1 96.81 197 LYS B N 1
ATOM 5103 C CA . LYS B 1 197 ? 18.266 -35.344 -21.156 1 96.81 197 LYS B CA 1
ATOM 5104 C C . LYS B 1 197 ? 17.766 -36.781 -21.094 1 96.81 197 LYS B C 1
ATOM 5106 O O . LYS B 1 197 ? 17.828 -37.5 -22.094 1 96.81 197 LYS B O 1
ATOM 5111 N N . LEU B 1 198 ? 17.281 -37.125 -19.953 1 94.56 198 LEU B N 1
ATOM 5112 C CA . LEU B 1 198 ? 16.812 -38.469 -19.766 1 94.56 198 LEU B CA 1
ATOM 5113 C C . LEU B 1 198 ? 15.648 -38.781 -20.703 1 94.56 198 LEU B C 1
ATOM 5115 O O . LEU B 1 198 ? 15.617 -39.844 -21.344 1 94.56 198 LEU B O 1
ATOM 5119 N N . THR B 1 199 ? 14.68 -37.938 -20.781 1 96.06 199 THR B N 1
ATOM 5120 C CA . THR B 1 199 ? 13.508 -38.156 -21.625 1 96.06 199 THR B CA 1
ATOM 5121 C C . THR B 1 199 ? 13.891 -38.094 -23.094 1 96.06 199 THR B C 1
ATOM 5123 O O . THR B 1 199 ? 13.305 -38.812 -23.922 1 96.06 199 THR B O 1
ATOM 5126 N N . LYS B 1 200 ? 14.836 -37.25 -23.484 1 96.75 200 LYS B N 1
ATOM 5127 C CA . LYS B 1 200 ? 15.336 -37.219 -24.859 1 96.75 200 LYS B CA 1
ATOM 5128 C C . LYS B 1 200 ? 16 -38.562 -25.219 1 96.75 200 LYS B C 1
ATOM 5130 O O . LYS B 1 200 ? 15.781 -39.094 -26.297 1 96.75 200 LYS B O 1
ATOM 5135 N N . ASP B 1 201 ? 16.828 -39.094 -24.312 1 94.38 201 ASP B N 1
ATOM 5136 C CA . ASP B 1 201 ? 17.453 -40.406 -24.516 1 94.38 201 ASP B CA 1
ATOM 5137 C C . ASP B 1 201 ? 16.406 -41.5 -24.719 1 94.38 201 ASP B C 1
ATOM 5139 O O . ASP B 1 201 ? 16.547 -42.344 -25.609 1 94.38 201 ASP B O 1
ATOM 5143 N N . THR B 1 202 ? 15.422 -41.438 -23.844 1 92.12 202 THR B N 1
ATOM 5144 C CA . THR B 1 202 ? 14.352 -42.438 -23.938 1 92.12 202 THR B CA 1
ATOM 5145 C C . THR B 1 202 ? 13.664 -42.344 -25.297 1 92.12 202 THR B C 1
ATOM 5147 O O . THR B 1 202 ? 13.414 -43.375 -25.938 1 92.12 202 THR B O 1
ATOM 5150 N N . TRP B 1 203 ? 13.359 -41.156 -25.75 1 93.94 203 TRP B N 1
ATOM 5151 C CA . TRP B 1 203 ? 12.734 -40.938 -27.047 1 93.94 203 TRP B CA 1
ATOM 5152 C C . TRP B 1 203 ? 13.625 -41.5 -28.172 1 93.94 203 TRP B C 1
ATOM 5154 O O . TRP B 1 203 ? 13.156 -42.219 -29.047 1 93.94 203 TRP B O 1
ATOM 5164 N N . ASP B 1 204 ? 14.93 -41.25 -28.156 1 93.56 204 ASP B N 1
ATOM 5165 C CA . ASP B 1 204 ? 15.875 -41.688 -29.172 1 93.56 204 ASP B CA 1
ATOM 5166 C C . ASP B 1 204 ? 15.953 -43.219 -29.219 1 93.56 204 ASP B C 1
ATOM 5168 O O . ASP B 1 204 ? 15.984 -43.812 -30.297 1 93.56 204 ASP B O 1
ATOM 5172 N N . ILE B 1 205 ? 16 -43.781 -28.078 1 89.31 205 ILE B N 1
ATOM 5173 C CA . ILE B 1 205 ? 16.078 -45.219 -27.984 1 89.31 205 ILE B CA 1
ATOM 5174 C C . ILE B 1 205 ? 14.812 -45.844 -28.609 1 89.31 205 ILE B C 1
ATOM 5176 O O . ILE B 1 205 ? 14.891 -46.812 -29.344 1 89.31 205 ILE B O 1
ATOM 5180 N N . MET B 1 206 ? 13.633 -45.25 -28.297 1 89.38 206 MET B N 1
ATOM 5181 C CA . MET B 1 206 ? 12.383 -45.781 -28.812 1 89.38 206 MET B CA 1
ATOM 5182 C C . MET B 1 206 ? 12.312 -45.656 -30.328 1 89.38 206 MET B C 1
ATOM 5184 O O . MET B 1 206 ? 11.766 -46.5 -31.016 1 89.38 206 MET B O 1
ATOM 5188 N N . VAL B 1 207 ? 12.852 -44.594 -30.875 1 90.69 207 VAL B N 1
ATOM 5189 C CA . VAL B 1 207 ? 12.898 -44.375 -32.312 1 90.69 207 VAL B CA 1
ATOM 5190 C C . VAL B 1 207 ? 13.758 -45.469 -32.969 1 90.69 207 VAL B C 1
ATOM 5192 O O . VAL B 1 207 ? 13.367 -46.062 -33.969 1 90.69 207 VAL B O 1
ATOM 5195 N N . LEU B 1 208 ? 14.859 -45.812 -32.375 1 88 208 LEU B N 1
ATOM 5196 C CA . LEU B 1 208 ? 15.766 -46.812 -32.875 1 88 208 LEU B CA 1
ATOM 5197 C C . LEU B 1 208 ? 15.148 -48.219 -32.781 1 88 208 LEU B C 1
ATOM 5199 O O . LEU B 1 208 ? 15.266 -49.031 -33.719 1 88 208 LEU B O 1
ATOM 5203 N N . GLN B 1 209 ? 14.477 -48.5 -31.719 1 84.38 209 GLN B N 1
ATOM 5204 C CA . GLN B 1 209 ? 13.883 -49.812 -31.484 1 84.38 209 GLN B CA 1
ATOM 5205 C C . GLN B 1 209 ? 12.711 -50.062 -32.438 1 84.38 209 GLN B C 1
ATOM 5207 O O . GLN B 1 209 ? 12.469 -51.188 -32.844 1 84.38 209 GLN B O 1
ATOM 5212 N N . LYS B 1 210 ? 11.945 -49.031 -32.656 1 86 210 LYS B N 1
ATOM 5213 C CA . LYS B 1 210 ? 10.805 -49.188 -33.562 1 86 210 LYS B CA 1
ATOM 5214 C C . LYS B 1 210 ? 11.25 -49.75 -34.906 1 86 210 LYS B C 1
ATOM 5216 O O . LYS B 1 210 ? 10.547 -50.594 -35.5 1 86 210 LYS B O 1
ATOM 5221 N N . ASP B 1 211 ? 12.375 -49.5 -35.375 1 84.19 211 ASP B N 1
ATOM 5222 C CA . ASP B 1 211 ? 12.867 -49.969 -36.688 1 84.19 211 ASP B CA 1
ATOM 5223 C C . ASP B 1 211 ? 13.609 -51.281 -36.531 1 84.19 211 ASP B C 1
ATOM 5225 O O . ASP B 1 211 ? 13.648 -52.062 -37.469 1 84.19 211 ASP B O 1
ATOM 5229 N N . ALA B 1 212 ? 14.133 -51.531 -35.375 1 80.81 212 ALA B N 1
ATOM 5230 C CA . ALA B 1 212 ? 15.055 -52.656 -35.219 1 80.81 212 ALA B CA 1
ATOM 5231 C C . ALA B 1 212 ? 14.367 -53.844 -34.562 1 80.81 212 ALA B C 1
ATOM 5233 O O . ALA B 1 212 ? 14.828 -54.969 -34.688 1 80.81 212 ALA B O 1
ATOM 5234 N N . VAL B 1 213 ? 13.531 -53.625 -33.688 1 75.44 213 VAL B N 1
ATOM 5235 C CA . VAL B 1 213 ? 12.945 -54.656 -32.844 1 75.44 213 VAL B CA 1
ATOM 5236 C C . VAL B 1 213 ? 11.484 -54.875 -33.25 1 75.44 213 VAL B C 1
ATOM 5238 O O . VAL B 1 213 ? 10.695 -53.938 -33.25 1 75.44 213 VAL B O 1
ATOM 5241 N N . ALA B 1 214 ? 11.133 -56.094 -33.5 1 71.12 214 ALA B N 1
ATOM 5242 C CA . ALA B 1 214 ? 9.758 -56.438 -33.844 1 71.12 214 ALA B CA 1
ATOM 5243 C C . ALA B 1 214 ? 8.836 -56.219 -32.625 1 71.12 214 ALA B C 1
ATOM 5245 O O . ALA B 1 214 ? 9.172 -56.562 -31.516 1 71.12 214 ALA B O 1
ATOM 5246 N N . GLY B 1 215 ? 7.75 -55.375 -32.781 1 69.88 215 GLY B N 1
ATOM 5247 C CA . GLY B 1 215 ? 6.762 -55.25 -31.719 1 69.88 215 GLY B CA 1
ATOM 5248 C C . GLY B 1 215 ? 6.746 -53.844 -31.109 1 69.88 215 GLY B C 1
ATOM 5249 O O . GLY B 1 215 ? 5.773 -53.469 -30.453 1 69.88 215 GLY B O 1
ATOM 5250 N N . VAL B 1 216 ? 7.84 -53.219 -31.281 1 73.81 216 VAL B N 1
ATOM 5251 C CA . VAL B 1 216 ? 7.82 -51.844 -30.781 1 73.81 216 VAL B CA 1
ATOM 5252 C C . VAL B 1 216 ? 6.918 -51 -31.672 1 73.81 216 VAL B C 1
ATOM 5254 O O . VAL B 1 216 ? 7.121 -50.906 -32.875 1 73.81 216 VAL B O 1
ATOM 5257 N N . ARG B 1 217 ? 5.945 -50.469 -31.016 1 82.12 217 ARG B N 1
ATOM 5258 C CA . ARG B 1 217 ? 4.887 -49.75 -31.734 1 82.12 217 ARG B CA 1
ATOM 5259 C C . ARG B 1 217 ? 5.184 -48.281 -31.844 1 82.12 217 ARG B C 1
ATOM 5261 O O . ARG B 1 217 ? 5.945 -47.719 -31.031 1 82.12 217 ARG B O 1
ATOM 5268 N N . SER B 1 218 ? 4.633 -47.625 -32.781 1 87.12 218 SER B N 1
ATOM 5269 C CA . SER B 1 218 ? 4.715 -46.188 -33 1 87.12 218 SER B CA 1
ATOM 5270 C C . SER B 1 218 ? 4.141 -45.406 -31.797 1 87.12 218 SER B C 1
ATOM 5272 O O . SER B 1 218 ? 4.59 -44.312 -31.5 1 87.12 218 SER B O 1
ATOM 5274 N N . THR B 1 219 ? 3.256 -45.969 -31.062 1 88.38 219 THR B N 1
ATOM 5275 C CA . THR B 1 219 ? 2.605 -45.344 -29.922 1 88.38 219 THR B CA 1
ATOM 5276 C C . THR B 1 219 ? 3.605 -45.094 -28.797 1 88.38 219 THR B C 1
ATOM 5278 O O . THR B 1 219 ? 3.518 -44.094 -28.094 1 88.38 219 THR B O 1
ATOM 5281 N N . ALA B 1 220 ? 4.555 -45.969 -28.719 1 87.06 220 ALA B N 1
ATOM 5282 C CA . ALA B 1 220 ? 5.598 -45.781 -27.719 1 87.06 220 ALA B CA 1
ATOM 5283 C C . ALA B 1 220 ? 6.484 -44.594 -28.031 1 87.06 220 ALA B C 1
ATOM 5285 O O . ALA B 1 220 ? 6.828 -43.812 -27.141 1 87.06 220 ALA B O 1
ATOM 5286 N N . VAL B 1 221 ? 6.883 -44.438 -29.312 1 91.69 221 VAL B N 1
ATOM 5287 C CA . VAL B 1 221 ? 7.711 -43.344 -29.766 1 91.69 221 VAL B CA 1
ATOM 5288 C C . VAL B 1 221 ? 6.98 -42.031 -29.531 1 91.69 221 VAL B C 1
ATOM 5290 O O . VAL B 1 221 ? 7.559 -41.062 -29 1 91.69 221 VAL B O 1
ATOM 5293 N N . GLN B 1 222 ? 5.719 -42.031 -29.844 1 93.75 222 GLN B N 1
ATOM 5294 C CA . GLN B 1 222 ? 4.902 -40.812 -29.703 1 93.75 222 GLN B CA 1
ATOM 5295 C C . GLN B 1 222 ? 4.777 -40.406 -28.25 1 93.75 222 GLN B C 1
ATOM 5297 O O . GLN B 1 222 ? 4.844 -39.219 -27.922 1 93.75 222 GLN B O 1
ATOM 5302 N N . ARG B 1 223 ? 4.598 -41.344 -27.359 1 92.5 223 ARG B N 1
ATOM 5303 C CA . ARG B 1 223 ? 4.477 -41.031 -25.938 1 92.5 223 ARG B CA 1
ATOM 5304 C C . ARG B 1 223 ? 5.789 -40.5 -25.375 1 92.5 223 ARG B C 1
ATOM 5306 O O . ARG B 1 223 ? 5.785 -39.562 -24.562 1 92.5 223 ARG B O 1
ATOM 5313 N N . ALA B 1 224 ? 6.832 -41.125 -25.75 1 93.38 224 ALA B N 1
ATOM 5314 C CA . ALA B 1 224 ? 8.141 -40.656 -25.297 1 93.38 224 ALA B CA 1
ATOM 5315 C C . ALA B 1 224 ? 8.406 -39.25 -25.781 1 93.38 224 ALA B C 1
ATOM 5317 O O . ALA B 1 224 ? 8.914 -38.406 -25.031 1 93.38 224 ALA B O 1
ATOM 5318 N N . GLU B 1 225 ? 8.102 -38.969 -27.016 1 95.56 225 GLU B N 1
ATOM 5319 C CA . GLU B 1 225 ? 8.25 -37.656 -27.594 1 95.56 225 GLU B CA 1
ATOM 5320 C C . GLU B 1 225 ? 7.422 -36.625 -26.828 1 95.56 225 GLU B C 1
ATOM 5322 O O . GLU B 1 225 ? 7.91 -35.531 -26.5 1 95.56 225 GLU B O 1
ATOM 5327 N N . SER B 1 226 ? 6.219 -36.938 -26.516 1 96 226 SER B N 1
ATOM 5328 C CA . SER B 1 226 ? 5.336 -36.062 -25.75 1 96 226 SER B CA 1
ATOM 5329 C C . SER B 1 226 ? 5.914 -35.781 -24.359 1 96 226 SER B C 1
ATOM 5331 O O . SER B 1 226 ? 5.828 -34.656 -23.859 1 96 226 SER B O 1
ATOM 5333 N N . SER B 1 227 ? 6.391 -36.812 -23.719 1 95.06 227 SER B N 1
ATOM 5334 C CA . SER B 1 227 ? 6.988 -36.656 -22.406 1 95.06 227 SER B CA 1
ATOM 5335 C C . SER B 1 227 ? 8.156 -35.688 -22.438 1 95.06 227 SER B C 1
ATOM 5337 O O . SER B 1 227 ? 8.305 -34.844 -21.547 1 95.06 227 SER B O 1
ATOM 5339 N N . TYR B 1 228 ? 9.016 -35.75 -23.516 1 96.5 228 TYR B N 1
ATOM 5340 C CA . TYR B 1 228 ? 10.125 -34.844 -23.719 1 96.5 228 TYR B CA 1
ATOM 5341 C C . TYR B 1 228 ? 9.625 -33.406 -23.828 1 96.5 228 TYR B C 1
ATOM 5343 O O . TYR B 1 228 ? 10.141 -32.5 -23.172 1 96.5 228 TYR B O 1
ATOM 5351 N N . TYR B 1 229 ? 8.547 -33.188 -24.578 1 96.62 229 TYR B N 1
ATOM 5352 C CA . TYR B 1 229 ? 7.984 -31.844 -24.75 1 96.62 229 TYR B CA 1
ATOM 5353 C C . TYR B 1 229 ? 7.426 -31.312 -23.438 1 96.62 229 TYR B C 1
ATOM 5355 O O . TYR B 1 229 ? 7.531 -30.125 -23.141 1 96.62 229 TYR B O 1
ATOM 5363 N N . SER B 1 230 ? 6.844 -32.156 -22.625 1 96.19 230 SER B N 1
ATOM 5364 C CA . SER B 1 230 ? 6.32 -31.766 -21.312 1 96.19 230 SER B CA 1
ATOM 5365 C C . SER B 1 230 ? 7.43 -31.234 -20.422 1 96.19 230 SER B C 1
ATOM 5367 O O . SER B 1 230 ? 7.246 -30.234 -19.719 1 96.19 230 SER B O 1
ATOM 5369 N N . VAL B 1 231 ? 8.547 -31.875 -20.453 1 97 231 VAL B N 1
ATOM 5370 C CA . VAL B 1 231 ? 9.688 -31.453 -19.656 1 97 231 VAL B CA 1
ATOM 5371 C C . VAL B 1 231 ? 10.203 -30.094 -20.156 1 97 231 VAL B C 1
ATOM 5373 O O . VAL B 1 231 ? 10.578 -29.234 -19.359 1 97 231 VAL B O 1
ATOM 5376 N N . LEU B 1 232 ? 10.18 -29.906 -21.516 1 97.5 232 LEU B N 1
ATOM 5377 C CA . LEU B 1 232 ? 10.641 -28.656 -22.094 1 97.5 232 LEU B CA 1
ATOM 5378 C C . LEU B 1 232 ? 9.766 -27.5 -21.625 1 97.5 232 LEU B C 1
ATOM 5380 O O . LEU B 1 232 ? 10.281 -26.422 -21.297 1 97.5 232 LEU B O 1
ATOM 5384 N N . THR B 1 233 ? 8.453 -27.656 -21.562 1 97.31 233 THR B N 1
ATOM 5385 C CA . THR B 1 233 ? 7.555 -26.594 -21.125 1 97.31 233 THR B CA 1
ATOM 5386 C C . THR B 1 233 ? 7.766 -26.281 -19.641 1 97.31 233 THR B C 1
ATOM 5388 O O . THR B 1 233 ? 7.703 -25.125 -19.219 1 97.31 233 THR B O 1
ATOM 5391 N N . GLN B 1 234 ? 8.016 -27.297 -18.844 1 97.06 234 GLN B N 1
ATOM 5392 C CA . GLN B 1 234 ? 8.297 -27.109 -17.422 1 97.06 234 GLN B CA 1
ATOM 5393 C C . GLN B 1 234 ? 9.578 -26.297 -17.234 1 97.06 234 GLN B C 1
ATOM 5395 O O . GLN B 1 234 ? 9.641 -25.438 -16.359 1 97.06 234 GLN B O 1
ATOM 5400 N N . LYS B 1 235 ? 10.594 -26.609 -18.016 1 97.56 235 LYS B N 1
ATOM 5401 C CA . LYS B 1 235 ? 11.859 -25.875 -17.969 1 97.56 235 LYS B CA 1
ATOM 5402 C C . LYS B 1 235 ? 11.656 -24.391 -18.266 1 97.56 235 LYS B C 1
ATOM 5404 O O . LYS B 1 235 ? 12.164 -23.531 -17.547 1 97.56 235 LYS B O 1
ATOM 5409 N N . THR B 1 236 ? 10.859 -24.094 -19.328 1 97.44 236 THR B N 1
ATOM 5410 C CA . THR B 1 236 ? 10.562 -22.734 -19.719 1 97.44 236 THR B CA 1
ATOM 5411 C C . THR B 1 236 ? 9.844 -21.984 -18.594 1 97.44 236 THR B C 1
ATOM 5413 O O . THR B 1 236 ? 10.141 -20.828 -18.312 1 97.44 236 THR B O 1
ATOM 5416 N N . ASP B 1 237 ? 8.961 -22.625 -17.859 1 97.19 237 ASP B N 1
ATOM 5417 C CA . ASP B 1 237 ? 8.211 -22.031 -16.75 1 97.19 237 ASP B CA 1
ATOM 5418 C C . ASP B 1 237 ? 9.133 -21.672 -15.594 1 97.19 237 ASP B C 1
ATOM 5420 O O . ASP B 1 237 ? 9 -20.594 -15 1 97.19 237 ASP B O 1
ATOM 5424 N N . ILE B 1 238 ? 10.031 -22.547 -15.281 1 97.75 238 ILE B N 1
ATOM 5425 C CA . ILE B 1 238 ? 10.945 -22.312 -14.172 1 97.75 238 ILE B CA 1
ATOM 5426 C C . ILE B 1 238 ? 11.859 -21.141 -14.492 1 97.75 238 ILE B C 1
ATOM 5428 O O . ILE B 1 238 ? 12.133 -20.297 -13.633 1 97.75 238 ILE B O 1
ATOM 5432 N N . LYS B 1 239 ? 12.297 -21.047 -15.773 1 96.56 239 LYS B N 1
ATOM 5433 C CA . LYS B 1 239 ? 13.141 -19.922 -16.188 1 96.56 239 LYS B CA 1
ATOM 5434 C C . LYS B 1 239 ? 12.406 -18.594 -16.031 1 96.56 239 LYS B C 1
ATOM 5436 O O . LYS B 1 239 ? 12.992 -17.609 -15.578 1 96.56 239 LYS B O 1
ATOM 5441 N N . ARG B 1 240 ? 11.188 -18.531 -16.391 1 96.06 240 ARG B N 1
ATOM 5442 C CA . ARG B 1 240 ? 10.383 -17.328 -16.219 1 96.06 240 ARG B CA 1
ATOM 5443 C C . ARG B 1 240 ? 10.281 -16.953 -14.734 1 96.06 240 ARG B C 1
ATOM 5445 O O . ARG B 1 240 ? 10.453 -15.789 -14.375 1 96.06 240 ARG B O 1
ATOM 5452 N N . GLN B 1 241 ? 10.039 -17.953 -13.875 1 97.62 241 GLN B N 1
ATOM 5453 C CA . GLN B 1 241 ? 9.898 -17.719 -12.438 1 97.62 241 GLN B CA 1
ATOM 5454 C C . GLN B 1 241 ? 11.188 -17.172 -11.844 1 97.62 241 GLN B C 1
ATOM 5456 O O . GLN B 1 241 ? 11.148 -16.312 -10.961 1 97.62 241 GLN B O 1
ATOM 5461 N N . ILE B 1 242 ? 12.281 -17.656 -12.328 1 97.44 242 ILE B N 1
ATOM 5462 C CA . ILE B 1 242 ? 13.578 -17.156 -11.867 1 97.44 242 ILE B CA 1
ATOM 5463 C C . ILE B 1 242 ? 13.703 -15.672 -12.172 1 97.44 242 ILE B C 1
ATOM 5465 O O . ILE B 1 242 ? 14.023 -14.875 -11.289 1 97.44 242 ILE B O 1
ATOM 5469 N N . ARG B 1 243 ? 13.391 -15.297 -13.391 1 95.19 243 ARG B N 1
ATOM 5470 C CA . ARG B 1 243 ? 13.523 -13.898 -13.805 1 95.19 243 ARG B CA 1
ATOM 5471 C C . ARG B 1 243 ? 12.562 -13.008 -13.023 1 95.19 243 ARG B C 1
ATOM 5473 O O . ARG B 1 243 ? 12.945 -11.93 -12.562 1 95.19 243 ARG B O 1
ATOM 5480 N N . GLU B 1 244 ? 11.352 -13.414 -12.852 1 96.62 244 GLU B N 1
ATOM 5481 C CA . GLU B 1 244 ? 10.359 -12.648 -12.109 1 96.62 244 GLU B CA 1
ATOM 5482 C C . GLU B 1 244 ? 10.781 -12.469 -10.648 1 96.62 244 GLU B C 1
ATOM 5484 O O . GLU B 1 244 ? 10.586 -11.391 -10.07 1 96.62 244 GLU B O 1
ATOM 5489 N N . THR B 1 245 ? 11.344 -13.508 -10.047 1 98 245 THR B N 1
ATOM 5490 C CA . THR B 1 245 ? 11.797 -13.438 -8.664 1 98 245 THR B CA 1
ATOM 5491 C C . THR B 1 245 ? 12.992 -12.5 -8.539 1 98 245 THR B C 1
ATOM 5493 O O . THR B 1 245 ? 13.086 -11.727 -7.582 1 98 245 THR B O 1
ATOM 5496 N N . GLU B 1 246 ? 13.883 -12.578 -9.523 1 96.88 246 GLU B N 1
ATOM 5497 C CA . GLU B 1 246 ? 15.008 -11.641 -9.539 1 96.88 246 GLU B CA 1
ATOM 5498 C C . GLU B 1 246 ? 14.516 -10.195 -9.625 1 96.88 246 GLU B C 1
ATOM 5500 O O . GLU B 1 246 ? 15.039 -9.32 -8.93 1 96.88 246 GLU B O 1
ATOM 5505 N N . ASN B 1 247 ? 13.539 -9.961 -10.484 1 95.25 247 ASN B N 1
ATOM 5506 C CA . ASN B 1 247 ? 12.961 -8.633 -10.617 1 95.25 247 ASN B CA 1
ATOM 5507 C C . ASN B 1 247 ? 12.344 -8.148 -9.312 1 95.25 247 ASN B C 1
ATOM 5509 O O . ASN B 1 247 ? 12.586 -7.02 -8.883 1 95.25 247 ASN B O 1
ATOM 5513 N N . ALA B 1 248 ? 11.594 -9.016 -8.656 1 97.62 248 ALA B N 1
ATOM 5514 C CA . ALA B 1 248 ? 10.93 -8.672 -7.398 1 97.62 248 ALA B CA 1
ATOM 5515 C C . ALA B 1 248 ? 11.953 -8.367 -6.305 1 97.62 248 ALA B C 1
ATOM 5517 O O . ALA B 1 248 ? 11.789 -7.41 -5.543 1 97.62 248 ALA B O 1
ATOM 5518 N N . LEU B 1 249 ? 12.961 -9.188 -6.207 1 98.25 249 LEU B N 1
ATOM 5519 C CA . LEU B 1 249 ? 14 -8.977 -5.203 1 98.25 249 LEU B CA 1
ATOM 5520 C C . LEU B 1 249 ? 14.758 -7.68 -5.473 1 98.25 249 LEU B C 1
ATOM 5522 O O . LEU B 1 249 ? 15.07 -6.934 -4.539 1 98.25 249 LEU B O 1
ATOM 5526 N N . SER B 1 250 ? 15.031 -7.398 -6.754 1 96.44 250 SER B N 1
ATOM 5527 C CA . SER B 1 250 ? 15.695 -6.148 -7.109 1 96.44 250 SER B CA 1
ATOM 5528 C C . SER B 1 250 ? 14.891 -4.941 -6.645 1 96.44 250 SER B C 1
ATOM 5530 O O . SER B 1 250 ? 15.445 -3.986 -6.102 1 96.44 250 SER B O 1
ATOM 5532 N N . LEU B 1 251 ? 13.602 -5.012 -6.82 1 96 251 LEU B N 1
ATOM 5533 C CA . LEU B 1 251 ? 12.734 -3.926 -6.375 1 96 251 LEU B CA 1
ATOM 5534 C C . LEU B 1 251 ? 12.805 -3.758 -4.863 1 96 251 LEU B C 1
ATOM 5536 O O . LEU B 1 251 ? 12.891 -2.633 -4.363 1 96 251 LEU B O 1
ATOM 5540 N N . LEU B 1 252 ? 12.82 -4.871 -4.16 1 97.44 252 LEU B N 1
ATOM 5541 C CA . LEU B 1 252 ? 12.922 -4.852 -2.703 1 97.44 252 LEU B CA 1
ATOM 5542 C C . LEU B 1 252 ? 14.234 -4.219 -2.256 1 97.44 252 LEU B C 1
ATOM 5544 O O . LEU B 1 252 ? 14.297 -3.59 -1.196 1 97.44 252 LEU B O 1
ATOM 5548 N N . LEU B 1 253 ? 15.25 -4.328 -3.02 1 97.56 253 LEU B N 1
ATOM 5549 C CA . LEU B 1 253 ? 16.594 -3.832 -2.705 1 97.56 253 LEU B CA 1
ATOM 5550 C C . LEU B 1 253 ? 16.75 -2.391 -3.17 1 97.56 253 LEU B C 1
ATOM 5552 O O . LEU B 1 253 ? 17.812 -1.791 -2.982 1 97.56 253 LEU B O 1
ATOM 5556 N N . GLY B 1 254 ? 15.695 -1.822 -3.793 1 93.94 254 GLY B N 1
ATOM 5557 C CA . GLY B 1 254 ? 15.75 -0.444 -4.254 1 93.94 254 GLY B CA 1
ATOM 5558 C C . GLY B 1 254 ? 16.625 -0.259 -5.477 1 93.94 254 GLY B C 1
ATOM 5559 O O . GLY B 1 254 ? 17.297 0.773 -5.625 1 93.94 254 GLY B O 1
ATOM 5560 N N . GLN B 1 255 ? 16.672 -1.268 -6.34 1 92.38 255 GLN B N 1
ATOM 5561 C CA . GLN B 1 255 ? 17.484 -1.181 -7.543 1 92.38 255 GLN B CA 1
ATOM 5562 C C . GLN B 1 255 ? 16.719 -1.657 -8.773 1 92.38 255 GLN B C 1
ATOM 5564 O O . GLN B 1 255 ? 15.625 -2.213 -8.648 1 92.38 255 GLN B O 1
ATOM 5569 N N . GLN B 1 256 ? 17.297 -1.462 -9.914 1 89.56 256 GLN B N 1
ATOM 5570 C CA . GLN B 1 256 ? 16.719 -1.893 -11.18 1 89.56 256 GLN B CA 1
ATOM 5571 C C . GLN B 1 256 ? 16.734 -3.414 -11.305 1 89.56 256 GLN B C 1
ATOM 5573 O O . GLN B 1 256 ? 17.625 -4.074 -10.773 1 89.56 256 GLN B O 1
ATOM 5578 N N . ALA B 1 257 ? 15.75 -3.875 -12 1 91.12 257 ALA B N 1
ATOM 5579 C CA . ALA B 1 257 ? 15.695 -5.312 -12.25 1 91.12 257 ALA B CA 1
ATOM 5580 C C . ALA B 1 257 ? 16.984 -5.816 -12.883 1 91.12 257 ALA B C 1
ATOM 5582 O O . ALA B 1 257 ? 17.453 -5.27 -13.891 1 91.12 257 ALA B O 1
ATOM 5583 N N . GLN B 1 258 ? 17.531 -6.914 -12.297 1 91 258 GLN B N 1
ATOM 5584 C CA . GLN B 1 258 ? 18.781 -7.488 -12.781 1 91 258 GLN B CA 1
ATOM 5585 C C . GLN B 1 258 ? 19 -8.891 -12.227 1 91 258 GLN B C 1
ATOM 5587 O O . GLN B 1 258 ? 18.25 -9.344 -11.359 1 91 258 GLN B O 1
ATOM 5592 N N . THR B 1 259 ? 20.031 -9.523 -12.758 1 93.31 259 THR B N 1
ATOM 5593 C CA . THR B 1 259 ? 20.422 -10.82 -12.211 1 93.31 259 THR B CA 1
ATOM 5594 C C . THR B 1 259 ? 20.938 -10.672 -10.781 1 93.31 259 THR B C 1
ATOM 5596 O O . THR B 1 259 ? 21.562 -9.664 -10.438 1 93.31 259 THR B O 1
ATOM 5599 N N . ILE B 1 260 ? 20.734 -11.656 -10 1 96.25 260 ILE B N 1
ATOM 5600 C CA . ILE B 1 260 ? 21.172 -11.656 -8.609 1 96.25 260 ILE B CA 1
ATOM 5601 C C . ILE B 1 260 ? 22.188 -12.766 -8.383 1 96.25 260 ILE B C 1
ATOM 5603 O O . ILE B 1 260 ? 21.906 -13.938 -8.641 1 96.25 260 ILE B O 1
ATOM 5607 N N . ALA B 1 261 ? 23.359 -12.359 -7.941 1 96.06 261 ALA B N 1
ATOM 5608 C CA . ALA B 1 261 ? 24.359 -13.352 -7.574 1 96.06 261 ALA B CA 1
ATOM 5609 C C . ALA B 1 261 ? 23.906 -14.188 -6.379 1 96.06 261 ALA B C 1
ATOM 5611 O O . ALA B 1 261 ? 23.344 -13.648 -5.418 1 96.06 261 ALA B O 1
ATOM 5612 N N . ARG B 1 262 ? 24.125 -15.523 -6.473 1 96.88 262 ARG B N 1
ATOM 5613 C CA . ARG B 1 262 ? 23.609 -16.375 -5.402 1 96.88 262 ARG B CA 1
ATOM 5614 C C . ARG B 1 262 ? 24.344 -17.703 -5.375 1 96.88 262 ARG B C 1
ATOM 5616 O O . ARG B 1 262 ? 25.062 -18.047 -6.316 1 96.88 262 ARG B O 1
ATOM 5623 N N . GLY B 1 263 ? 24.234 -18.422 -4.254 1 95.56 263 GLY B N 1
ATOM 5624 C CA . GLY B 1 263 ? 24.781 -19.766 -4.09 1 95.56 263 GLY B CA 1
ATOM 5625 C C . GLY B 1 263 ? 23.812 -20.859 -4.449 1 95.56 263 GLY B C 1
ATOM 5626 O O . GLY B 1 263 ? 23.016 -20.719 -5.379 1 95.56 263 GLY B O 1
ATOM 5627 N N . SER B 1 264 ? 24 -22.031 -3.732 1 96.5 264 SER B N 1
ATOM 5628 C CA . SER B 1 264 ? 23.109 -23.172 -3.986 1 96.5 264 SER B CA 1
ATOM 5629 C C . SER B 1 264 ? 22.328 -23.547 -2.738 1 96.5 264 SER B C 1
ATOM 5631 O O . SER B 1 264 ? 22.766 -23.266 -1.616 1 96.5 264 SER B O 1
ATOM 5633 N N . LEU B 1 265 ? 21.172 -24.094 -3.039 1 96.5 265 LEU B N 1
ATOM 5634 C CA . LEU B 1 265 ? 20.281 -24.484 -1.957 1 96.5 265 LEU B CA 1
ATOM 5635 C C . LEU B 1 265 ? 20.953 -25.453 -1.008 1 96.5 265 LEU B C 1
ATOM 5637 O O . LEU B 1 265 ? 20.812 -25.344 0.213 1 96.5 265 LEU B O 1
ATOM 5641 N N . ASP B 1 266 ? 21.781 -26.375 -1.524 1 93.88 266 ASP B N 1
ATOM 5642 C CA . ASP B 1 266 ? 22.391 -27.453 -0.759 1 93.88 266 ASP B CA 1
ATOM 5643 C C . ASP B 1 266 ? 23.469 -26.922 0.181 1 93.88 266 ASP B C 1
ATOM 5645 O O . ASP B 1 266 ? 23.844 -27.578 1.149 1 93.88 266 ASP B O 1
ATOM 5649 N N . GLN B 1 267 ? 23.938 -25.75 -0.071 1 94.31 267 GLN B N 1
ATOM 5650 C CA . GLN B 1 267 ? 25.016 -25.172 0.723 1 94.31 267 GLN B CA 1
ATOM 5651 C C . GLN B 1 267 ? 24.484 -24.281 1.832 1 94.31 267 GLN B C 1
ATOM 5653 O O . GLN B 1 267 ? 25.25 -23.734 2.631 1 94.31 267 GLN B O 1
ATOM 5658 N N . GLN B 1 268 ? 23.219 -24.188 1.868 1 95.75 268 GLN B N 1
ATOM 5659 C CA . GLN B 1 268 ? 22.625 -23.328 2.881 1 95.75 268 GLN B CA 1
ATOM 5660 C C . GLN B 1 268 ? 22.531 -24.031 4.23 1 95.75 268 GLN B C 1
ATOM 5662 O O . GLN B 1 268 ? 22.25 -25.234 4.289 1 95.75 268 GLN B O 1
ATOM 5667 N N . THR B 1 269 ? 22.875 -23.297 5.293 1 90.38 269 THR B N 1
ATOM 5668 C CA . THR B 1 269 ? 22.766 -23.797 6.656 1 90.38 269 THR B CA 1
ATOM 5669 C C . THR B 1 269 ? 22.016 -22.812 7.551 1 90.38 269 THR B C 1
ATOM 5671 O O . THR B 1 269 ? 22.453 -21.672 7.703 1 90.38 269 THR B O 1
ATOM 5674 N N . LEU B 1 270 ? 20.891 -23.266 8.008 1 91.56 270 LEU B N 1
ATOM 5675 C CA . LEU B 1 270 ? 20.141 -22.484 8.977 1 91.56 270 LEU B CA 1
ATOM 5676 C C . LEU B 1 270 ? 20.047 -23.203 10.32 1 91.56 270 LEU B C 1
ATOM 5678 O O . LEU B 1 270 ? 20.156 -24.438 10.375 1 91.56 270 LEU B O 1
ATOM 5682 N N . PRO B 1 271 ? 19.922 -22.406 11.359 1 84.75 271 PRO B N 1
ATOM 5683 C CA . PRO B 1 271 ? 19.797 -23.062 12.664 1 84.75 271 PRO B CA 1
ATOM 5684 C C . PRO B 1 271 ? 18.641 -24.062 12.719 1 84.75 271 PRO B C 1
ATOM 5686 O O . PRO B 1 271 ? 17.578 -23.812 12.148 1 84.75 271 PRO B O 1
ATOM 5689 N N . ALA B 1 272 ? 18.906 -25.25 13.242 1 75.25 272 ALA B N 1
ATOM 5690 C CA . ALA B 1 272 ? 17.906 -26.312 13.281 1 75.25 272 ALA B CA 1
ATOM 5691 C C . ALA B 1 272 ? 17.391 -26.531 14.703 1 75.25 272 ALA B C 1
ATOM 5693 O O . ALA B 1 272 ? 16.344 -27.141 14.906 1 75.25 272 ALA B O 1
ATOM 5694 N N . LYS B 1 273 ? 18.203 -26.188 15.648 1 68.38 273 LYS B N 1
ATOM 5695 C CA . LYS B 1 273 ? 17.781 -26.375 17.031 1 68.38 273 LYS B CA 1
ATOM 5696 C C . LYS B 1 273 ? 17.188 -25.094 17.609 1 68.38 273 LYS B C 1
ATOM 5698 O O . LYS B 1 273 ? 17.875 -24.078 17.734 1 68.38 273 LYS B O 1
ATOM 5703 N N . PHE B 1 274 ? 15.891 -25.109 17.438 1 64 274 PHE B N 1
ATOM 5704 C CA . PHE B 1 274 ? 15.18 -23.969 17.984 1 64 274 PHE B CA 1
ATOM 5705 C C . PHE B 1 274 ? 14.883 -24.172 19.469 1 64 274 PHE B C 1
ATOM 5707 O O . PHE B 1 274 ? 14.305 -25.188 19.859 1 64 274 PHE B O 1
ATOM 5714 N N . SER B 1 275 ? 15.977 -24.156 20.281 1 51.25 275 SER B N 1
ATOM 5715 C CA . SER B 1 275 ? 15.609 -24.391 21.688 1 51.25 275 SER B CA 1
ATOM 5716 C C . SER B 1 275 ? 14.211 -23.844 21.984 1 51.25 275 SER B C 1
ATOM 5718 O O . SER B 1 275 ? 13.898 -22.703 21.656 1 51.25 275 SER B O 1
ATOM 5720 N N . THR B 1 276 ? 13.195 -24.609 21.75 1 48.62 276 THR B N 1
ATOM 5721 C CA . THR B 1 276 ? 11.781 -24.328 21.984 1 48.62 276 THR B CA 1
ATOM 5722 C C . THR B 1 276 ? 11.609 -23.375 23.172 1 48.62 276 THR B C 1
ATOM 5724 O O . THR B 1 276 ? 10.484 -23.062 23.562 1 48.62 276 THR B O 1
ATOM 5727 N N . GLY B 1 277 ? 12.609 -23.078 23.859 1 49.75 277 GLY B N 1
ATOM 5728 C CA . GLY B 1 277 ? 12.227 -22.156 24.922 1 49.75 277 GLY B CA 1
ATOM 5729 C C . GLY B 1 277 ? 11.828 -20.781 24.406 1 49.75 277 GLY B C 1
ATOM 5730 O O . GLY B 1 277 ? 12.602 -19.828 24.5 1 49.75 277 GLY B O 1
ATOM 5731 N N . ILE B 1 278 ? 10.867 -20.812 23.422 1 53.81 278 ILE B N 1
ATOM 5732 C CA . ILE B 1 278 ? 10.344 -19.547 22.906 1 53.81 278 ILE B CA 1
ATOM 5733 C C . ILE B 1 278 ? 9.688 -18.75 24.047 1 53.81 278 ILE B C 1
ATOM 5735 O O . ILE B 1 278 ? 8.625 -19.125 24.531 1 53.81 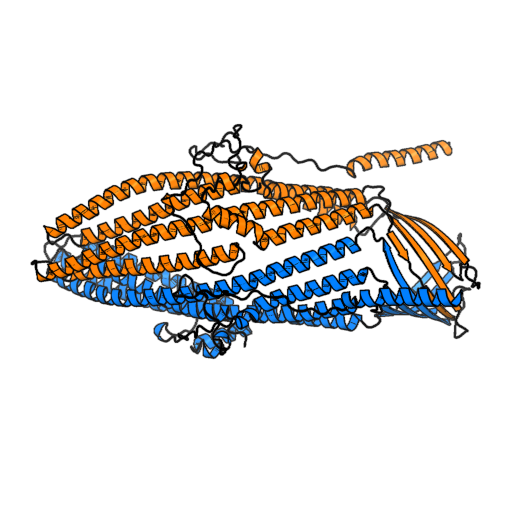278 ILE B O 1
ATOM 5739 N N . GLY B 1 279 ? 10.492 -18.172 24.859 1 54.53 279 GLY B N 1
ATOM 5740 C CA . GLY B 1 279 ? 9.977 -17.469 26.016 1 54.53 279 GLY B CA 1
ATOM 5741 C C . GLY B 1 279 ? 8.984 -16.375 25.656 1 54.53 279 GLY B C 1
ATOM 5742 O O . GLY B 1 279 ? 9.172 -15.656 24.672 1 54.53 279 GLY B O 1
ATOM 5743 N N . LEU B 1 280 ? 7.793 -16.531 26.203 1 56.66 280 LEU B N 1
ATOM 5744 C CA . LEU B 1 280 ? 6.715 -15.555 26.203 1 56.66 280 LEU B CA 1
ATOM 5745 C C . LEU B 1 280 ? 7.273 -14.133 26.281 1 56.66 280 LEU B C 1
ATOM 5747 O O . LEU B 1 280 ? 6.691 -13.203 25.719 1 56.66 280 LEU B O 1
ATOM 5751 N N . GLN B 1 281 ? 8.391 -14.055 26.953 1 59.66 281 GLN B N 1
ATOM 5752 C CA . GLN B 1 281 ? 8.977 -12.727 27.109 1 59.66 281 GLN B CA 1
ATOM 5753 C C . GLN B 1 281 ? 9.375 -12.141 25.75 1 59.66 281 GLN B C 1
ATOM 5755 O O . GLN B 1 281 ? 9.312 -10.922 25.562 1 59.66 281 GLN B O 1
ATOM 5760 N N . LEU B 1 282 ? 9.555 -13.062 24.844 1 60.25 282 LEU B N 1
ATOM 5761 C CA . LEU B 1 282 ? 10.008 -12.586 23.531 1 60.25 282 LEU B CA 1
ATOM 5762 C C . LEU B 1 282 ? 8.844 -11.977 22.75 1 60.25 282 LEU B C 1
ATOM 5764 O O . LEU B 1 282 ? 9.016 -10.969 22.062 1 60.25 282 LEU B O 1
ATOM 5768 N N . LEU B 1 283 ? 7.723 -12.461 22.984 1 66.69 283 LEU B N 1
ATOM 5769 C CA . LEU B 1 283 ? 6.594 -11.945 22.219 1 66.69 283 LEU B CA 1
ATOM 5770 C C . LEU B 1 283 ? 6.195 -10.555 22.703 1 66.69 283 LEU B C 1
ATOM 5772 O O . LEU B 1 283 ? 5.781 -9.711 21.906 1 66.69 283 LEU B O 1
ATOM 5776 N N . LYS B 1 284 ? 6.621 -10.43 23.984 1 65.88 284 LYS B N 1
ATOM 5777 C CA . LYS B 1 284 ? 6.227 -9.141 24.562 1 65.88 284 LYS B CA 1
ATOM 5778 C C . LYS B 1 284 ? 7.145 -8.023 24.078 1 65.88 284 LYS B C 1
ATOM 5780 O O . LYS B 1 284 ? 6.75 -6.855 24.062 1 65.88 284 LYS B O 1
ATOM 5785 N N . ASN B 1 285 ? 8.234 -8.523 23.578 1 71.06 285 ASN B N 1
ATOM 5786 C CA . ASN B 1 285 ? 9.172 -7.473 23.203 1 71.06 285 ASN B CA 1
ATOM 5787 C C . ASN B 1 285 ? 9.328 -7.367 21.688 1 71.06 285 ASN B C 1
ATOM 5789 O O . ASN B 1 285 ? 10.234 -6.684 21.203 1 71.06 285 ASN B O 1
ATOM 5793 N N . ARG B 1 286 ? 8.414 -8.133 21.062 1 88.19 286 ARG B N 1
ATOM 5794 C CA . ARG B 1 286 ? 8.398 -7.941 19.609 1 88.19 286 ARG B CA 1
ATOM 5795 C C . ARG B 1 286 ? 8.008 -6.508 19.25 1 88.19 286 ARG B C 1
ATOM 5797 O O . ARG B 1 286 ? 7.086 -5.945 19.844 1 88.19 286 ARG B O 1
ATOM 5804 N N . ALA B 1 287 ? 8.742 -5.984 18.312 1 93.94 287 ALA B N 1
ATOM 5805 C CA . ALA B 1 287 ? 8.617 -4.555 18.031 1 93.94 287 ALA B CA 1
ATOM 5806 C C . ALA B 1 287 ? 7.184 -4.188 17.672 1 93.94 287 ALA B C 1
ATOM 5808 O O . ALA B 1 287 ? 6.68 -3.146 18.094 1 93.94 287 ALA B O 1
ATOM 5809 N N . ASP B 1 288 ? 6.449 -5.004 16.906 1 95.06 288 ASP B N 1
ATOM 5810 C CA . ASP B 1 288 ? 5.086 -4.676 16.5 1 95.06 288 ASP B CA 1
ATOM 5811 C C . ASP B 1 288 ? 4.121 -4.793 17.688 1 95.06 288 ASP B C 1
ATOM 5813 O O . ASP B 1 288 ? 3.174 -4.016 17.797 1 95.06 288 ASP B O 1
ATOM 5817 N N . VAL B 1 289 ? 4.352 -5.703 18.594 1 93.69 289 VAL B N 1
ATOM 5818 C CA . VAL B 1 289 ? 3.543 -5.848 19.797 1 93.69 289 VAL B CA 1
ATOM 5819 C C . VAL B 1 289 ? 3.789 -4.664 20.719 1 93.69 289 VAL B C 1
ATOM 5821 O O . VAL B 1 289 ? 2.842 -4.082 21.266 1 93.69 289 VAL B O 1
ATOM 5824 N N . HIS B 1 290 ? 5.066 -4.355 20.891 1 94.88 290 HIS B N 1
ATOM 5825 C CA . HIS B 1 290 ? 5.402 -3.213 21.734 1 94.88 290 HIS B CA 1
ATOM 5826 C C . HIS B 1 290 ? 4.859 -1.917 21.141 1 94.88 290 HIS B C 1
ATOM 5828 O O . HIS B 1 290 ? 4.422 -1.028 21.875 1 94.88 290 HIS B O 1
ATOM 5834 N N . ALA B 1 291 ? 4.867 -1.79 19.766 1 96.69 291 ALA B N 1
ATOM 5835 C CA . ALA B 1 291 ? 4.266 -0.626 19.109 1 96.69 291 ALA B CA 1
ATOM 5836 C C . ALA B 1 291 ? 2.783 -0.509 19.453 1 96.69 291 ALA B C 1
ATOM 5838 O O . ALA B 1 291 ? 2.287 0.588 19.719 1 96.69 291 ALA B O 1
ATOM 5839 N N . ALA B 1 292 ? 2.07 -1.594 19.438 1 96.69 292 ALA B N 1
ATOM 5840 C CA . ALA B 1 292 ? 0.659 -1.607 19.812 1 96.69 292 ALA B CA 1
ATOM 5841 C C . ALA B 1 292 ? 0.473 -1.197 21.281 1 96.69 292 ALA B C 1
ATOM 5843 O O . ALA B 1 292 ? -0.491 -0.506 21.609 1 96.69 292 ALA B O 1
ATOM 5844 N N . GLU B 1 293 ? 1.385 -1.638 22.172 1 96.19 293 GLU B N 1
ATOM 5845 C CA . GLU B 1 293 ? 1.335 -1.216 23.578 1 96.19 293 GLU B CA 1
ATOM 5846 C C . GLU B 1 293 ? 1.553 0.289 23.703 1 96.19 293 GLU B C 1
ATOM 5848 O O . GLU B 1 293 ? 0.889 0.952 24.5 1 96.19 293 GLU B O 1
ATOM 5853 N N . MET B 1 294 ? 2.477 0.784 22.922 1 97.44 294 MET B N 1
ATOM 5854 C CA . MET B 1 294 ? 2.738 2.219 22.984 1 97.44 294 MET B CA 1
ATOM 5855 C C . MET B 1 294 ? 1.539 3.012 22.484 1 97.44 294 MET B C 1
ATOM 5857 O O . MET B 1 294 ? 1.268 4.113 22.969 1 97.44 294 MET B O 1
ATOM 5861 N N . ASN B 1 295 ? 0.769 2.467 21.516 1 98.31 295 ASN B N 1
ATOM 5862 C CA . ASN B 1 295 ? -0.493 3.088 21.125 1 98.31 295 ASN B CA 1
ATOM 5863 C C . ASN B 1 295 ? -1.492 3.096 22.281 1 98.31 295 ASN B C 1
ATOM 5865 O O . ASN B 1 295 ? -2.223 4.07 22.469 1 98.31 295 ASN B O 1
ATOM 5869 N N . LEU B 1 296 ? -1.506 2.021 23.047 1 98.12 296 LEU B N 1
ATOM 5870 C CA . LEU B 1 296 ? -2.328 1.946 24.25 1 98.12 296 LEU B CA 1
ATOM 5871 C C . LEU B 1 296 ? -1.914 3.014 25.266 1 98.12 296 LEU B C 1
ATOM 5873 O O . LEU B 1 296 ? -2.766 3.721 25.812 1 98.12 296 LEU B O 1
ATOM 5877 N N . ALA B 1 297 ? -0.648 3.164 25.453 1 98.44 297 ALA B N 1
ATOM 5878 C CA . ALA B 1 297 ? -0.129 4.18 26.359 1 98.44 297 ALA B CA 1
ATOM 5879 C C . ALA B 1 297 ? -0.503 5.582 25.891 1 98.44 297 ALA B C 1
ATOM 5881 O O . ALA B 1 297 ? -0.85 6.445 26.703 1 98.44 297 ALA B O 1
ATOM 5882 N N . GLN B 1 298 ? -0.4 5.785 24.562 1 98.62 298 GLN B N 1
ATOM 5883 C CA . GLN B 1 298 ? -0.783 7.078 24 1 98.62 298 GLN B CA 1
ATOM 5884 C C . GLN B 1 298 ? -2.248 7.395 24.297 1 98.62 298 GLN B C 1
ATOM 5886 O O . GLN B 1 298 ? -2.58 8.516 24.688 1 98.62 298 GLN B O 1
ATOM 5891 N N . CYS B 1 299 ? -3.119 6.434 24.109 1 98.62 299 CYS B N 1
ATOM 5892 C CA . CYS B 1 299 ? -4.539 6.609 24.391 1 98.62 299 CYS B CA 1
ATOM 5893 C C . CYS B 1 299 ? -4.781 6.875 25.859 1 98.62 299 CYS B C 1
ATOM 5895 O O . CYS B 1 299 ? -5.688 7.629 26.234 1 98.62 299 CYS B O 1
ATOM 5897 N N . PHE B 1 300 ? -4.004 6.289 26.812 1 98.38 300 PHE B N 1
ATOM 5898 C CA . PHE B 1 300 ? -4.07 6.559 28.25 1 98.38 300 PHE B CA 1
ATOM 5899 C C . PHE B 1 300 ? -3.832 8.031 28.531 1 98.38 300 PHE B C 1
ATOM 5901 O O . PHE B 1 300 ? -4.605 8.664 29.25 1 98.38 300 PHE B O 1
ATOM 5908 N N . TYR B 1 301 ? -2.789 8.555 27.891 1 98.44 301 TYR B N 1
ATOM 5909 C CA . TYR B 1 301 ? -2.461 9.961 28.141 1 98.44 301 TYR B CA 1
ATOM 5910 C C . TYR B 1 301 ? -3.482 10.875 27.484 1 98.44 301 TYR B C 1
ATOM 5912 O O . TYR B 1 301 ? -3.768 11.969 27.984 1 98.44 301 TYR B O 1
ATOM 5920 N N . ASN B 1 302 ? -4.113 10.453 26.391 1 98.19 302 ASN B N 1
ATOM 5921 C CA . ASN B 1 302 ? -5.191 11.227 25.781 1 98.19 302 ASN B CA 1
ATOM 5922 C C . ASN B 1 302 ? -6.414 11.297 26.703 1 98.19 302 ASN B C 1
ATOM 5924 O O . ASN B 1 302 ? -7.129 12.297 26.703 1 98.19 302 ASN B O 1
ATOM 5928 N N . VAL B 1 303 ? -6.68 10.195 27.438 1 98.31 303 VAL B N 1
ATOM 5929 C CA . VAL B 1 303 ? -7.738 10.227 28.438 1 98.31 303 VAL B CA 1
ATOM 5930 C C . VAL B 1 303 ? -7.41 11.273 29.516 1 98.31 303 VAL B C 1
ATOM 5932 O O . VAL B 1 303 ? -8.273 12.047 29.922 1 98.31 303 VAL B O 1
ATOM 5935 N N . GLN B 1 304 ? -6.137 11.312 29.922 1 97.69 304 GLN B N 1
ATOM 5936 C CA . GLN B 1 304 ? -5.719 12.312 30.906 1 97.69 304 GLN B CA 1
ATOM 5937 C C . GLN B 1 304 ? -5.898 13.727 30.375 1 97.69 304 GLN B C 1
ATOM 5939 O O . GLN B 1 304 ? -6.32 14.625 31.094 1 97.69 304 GLN B O 1
ATOM 5944 N N . THR B 1 305 ? -5.578 13.875 29.062 1 97.5 305 THR B N 1
ATOM 5945 C CA . THR B 1 305 ? -5.77 15.172 28.438 1 97.5 305 THR B CA 1
ATOM 5946 C C . THR B 1 305 ? -7.246 15.555 28.406 1 97.5 305 THR B C 1
ATOM 5948 O O . THR B 1 305 ? -7.605 16.688 28.719 1 97.5 305 THR B O 1
ATOM 5951 N N . ALA B 1 306 ? -8.094 14.633 28.062 1 97.5 306 ALA B N 1
ATOM 5952 C CA . ALA B 1 306 ? -9.531 14.883 28.031 1 97.5 306 ALA B CA 1
ATOM 5953 C C . ALA B 1 306 ? -10.055 15.234 29.422 1 97.5 306 ALA B C 1
ATOM 5955 O O . ALA B 1 306 ? -10.906 16.109 29.578 1 97.5 306 ALA B O 1
ATOM 5956 N N . ARG B 1 307 ? -9.57 14.57 30.516 1 96.94 307 ARG B N 1
ATOM 5957 C CA . ARG B 1 307 ? -9.953 14.867 31.891 1 96.94 307 ARG B CA 1
ATOM 5958 C C . ARG B 1 307 ? -9.523 16.266 32.281 1 96.94 307 ARG B C 1
ATOM 5960 O O . ARG B 1 307 ? -10.266 16.984 32.969 1 96.94 307 ARG B O 1
ATOM 5967 N N . SER B 1 308 ? -8.352 16.562 31.797 1 95.94 308 SER B N 1
ATOM 5968 C CA . SER B 1 308 ? -7.797 17.859 32.188 1 95.94 308 SER B CA 1
ATOM 5969 C C . SER B 1 308 ? -8.617 19.016 31.625 1 95.94 308 SER B C 1
ATOM 5971 O O . SER B 1 308 ? -8.625 20.109 32.188 1 95.94 308 SER B O 1
ATOM 5973 N N . ARG B 1 309 ? -9.391 18.812 30.562 1 95.88 309 ARG B N 1
ATOM 5974 C CA . ARG B 1 309 ? -10.156 19.875 29.906 1 95.88 309 ARG B CA 1
ATOM 5975 C C . ARG B 1 309 ? -11.367 20.281 30.734 1 95.88 309 ARG B C 1
ATOM 5977 O O . ARG B 1 309 ? -11.992 21.312 30.469 1 95.88 309 ARG B O 1
ATOM 5984 N N . PHE B 1 310 ? -11.727 19.516 31.812 1 95.94 310 PHE B N 1
ATOM 5985 C CA . PHE B 1 310 ? -12.828 19.859 32.719 1 95.94 310 PHE B CA 1
ATOM 5986 C C . PHE B 1 310 ? -12.383 20.875 33.75 1 95.94 310 PHE B C 1
ATOM 5988 O O . PHE B 1 310 ? -13.211 21.484 34.438 1 95.94 310 PHE B O 1
ATOM 5995 N N . TYR B 1 311 ? -11.07 21.078 33.844 1 95 311 TYR B N 1
ATOM 5996 C CA . TYR B 1 311 ? -10.523 21.953 34.875 1 95 311 TYR B CA 1
ATOM 5997 C C . TYR B 1 311 ? -10.148 23.312 34.312 1 95 311 TYR B C 1
ATOM 5999 O O . TYR B 1 311 ? -10.039 23.469 33.094 1 95 311 TYR B O 1
ATOM 6007 N N . PRO B 1 312 ? -9.984 24.344 35.125 1 95 312 PRO B N 1
ATOM 6008 C CA . PRO B 1 312 ? -9.695 25.703 3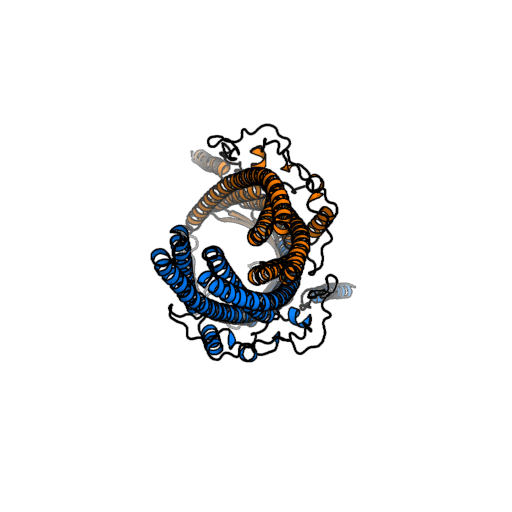4.625 1 95 312 PRO B CA 1
ATOM 6009 C C . PRO B 1 312 ? -8.367 25.766 33.875 1 95 312 PRO B C 1
ATOM 6011 O O . PRO B 1 312 ? -7.398 25.109 34.25 1 95 312 PRO B O 1
ATOM 6014 N N . ALA B 1 313 ? -8.305 26.562 32.844 1 95.12 313 ALA B N 1
ATOM 6015 C CA . ALA B 1 313 ? -7.078 26.875 32.094 1 95.12 313 ALA B CA 1
ATOM 6016 C C . ALA B 1 313 ? -6.578 28.281 32.469 1 95.12 313 ALA B C 1
ATOM 6018 O O . ALA B 1 313 ? -7.336 29.25 32.406 1 95.12 313 ALA B O 1
ATOM 6019 N N . LEU B 1 314 ? -5.316 28.297 32.938 1 97 314 LEU B N 1
ATOM 6020 C CA . LEU B 1 314 ? -4.691 29.562 33.281 1 97 314 LEU B CA 1
ATOM 6021 C C . LEU B 1 314 ? -3.814 30.078 32.156 1 97 314 LEU B C 1
ATOM 6023 O O . LEU B 1 314 ? -2.893 29.391 31.719 1 97 314 LEU B O 1
ATOM 6027 N N . ASN B 1 315 ? -4.145 31.234 31.641 1 97.19 315 ASN B N 1
ATOM 6028 C CA . ASN B 1 315 ? -3.316 31.922 30.672 1 97.19 315 ASN B CA 1
ATOM 6029 C C . ASN B 1 315 ? -2.779 33.25 31.219 1 97.19 315 ASN B C 1
ATOM 6031 O O . ASN B 1 315 ? -3.521 34 31.828 1 97.19 315 ASN B O 1
ATOM 6035 N N . ILE B 1 316 ? -1.486 33.375 31.109 1 98 316 ILE B N 1
ATOM 6036 C CA . ILE B 1 316 ? -0.851 34.656 31.469 1 98 316 ILE B CA 1
ATOM 6037 C C . ILE B 1 316 ? -0.312 35.344 30.219 1 98 316 ILE B C 1
ATOM 6039 O O . ILE B 1 316 ? 0.439 34.75 29.453 1 98 316 ILE B O 1
ATOM 6043 N N . SER B 1 317 ? -0.747 36.562 29.984 1 97.31 317 SER B N 1
ATOM 6044 C CA . SER B 1 317 ? -0.262 37.344 28.844 1 97.31 317 SER B CA 1
ATOM 6045 C C . SER B 1 317 ? 0.378 38.656 29.312 1 97.31 317 SER B C 1
ATOM 6047 O O . SER B 1 317 ? -0.047 39.219 30.297 1 97.31 317 SER B O 1
ATOM 6049 N N . ALA B 1 318 ? 1.417 39 28.734 1 97.12 318 ALA B N 1
ATOM 6050 C CA . ALA B 1 318 ? 2.111 40.25 28.984 1 97.12 318 ALA B CA 1
ATOM 6051 C C . ALA B 1 318 ? 2.457 40.969 27.672 1 97.12 318 ALA B C 1
ATOM 6053 O O . ALA B 1 318 ? 2.736 40.312 26.656 1 97.12 318 ALA B O 1
ATOM 6054 N N . SER B 1 319 ? 2.393 42.25 27.672 1 96.75 319 SER B N 1
ATOM 6055 C CA . SER B 1 319 ? 2.748 43 26.484 1 96.75 319 SER B CA 1
ATOM 6056 C C . SER B 1 319 ? 3.426 44.344 26.844 1 96.75 319 SER B C 1
ATOM 6058 O O . SER B 1 319 ? 3.113 44.938 27.875 1 96.75 319 SER B O 1
ATOM 6060 N N . GLY B 1 320 ? 4.453 44.75 26.203 1 97.06 320 GLY B N 1
ATOM 6061 C CA . GLY B 1 320 ? 5.035 46.062 26.156 1 97.06 320 GLY B CA 1
ATOM 6062 C C . GLY B 1 320 ? 4.891 46.719 24.797 1 97.06 320 GLY B C 1
ATOM 6063 O O . GLY B 1 320 ? 5.359 46.188 23.781 1 97.06 320 GLY B O 1
ATOM 6064 N N . ALA B 1 321 ? 4.094 47.844 24.812 1 96.44 321 ALA B N 1
ATOM 6065 C CA . ALA B 1 321 ? 3.822 48.469 23.547 1 96.44 321 ALA B CA 1
ATOM 6066 C C . ALA B 1 321 ? 4.262 49.938 23.562 1 96.44 321 ALA B C 1
ATOM 6068 O O . ALA B 1 321 ? 3.979 50.656 24.516 1 96.44 321 ALA B O 1
ATOM 6069 N N . PHE B 1 322 ? 5.078 50.406 22.656 1 97.12 322 PHE B N 1
ATOM 6070 C CA . PHE B 1 322 ? 5.238 51.812 22.375 1 97.12 322 PHE B CA 1
ATOM 6071 C C . PHE B 1 322 ? 4.082 52.344 21.531 1 97.12 322 PHE B C 1
ATOM 6073 O O . PHE B 1 322 ? 3.879 51.906 20.406 1 97.12 322 PHE B O 1
ATOM 6080 N N . THR B 1 323 ? 3.246 53.125 22.078 1 96.75 323 THR B N 1
ATOM 6081 C CA . THR B 1 323 ? 2.01 53.531 21.422 1 96.75 323 THR B CA 1
ATOM 6082 C C . THR B 1 323 ? 1.702 55 21.719 1 96.75 323 THR B C 1
ATOM 6084 O O . THR B 1 323 ? 2.205 55.562 22.688 1 96.75 323 THR B O 1
ATOM 6087 N N . ASN B 1 324 ? 0.885 55.656 20.859 1 95.75 324 ASN B N 1
ATOM 6088 C CA . ASN B 1 324 ? 0.49 57.062 21.078 1 95.75 324 ASN B CA 1
ATOM 6089 C C . ASN B 1 324 ? -0.911 57.156 21.672 1 95.75 324 ASN B C 1
ATOM 6091 O O . ASN B 1 324 ? -1.49 58.219 21.75 1 95.75 324 ASN B O 1
ATOM 6095 N N . SER B 1 325 ? -1.449 56 21.953 1 91.25 325 SER B N 1
ATOM 6096 C CA . SER B 1 325 ? -2.77 56 22.562 1 91.25 325 SER B CA 1
ATOM 6097 C C . SER B 1 325 ? -2.85 55 23.703 1 91.25 325 SER B C 1
ATOM 6099 O O . SER B 1 325 ? -2.799 53.781 23.484 1 91.25 325 SER B O 1
ATOM 6101 N N . GLY B 1 326 ? -2.959 55.469 24.938 1 83.81 326 GLY B N 1
ATOM 6102 C CA . GLY B 1 326 ? -3.084 54.625 26.094 1 83.81 326 GLY B CA 1
ATOM 6103 C C . GLY B 1 326 ? -4.516 54.469 26.578 1 83.81 326 GLY B C 1
ATOM 6104 O O . GLY B 1 326 ? -4.754 54 27.688 1 83.81 326 GLY B O 1
ATOM 6105 N N . GLY B 1 327 ? -5.473 54.938 25.844 1 79.81 327 GLY B N 1
ATOM 6106 C CA . GLY B 1 327 ? -6.867 54.844 26.234 1 79.81 327 GLY B CA 1
ATOM 6107 C C . GLY B 1 327 ? -7.484 56.188 26.578 1 79.81 327 GLY B C 1
ATOM 6108 O O . GLY B 1 327 ? -8.703 56.344 26.516 1 79.81 327 GLY B O 1
ATOM 6109 N N . MET B 1 328 ? -6.672 57.156 27.062 1 80.12 328 MET B N 1
ATOM 6110 C CA . MET B 1 328 ? -7.199 58.438 27.484 1 80.12 328 MET B CA 1
ATOM 6111 C C . MET B 1 328 ? -7.043 59.5 26.391 1 80.12 328 MET B C 1
ATOM 6113 O O . MET B 1 328 ? -7.535 60.625 26.516 1 80.12 328 MET B O 1
ATOM 6117 N N . GLY B 1 329 ? -6.469 59.156 25.328 1 84.38 329 GLY B N 1
ATOM 6118 C CA . GLY B 1 329 ? -6.254 60.062 24.234 1 84.38 329 GLY B CA 1
ATOM 6119 C C . GLY B 1 329 ? -4.988 59.781 23.453 1 84.38 329 GLY B C 1
ATOM 6120 O O . GLY B 1 329 ? -4.258 58.844 23.766 1 84.38 329 GLY B O 1
ATOM 6121 N N . ILE B 1 330 ? -4.809 60.594 22.375 1 91.81 330 ILE B N 1
ATOM 6122 C CA . ILE B 1 330 ? -3.641 60.438 21.516 1 91.81 330 ILE B CA 1
ATOM 6123 C C . ILE B 1 330 ? -2.531 61.406 21.984 1 91.81 330 ILE B C 1
ATOM 6125 O O . ILE B 1 330 ? -2.77 62.594 22.188 1 91.81 330 ILE B O 1
ATOM 6129 N N . VAL B 1 331 ? -1.373 60.938 22.234 1 92.25 331 VAL B N 1
ATOM 6130 C CA . VAL B 1 331 ? -0.225 61.719 22.656 1 92.25 331 VAL B CA 1
ATOM 6131 C C . VAL B 1 331 ? 0.95 61.469 21.719 1 92.25 331 VAL B C 1
ATOM 6133 O O . VAL B 1 331 ? 1.239 60.312 21.359 1 92.25 331 VAL B O 1
ATOM 6136 N N . ASN B 1 332 ? 1.677 62.531 21.344 1 91.31 332 ASN B N 1
ATOM 6137 C CA . ASN B 1 332 ? 2.852 62.438 20.484 1 91.31 332 ASN B CA 1
ATOM 6138 C C . ASN B 1 332 ? 4.039 63.188 21.062 1 91.31 332 ASN B C 1
ATOM 6140 O O . ASN B 1 332 ? 3.93 64.375 21.391 1 91.31 332 ASN B O 1
ATOM 6144 N N . PRO B 1 333 ? 5.211 62.562 21.25 1 91.62 333 PRO B N 1
ATOM 6145 C CA . PRO B 1 333 ? 5.562 61.219 20.844 1 91.62 333 PRO B CA 1
ATOM 6146 C C . PRO B 1 333 ? 4.914 60.125 21.703 1 91.62 333 PRO B C 1
ATOM 6148 O O . PRO B 1 333 ? 4.469 60.438 22.828 1 91.62 333 PRO B O 1
ATOM 6151 N N . GLY B 1 334 ? 4.766 58.844 21.141 1 94.56 334 GLY B N 1
ATOM 6152 C CA . GLY B 1 334 ? 4.18 57.75 21.875 1 94.56 334 GLY B CA 1
A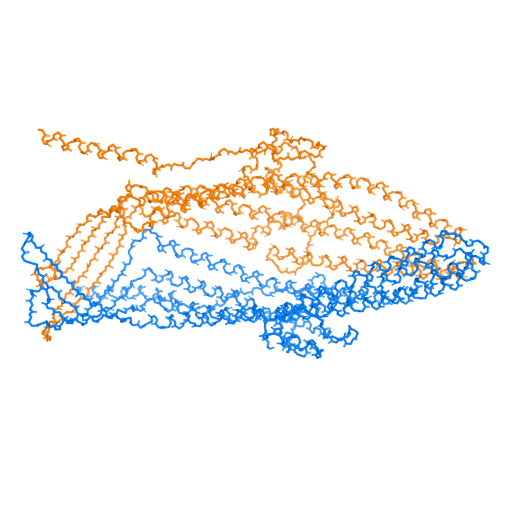TOM 6153 C C . GLY B 1 334 ? 4.91 57.438 23.172 1 94.56 334 GLY B C 1
ATOM 6154 O O . GLY B 1 334 ? 5.988 57.969 23.422 1 94.56 334 GLY B O 1
ATOM 6155 N N . LYS B 1 335 ? 4.32 56.625 24.047 1 95.94 335 LYS B N 1
ATOM 6156 C CA . LYS B 1 335 ? 4.863 56.188 25.328 1 95.94 335 LYS B CA 1
ATOM 6157 C C . LYS B 1 335 ? 4.73 54.688 25.5 1 95.94 335 LYS B C 1
ATOM 6159 O O . LYS B 1 335 ? 4.07 54.031 24.688 1 95.94 335 LYS B O 1
ATOM 6164 N N . TRP B 1 336 ? 5.426 54.25 26.547 1 96.25 336 TRP B N 1
ATOM 6165 C CA . TRP B 1 336 ? 5.395 52.812 26.812 1 96.25 336 TRP B CA 1
ATOM 6166 C C . TRP B 1 336 ? 4.145 52.438 27.609 1 96.25 336 TRP B C 1
ATOM 6168 O O . TRP B 1 336 ? 3.809 53.094 28.594 1 96.25 336 TRP B O 1
ATOM 6178 N N . LEU B 1 337 ? 3.453 51.531 27.062 1 96.06 337 LEU B N 1
ATOM 6179 C CA . LEU B 1 337 ? 2.332 50.938 27.766 1 96.06 337 LEU B CA 1
ATOM 6180 C C . LEU B 1 337 ? 2.635 49.5 28.125 1 96.06 337 LEU B C 1
ATOM 6182 O O . LEU B 1 337 ? 2.789 48.656 27.234 1 96.06 337 LEU B O 1
ATOM 6186 N N . LEU B 1 338 ? 2.801 49.156 29.453 1 96.94 338 LEU B N 1
ATOM 6187 C CA . LEU B 1 338 ? 3.033 47.781 29.938 1 96.94 338 LEU B CA 1
ATOM 6188 C C . LEU B 1 338 ? 1.756 47.188 30.516 1 96.94 338 LEU B C 1
ATOM 6190 O O . LEU B 1 338 ? 1.045 47.844 31.281 1 96.94 338 LEU B O 1
ATOM 6194 N N . THR B 1 339 ? 1.419 46.062 30 1 96.06 339 THR B N 1
ATOM 6195 C CA . THR B 1 339 ? 0.204 45.406 30.469 1 96.06 339 THR B CA 1
ATOM 6196 C C . THR B 1 339 ? 0.484 43.969 30.828 1 96.06 339 THR B C 1
ATOM 6198 O O . THR B 1 339 ? 1.248 43.281 30.141 1 96.06 339 THR B O 1
ATOM 6201 N N . ALA B 1 340 ? -0.042 43.344 31.891 1 96.88 340 ALA B N 1
ATOM 6202 C CA . ALA B 1 340 ? -0.055 41.938 32.281 1 96.88 340 ALA B CA 1
ATOM 6203 C C . ALA B 1 340 ? -1.471 41.5 32.625 1 96.88 340 ALA B C 1
ATOM 6205 O O . ALA B 1 340 ? -2.215 42.188 33.312 1 96.88 340 ALA B O 1
ATOM 6206 N N . VAL B 1 341 ? -1.843 40.438 32.062 1 97 341 VAL B N 1
ATOM 6207 C CA . VAL B 1 341 ? -3.189 39.938 32.281 1 97 341 VAL B CA 1
ATOM 6208 C C . VAL B 1 341 ? -3.121 38.438 32.656 1 97 341 VAL B C 1
ATOM 6210 O O . VAL B 1 341 ? -2.463 37.656 31.969 1 97 341 VAL B O 1
ATOM 6213 N N . GLY B 1 342 ? -3.691 38.031 33.781 1 96.19 342 GLY B N 1
ATOM 6214 C CA . GLY B 1 342 ? -3.969 36.656 34.125 1 96.19 342 GLY B CA 1
ATOM 6215 C C . GLY B 1 342 ? -5.426 36.281 33.938 1 96.19 342 GLY B C 1
ATOM 6216 O O . GLY B 1 342 ? -6.32 37 34.406 1 96.19 342 GLY B O 1
ATOM 6217 N N . SER B 1 343 ? -5.641 35.281 33.156 1 96.5 343 SER B N 1
ATOM 6218 C CA . SER B 1 343 ? -7.016 34.875 32.906 1 96.5 343 SER B CA 1
ATOM 6219 C C . SER B 1 343 ? -7.203 33.375 33.25 1 96.5 343 SER B C 1
ATOM 6221 O O . SER B 1 343 ? -6.398 32.531 32.812 1 96.5 343 SER B O 1
ATOM 6223 N N . LEU B 1 344 ? -8.141 33.062 34.062 1 95.69 344 LEU B N 1
ATOM 6224 C CA . LEU B 1 344 ? -8.523 31.703 34.406 1 95.69 344 LEU B CA 1
ATOM 6225 C C . LEU B 1 344 ? -9.891 31.375 33.812 1 95.69 344 LEU B C 1
ATOM 6227 O O . LEU B 1 344 ? -10.891 32 34.156 1 95.69 344 LEU B O 1
ATOM 6231 N N . THR B 1 345 ? -9.984 30.391 32.938 1 95.31 345 THR B N 1
ATOM 6232 C CA . THR B 1 345 ? -11.242 30.016 32.281 1 95.31 345 THR B CA 1
ATOM 6233 C C . THR B 1 345 ? -11.695 28.641 32.75 1 95.31 345 THR B C 1
ATOM 6235 O O . THR B 1 345 ? -10.992 27.641 32.562 1 95.31 345 THR B O 1
ATOM 6238 N N . GLN B 1 346 ? -12.867 28.516 33.375 1 94.75 346 GLN B N 1
ATOM 6239 C CA . GLN B 1 346 ? -13.461 27.266 33.844 1 94.75 346 GLN B CA 1
ATOM 6240 C C . GLN B 1 346 ? -14.734 26.922 33.062 1 94.75 346 GLN B C 1
ATOM 6242 O O . GLN B 1 346 ? -15.758 27.594 33.219 1 94.75 346 GLN B O 1
ATOM 6247 N N . PRO B 1 347 ? -14.664 25.891 32.25 1 95.19 347 PRO B N 1
ATOM 6248 C CA . PRO B 1 347 ? -15.914 25.5 31.609 1 95.19 347 PRO B CA 1
ATOM 6249 C C . PRO B 1 347 ? -16.938 24.953 32.594 1 95.19 347 PRO B C 1
ATOM 6251 O O . PRO B 1 347 ? -16.609 24.125 33.438 1 95.19 347 PRO B O 1
ATOM 6254 N N . ILE B 1 348 ? -18.094 25.469 32.5 1 95.31 348 ILE B N 1
ATOM 6255 C CA . ILE B 1 348 ? -19.188 25 33.344 1 95.31 348 ILE B CA 1
ATOM 6256 C C . ILE B 1 348 ? -20.094 24.078 32.531 1 95.31 348 ILE B C 1
ATOM 6258 O O . ILE B 1 348 ? -20.438 22.969 32.969 1 95.31 348 ILE B O 1
ATOM 6262 N N . PHE B 1 349 ? -20.5 24.547 31.391 1 96 349 PHE B N 1
ATOM 6263 C CA . PHE B 1 349 ? -21.312 23.797 30.422 1 96 349 PHE B CA 1
ATOM 6264 C C . PHE B 1 349 ? -20.875 24.109 29 1 96 349 PHE B C 1
ATOM 6266 O O . PHE B 1 349 ? -20.984 25.25 28.547 1 96 349 PHE B O 1
ATOM 6273 N N . GLN B 1 350 ? -20.391 23.141 28.359 1 96.38 350 GLN B N 1
ATOM 6274 C CA . GLN B 1 350 ? -19.875 23.297 27 1 96.38 350 GLN B CA 1
ATOM 6275 C C . GLN B 1 350 ? -20.641 22.422 26.016 1 96.38 350 GLN B C 1
ATOM 6277 O O . GLN B 1 350 ? -20.047 21.688 25.234 1 96.38 350 GLN B O 1
ATOM 6282 N N . ASN B 1 351 ? -21.953 22.438 26.141 1 96.38 351 ASN B N 1
ATOM 6283 C CA . ASN B 1 351 ? -22.859 21.766 25.219 1 96.38 351 ASN B CA 1
ATOM 6284 C C . ASN B 1 351 ? -22.562 20.266 25.141 1 96.38 351 ASN B C 1
ATOM 6286 O O . ASN B 1 351 ? -22.688 19.672 24.062 1 96.38 351 ASN B O 1
ATOM 6290 N N . GLY B 1 352 ? -21.984 19.672 26.219 1 96.75 352 GLY B N 1
ATOM 6291 C CA . GLY B 1 352 ? -21.719 18.234 26.266 1 96.75 352 GLY B CA 1
ATOM 6292 C C . GLY B 1 352 ? -20.438 17.844 25.531 1 96.75 352 GLY B C 1
ATOM 6293 O O . GLY B 1 352 ? -20.078 16.672 25.516 1 96.75 352 GLY B O 1
ATOM 6294 N N . LYS B 1 353 ? -19.75 18.734 24.938 1 97.75 353 LYS B N 1
ATOM 6295 C CA . LYS B 1 353 ? -18.562 18.453 24.125 1 97.75 353 LYS B CA 1
ATOM 6296 C C . LYS B 1 353 ? -17.453 17.828 24.969 1 97.75 353 LYS B C 1
ATOM 6298 O O . LYS B 1 353 ? -16.781 16.891 24.531 1 97.75 353 LYS B O 1
ATOM 6303 N N . LEU B 1 354 ? -17.172 18.297 26.266 1 97.62 354 LEU B N 1
ATOM 6304 C CA . LEU B 1 354 ? -16.109 17.781 27.109 1 97.62 354 LEU B CA 1
ATOM 6305 C C . LEU B 1 354 ? -16.438 16.359 27.578 1 97.62 354 LEU B C 1
ATOM 6307 O O . LEU B 1 354 ? -15.57 15.492 27.562 1 97.62 354 LEU B O 1
ATOM 6311 N N . VAL B 1 355 ? -17.703 16.188 27.938 1 97.88 355 VAL B N 1
ATOM 6312 C CA . VAL B 1 355 ? -18.125 14.859 28.375 1 97.88 355 VAL B CA 1
ATOM 6313 C C . VAL B 1 355 ? -18 13.859 27.234 1 97.88 355 VAL B C 1
ATOM 6315 O O . VAL B 1 355 ? -17.484 12.758 27.406 1 97.88 355 VAL B O 1
ATOM 6318 N N . ALA B 1 356 ? -18.547 14.258 25.984 1 98.12 356 ALA B N 1
ATOM 6319 C CA . ALA B 1 356 ? -18.438 13.398 24.812 1 98.12 356 ALA B CA 1
ATOM 6320 C C . ALA B 1 356 ? -16.969 13.102 24.484 1 98.12 356 ALA B C 1
ATOM 6322 O O . ALA B 1 356 ? -16.625 11.961 24.156 1 98.12 356 ALA B O 1
ATOM 6323 N N . GLY B 1 357 ? -16.141 14.102 24.531 1 98.31 357 GLY B N 1
ATOM 6324 C CA . GLY B 1 357 ? -14.719 13.922 24.266 1 98.31 357 GLY B CA 1
ATOM 6325 C C . GLY B 1 357 ? -14.062 12.93 25.203 1 98.31 357 GLY B C 1
ATOM 6326 O O . GLY B 1 357 ? -13.258 12.102 24.766 1 98.31 357 GLY B O 1
ATOM 6327 N N . LEU B 1 358 ? -14.312 12.992 26.531 1 98.12 358 LEU B N 1
ATOM 6328 C CA . LEU B 1 358 ? -13.766 12.055 27.516 1 98.12 358 LEU B CA 1
ATOM 6329 C C . LEU B 1 358 ? -14.258 10.641 27.234 1 98.12 358 LEU B C 1
ATOM 6331 O O . LEU B 1 358 ? -13.477 9.688 27.297 1 98.12 358 LEU B O 1
ATOM 6335 N N . LYS B 1 359 ? -15.562 10.508 26.906 1 98.56 359 LYS B N 1
ATOM 6336 C CA . LYS B 1 359 ? -16.109 9.188 26.609 1 98.56 359 LYS B CA 1
ATOM 6337 C C . LYS B 1 359 ? -15.438 8.578 25.375 1 98.56 359 LYS B C 1
ATOM 6339 O O . LYS B 1 359 ? -15.133 7.387 25.359 1 98.56 359 LYS B O 1
ATOM 6344 N N . VAL B 1 360 ? -15.25 9.398 24.328 1 98.62 360 VAL B N 1
ATOM 6345 C CA . VAL B 1 360 ? -14.586 8.938 23.109 1 98.62 360 VAL B CA 1
ATOM 6346 C C . VAL B 1 360 ? -13.156 8.508 23.422 1 98.62 360 VAL B C 1
ATOM 6348 O O . VAL B 1 360 ? -12.703 7.457 22.984 1 98.62 360 VAL B O 1
ATOM 6351 N N . ALA B 1 361 ? -12.422 9.32 24.234 1 98.44 361 ALA B N 1
ATOM 6352 C CA . ALA B 1 361 ? -11.047 8.992 24.578 1 98.44 361 ALA B CA 1
ATOM 6353 C C . ALA B 1 361 ? -10.977 7.664 25.344 1 98.44 361 ALA B C 1
ATOM 6355 O O . ALA B 1 361 ? -10.086 6.848 25.094 1 98.44 361 ALA B O 1
ATOM 6356 N N . LYS B 1 362 ? -11.867 7.469 26.281 1 98.56 362 LYS B N 1
ATOM 6357 C CA . LYS B 1 362 ? -11.914 6.219 27.031 1 98.56 362 LYS B CA 1
ATOM 6358 C C . LYS B 1 362 ? -12.203 5.035 26.109 1 98.56 362 LYS B C 1
ATOM 6360 O O . LYS B 1 362 ? -11.609 3.963 26.266 1 98.56 362 LYS B O 1
ATOM 6365 N N . ALA B 1 363 ? -13.164 5.184 25.141 1 98.75 363 ALA B N 1
ATOM 6366 C CA . ALA B 1 363 ? -13.477 4.121 24.188 1 98.75 363 ALA B CA 1
ATOM 6367 C C . ALA B 1 363 ? -12.273 3.787 23.328 1 98.75 363 ALA B C 1
ATOM 6369 O O . ALA B 1 363 ? -12.016 2.617 23.031 1 98.75 363 ALA B O 1
ATOM 6370 N N . GLN B 1 364 ? -11.562 4.805 22.938 1 98.75 364 GLN B N 1
ATOM 6371 C CA . GLN B 1 364 ? -10.359 4.598 22.141 1 98.75 364 GLN B CA 1
ATOM 6372 C C . GLN B 1 364 ? -9.289 3.846 22.938 1 98.75 364 GLN B C 1
ATOM 6374 O O . GLN B 1 364 ? -8.555 3.029 22.375 1 98.75 364 GLN B O 1
ATOM 6379 N N . TYR B 1 365 ? -9.141 4.172 24.188 1 98.5 365 TYR B N 1
ATOM 6380 C CA . TYR B 1 365 ? -8.234 3.418 25.047 1 98.5 365 TYR B CA 1
ATOM 6381 C C . TYR B 1 365 ? -8.617 1.943 25.078 1 98.5 365 TYR B C 1
ATOM 6383 O O . TYR B 1 365 ? -7.762 1.067 24.953 1 98.5 365 TYR B O 1
ATOM 6391 N N . GLU B 1 366 ? -9.875 1.638 25.219 1 98.56 366 GLU B N 1
ATOM 6392 C CA . GLU B 1 366 ? -10.344 0.255 25.25 1 98.56 366 GLU B CA 1
ATOM 6393 C C . GLU B 1 366 ? -10.086 -0.438 23.906 1 98.56 366 GLU B C 1
ATOM 6395 O O . GLU B 1 366 ? -9.727 -1.617 23.875 1 98.56 366 GLU B O 1
ATOM 6400 N N . GLN B 1 367 ? -10.336 0.277 22.812 1 98.62 367 GLN B N 1
ATOM 6401 C CA . GLN B 1 367 ? -10.016 -0.264 21.484 1 98.62 367 GLN B CA 1
ATOM 6402 C C . GLN B 1 367 ? -8.539 -0.619 21.391 1 98.62 367 GLN B C 1
ATOM 6404 O O . GLN B 1 367 ? -8.18 -1.692 20.891 1 98.62 367 GLN B O 1
ATOM 6409 N N . ALA B 1 368 ? -7.68 0.34 21.828 1 98.44 368 ALA B N 1
ATOM 6410 C CA . ALA B 1 368 ? -6.238 0.108 21.781 1 98.44 368 ALA B CA 1
ATOM 6411 C C . ALA B 1 368 ? -5.848 -1.094 22.625 1 98.44 368 ALA B C 1
ATOM 6413 O O . ALA B 1 368 ? -4.957 -1.861 22.266 1 98.44 368 ALA B O 1
ATOM 6414 N N . TYR B 1 369 ? -6.508 -1.219 23.781 1 97.56 369 TYR B N 1
ATOM 6415 C CA . TYR B 1 369 ? -6.289 -2.371 24.641 1 97.56 369 TYR B CA 1
ATOM 6416 C C . TYR B 1 369 ? -6.613 -3.67 23.922 1 97.56 369 TYR B C 1
ATOM 6418 O O . TYR B 1 369 ? -5.812 -4.609 23.922 1 97.56 369 TYR B O 1
ATOM 6426 N N . ASN B 1 370 ? -7.789 -3.766 23.234 1 97.44 370 ASN B N 1
ATOM 6427 C CA . ASN B 1 370 ? -8.195 -4.949 22.469 1 97.44 370 ASN B CA 1
ATOM 6428 C C . ASN B 1 370 ? -7.207 -5.262 21.359 1 97.44 370 ASN B C 1
ATOM 6430 O O . ASN B 1 370 ? -6.852 -6.422 21.141 1 97.44 370 ASN B O 1
ATOM 6434 N N . ASN B 1 371 ? -6.789 -4.227 20.703 1 97.44 371 ASN B N 1
ATOM 6435 C CA . ASN B 1 371 ? -5.852 -4.41 19.594 1 97.44 371 ASN B CA 1
ATOM 6436 C C . ASN B 1 371 ? -4.5 -4.926 20.094 1 97.44 371 ASN B C 1
ATOM 6438 O O . ASN B 1 371 ? -3.885 -5.773 19.453 1 97.44 371 ASN B O 1
ATOM 6442 N N . TRP B 1 372 ? -4.012 -4.398 21.203 1 94.56 372 TRP B N 1
ATOM 6443 C CA . TRP B 1 372 ? -2.748 -4.84 21.797 1 94.56 372 TRP B CA 1
ATOM 6444 C C . TRP B 1 372 ? -2.828 -6.301 22.219 1 94.56 372 TRP B C 1
ATOM 6446 O O . TRP B 1 372 ? -1.948 -7.098 21.891 1 94.56 372 TRP B O 1
ATOM 6456 N N . GLN B 1 373 ? -3.904 -6.668 22.844 1 92.88 373 GLN B N 1
ATOM 6457 C CA . GLN B 1 373 ? -4.109 -8.055 23.219 1 92.88 373 GLN B CA 1
ATOM 6458 C C . GLN B 1 373 ? -4.121 -8.977 22 1 92.88 373 GLN B C 1
ATOM 6460 O O . GLN B 1 373 ? -3.512 -10.047 22.016 1 92.88 373 GLN B O 1
ATOM 6465 N N . ASN B 1 374 ? -4.82 -8.547 21 1 93.88 374 ASN B N 1
ATOM 6466 C CA . ASN B 1 374 ? -4.891 -9.328 19.766 1 93.88 374 ASN B CA 1
ATOM 6467 C C . ASN B 1 374 ? -3.52 -9.477 19.125 1 93.88 374 ASN B C 1
ATOM 6469 O O . ASN B 1 374 ? -3.221 -10.508 18.516 1 93.88 374 ASN B O 1
ATOM 6473 N N . SER B 1 375 ? -2.742 -8.445 19.172 1 93.56 375 SER B N 1
ATOM 6474 C CA . SER B 1 375 ? -1.412 -8.508 18.578 1 93.56 375 SER B CA 1
ATOM 6475 C C . SER B 1 375 ? -0.548 -9.562 19.266 1 93.56 375 SER B C 1
ATOM 6477 O O . SER B 1 375 ? 0.268 -10.219 18.625 1 93.56 375 SER B O 1
ATOM 6479 N N . VAL B 1 376 ? -0.683 -9.711 20.547 1 90.25 376 VAL B N 1
ATOM 6480 C CA . VAL B 1 376 ? 0.04 -10.734 21.297 1 90.25 376 VAL B CA 1
ATOM 6481 C C . VAL B 1 376 ? -0.398 -12.117 20.844 1 90.25 376 VAL B C 1
ATOM 6483 O O . VAL B 1 376 ? 0.438 -12.992 20.594 1 90.25 376 VAL B O 1
ATOM 6486 N N . LEU B 1 377 ? -1.729 -12.352 20.719 1 90.69 377 LEU B N 1
ATOM 6487 C CA . LEU B 1 377 ? -2.262 -13.625 20.25 1 90.69 377 LEU B CA 1
ATOM 6488 C C . LEU B 1 377 ? -1.777 -13.938 18.844 1 90.69 377 LEU B C 1
ATOM 6490 O O . LEU B 1 377 ? -1.392 -15.07 18.547 1 90.69 377 LEU B O 1
ATOM 6494 N N . ALA B 1 378 ? -1.791 -12.93 18.031 1 93 378 ALA B N 1
ATOM 6495 C CA . ALA B 1 378 ? -1.351 -13.102 16.656 1 93 378 ALA B CA 1
ATOM 6496 C C . ALA B 1 378 ? 0.125 -13.484 16.594 1 93 378 ALA B C 1
ATOM 6498 O O . ALA B 1 378 ? 0.521 -14.32 15.773 1 93 378 ALA B O 1
ATOM 6499 N N . ALA B 1 379 ? 0.91 -12.844 17.406 1 90.5 379 ALA B N 1
ATOM 6500 C CA . ALA B 1 379 ? 2.332 -13.172 17.453 1 90.5 379 ALA B CA 1
ATOM 6501 C C . ALA B 1 379 ? 2.543 -14.641 17.828 1 90.5 379 ALA B C 1
ATOM 6503 O O . ALA B 1 379 ? 3.373 -15.328 17.234 1 90.5 379 ALA B O 1
ATOM 6504 N N . GLY B 1 380 ? 1.815 -15.109 18.812 1 87 380 GLY B N 1
ATOM 6505 C CA . GLY B 1 380 ? 1.887 -16.516 19.172 1 87 380 GLY B CA 1
ATOM 6506 C C . GLY B 1 380 ? 1.486 -17.453 18.047 1 87 380 GLY B C 1
ATOM 6507 O O . GLY B 1 380 ? 2.117 -18.484 17.828 1 87 380 GLY B O 1
ATOM 6508 N N . ASN B 1 381 ? 0.402 -17.125 17.359 1 90.81 381 ASN B N 1
ATOM 6509 C CA . ASN B 1 381 ? -0.068 -17.906 16.234 1 90.81 381 ASN B CA 1
ATOM 6510 C C . ASN B 1 381 ? 1 -18.016 15.141 1 90.81 381 ASN B C 1
ATOM 6512 O O . ASN B 1 381 ? 1.189 -19.078 14.562 1 90.81 381 ASN B O 1
ATOM 6516 N N . GLU B 1 382 ? 1.729 -16.938 14.914 1 91.75 382 GLU B N 1
ATOM 6517 C CA . GLU B 1 382 ? 2.777 -16.922 13.898 1 91.75 382 GLU B CA 1
ATOM 6518 C C . GLU B 1 382 ? 3.902 -17.891 14.258 1 91.75 382 GLU B C 1
ATOM 6520 O O . GLU B 1 382 ? 4.398 -18.625 13.406 1 91.75 382 GLU B O 1
ATOM 6525 N N . VAL B 1 383 ? 4.289 -17.859 15.492 1 88.19 383 VAL B N 1
ATOM 6526 C CA . VAL B 1 383 ? 5.34 -18.766 15.961 1 88.19 383 VAL B CA 1
ATOM 6527 C C . VAL B 1 383 ? 4.875 -20.219 15.828 1 88.19 383 VAL B C 1
ATOM 6529 O O . VAL B 1 383 ? 5.594 -21.062 15.289 1 88.19 383 VAL B O 1
ATOM 6532 N N . SER B 1 384 ? 3.639 -20.516 16.266 1 88.19 384 SER B N 1
ATOM 6533 C CA . SER B 1 384 ? 3.082 -21.875 16.203 1 88.19 384 SER B CA 1
ATOM 6534 C C . SER B 1 384 ? 3.027 -22.375 14.766 1 88.19 384 SER B C 1
ATOM 6536 O O . SER B 1 384 ? 3.369 -23.531 14.492 1 88.19 384 SER B O 1
ATOM 6538 N N . ASN B 1 385 ? 2.645 -21.547 13.906 1 92.25 385 ASN B N 1
ATOM 6539 C CA . ASN B 1 385 ? 2.539 -21.922 12.5 1 92.25 385 ASN B CA 1
ATOM 6540 C C . ASN B 1 385 ? 3.91 -22.203 11.898 1 92.25 385 ASN B C 1
ATOM 6542 O O . ASN B 1 385 ? 4.07 -23.156 11.133 1 92.25 385 ASN B O 1
ATOM 6546 N N . ALA B 1 386 ? 4.879 -21.391 12.258 1 91.25 386 ALA B N 1
ATOM 6547 C CA . ALA B 1 386 ? 6.227 -21.594 11.727 1 91.25 386 ALA B CA 1
ATOM 6548 C C . ALA B 1 386 ? 6.805 -22.922 12.227 1 91.25 386 ALA B C 1
ATOM 6550 O O . ALA B 1 386 ? 7.461 -23.641 11.469 1 91.25 386 ALA B O 1
ATOM 6551 N N . LEU B 1 387 ? 6.516 -23.219 13.438 1 88.44 387 LEU B N 1
ATOM 6552 C CA . LEU B 1 387 ? 7.027 -24.469 14.023 1 88.44 387 LEU B CA 1
ATOM 6553 C C . LEU B 1 387 ? 6.398 -25.672 13.352 1 88.44 387 LEU B C 1
ATOM 6555 O O . LEU B 1 387 ? 7.098 -26.641 13.016 1 88.44 387 LEU B O 1
ATOM 6559 N N . ILE B 1 388 ? 5.051 -25.656 13.203 1 91.25 388 ILE B N 1
ATOM 6560 C CA . ILE B 1 388 ? 4.391 -26.812 12.586 1 91.25 388 ILE B CA 1
ATOM 6561 C C . ILE B 1 388 ? 4.789 -26.906 11.117 1 91.25 388 ILE B C 1
ATOM 6563 O O . ILE B 1 388 ? 4.922 -28.016 10.578 1 91.25 388 ILE B O 1
ATOM 6567 N N . GLN B 1 389 ? 5.004 -25.797 10.484 1 93.81 389 GLN B N 1
ATOM 6568 C CA . GLN B 1 389 ? 5.5 -25.812 9.109 1 93.81 389 GLN B CA 1
ATOM 6569 C C . GLN B 1 389 ? 6.871 -26.469 9.031 1 93.81 389 GLN B C 1
ATOM 6571 O O . GLN B 1 389 ? 7.121 -27.281 8.133 1 93.81 389 GLN B O 1
ATOM 6576 N N . TYR B 1 390 ? 7.789 -26.125 9.93 1 92.56 390 TYR B N 1
ATOM 6577 C CA . TYR B 1 390 ? 9.125 -26.703 9.961 1 92.56 390 TYR B CA 1
ATOM 6578 C C . TYR B 1 390 ? 9.062 -28.219 10.125 1 92.56 390 TYR B C 1
ATOM 6580 O O . TYR B 1 390 ? 9.664 -28.953 9.336 1 92.56 390 TYR B O 1
ATOM 6588 N N . ASN B 1 391 ? 8.281 -28.656 11.062 1 90.69 391 ASN B N 1
ATOM 6589 C CA . ASN B 1 391 ? 8.18 -30.078 11.367 1 90.69 391 ASN B CA 1
ATOM 6590 C C . ASN B 1 391 ? 7.57 -30.844 10.195 1 90.69 391 ASN B C 1
ATOM 6592 O O . ASN B 1 391 ? 8.055 -31.922 9.844 1 90.69 391 ASN B O 1
ATOM 6596 N N . SER B 1 392 ? 6.492 -30.297 9.672 1 94.62 392 SER B N 1
ATOM 6597 C CA . SER B 1 392 ? 5.828 -30.953 8.555 1 94.62 392 SER B CA 1
ATOM 6598 C C . SER B 1 392 ? 6.754 -31.062 7.344 1 94.62 392 SER B C 1
ATOM 6600 O O . SER B 1 392 ? 6.852 -32.125 6.719 1 94.62 392 SER B O 1
ATOM 6602 N N . ALA B 1 393 ? 7.457 -30 7.062 1 96.12 393 ALA B N 1
ATOM 6603 C CA . ALA B 1 393 ? 8.375 -30 5.922 1 96.12 393 ALA B CA 1
ATOM 6604 C C . ALA B 1 393 ? 9.523 -30.969 6.137 1 96.12 393 ALA B C 1
ATOM 6606 O O . ALA B 1 393 ? 9.938 -31.672 5.207 1 96.12 393 ALA B O 1
ATOM 6607 N N . GLU B 1 394 ? 10.023 -31.016 7.34 1 93.31 394 GLU B N 1
ATOM 6608 C CA . GLU B 1 394 ? 11.094 -31.938 7.672 1 93.31 394 GLU B CA 1
ATOM 6609 C C . GLU B 1 394 ? 10.648 -33.406 7.504 1 93.31 394 GLU B C 1
ATOM 6611 O O . GLU B 1 394 ? 11.359 -34.188 6.906 1 93.31 394 GLU B O 1
ATOM 6616 N N . GLU B 1 395 ? 9.445 -33.656 8.008 1 94.75 395 GLU B N 1
ATOM 6617 C CA . GLU B 1 395 ? 8.906 -35.031 7.887 1 94.75 395 GLU B CA 1
ATOM 6618 C C . GLU B 1 395 ? 8.695 -35.406 6.426 1 94.75 395 GLU B C 1
ATOM 6620 O O . GLU B 1 395 ? 9.094 -36.5 6 1 94.75 395 GLU B O 1
ATOM 6625 N N . LYS B 1 396 ? 8.156 -34.5 5.672 1 97.25 396 LYS B N 1
ATOM 6626 C CA . LYS B 1 396 ? 7.902 -34.781 4.262 1 97.25 396 LYS B CA 1
ATOM 6627 C C . LYS B 1 396 ? 9.203 -35 3.494 1 97.25 396 LYS B C 1
ATOM 6629 O O . LYS B 1 396 ? 9.328 -35.938 2.705 1 97.25 396 LYS B O 1
ATOM 6634 N N . SER B 1 397 ? 10.141 -34.156 3.748 1 96.56 397 SER B N 1
ATOM 6635 C CA . SER B 1 397 ? 11.422 -34.25 3.061 1 96.56 397 SER B CA 1
ATOM 6636 C C . SER B 1 397 ? 12.086 -35.594 3.283 1 96.56 397 SER B C 1
ATOM 6638 O O . SER B 1 397 ? 12.617 -36.188 2.348 1 96.56 397 SER B O 1
ATOM 6640 N N . LYS B 1 398 ? 12 -36.125 4.461 1 96.56 398 LYS B N 1
ATOM 6641 C CA . LYS B 1 398 ? 12.594 -37.438 4.789 1 96.56 398 LYS B CA 1
ATOM 6642 C C . LYS B 1 398 ? 11.883 -38.562 4.051 1 96.56 398 LYS B C 1
ATOM 6644 O O . LYS B 1 398 ? 12.531 -39.469 3.514 1 96.56 398 LYS B O 1
ATOM 6649 N N . ILE B 1 399 ? 10.562 -38.406 4.039 1 97.81 399 ILE B N 1
ATOM 6650 C CA . ILE B 1 399 ? 9.773 -39.438 3.35 1 97.81 399 ILE B CA 1
ATOM 6651 C C . ILE B 1 399 ? 10.062 -39.375 1.852 1 97.81 399 ILE B C 1
ATOM 6653 O O . ILE B 1 399 ? 10.266 -40.406 1.218 1 97.81 399 ILE B O 1
ATOM 6657 N N . GLU B 1 400 ? 10.219 -38.219 1.347 1 98.12 400 GLU B N 1
ATOM 6658 C CA . GLU B 1 400 ? 10.445 -38.031 -0.082 1 98.12 400 GLU B CA 1
ATOM 6659 C C . GLU B 1 400 ? 11.844 -38.469 -0.487 1 98.12 400 GLU B C 1
ATOM 6661 O O . GLU B 1 400 ? 12.047 -38.969 -1.593 1 98.12 400 GLU B O 1
ATOM 6666 N N . ALA B 1 401 ? 12.789 -38.375 0.377 1 97.19 401 ALA B N 1
ATOM 6667 C CA . ALA B 1 401 ? 14.133 -38.875 0.1 1 97.19 401 ALA B CA 1
ATOM 6668 C C . ALA B 1 401 ? 14.125 -40.375 -0.113 1 97.19 401 ALA B C 1
ATOM 6670 O O . ALA B 1 401 ? 14.766 -40.875 -1.041 1 97.19 401 ALA B O 1
ATOM 6671 N N . LYS B 1 402 ? 13.375 -41.062 0.724 1 97.56 402 LYS B N 1
ATOM 6672 C CA . LYS B 1 402 ? 13.227 -42.531 0.562 1 97.56 402 LYS B CA 1
ATOM 6673 C C . LYS B 1 402 ? 12.484 -42.844 -0.726 1 97.56 402 LYS B C 1
ATOM 6675 O O . LYS B 1 402 ? 12.859 -43.781 -1.44 1 97.56 402 LYS B O 1
ATOM 6680 N N . GLN B 1 403 ? 11.516 -42.062 -0.93 1 97.62 403 GLN B N 1
ATOM 6681 C CA . GLN B 1 403 ? 10.719 -42.281 -2.139 1 97.62 403 GLN B CA 1
ATOM 6682 C C . GLN B 1 403 ? 11.57 -42.094 -3.393 1 97.62 403 GLN B C 1
ATOM 6684 O O . GLN B 1 403 ? 11.43 -42.844 -4.363 1 97.62 403 GLN B O 1
ATOM 6689 N N . ILE B 1 404 ? 12.422 -41.125 -3.408 1 97.5 404 ILE B N 1
ATOM 6690 C CA . ILE B 1 404 ? 13.281 -40.844 -4.555 1 97.5 404 ILE B CA 1
ATOM 6691 C C . ILE B 1 404 ? 14.219 -42 -4.809 1 97.5 404 ILE B C 1
ATOM 6693 O O . ILE B 1 404 ? 14.43 -42.406 -5.957 1 97.5 404 ILE B O 1
ATOM 6697 N N . GLU B 1 405 ? 14.711 -42.656 -3.785 1 97.12 405 GLU B N 1
ATOM 6698 C CA . GLU B 1 405 ? 15.586 -43.812 -3.934 1 97.12 405 GLU B CA 1
ATOM 6699 C C . GLU B 1 405 ? 14.859 -44.969 -4.613 1 97.12 405 GLU B C 1
ATOM 6701 O O . GLU B 1 405 ? 15.398 -45.594 -5.523 1 97.12 405 GLU B O 1
ATOM 6706 N N . VAL B 1 406 ? 13.641 -45.156 -4.152 1 97.69 406 VAL B N 1
ATOM 6707 C CA . VAL B 1 406 ? 12.828 -46.219 -4.719 1 97.69 406 VAL B CA 1
ATOM 6708 C C . VAL B 1 406 ? 12.531 -45.906 -6.188 1 97.69 406 VAL B C 1
ATOM 6710 O O . VAL B 1 406 ? 12.625 -46.812 -7.039 1 97.69 406 VAL B O 1
ATOM 6713 N N . LEU B 1 407 ? 12.289 -44.688 -6.512 1 97.06 407 LEU B N 1
ATOM 6714 C CA . LEU B 1 407 ? 11.883 -44.312 -7.859 1 97.06 407 LEU B CA 1
ATOM 6715 C C . LEU B 1 407 ? 13.078 -44.281 -8.805 1 97.06 407 LEU B C 1
ATOM 6717 O O . LEU B 1 407 ? 12.945 -44.625 -9.984 1 97.06 407 LEU B O 1
ATOM 6721 N N . LYS B 1 408 ? 14.234 -43.969 -8.305 1 96.25 408 LYS B N 1
ATOM 6722 C CA . LYS B 1 408 ? 15.445 -44.062 -9.117 1 96.25 408 LYS B CA 1
ATOM 6723 C C . LYS B 1 408 ? 15.703 -45.5 -9.547 1 96.25 408 LYS B C 1
ATOM 6725 O O . LYS B 1 408 ? 16 -45.75 -10.711 1 96.25 408 LYS B O 1
ATOM 6730 N N . GLN B 1 409 ? 15.57 -46.438 -8.586 1 96.5 409 GLN B N 1
ATOM 6731 C CA . GLN B 1 409 ? 15.711 -47.875 -8.891 1 96.5 409 GLN B CA 1
ATOM 6732 C C . GLN B 1 409 ? 14.633 -48.344 -9.875 1 96.5 409 GLN B C 1
ATOM 6734 O O . GLN B 1 409 ? 14.906 -49.125 -10.781 1 96.5 409 GLN B O 1
ATOM 6739 N N . ASN B 1 410 ? 13.461 -47.812 -9.625 1 95.19 410 ASN B N 1
ATOM 6740 C CA . ASN B 1 410 ? 12.359 -48.156 -10.523 1 95.19 410 ASN B CA 1
ATOM 6741 C C . ASN B 1 410 ? 12.656 -47.719 -11.953 1 95.19 410 ASN B C 1
ATOM 6743 O O . ASN B 1 410 ? 12.391 -48.469 -12.898 1 95.19 410 ASN B O 1
ATOM 6747 N N . VAL B 1 411 ? 13.195 -46.531 -12.18 1 93.56 411 VAL B N 1
ATOM 6748 C CA . VAL B 1 411 ? 13.562 -46.031 -13.508 1 93.56 411 VAL B CA 1
ATOM 6749 C C . VAL B 1 411 ? 14.641 -46.938 -14.109 1 93.56 411 VAL B C 1
ATOM 6751 O O . VAL B 1 411 ? 14.523 -47.375 -15.266 1 93.56 411 VAL B O 1
ATOM 6754 N N . ASN B 1 412 ? 15.648 -47.312 -13.359 1 93.19 412 ASN B N 1
ATOM 6755 C CA . ASN B 1 412 ? 16.719 -48.188 -13.844 1 93.19 412 ASN B CA 1
ATOM 6756 C C . ASN B 1 412 ? 16.188 -49.562 -14.25 1 93.19 412 ASN B C 1
ATOM 6758 O O . ASN B 1 412 ? 16.5 -50.062 -15.344 1 93.19 412 ASN B O 1
ATOM 6762 N N . ASP B 1 413 ? 15.352 -50.125 -13.375 1 92.5 413 ASP B N 1
ATOM 6763 C CA . ASP B 1 413 ? 14.844 -51.5 -13.625 1 92.5 413 ASP B CA 1
ATOM 6764 C C . ASP B 1 413 ? 13.914 -51.5 -14.836 1 92.5 413 ASP B C 1
ATOM 6766 O O . ASP B 1 413 ? 13.969 -52.438 -15.656 1 92.5 413 ASP B O 1
ATOM 6770 N N . THR B 1 414 ? 13.07 -50.5 -14.875 1 91.19 414 THR B N 1
ATOM 6771 C CA . THR B 1 414 ? 12.133 -50.469 -15.992 1 91.19 414 THR B CA 1
ATOM 6772 C C . THR B 1 414 ? 12.875 -50.219 -17.312 1 91.19 414 THR B C 1
ATOM 6774 O O . THR B 1 414 ? 12.492 -50.781 -18.344 1 91.19 414 THR B O 1
ATOM 6777 N N . ARG B 1 415 ? 13.891 -49.469 -17.375 1 87.88 415 ARG B N 1
ATOM 6778 C CA . ARG B 1 415 ? 14.695 -49.25 -18.562 1 87.88 415 ARG B CA 1
ATOM 6779 C C . ARG B 1 415 ? 15.398 -50.531 -19 1 87.88 415 ARG B C 1
ATOM 6781 O O . ARG B 1 415 ? 15.469 -50.844 -20.188 1 87.88 415 ARG B O 1
ATOM 6788 N N . GLU B 1 416 ? 15.898 -51.375 -18.016 1 86 416 GLU B N 1
ATOM 6789 C CA . GLU B 1 416 ? 16.547 -52.656 -18.312 1 86 416 GLU B CA 1
ATOM 6790 C C . GLU B 1 416 ? 15.547 -53.656 -18.891 1 86 416 GLU B C 1
ATOM 6792 O O . GLU B 1 416 ? 15.859 -54.375 -19.844 1 86 416 GLU B O 1
ATOM 6797 N N . LEU B 1 417 ? 14.367 -53.625 -18.281 1 83.88 417 LEU B N 1
ATOM 6798 C CA . LEU B 1 417 ? 13.336 -54.531 -18.766 1 83.88 417 LEU B CA 1
ATOM 6799 C C . LEU B 1 417 ? 12.898 -54.156 -20.172 1 83.88 417 LEU B C 1
ATOM 6801 O O . LEU B 1 417 ? 12.594 -55.031 -20.984 1 83.88 417 LEU B O 1
ATOM 6805 N N . MET B 1 418 ? 12.727 -52.875 -20.438 1 80.94 418 MET B N 1
ATOM 6806 C CA . MET B 1 418 ? 12.328 -52.406 -21.766 1 80.94 418 MET B CA 1
ATOM 6807 C C . MET B 1 418 ? 13.328 -52.875 -22.828 1 80.94 418 MET B C 1
ATOM 6809 O O . MET B 1 418 ? 12.938 -53.188 -23.938 1 80.94 418 MET B O 1
ATOM 6813 N N . ALA B 1 419 ? 14.523 -52.969 -22.484 1 73.44 419 ALA B N 1
ATOM 6814 C CA . ALA B 1 419 ? 15.555 -53.438 -23.406 1 73.44 419 ALA B CA 1
ATOM 6815 C C . ALA B 1 419 ? 15.398 -54.906 -23.703 1 73.44 419 ALA B C 1
ATOM 6817 O O . ALA B 1 419 ? 15.742 -55.375 -24.797 1 73.44 419 ALA B O 1
ATOM 6818 N N . SER B 1 420 ? 14.75 -55.625 -22.734 1 69.25 420 SER B N 1
ATOM 6819 C CA . SER B 1 420 ? 14.656 -57.094 -22.891 1 69.25 420 SER B CA 1
ATOM 6820 C C . SER B 1 420 ? 13.273 -57.5 -23.391 1 69.25 420 SER B C 1
ATOM 6822 O O . SER B 1 420 ? 13.125 -58.562 -24 1 69.25 420 SER B O 1
ATOM 6824 N N . ALA B 1 421 ? 12.211 -56.781 -22.812 1 61.81 421 ALA B N 1
ATOM 6825 C CA . ALA B 1 421 ? 10.836 -57.156 -23.125 1 61.81 421 ALA B CA 1
ATOM 6826 C C . ALA B 1 421 ? 10.055 -56 -23.719 1 61.81 421 ALA B C 1
ATOM 6828 O O . ALA B 1 421 ? 10.297 -54.844 -23.359 1 61.81 421 ALA B O 1
ATOM 6829 N N . ASN B 1 422 ? 9.289 -56 -24.859 1 55.16 422 ASN B N 1
ATOM 6830 C CA . ASN B 1 422 ? 8.633 -55 -25.688 1 55.16 422 ASN B CA 1
ATOM 6831 C C . ASN B 1 422 ? 7.555 -54.25 -24.906 1 55.16 422 ASN B C 1
ATOM 6833 O O . ASN B 1 422 ? 6.992 -53.25 -25.391 1 55.16 422 ASN B O 1
ATOM 6837 N N . SER B 1 423 ? 7.02 -54.719 -23.719 1 56.47 423 SER B N 1
ATOM 6838 C CA . SER B 1 423 ? 5.738 -54.219 -23.234 1 56.47 423 SER B CA 1
ATOM 6839 C C . SER B 1 423 ? 5.93 -53.188 -22.125 1 56.47 423 SER B C 1
ATOM 6841 O O . SER B 1 423 ? 4.957 -52.719 -21.531 1 56.47 423 SER B O 1
ATOM 6843 N N . THR B 1 424 ? 7.188 -52.438 -22.156 1 74.81 424 THR B N 1
ATOM 6844 C CA . THR B 1 424 ? 7.348 -51.781 -20.859 1 74.81 424 THR B CA 1
ATOM 6845 C C . THR B 1 424 ? 7.648 -50.281 -21.031 1 74.81 424 THR B C 1
ATOM 6847 O O . THR B 1 424 ? 8.117 -49.625 -20.094 1 74.81 424 THR B O 1
ATOM 6850 N N . TYR B 1 425 ? 7.266 -49.75 -22.25 1 79.62 425 TYR B N 1
ATOM 6851 C CA . TYR B 1 425 ? 7.664 -48.375 -22.438 1 79.62 425 TYR B CA 1
ATOM 6852 C C . TYR B 1 425 ? 6.848 -47.438 -21.547 1 79.62 425 TYR B C 1
ATOM 6854 O O . TYR B 1 425 ? 7.371 -46.469 -21.016 1 79.62 425 TYR B O 1
ATOM 6862 N N . LEU B 1 426 ? 5.609 -47.75 -21.312 1 80.75 426 LEU B N 1
ATOM 6863 C CA . LEU B 1 426 ? 4.75 -46.938 -20.453 1 80.75 426 LEU B CA 1
ATOM 6864 C C . LEU B 1 426 ? 5.266 -46.938 -19.016 1 80.75 426 LEU B C 1
ATOM 6866 O O . LEU B 1 426 ? 5.148 -45.938 -18.312 1 80.75 426 LEU B O 1
ATOM 6870 N N . GLU B 1 427 ? 5.824 -48.062 -18.719 1 85.12 427 GLU B N 1
ATOM 6871 C CA . GLU B 1 427 ? 6.375 -48.188 -17.375 1 85.12 427 GLU B CA 1
ATOM 6872 C C . GLU B 1 427 ? 7.574 -47.25 -17.188 1 85.12 427 GLU B C 1
ATOM 6874 O O . GLU B 1 427 ? 7.734 -46.625 -16.141 1 85.12 427 GLU B O 1
ATOM 6879 N N . VAL B 1 428 ? 8.398 -47.156 -18.219 1 88.19 428 VAL B N 1
ATOM 6880 C CA . VAL B 1 428 ? 9.578 -46.281 -18.156 1 88.19 428 VAL B CA 1
ATOM 6881 C C . VAL B 1 428 ? 9.141 -44.812 -18.062 1 88.19 428 VAL B C 1
ATOM 6883 O O . VAL B 1 428 ? 9.609 -44.094 -17.188 1 88.19 428 VAL B O 1
ATOM 6886 N N . ILE B 1 429 ? 8.203 -44.438 -18.906 1 88.62 429 ILE B N 1
ATOM 6887 C CA . ILE B 1 429 ? 7.742 -43.031 -18.953 1 88.62 429 ILE B CA 1
ATOM 6888 C C . ILE B 1 429 ? 7.062 -42.688 -17.641 1 88.62 429 ILE B C 1
ATOM 6890 O O . ILE B 1 429 ? 7.301 -41.594 -17.094 1 88.62 429 ILE B O 1
ATOM 6894 N N . THR B 1 430 ? 6.266 -43.5 -17.156 1 90.06 430 THR B N 1
ATOM 6895 C CA . THR B 1 430 ? 5.594 -43.281 -15.875 1 90.06 430 THR B CA 1
ATOM 6896 C C . THR B 1 430 ? 6.605 -43.188 -14.734 1 90.06 430 THR B C 1
ATOM 6898 O O . THR B 1 430 ? 6.473 -42.344 -13.844 1 90.06 430 THR B O 1
ATOM 6901 N N . ALA B 1 431 ? 7.57 -44.094 -14.797 1 92.56 431 ALA B N 1
ATOM 6902 C CA . ALA B 1 431 ? 8.617 -44.094 -13.773 1 92.56 431 ALA B CA 1
ATOM 6903 C C . ALA B 1 431 ? 9.383 -42.781 -13.797 1 92.56 431 ALA B C 1
ATOM 6905 O O . ALA B 1 431 ? 9.641 -42.188 -12.742 1 92.56 431 ALA B O 1
ATOM 6906 N N . GLU B 1 432 ? 9.75 -42.344 -14.984 1 93.38 432 GLU B N 1
ATOM 6907 C CA . GLU B 1 432 ? 10.469 -41.062 -15.141 1 93.38 432 GLU B CA 1
ATOM 6908 C C . GLU B 1 432 ? 9.641 -39.906 -14.633 1 93.38 432 GLU B C 1
ATOM 6910 O O . GLU B 1 432 ? 10.141 -39.031 -13.914 1 93.38 432 GLU B O 1
ATOM 6915 N N . SER B 1 433 ? 8.43 -39.812 -14.984 1 93.38 433 SER B N 1
ATOM 6916 C CA . SER B 1 433 ? 7.527 -38.75 -14.562 1 93.38 433 SER B CA 1
ATOM 6917 C C . SER B 1 433 ? 7.355 -38.75 -13.047 1 93.38 433 SER B C 1
ATOM 6919 O O . SER B 1 433 ? 7.367 -37.688 -12.414 1 93.38 433 SER B O 1
ATOM 6921 N N . SER B 1 434 ? 7.156 -39.906 -12.516 1 93.81 434 SER B N 1
ATOM 6922 C CA . SER B 1 434 ? 7.004 -40.031 -11.07 1 93.81 434 SER B CA 1
ATOM 6923 C C . SER B 1 434 ? 8.25 -39.531 -10.344 1 93.81 434 SER B C 1
ATOM 6925 O O . SER B 1 434 ? 8.156 -38.812 -9.344 1 93.81 434 SER B O 1
ATOM 6927 N N . LEU B 1 435 ? 9.438 -39.938 -10.836 1 95.5 435 LEU B N 1
ATOM 6928 C CA . LEU B 1 435 ? 10.695 -39.531 -10.242 1 95.5 435 LEU B CA 1
ATOM 6929 C C . LEU B 1 435 ? 10.82 -38 -10.281 1 95.5 435 LEU B C 1
ATOM 6931 O O . LEU B 1 435 ? 11.125 -37.375 -9.266 1 95.5 435 LEU B O 1
ATOM 6935 N N . LEU B 1 436 ? 10.586 -37.406 -11.43 1 95.56 436 LEU B N 1
ATOM 6936 C CA . LEU B 1 436 ? 10.68 -35.938 -11.586 1 95.56 436 LEU B CA 1
ATOM 6937 C C . LEU B 1 436 ? 9.766 -35.25 -10.594 1 95.56 436 LEU B C 1
ATOM 6939 O O . LEU B 1 436 ? 10.188 -34.312 -9.914 1 95.56 436 LEU B O 1
ATOM 6943 N N . ASN B 1 437 ? 8.523 -35.656 -10.492 1 95.62 437 ASN B N 1
ATOM 6944 C CA . ASN B 1 437 ? 7.535 -35.031 -9.633 1 95.62 437 ASN B CA 1
ATOM 6945 C C . ASN B 1 437 ? 7.957 -35.062 -8.164 1 95.62 437 ASN B C 1
ATOM 6947 O O . ASN B 1 437 ? 7.871 -34.031 -7.465 1 95.62 437 ASN B O 1
ATOM 6951 N N . VAL B 1 438 ? 8.375 -36.188 -7.75 1 96.25 438 VAL B N 1
ATOM 6952 C CA . VAL B 1 438 ? 8.75 -36.312 -6.348 1 96.25 438 VAL B CA 1
ATOM 6953 C C . VAL B 1 438 ? 10.031 -35.531 -6.078 1 96.25 438 VAL B C 1
ATOM 6955 O O . VAL B 1 438 ? 10.188 -34.938 -5 1 96.25 438 VAL B O 1
ATOM 6958 N N . GLN B 1 439 ? 11 -35.531 -7.027 1 96.5 439 GLN B N 1
ATOM 6959 C CA . GLN B 1 439 ? 12.195 -34.688 -6.875 1 96.5 439 GLN B CA 1
ATOM 6960 C C . GLN B 1 439 ? 11.844 -33.219 -6.727 1 96.5 439 GLN B C 1
ATOM 6962 O O . GLN B 1 439 ? 12.383 -32.531 -5.863 1 96.5 439 GLN B O 1
ATOM 6967 N N . LEU B 1 440 ? 10.953 -32.719 -7.5 1 96.56 440 LEU B N 1
ATOM 6968 C CA . LEU B 1 440 ? 10.531 -31.312 -7.445 1 96.56 440 LEU B CA 1
ATOM 6969 C C . LEU B 1 440 ? 9.82 -31.016 -6.129 1 96.56 440 LEU B C 1
ATOM 6971 O O . LEU B 1 440 ? 10.031 -29.953 -5.531 1 96.56 440 LEU B O 1
ATOM 6975 N N . THR B 1 441 ? 9.016 -31.891 -5.668 1 96.69 441 THR B N 1
ATOM 6976 C CA . THR B 1 441 ? 8.273 -31.688 -4.43 1 96.69 441 THR B CA 1
ATOM 6977 C C . THR B 1 441 ? 9.219 -31.703 -3.229 1 96.69 441 THR B C 1
ATOM 6979 O O . THR B 1 441 ? 9.016 -30.953 -2.273 1 96.69 441 THR B O 1
ATOM 6982 N N . LYS B 1 442 ? 10.172 -32.594 -3.295 1 97.5 442 LYS B N 1
ATOM 6983 C CA . LYS B 1 442 ? 11.125 -32.594 -2.193 1 97.5 442 LYS B CA 1
ATOM 6984 C C . LYS B 1 442 ? 11.859 -31.25 -2.105 1 97.5 442 LYS B C 1
ATOM 6986 O O . LYS B 1 442 ? 12.055 -30.703 -1.014 1 97.5 442 LYS B O 1
ATOM 6991 N N . ILE B 1 443 ? 12.344 -30.75 -3.246 1 97.31 443 ILE B N 1
ATOM 6992 C CA . ILE B 1 443 ? 13.023 -29.469 -3.279 1 97.31 443 ILE B CA 1
ATOM 6993 C C . ILE B 1 443 ? 12.109 -28.391 -2.701 1 97.31 443 ILE B C 1
ATOM 6995 O O . ILE B 1 443 ? 12.562 -27.531 -1.93 1 97.31 443 ILE B O 1
ATOM 6999 N N . ALA B 1 444 ? 10.812 -28.391 -3.012 1 97 444 ALA B N 1
ATOM 7000 C CA . ALA B 1 444 ? 9.836 -27.438 -2.5 1 97 444 ALA B CA 1
ATOM 7001 C C . ALA B 1 444 ? 9.688 -27.562 -0.986 1 97 444 ALA B C 1
ATOM 7003 O O . ALA B 1 444 ? 9.578 -26.547 -0.282 1 97 444 ALA B O 1
ATOM 7004 N N . ASP B 1 445 ? 9.68 -28.766 -0.528 1 96.31 445 ASP B N 1
ATOM 7005 C CA . ASP B 1 445 ? 9.539 -28.984 0.909 1 96.31 445 ASP B CA 1
ATOM 7006 C C . ASP B 1 445 ? 10.82 -28.609 1.647 1 96.31 445 ASP B C 1
ATOM 7008 O O . ASP B 1 445 ? 10.773 -28.125 2.777 1 96.31 445 ASP B O 1
ATOM 7012 N N . ASP B 1 446 ? 11.953 -28.906 1.003 1 96.12 446 ASP B N 1
ATOM 7013 C CA . ASP B 1 446 ? 13.203 -28.406 1.57 1 96.12 446 ASP B CA 1
ATOM 7014 C C . ASP B 1 446 ? 13.203 -26.891 1.687 1 96.12 446 ASP B C 1
ATOM 7016 O O . ASP B 1 446 ? 13.625 -26.344 2.703 1 96.12 446 ASP B O 1
ATOM 7020 N N . PHE B 1 447 ? 12.766 -26.219 0.693 1 97.12 447 PHE B N 1
ATOM 7021 C CA . PHE B 1 447 ? 12.609 -24.766 0.723 1 97.12 447 PHE B CA 1
ATOM 7022 C C . PHE B 1 447 ? 11.625 -24.344 1.813 1 97.12 447 PHE B C 1
ATOM 7024 O O . PHE B 1 447 ? 11.867 -23.375 2.529 1 97.12 447 PHE B O 1
ATOM 7031 N N . SER B 1 448 ? 10.5 -25.062 1.906 1 97.06 448 SER B N 1
ATOM 7032 C CA . SER B 1 448 ? 9.492 -24.766 2.92 1 97.06 448 SER B CA 1
ATOM 7033 C C . SER B 1 448 ? 10.086 -24.828 4.324 1 97.06 448 SER B C 1
ATOM 7035 O O . SER B 1 448 ? 9.727 -24.047 5.199 1 97.06 448 SER B O 1
ATOM 7037 N N . LYS B 1 449 ? 10.922 -25.75 4.539 1 95.31 449 LYS B N 1
ATOM 7038 C CA . LYS B 1 449 ? 11.617 -25.875 5.816 1 95.31 449 LYS B CA 1
ATOM 7039 C C . LYS B 1 449 ? 12.461 -24.625 6.105 1 95.31 449 LYS B C 1
ATOM 7041 O O . LYS B 1 449 ? 12.43 -24.094 7.215 1 95.31 449 LYS B O 1
ATOM 7046 N N . MET B 1 450 ? 13.203 -24.203 5.109 1 96 450 MET B N 1
ATOM 7047 C CA . MET B 1 450 ? 14.008 -23 5.25 1 96 450 MET B CA 1
ATOM 7048 C C . MET B 1 450 ? 13.125 -21.781 5.512 1 96 450 MET B C 1
ATOM 7050 O O . MET B 1 450 ? 13.438 -20.953 6.363 1 96 450 MET B O 1
ATOM 7054 N N . GLN B 1 451 ? 11.992 -21.688 4.781 1 96.81 451 GLN B N 1
ATOM 7055 C CA . GLN B 1 451 ? 11.047 -20.594 4.965 1 96.81 451 GLN B CA 1
ATOM 7056 C C . GLN B 1 451 ? 10.5 -20.578 6.391 1 96.81 451 GLN B C 1
ATOM 7058 O O . GLN B 1 451 ? 10.289 -19.516 6.969 1 96.81 451 GLN B O 1
ATOM 7063 N N . ALA B 1 452 ? 10.25 -21.734 6.898 1 94.88 452 ALA B N 1
ATOM 7064 C CA . ALA B 1 452 ? 9.75 -21.844 8.266 1 94.88 452 ALA B CA 1
ATOM 7065 C C . ALA B 1 452 ? 10.742 -21.266 9.266 1 94.88 452 ALA B C 1
ATOM 7067 O O . ALA B 1 452 ? 10.352 -20.594 10.219 1 94.88 452 ALA B O 1
ATOM 7068 N N . VAL B 1 453 ? 12.008 -21.531 9.078 1 93.88 453 VAL B N 1
ATOM 7069 C CA . VAL B 1 453 ? 13.047 -21.016 9.961 1 93.88 453 VAL B CA 1
ATOM 7070 C C . VAL B 1 453 ? 13.094 -19.484 9.867 1 93.88 453 VAL B C 1
ATOM 7072 O O . VAL B 1 453 ? 13.156 -18.797 10.883 1 93.88 453 VAL B O 1
ATOM 7075 N N . VAL B 1 454 ? 13.086 -18.984 8.617 1 95.81 454 VAL B N 1
ATOM 7076 C CA . VAL B 1 454 ? 13.094 -17.547 8.406 1 95.81 454 VAL B CA 1
ATOM 7077 C C . VAL B 1 454 ? 11.883 -16.906 9.086 1 95.81 454 VAL B C 1
ATOM 7079 O O . VAL B 1 454 ? 12.008 -15.906 9.789 1 95.81 454 VAL B O 1
ATOM 7082 N N . ASN B 1 455 ? 10.703 -17.516 8.883 1 93.75 455 ASN B N 1
ATOM 7083 C CA . ASN B 1 455 ? 9.461 -17.016 9.453 1 93.75 455 ASN B CA 1
ATOM 7084 C C . ASN B 1 455 ? 9.484 -17.094 10.984 1 93.75 455 ASN B C 1
ATOM 7086 O O . ASN B 1 455 ? 8.977 -16.188 11.656 1 93.75 455 ASN B O 1
ATOM 7090 N N . LEU B 1 456 ? 10.031 -18.141 11.477 1 90.5 456 LEU B N 1
ATOM 7091 C CA . LEU B 1 456 ? 10.156 -18.281 12.922 1 90.5 456 LEU B CA 1
ATOM 7092 C C . LEU B 1 456 ? 11.055 -17.188 13.5 1 90.5 456 LEU B C 1
ATOM 7094 O O . LEU B 1 456 ? 10.727 -16.578 14.516 1 90.5 456 LEU B O 1
ATOM 7098 N N . TYR B 1 457 ? 12.164 -16.984 12.867 1 90.12 457 TYR B N 1
ATOM 7099 C CA . TYR B 1 457 ? 13.094 -15.945 13.281 1 90.12 457 TYR B CA 1
ATOM 7100 C C . TYR B 1 457 ? 12.414 -14.578 13.328 1 90.12 457 TYR B C 1
ATOM 7102 O O . TYR B 1 457 ? 12.531 -13.852 14.32 1 90.12 457 TYR B O 1
ATOM 7110 N N . SER B 1 458 ? 11.625 -14.273 12.25 1 91.69 458 SER B N 1
ATOM 7111 C CA . SER B 1 458 ? 10.891 -13.008 12.18 1 91.69 458 SER B CA 1
ATOM 7112 C C . SER B 1 458 ? 9.781 -12.961 13.219 1 91.69 458 SER B C 1
ATOM 7114 O O . SER B 1 458 ? 9.57 -11.93 13.867 1 91.69 458 SER B O 1
ATOM 7116 N N . ALA B 1 459 ? 9.109 -14.031 13.398 1 90 459 ALA B N 1
ATOM 7117 C CA . ALA B 1 459 ? 7.98 -14.109 14.32 1 90 459 ALA B CA 1
ATOM 7118 C C . ALA B 1 459 ? 8.438 -13.898 15.766 1 90 459 ALA B C 1
ATOM 7120 O O . ALA B 1 459 ? 7.684 -13.398 16.594 1 90 459 ALA B O 1
ATOM 7121 N N . LEU B 1 460 ? 9.672 -14.227 16.016 1 87.06 460 LEU B N 1
ATOM 7122 C CA . LEU B 1 460 ? 10.227 -14.086 17.359 1 87.06 460 LEU B CA 1
ATOM 7123 C C . LEU B 1 460 ? 10.875 -12.727 17.547 1 87.06 460 LEU B C 1
ATOM 7125 O O . LEU B 1 460 ? 11.359 -12.398 18.641 1 87.06 460 LEU B O 1
ATOM 7129 N N . GLY B 1 461 ? 10.844 -11.961 16.469 1 87.56 461 GLY B N 1
ATOM 7130 C CA . GLY B 1 461 ? 11.391 -10.617 16.547 1 87.56 461 GLY B CA 1
ATOM 7131 C C . GLY B 1 461 ? 12.859 -10.539 16.156 1 87.56 461 GLY B C 1
ATOM 7132 O O . GLY B 1 461 ? 13.555 -9.586 16.5 1 87.56 461 GLY B O 1
ATOM 7133 N N . GLY B 1 462 ? 13.352 -11.594 15.516 1 86 462 GLY B N 1
ATOM 7134 C CA . GLY B 1 462 ? 14.734 -11.602 15.062 1 86 462 GLY B CA 1
ATOM 7135 C C . GLY B 1 462 ? 15.016 -10.562 13.992 1 86 462 GLY B C 1
ATOM 7136 O O . GLY B 1 462 ? 14.117 -10.172 13.25 1 86 462 GLY B O 1
ATOM 7137 N N . GLY B 1 463 ? 16.344 -10.094 13.953 1 85.5 463 GLY B N 1
ATOM 7138 C CA . GLY B 1 463 ? 16.75 -9.117 12.961 1 85.5 463 GLY B CA 1
ATOM 7139 C C . GLY B 1 463 ? 16.641 -7.684 13.453 1 85.5 463 GLY B C 1
ATOM 7140 O O . GLY B 1 463 ? 16.953 -6.742 12.719 1 85.5 463 GLY B O 1
ATOM 7141 N N . ALA B 1 464 ? 16.219 -7.523 14.648 1 83.81 464 ALA B N 1
ATOM 7142 C CA . ALA B 1 464 ? 16.062 -6.195 15.234 1 83.81 464 ALA B CA 1
ATOM 7143 C C . ALA B 1 464 ? 17.406 -5.535 15.484 1 83.81 464 ALA B C 1
ATOM 7145 O O . ALA B 1 464 ? 17.516 -4.309 15.555 1 83.81 464 ALA B O 1
ATOM 7146 N N . LYS B 1 465 ? 18.438 -6.348 15.695 1 75.44 465 LYS B N 1
ATOM 7147 C CA . LYS B 1 465 ? 19.781 -5.824 15.961 1 75.44 465 LYS B CA 1
ATOM 7148 C C . LYS B 1 465 ? 20.688 -5.965 14.742 1 75.44 465 LYS B C 1
ATOM 7150 O O . LYS B 1 465 ? 20.562 -6.934 13.984 1 75.44 465 LYS B O 1
#

Solvent-accessible surface area (backbone atoms only — not comparable to full-atom values): 46164 Å² total; per-residue (Å²): 114,69,68,58,53,52,51,47,52,52,46,50,55,48,49,60,49,50,67,54,42,60,67,35,66,62,74,87,69,87,72,91,70,89,63,75,42,34,33,42,33,79,82,45,74,84,38,48,48,65,61,40,70,77,91,39,78,26,70,46,45,40,65,76,49,47,62,52,68,55,57,44,52,49,44,51,42,24,77,74,43,18,63,68,54,54,48,31,54,50,48,31,52,51,30,50,53,50,31,51,50,39,61,53,56,72,49,60,49,75,48,79,58,70,48,76,47,78,47,62,66,92,82,42,82,62,49,79,41,47,37,46,30,42,37,36,43,28,60,53,66,81,53,30,42,56,54,25,49,29,53,23,30,50,33,45,29,53,21,34,49,22,44,32,40,36,46,44,15,50,47,48,38,52,49,52,49,51,52,49,48,45,22,41,44,50,54,44,45,52,52,40,50,53,46,41,52,51,32,44,50,52,24,51,51,38,54,53,36,43,76,71,37,92,76,43,51,69,68,52,34,53,50,32,45,51,51,31,51,53,40,52,52,51,43,53,52,45,53,51,50,45,53,53,49,30,34,52,49,21,52,54,36,57,45,71,68,48,89,70,82,71,79,55,58,88,76,60,67,66,82,78,77,65,72,66,20,62,35,64,67,38,54,60,63,16,32,59,39,38,22,35,44,24,50,24,44,24,28,51,24,46,31,26,28,36,57,25,64,63,44,60,46,39,39,42,34,37,35,45,22,48,22,23,52,86,81,88,50,81,46,86,76,56,42,45,37,39,37,39,37,43,36,38,40,31,62,73,38,61,24,43,45,59,62,26,48,31,53,36,29,49,39,50,25,52,40,31,46,40,54,30,53,49,42,48,43,50,42,20,37,44,36,30,44,19,48,37,42,27,53,40,20,52,54,36,30,56,48,37,55,56,34,47,56,39,30,53,51,29,32,55,52,29,49,57,42,39,74,75,39,78,87,29,58,67,54,29,54,52,30,48,51,51,37,52,53,48,54,48,49,30,46,51,25,50,44,43,27,53,45,16,48,43,47,32,31,40,48,43,37,13,40,63,100,113,70,68,56,50,52,50,48,50,52,47,49,56,49,50,59,49,50,66,56,43,62,69,36,67,64,73,86,70,87,72,91,71,87,65,81,66,49,32,59,34,78,81,46,90,88,41,51,54,68,61,43,89,44,86,44,77,24,72,48,44,42,65,76,47,48,62,51,66,56,56,44,53,50,45,52,43,26,75,73,42,18,52,68,52,55,38,30,53,38,48,30,52,38,29,49,32,51,29,51,18,38,62,32,49,73,45,57,27,33,32,39,47,35,33,38,37,39,36,24,61,63,80,42,81,61,48,79,42,48,36,46,30,41,38,36,44,28,59,54,67,81,52,29,43,57,56,24,50,28,52,24,32,50,32,46,29,53,21,34,48,21,46,33,38,37,48,44,15,52,49,48,38,51,50,50,48,51,51,50,48,46,22,42,44,52,52,45,46,51,53,40,51,52,46,37,53,52,33,45,50,53,23,55,50,38,56,53,35,42,77,70,38,91,76,42,51,70,50,54,31,33,49,32,46,37,53,30,42,53,40,51,42,52,46,46,52,47,54,42,52,46,53,48,49,28,26,52,50,21,50,55,34,56,42,48,33,46,73,71,81,73,80,55,58,87,75,62,69,64,84,80,77,65,70,66,15,64,32,63,68,39,54,59,63,16,32,59,36,39,20,33,45,24,49,25,45,25,28,51,25,45,30,26,29,38,57,26,66,64,43,60,48,39,37,41,34,38,36,48,21,48,22,24,54,85,80,89,49,80,47,86,76,55,45,82,48,79,49,75,47,80,45,75,49,64,68,85,77,63,90,57,50,61,60,51,48,33,54,50,29,49,51,47,26,52,49,29,47,53,51,27,54,48,40,49,53,48,39,21,48,45,36,30,49,19,51,44,42,28,52,51,20,52,53,49,32,56,52,37,54,54,49,46,54,54,31,53,50,45,31,55,51,31,50,54,42,37,75,75,40,77,86,29,58,64,54,28,54,50,30,47,51,51,36,52,53,49,54,49,49,29,50,52,26,49,44,43,26,54,45,15,48,44,45,31,31,39,44,43,36,14,42,64,101

Sequence (930 aa):
MKKIYSHMILLALATVSLTACKALYGKYERPELKTSGLIRDITSDRDTLAATDTSSFANIPWRSVFTDPQLQKLIEQGLNHNPNLLNAALNVKMAEAQLQAAKLSFLPSVALTPQGTLSSWDGNKANKIYSLPIQASWNVDLFGTLLSSKRSAQVALLQSKDYQVSVQTKLIANIANMYYTLLMLDKQLNIVTDMEKLTKDTWDIMVLQKDAVAGVRSTAVQRAESSYYSVLTQKTDIKRQIRETENALSLLLGQQAQTIARGSLDQQTLPAKFSTGIGLQLLKNRADVHAAEMNLAQCFYNVQTARSRFYPALNISASGAFTNSGGMGIVNPGKWLLTAVGSLTQPIFQNGKLVAGLKVAKAQYEQAYNNWQNSVLAAGNEVSNALIQYNSAEEKSKIEAKQIEVLKQNVNDTRELMASANSTYLEVITAESSLLNVQLTKIADDFSKMQAVVNLYSALGGGAKMKKIYSHMILLALATVSLTACKALYGKYERPELKTSGLIRDITSDRDTLAATDTSSFANIPWRSVFTDPQLQKLIEQGLNHNPNLLNAALNVKMAEAQLQAAKLSFLPSVALTPQGTLSSWDGNKANKIYSLPIQASWNVDLFGTLLSSKRSAQVALLQSKDYQVSVQTKLIANIANMYYTLLMLDKQLNIVTDMEKLTKDTWDIMVLQKDAVAGVRSTAVQRAESSYYSVLTQKTDIKRQIRETENALSLLLGQQAQTIARGSLDQQTLPAKFSTGIGLQLLKNRADVHAAEMNLAQCFYNVQTARSRFYPALNISASGAFTNSGGMGIVNPGKWLLTAVGSLTQPIFQNGKLVAGLKVAKAQYEQAYNNWQNSVLAAGNEVSNALIQYNSAEEKSKIEAKQIEVLKQNVNDTRELMASANSTYLEVITAESSLLNVQLTKIADDFSKMQAVVNLYSALGGGAK

Organism: NCBI:txid702438

InterPro domains:
  IPR003423 Outer membrane efflux protein [PF02321] (74-255)
  IPR003423 Outer membrane efflux protein [PF02321] (281-462)
  IPR010131 Multidrug resistance outer membrane protein MdtP/Nodulation protein T-like [PTHR30203] (1-463)
  IPR010131 Multidrug resistance outer membrane protein MdtP/Nodulation protein T-like [TIGR01845] (13-463)

Secondary structure (DSSP, 8-state):
-HHHHHHHHHHHHHHHHHHHHHHHS----PPP---TT-SB-SS-SS-B-----S--GGGS-HHHH---HHHHHHHHHHHHH-HHHHHHHHHHHHHHHHHHHHHHTTS-EEEE--EEEEE-STTPPPEEEEEEEEEEEEEE-SSSHHHHHHHHHHHHHHHHHHHHHHHHHHHHHHHHHHHHHHHHHHHHHHHHHHHHHHHHHHHHHHHHHHHHSTT--HHHHHHHHHHHHHHHHHHHHHHHHHHHHHHHHHHHTTS-S-------GGG--------S---HHHHHT-HHHHHHHHHHHHHHHHHHHHHHTTS-EEEEEEEEEEEEESSS-EEEEEEEEEEEEEEEEEEEE-TTHHHHHHHHHHHHHHHHHHHHHHHHHHHHHHHHHHHHHHHHHHHHHHHHHHHHHHHHHHHHHHHHHHHH-GGGHHHHHHHHHHHHHHHHHHHHHHHHHHHHHHHHHHHTTTT--/-HHHHHHHHHHHHHHHHHHHHHHHT----PPPP--TT-SB-SS-SS-B--------GGGS-HHHH---HHHHHHHHHHHHH-HHHHHHHHHHHHHHHHHHHHHHTTSPEEEE--EEEEEEETTPPPEEEEEEEEEEEEEE-SSSHHHHHHHHHHHHHHHHHHHHHHHHHHHHHHHHHHHHHHHHHHHHHHHHHHHHHHHHHHHHHHHHHHHHSTT--HHHHHHHHHHHHHHHHHHHHHHHHHHHHHHHHHHHTTS-S-------GGG--------S---HHHHHT-HHHHHHHHHHHHHHHHHHHHHHTTSPEEEEEEEEEEEEESSS-EEEEEEEEEEEEEEEE--S--TTHHHHHHHHHHHHHHHHHHHHHHHHHHHHHHHHHHHHHHHHHHHHHHHHHHHHHHHHHHHHHHHHHHHH-TT-HHHHHHHHHHHHHHHHHHHHHHHHHHHHHHHHHHHTTTT--

pLDDT: mean 89.93, std 13.08, range [45.19, 98.81]

Radius of gyration: 39.52 Å; Cα contacts (8 Å, |Δi|>4): 1426; chains: 2; bounding box: 58×127×99 Å